Protein 5U0K (pdb70)

GO terms:
  GO:0005739 mitochondrion (C, IDA)
  GO:0042981 regulation of apoptotic process (P, IMP)
  GO:0072593 reactive oxygen species metabolic process (P, IMP)
  GO:0005739 mitochondrion (C, TAS)
  GO:0004359 glutaminase activity (F, TAS)
  GO:0006520 amino acid metabolic process (P, TAS)
  GO:0005739 mitochondrion (C, HTP)
  GO:0005759 mitochondrial matrix (C, TAS)
  GO:0005515 protein binding (F, IPI)

Solvent-accessible surface area: 42742 Å² total; per-residue (Å²): 115,28,151,42,4,2,67,0,0,64,11,0,87,80,26,57,30,56,15,0,39,147,46,8,15,75,101,38,79,15,82,60,128,12,8,1,28,0,10,0,4,0,0,0,0,3,55,20,50,41,96,1,0,75,3,0,6,99,16,28,92,6,50,1,90,29,143,9,42,46,36,45,27,0,24,58,1,0,86,100,57,121,42,73,47,1,13,87,39,0,88,83,20,33,129,83,64,148,114,65,8,6,86,0,0,34,3,0,21,0,23,17,34,10,8,0,69,51,40,41,29,43,97,33,84,15,76,50,117,10,5,0,29,0,5,0,1,0,0,0,0,3,54,21,29,64,103,2,0,65,28,0,10,100,61,31,138,3,42,0,61,28,129,9,43,56,35,45,24,0,28,50,2,0,79,107,54,132,45,146,126,2,18,123,41,0,47,65,37,26,44,102,130,103,19,14,56,0,0,48,8,0,88,71,26,58,22,62,8,0,136,151,37,35,163,78,95,32,80,17,80,57,69,0,2,0,24,0,10,0,5,0,0,0,0,3,53,14,58,62,105,0,0,70,28,0,14,106,68,33,149,6,46,0,88,28,135,9,42,57,37,48,23,0,29,51,1,0,33,102,54,33,41,32,83,0,3,80,50,0,59,69,35,33,116,103,137,89,12,18,80,0,0,22,3,0,36,1,23,14,22,15,8,0,62,70,38,36,19,68,82,50,92,16,84,54,123,6,4,1,26,0,5,0,1,0,0,0,0,5,55,16,31,57,108,1,0,74,25,0,11,124,71,25,144,3,49,0,98,34,139,8,41,55,31,48,22,0,20,52,1,0,80,108,56,133,46,137,104,1,35,114,45,0,79,74,34,19,106,98,120,55,136,50,11,9,70,0,0,64,10,0,89,79,27,58,26,54,12,0,106,150,49,32,147,69,103,38,85,14,79,58,90,5,10,1,31,0,10,0,3,0,0,0,0,4,53,18,55,50,107,1,0,61,22,0,7,106,65,31,144,6,48,0,92,32,129,11,45,54,38,36,25,1,26,56,0,0,80,115,60,104,50,131,119,2,18,117,38,0,81,56,34,33,128,92,134,106,67,10,79,0,0,78,8,0,82,69,26,56,22,58,7,0,136,145,37,35,153,77,92,38,86,16,80,40,102,11,4,1,32,0,7,0,3,0,0,0,0,3,49,16,59,46,110,0,0,77,25,0,7,100,64,36,137,6,50,0,94,22,124,9,39,43,36,43,21,0,24,55,1,0,85,106,66,132,43,132,116,1,30,140,41,0,76,82,38,26,112,89,84,174,94,57,16,6,81,0,0,96,8,0,84,69,26,58,23,60,8,0,131,146,39,36,159,88,93,35,78,16,61,46,99,10,4,0,43,0,9,0,3,0,0,0,0,3,55,17,57,51,97,0,0,77,27,0,6,118,75,32,131,5,42,1,83,12,119,10,46,44,44,45,26,2,24,50,0,0,78,94,57,119,45,125,118,0,19,126,40,1,82,73,25,40,127,89,51,157,84,22,18,78,0,0,29,4,0,31,0,16,17,25,17,9,0,72,55,38,34,23,56,97,41,86,16,72,54,108,9,4,0,24,0,7,0,4,0,0,0,0,4,59,20,34,45,110,0,0,78,19,1,5,101,69,27,128,4,49,0,96,28,109,14,34,41,47,41,24,0,20,52,0,0,79,105,59,102,50,126,118,0,28,130,37,0,71,74,22,20,116,88,65,160,134,107,49,11,3,53,1,0,44,12,0,84,81,21,64,9,58,32,0,54,165,44,34,146,68,99,54,83,15,81,89,114,18,10,1,31,0,10,0,2,0,0,0,0,3,52,16,54,60,65,1,0,64,25,0,7,106,68,31,114,4,58,0,97,31,124,9,40,43,37,36,33,0,24,50,0,0,82,96,54,110,43,112,104,0,15,89,35,0,39,42,12,39,56,90,53,161,80,14,127,35,1,5,84,0,0,61,8,0,84,80,26,57,26,72,7,0,127,138,38,36,153,75,96,43,83,16,81,40,94,0,5,0,24,0,13,0,3,0,0,0,0,2,57,9,48,77,102,1,0,95,20,0,7,108,61,32,143,6,55,0,90,30,145,10,40,42,43,43,28,0,27,56,0,0,89,100,67,103,53,117,125,1,17,125,47,0,87,71,36,30,129,94,63,162

Radius of gyration: 40.22 Å; Cα contacts (8 Å, |Δi|>4): 1527; chains: 10; bounding box: 104×81×112 Å

Sequence (958 aa):
SMKTVVNLLFAAYSGDVSALRRFALSAMDMEQKDYDSRTALHVAAAEGHIEVVKFLIEACKVNPFAKDRWGNIPLDDAVQFNHLEVVKLLQDYQDSYTKTVVNLLFAAYSGDVSALRRFALSAMDMEQKDYDSRTALHVAAAEGHIEVVKFLIEACKVNPFAKDRWGNIPLDDAVQFNHLEVVKLLQDYQDSYTVVNLLFAAYSGDVSALRRFALSAMDMEQKDYDSRTALHVAAAEGHIEVVKFLIEACKVNPFAKDRWGNIPLDDAVQFNHLEVVKLLQDYQDSYTVVNLLFAAYSGDVSALRRFALSAMDMEQKDYDSRTALHVAAAEGHIEVVKFLIEACKVNPFAKDRWGNIPLDDAVQFNHLEVVKLLQDYQDSYMKTVVNLLFAAYSGDVSALRRFALSAMDMEQKDYDSRTALHVAAAEGHIEVVKFLIEACKVNPFAKDRWGNIPLDDAVQFNHLEVVKLLQDYQDSYTVVNLLFAAYSGDVSALRRFALSAMDMEQKDYDSRTALHVAAAEGHIEVVKFLIEACKVNPFAKDRWGNIPLDDAVQFNHLEVVKLLQDYQDSYTKTVVNLLFAAYSGDVSALRRFALSAMDMEQKDYDSRTALHVAAAEGHIEVVKFLIEACKVNPFAKDRWGNIPLDDAVQFNHLEVVKLLQDYQDSYTTVVNLLFAAYSGDVSALRRFALSAMDMEQKDYDSRTALHVAAAEGHIEVVKFLIEACKVNPFAKDRWGNIPLDDAVQFNHLEVVKLLQDYQDSYTMKTVVNLLFAAYSGDVSALRRFALSAMDMEQKDYDSRTALHVAAAEGHIEVVKFLIEACKVNPFAKDRWGNIPLDDAVQFNHLEVVKLLQDYQDSYTSMKTVVNLLFAAYSGDVSALRRFALSAMDMEQKDYDSRTALHVAAAEGHIEVVKFLIEACKVNPFAKDRWGNIPLDDAVQFNHLEVVKLLQDYQDSYT

CATH classification: 1.25.40.20

B-factor: mean 53.13, std 13.59, range [23.84, 106.97]

InterPro domains:
  IPR002110 Ankyrin repeat [PF12796] (490-575)
  IPR002110 Ankyrin repeat [PS50088] (518-540)
  IPR002110 Ankyrin repeat [SM00248] (518-548)
  IPR002110 Ankyrin repeat [SM00248] (552-581)
  IPR012338 Beta-lactamase/transpeptidase-like [G3DSA:3.40.710.10] (150-479)
  IPR012338 Beta-lactamase/transpeptidase-like [SSF56601] (157-464)
  IPR015868 Glutaminase [MF_00313] (160-463)
  IPR015868 Glutaminase [PF04960] (177-463)
  IPR015868 Glutaminase [PTHR12544] (46-582)
  IPR015868 Glutaminase [TIGR03814] (167-457)
  IPR036770 Ankyrin repeat-containing domain superfamily [G3DSA:1.25.40.20] (484-580)
  IPR036770 Ankyrin repeat-containing domain superfamily [SSF48403] (490-576)
  IPR041541 Glutaminase, EF-hand domain [PF17959] (73-155)

Nearest PDB structures (foldseek):
  5u0k-assembly2_C  TM=1.008E+00  e=1.725E-14  Homo sapiens
  5u0k-assembly3_E  TM=1.005E+00  e=1.934E-14  Homo sapiens
  5u0k-assembly5_H  TM=1.005E+00  e=3.057E-14  Homo sapiens
  5u0j-assembly2_D  TM=9.960E-01  e=4.690E-12  Homo sapiens
  8gwr-assembly1_B  TM=9.808E-01  e=2.326E-11  Homo sapiens

Structure (mmCIF, N/CA/C/O backbone):
data_5U0K
#
_entry.id   5U0K
#
_cell.length_a   85.260
_cell.length_b   85.260
_cell.length_c   336.780
_cell.angle_alpha   90.00
_cell.angle_beta   90.00
_cell.angle_gamma   120.00
#
_symmetry.space_group_name_H-M   'P 65'
#
loop_
_entity.id
_entity.type
_entity.pdbx_description
1 polymer 'Glutaminase liver isoform, mitochondrial'
2 water water
#
loop_
_atom_site.group_PDB
_atom_site.id
_atom_site.type_symbol
_atom_site.label_atom_id
_atom_site.label_alt_id
_atom_site.label_comp_id
_atom_site.label_asym_id
_atom_site.label_entity_id
_atom_site.label_seq_id
_atom_site.pdbx_PDB_ins_code
_atom_site.Cartn_x
_atom_site.Cartn_y
_atom_site.Cartn_z
_atom_site.occupancy
_atom_site.B_iso_or_equiv
_atom_site.auth_seq_id
_atom_site.auth_comp_id
_atom_site.auth_asym_id
_atom_site.auth_atom_id
_atom_site.pdbx_PDB_model_num
ATOM 1 N N . SER A 1 22 ? 26.410 -7.477 -26.560 1.00 63.64 483 SER A N 1
ATOM 2 C CA . SER A 1 22 ? 25.091 -7.221 -25.994 1.00 68.85 483 SER A CA 1
ATOM 3 C C . SER A 1 22 ? 24.049 -8.107 -26.666 1.00 65.24 483 SER A C 1
ATOM 4 O O . SER A 1 22 ? 23.569 -9.075 -26.077 1.00 65.92 483 SER A O 1
ATOM 7 N N . MET A 1 23 ? 23.699 -7.767 -27.908 1.00 64.70 484 MET A N 1
ATOM 8 C CA . MET A 1 23 ? 22.817 -8.626 -28.686 1.00 66.22 484 MET A CA 1
ATOM 9 C C . MET A 1 23 ? 23.480 -9.952 -29.038 1.00 61.86 484 MET A C 1
ATOM 10 O O . MET A 1 23 ? 22.778 -10.942 -29.275 1.00 56.12 484 MET A O 1
ATOM 15 N N . LYS A 1 24 ? 24.815 -9.993 -29.068 1.00 62.25 485 LYS A N 1
ATOM 16 C CA . LYS A 1 24 ? 25.516 -11.252 -29.293 1.00 60.70 485 LYS A CA 1
ATOM 17 C C . LYS A 1 24 ? 25.148 -12.280 -28.231 1.00 59.18 485 LYS A C 1
ATOM 18 O O . LYS A 1 24 ? 24.964 -13.464 -28.537 1.00 55.30 485 LYS A O 1
ATOM 24 N N . THR A 1 25 ? 25.010 -11.842 -26.979 1.00 56.10 486 THR A N 1
ATOM 25 C CA . THR A 1 25 ? 24.682 -12.771 -25.905 1.00 60.68 486 THR A CA 1
ATOM 26 C C . THR A 1 25 ? 23.209 -13.164 -25.931 1.00 51.66 486 THR A C 1
ATOM 27 O O . THR A 1 25 ? 22.873 -14.319 -25.646 1.00 46.23 486 THR A O 1
ATOM 31 N N . VAL A 1 26 ? 22.322 -12.223 -26.270 1.00 46.63 487 VAL A N 1
ATOM 32 C CA . VAL A 1 26 ? 20.900 -12.541 -26.381 1.00 48.28 487 VAL A CA 1
ATOM 33 C C . VAL A 1 26 ? 20.690 -13.704 -27.341 1.00 48.76 487 VAL A C 1
ATOM 34 O O . VAL A 1 26 ? 19.821 -14.560 -27.127 1.00 48.92 487 VAL A O 1
ATOM 38 N N . VAL A 1 27 ? 21.502 -13.773 -28.396 1.00 48.68 488 VAL A N 1
ATOM 39 C CA . VAL A 1 27 ? 21.347 -14.831 -29.388 1.00 42.68 488 VAL A CA 1
ATOM 40 C C . VAL A 1 27 ? 21.992 -16.124 -28.909 1.00 46.33 488 VAL A C 1
ATOM 41 O O . VAL A 1 27 ? 21.448 -17.217 -29.108 1.00 46.58 488 VAL A O 1
ATOM 45 N N . ASN A 1 28 ? 23.189 -16.026 -28.318 1.00 48.34 489 ASN A N 1
ATOM 46 C CA . ASN A 1 28 ? 23.760 -17.184 -27.639 1.00 47.82 489 ASN A CA 1
ATOM 47 C C . ASN A 1 28 ? 22.782 -17.722 -26.607 1.00 46.44 489 ASN A C 1
ATOM 48 O O . ASN A 1 28 ? 22.600 -18.939 -26.480 1.00 48.32 489 ASN A O 1
ATOM 53 N N . LEU A 1 29 ? 22.125 -16.819 -25.876 1.00 39.96 490 LEU A N 1
ATOM 54 C CA . LEU A 1 29 ? 21.094 -17.219 -24.926 1.00 47.05 490 LEU A CA 1
ATOM 55 C C . LEU A 1 29 ? 19.950 -17.939 -25.630 1.00 42.58 490 LEU A C 1
ATOM 56 O O . LEU A 1 29 ? 19.538 -19.029 -25.217 1.00 41.91 490 LEU A O 1
ATOM 61 N N . LEU A 1 30 ? 19.438 -17.355 -26.715 1.00 41.07 491 LEU A N 1
ATOM 62 C CA . LEU A 1 30 ? 18.291 -17.951 -27.391 1.00 41.71 491 LEU A CA 1
ATOM 63 C C . LEU A 1 30 ? 18.680 -19.192 -28.187 1.00 41.68 491 LEU A C 1
ATOM 64 O O . LEU A 1 30 ? 17.870 -20.117 -28.319 1.00 44.71 491 LEU A O 1
ATOM 69 N N . PHE A 1 31 ? 19.903 -19.242 -28.719 1.00 46.34 492 PHE A N 1
ATOM 70 C CA . PHE A 1 31 ? 20.348 -20.464 -29.380 1.00 43.70 492 PHE A CA 1
ATOM 71 C C . PHE A 1 31 ? 20.590 -21.583 -28.375 1.00 41.76 492 PHE A C 1
ATOM 72 O O . PHE A 1 31 ? 20.407 -22.759 -28.705 1.00 42.81 492 PHE A O 1
ATOM 80 N N . ALA A 1 32 ? 20.996 -21.241 -27.149 1.00 42.64 493 ALA A N 1
ATOM 81 C CA . ALA A 1 32 ? 21.121 -22.260 -26.112 1.00 47.54 493 ALA A CA 1
ATOM 82 C C . ALA A 1 32 ? 19.759 -22.837 -25.750 1.00 46.67 493 ALA A C 1
ATOM 83 O O . ALA A 1 32 ? 19.626 -24.049 -25.546 1.00 50.63 493 ALA A O 1
ATOM 85 N N . ALA A 1 33 ? 18.735 -21.982 -25.670 1.00 46.50 494 ALA A N 1
ATOM 86 C CA . ALA A 1 33 ? 17.380 -22.470 -25.445 1.00 41.51 494 ALA A CA 1
ATOM 87 C C . ALA A 1 33 ? 16.883 -23.303 -26.616 1.00 40.74 494 ALA A C 1
ATOM 88 O O . ALA A 1 33 ? 16.111 -24.248 -26.418 1.00 39.75 494 ALA A O 1
ATOM 90 N N . TYR A 1 34 ? 17.312 -22.974 -27.837 1.00 42.38 495 TYR A N 1
ATOM 91 C CA . TYR A 1 34 ? 16.869 -23.723 -29.009 1.00 46.52 495 TYR A CA 1
ATOM 92 C C . TYR A 1 34 ? 17.385 -25.157 -28.983 1.00 46.99 495 TYR A C 1
ATOM 93 O O . TYR A 1 34 ? 16.677 -26.085 -29.393 1.00 44.54 495 TYR A O 1
ATOM 102 N N . SER A 1 35 ? 18.609 -25.359 -28.504 1.00 47.77 496 SER A N 1
ATOM 103 C CA . SER A 1 35 ? 19.245 -26.668 -28.514 1.00 50.67 496 SER A CA 1
ATOM 104 C C . SER A 1 35 ? 18.913 -27.508 -27.289 1.00 49.97 496 SER A C 1
ATOM 105 O O . SER A 1 35 ? 19.314 -28.675 -27.230 1.00 54.01 496 SER A O 1
ATOM 108 N N . GLY A 1 36 ? 18.194 -26.954 -26.317 1.00 49.49 497 GLY A N 1
ATOM 109 C CA . GLY A 1 36 ? 17.923 -27.681 -25.096 1.00 45.73 497 GLY A CA 1
ATOM 110 C C . GLY A 1 36 ? 19.083 -27.742 -24.133 1.00 48.69 497 GLY A C 1
ATOM 111 O O . GLY A 1 36 ? 19.104 -28.615 -23.260 1.00 46.18 497 GLY A O 1
ATOM 112 N N . ASP A 1 37 ? 20.053 -26.837 -24.261 1.00 48.18 498 ASP A N 1
ATOM 113 C CA . ASP A 1 37 ? 21.246 -26.830 -23.416 1.00 53.45 498 ASP A CA 1
ATOM 114 C C . ASP A 1 37 ? 20.925 -26.082 -22.128 1.00 48.96 498 ASP A C 1
ATOM 115 O O . ASP A 1 37 ? 21.112 -24.868 -22.024 1.00 47.93 498 ASP A O 1
ATOM 120 N N . VAL A 1 38 ? 20.446 -26.823 -21.125 1.00 45.10 499 VAL A N 1
ATOM 121 C CA . VAL A 1 38 ? 20.123 -26.209 -19.840 1.00 42.51 499 VAL A CA 1
ATOM 122 C C . VAL A 1 38 ? 21.384 -25.712 -19.142 1.00 44.10 499 VAL A C 1
ATOM 123 O O . VAL A 1 38 ? 21.362 -24.672 -18.473 1.00 45.97 499 VAL A O 1
ATOM 127 N N . SER A 1 39 ? 22.497 -26.435 -19.286 1.00 45.89 500 SER A N 1
ATOM 128 C CA . SER A 1 39 ? 23.736 -26.030 -18.629 1.00 46.43 500 SER A CA 1
ATOM 129 C C . SER A 1 39 ? 24.237 -24.695 -19.165 1.00 45.56 500 SER A C 1
ATOM 130 O O . SER A 1 39 ? 24.681 -23.838 -18.391 1.00 42.25 500 SER A O 1
ATOM 133 N N . ALA A 1 40 ? 24.178 -24.501 -20.485 1.00 43.09 501 ALA A N 1
ATOM 134 C CA . ALA A 1 40 ? 24.606 -23.231 -21.062 1.00 40.86 501 ALA A CA 1
ATOM 135 C C . ALA A 1 40 ? 23.719 -22.089 -20.587 1.00 38.83 501 ALA A C 1
ATOM 136 O O . ALA A 1 40 ? 24.210 -20.996 -20.280 1.00 43.96 501 ALA A O 1
ATOM 138 N N . LEU A 1 41 ? 22.407 -22.325 -20.521 1.00 40.78 502 LEU A N 1
ATOM 139 C CA . LEU A 1 41 ? 21.504 -21.322 -19.969 1.00 45.49 502 LEU A CA 1
ATOM 140 C C . LEU A 1 41 ? 21.870 -20.988 -18.532 1.00 40.86 502 LEU A C 1
ATOM 141 O O . LEU A 1 41 ? 21.845 -19.819 -18.131 1.00 39.77 502 LEU A O 1
ATOM 146 N N . ARG A 1 42 ? 22.213 -22.008 -17.741 1.00 38.76 503 ARG A N 1
ATOM 147 C CA . ARG A 1 42 ? 22.588 -21.774 -16.351 1.00 40.43 503 ARG A CA 1
ATOM 148 C C . ARG A 1 42 ? 23.820 -20.885 -16.257 1.00 36.55 503 ARG A C 1
ATOM 149 O O . ARG A 1 42 ? 23.871 -19.971 -15.426 1.00 37.64 503 ARG A O 1
ATOM 157 N N . ARG A 1 43 ? 24.816 -21.123 -17.115 1.00 40.44 504 ARG A N 1
ATOM 158 C CA . ARG A 1 43 ? 26.019 -20.296 -17.095 1.00 42.95 504 ARG A CA 1
ATOM 159 C C . ARG A 1 43 ? 25.700 -18.849 -17.451 1.00 39.17 504 ARG A C 1
ATOM 160 O O . ARG A 1 43 ? 26.292 -17.918 -16.892 1.00 42.60 504 ARG A O 1
ATOM 168 N N . PHE A 1 44 ? 24.764 -18.640 -18.379 1.00 40.19 505 PHE A N 1
ATOM 169 C CA . PHE A 1 44 ? 24.313 -17.286 -18.680 1.00 42.16 505 PHE A CA 1
ATOM 170 C C . PHE A 1 44 ? 23.614 -16.665 -17.477 1.00 39.11 505 PHE A C 1
ATOM 171 O O . PHE A 1 44 ? 23.884 -15.514 -17.111 1.00 39.16 505 PHE A O 1
ATOM 179 N N . ALA A 1 45 ? 22.708 -17.418 -16.847 1.00 39.20 506 ALA A N 1
ATOM 180 C CA . ALA A 1 45 ? 21.966 -16.893 -15.707 1.00 42.83 506 ALA A CA 1
ATOM 181 C C . ALA A 1 45 ? 22.865 -16.673 -14.499 1.00 42.41 506 ALA A C 1
ATOM 182 O O . ALA A 1 45 ? 22.656 -15.719 -13.741 1.00 38.90 506 ALA A O 1
ATOM 184 N N . LEU A 1 46 ? 23.868 -17.534 -14.306 1.00 37.81 507 LEU A N 1
ATOM 185 C CA . LEU A 1 46 ? 24.763 -17.412 -13.161 1.00 39.65 507 LEU A CA 1
ATOM 186 C C . LEU A 1 46 ? 25.683 -16.204 -13.254 1.00 44.99 507 LEU A C 1
ATOM 187 O O . LEU A 1 46 ? 26.353 -15.883 -12.266 1.00 55.41 507 LEU A O 1
ATOM 192 N N . SER A 1 47 ? 25.734 -15.533 -14.404 1.00 45.34 508 SER A N 1
ATOM 193 C CA . SER A 1 47 ? 26.519 -14.319 -14.579 1.00 46.07 508 SER A CA 1
ATOM 194 C C . SER A 1 47 ? 25.661 -13.060 -14.522 1.00 52.33 508 SER A C 1
ATOM 195 O O . SER A 1 47 ? 26.060 -12.022 -15.062 1.00 52.49 508 SER A O 1
ATOM 198 N N . ALA A 1 48 ? 24.486 -13.140 -13.891 1.00 50.01 509 ALA A N 1
ATOM 199 C CA . ALA A 1 48 ? 23.599 -11.991 -13.685 1.00 50.28 509 ALA A CA 1
ATOM 200 C C . ALA A 1 48 ? 23.112 -11.393 -15.003 1.00 51.36 509 ALA A C 1
ATOM 201 O O . ALA A 1 48 ? 22.783 -10.206 -15.075 1.00 54.66 509 ALA A O 1
ATOM 203 N N . MET A 1 49 ? 23.053 -12.203 -16.055 1.00 51.37 510 MET A N 1
ATOM 204 C CA . MET A 1 49 ? 22.531 -11.738 -17.331 1.00 43.61 510 MET A CA 1
ATOM 205 C C . MET A 1 49 ? 21.008 -11.698 -17.291 1.00 47.48 510 MET A C 1
ATOM 206 O O . MET A 1 49 ? 20.363 -12.597 -16.742 1.00 45.13 510 MET A O 1
ATOM 211 N N . ASP A 1 50 ? 20.435 -10.636 -17.862 1.00 49.43 511 ASP A N 1
ATOM 212 C CA . ASP A 1 50 ? 18.986 -10.516 -17.979 1.00 50.39 511 ASP A CA 1
ATOM 213 C C . ASP A 1 50 ? 18.438 -11.627 -18.865 1.00 51.92 511 ASP A C 1
ATOM 214 O O . ASP A 1 50 ? 18.586 -11.583 -20.091 1.00 48.82 511 ASP A O 1
ATOM 219 N N . MET A 1 51 ? 17.806 -12.628 -18.256 1.00 45.53 512 MET A N 1
ATOM 220 C CA . MET A 1 51 ? 17.291 -13.772 -18.996 1.00 45.96 512 MET A CA 1
ATOM 221 C C . MET A 1 51 ? 15.977 -13.481 -19.709 1.00 47.19 512 MET A C 1
ATOM 222 O O . MET A 1 51 ? 15.472 -14.356 -20.421 1.00 43.77 512 MET A O 1
ATOM 227 N N . GLU A 1 52 ? 15.415 -12.284 -19.543 1.00 45.31 513 GLU A N 1
ATOM 228 C CA . GLU A 1 52 ? 14.159 -11.914 -20.180 1.00 46.99 513 GLU A CA 1
ATOM 229 C C . GLU A 1 52 ? 14.359 -11.038 -21.412 1.00 45.89 513 GLU A C 1
ATOM 230 O O . GLU A 1 52 ? 13.389 -10.465 -21.915 1.00 48.51 513 GLU A O 1
ATOM 236 N N . GLN A 1 53 ? 15.588 -10.927 -21.910 1.00 44.85 514 GLN A N 1
ATOM 237 C CA . GLN A 1 53 ? 15.851 -10.076 -23.061 1.00 41.90 514 GLN A CA 1
ATOM 238 C C . GLN A 1 53 ? 15.278 -10.685 -24.334 1.00 44.20 514 GLN A C 1
ATOM 239 O O . GLN A 1 53 ? 15.171 -11.907 -24.477 1.00 41.40 514 GLN A O 1
ATOM 245 N N . LYS A 1 54 ? 14.922 -9.812 -25.272 1.00 41.29 515 LYS A N 1
ATOM 246 C CA . LYS A 1 54 ? 14.271 -10.197 -26.512 1.00 43.31 515 LYS A CA 1
ATOM 247 C C . LYS A 1 54 ? 15.181 -9.905 -27.699 1.00 41.95 515 LYS A C 1
ATOM 248 O O . LYS A 1 54 ? 16.105 -9.092 -27.617 1.00 42.34 515 LYS A O 1
ATOM 254 N N . ASP A 1 55 ? 14.902 -10.574 -28.813 1.00 42.54 516 ASP A N 1
ATOM 255 C CA . ASP A 1 55 ? 15.699 -10.432 -30.019 1.00 41.88 516 ASP A CA 1
ATOM 256 C C . ASP A 1 55 ? 15.008 -9.474 -30.997 1.00 39.56 516 ASP A C 1
ATOM 257 O O . ASP A 1 55 ? 14.150 -8.675 -30.606 1.00 45.98 516 ASP A O 1
ATOM 262 N N . TYR A 1 56 ? 15.379 -9.555 -32.277 1.00 41.91 517 TYR A N 1
ATOM 263 C CA . TYR A 1 56 ? 14.820 -8.684 -33.307 1.00 39.65 517 TYR A CA 1
ATOM 264 C C . TYR A 1 56 ? 13.342 -8.951 -33.561 1.00 37.35 517 TYR A C 1
ATOM 265 O O . TYR A 1 56 ? 12.658 -8.086 -34.117 1.00 38.37 517 TYR A O 1
ATOM 274 N N . ASP A 1 57 ? 12.843 -10.131 -33.192 1.00 33.57 518 ASP A N 1
ATOM 275 C CA . ASP A 1 57 ? 11.429 -10.463 -33.302 1.00 34.21 518 ASP A CA 1
ATOM 276 C C . ASP A 1 57 ? 10.716 -10.399 -31.954 1.00 38.58 518 ASP A C 1
ATOM 277 O O . ASP A 1 57 ? 9.641 -10.989 -31.799 1.00 33.96 518 ASP A O 1
ATOM 282 N N . SER A 1 58 ? 11.300 -9.697 -30.979 1.00 38.47 519 SER A N 1
ATOM 283 C CA . SER A 1 58 ? 10.768 -9.599 -29.619 1.00 37.59 519 SER A CA 1
ATOM 284 C C . SER A 1 58 ? 10.585 -10.974 -28.977 1.00 41.65 519 SER A C 1
ATOM 285 O O . SER A 1 58 ? 9.698 -11.169 -28.142 1.00 40.40 519 SER A O 1
ATOM 288 N N . ARG A 1 59 ? 11.432 -11.933 -29.349 1.00 37.80 520 ARG A N 1
ATOM 289 C CA . ARG A 1 59 ? 11.363 -13.294 -28.833 1.00 35.09 520 ARG A CA 1
ATOM 290 C C . ARG A 1 59 ? 12.341 -13.460 -27.678 1.00 37.90 520 ARG A C 1
ATOM 291 O O . ARG A 1 59 ? 13.494 -13.025 -27.768 1.00 40.46 520 ARG A O 1
ATOM 299 N N . THR A 1 60 ? 11.881 -14.088 -26.601 1.00 35.32 521 THR A N 1
ATOM 300 C CA . THR A 1 60 ? 12.712 -14.379 -25.443 1.00 33.78 521 THR A CA 1
ATOM 301 C C . THR A 1 60 ? 13.167 -15.834 -25.469 1.00 34.92 521 THR A C 1
ATOM 302 O O . THR A 1 60 ? 12.759 -16.627 -26.320 1.00 29.97 521 THR A O 1
ATOM 306 N N . ALA A 1 61 ? 14.025 -16.179 -24.505 1.00 36.52 522 ALA A N 1
ATOM 307 C CA . ALA A 1 61 ? 14.487 -17.558 -24.386 1.00 30.41 522 ALA A CA 1
ATOM 308 C C . ALA A 1 61 ? 13.330 -18.503 -24.094 1.00 31.04 522 ALA A C 1
ATOM 309 O O . ALA A 1 61 ? 13.297 -19.633 -24.596 1.00 34.82 522 ALA A O 1
ATOM 311 N N . LEU A 1 62 ? 12.368 -18.054 -23.283 1.00 31.45 523 LEU A N 1
ATOM 312 C CA . LEU A 1 62 ? 11.192 -18.869 -23.003 1.00 32.77 523 LEU A CA 1
ATOM 313 C C . LEU A 1 62 ? 10.336 -19.064 -24.248 1.00 32.89 523 LEU A C 1
ATOM 314 O O . LEU A 1 62 ? 9.714 -20.121 -24.410 1.00 34.23 523 LEU A O 1
ATOM 319 N N . HIS A 1 63 ? 10.295 -18.068 -25.137 1.00 32.34 524 HIS A N 1
ATOM 320 C CA . HIS A 1 63 ? 9.577 -18.230 -26.399 1.00 33.20 524 HIS A CA 1
ATOM 321 C C . HIS A 1 63 ? 10.144 -19.392 -27.204 1.00 31.58 524 HIS A C 1
ATOM 322 O O . HIS A 1 63 ? 9.405 -20.291 -27.622 1.00 33.24 524 HIS A O 1
ATOM 329 N N . VAL A 1 64 ? 11.461 -19.392 -27.424 1.00 34.64 525 VAL A N 1
ATOM 330 C CA . VAL A 1 64 ? 12.080 -20.400 -28.280 1.00 38.14 525 VAL A CA 1
ATOM 331 C C . VAL A 1 64 ? 12.014 -21.774 -27.627 1.00 36.53 525 VAL A C 1
ATOM 332 O O . VAL A 1 64 ? 11.805 -22.788 -28.303 1.00 36.12 525 VAL A O 1
ATOM 336 N N . ALA A 1 65 ? 12.194 -21.831 -26.306 1.00 35.59 526 ALA A N 1
ATOM 337 C CA . ALA A 1 65 ? 12.093 -23.102 -25.597 1.00 34.65 526 ALA A CA 1
ATOM 338 C C . ALA A 1 65 ? 10.698 -23.695 -25.732 1.00 40.07 526 ALA A C 1
ATOM 339 O O . ALA A 1 65 ? 10.541 -24.872 -26.076 1.00 39.56 526 ALA A O 1
ATOM 341 N N . ALA A 1 66 ? 9.667 -22.889 -25.461 1.00 35.59 527 ALA A N 1
ATOM 342 C CA . ALA A 1 66 ? 8.297 -23.386 -25.545 1.00 35.58 527 ALA A CA 1
ATOM 343 C C . ALA A 1 66 ? 7.944 -23.797 -26.969 1.00 44.98 527 ALA A C 1
ATOM 344 O O . ALA A 1 66 ? 7.227 -24.783 -27.179 1.00 48.17 527 ALA A O 1
ATOM 346 N N . ALA A 1 67 ? 8.445 -23.056 -27.961 1.00 38.46 528 ALA A N 1
ATOM 347 C CA . ALA A 1 67 ? 8.160 -23.396 -29.352 1.00 39.82 528 ALA A CA 1
ATOM 348 C C . ALA A 1 67 ? 8.823 -24.709 -29.750 1.00 40.96 528 ALA A C 1
ATOM 349 O O . ALA A 1 67 ? 8.256 -25.486 -30.528 1.00 46.08 528 ALA A O 1
ATOM 351 N N . GLU A 1 68 ? 10.021 -24.976 -29.226 1.00 42.30 529 GLU A N 1
ATOM 352 C CA . GLU A 1 68 ? 10.714 -26.225 -29.515 1.00 42.52 529 GLU A CA 1
ATOM 353 C C . GLU A 1 68 ? 10.269 -27.368 -28.613 1.00 42.63 529 GLU A C 1
ATOM 354 O O . GLU A 1 68 ? 10.549 -28.531 -28.925 1.00 44.56 529 GLU A O 1
ATOM 360 N N . GLY A 1 69 ? 9.593 -27.066 -27.507 1.00 43.12 530 GLY A N 1
ATOM 361 C CA . GLY A 1 69 ? 9.117 -28.103 -26.614 1.00 45.93 530 GLY A CA 1
ATOM 362 C C . GLY A 1 69 ? 10.152 -28.643 -25.656 1.00 49.30 530 GLY A C 1
ATOM 363 O O . GLY A 1 69 ? 10.029 -29.786 -25.204 1.00 51.75 530 GLY A O 1
ATOM 364 N N . HIS A 1 70 ? 11.172 -27.854 -25.327 1.00 40.84 531 HIS A N 1
ATOM 365 C CA . HIS A 1 70 ? 12.235 -28.302 -24.430 1.00 42.78 531 HIS A CA 1
ATOM 366 C C . HIS A 1 70 ? 11.734 -28.188 -22.997 1.00 40.34 531 HIS A C 1
ATOM 367 O O . HIS A 1 70 ? 11.816 -27.126 -22.377 1.00 40.13 531 HIS A O 1
ATOM 374 N N . ILE A 1 71 ? 11.218 -29.299 -22.466 1.00 40.01 532 ILE A N 1
ATOM 375 C CA . ILE A 1 71 ? 10.554 -29.272 -21.165 1.00 42.42 532 ILE A CA 1
ATOM 376 C C . ILE A 1 71 ? 11.532 -28.880 -20.063 1.00 41.66 532 ILE A C 1
ATOM 377 O O . ILE A 1 71 ? 11.205 -28.077 -19.182 1.00 42.79 532 ILE A O 1
ATOM 382 N N . GLU A 1 72 ? 12.753 -29.423 -20.102 1.00 45.79 533 GLU A N 1
ATOM 383 C CA . GLU A 1 72 ? 13.729 -29.109 -19.061 1.00 42.65 533 GLU A CA 1
ATOM 384 C C . GLU A 1 72 ? 14.211 -27.667 -19.152 1.00 39.94 533 GLU A C 1
ATOM 385 O O . GLU A 1 72 ? 14.568 -27.068 -18.131 1.00 41.79 533 GLU A O 1
ATOM 391 N N . VAL A 1 73 ? 14.227 -27.094 -20.357 1.00 40.10 534 VAL A N 1
ATOM 392 C CA . VAL A 1 73 ? 14.629 -25.701 -20.508 1.00 33.16 534 VAL A CA 1
ATOM 393 C C . VAL A 1 73 ? 13.542 -24.773 -19.982 1.00 33.51 534 VAL A C 1
ATOM 394 O O . VAL A 1 73 ? 13.830 -23.771 -19.314 1.00 33.49 534 VAL A O 1
ATOM 398 N N . VAL A 1 74 ? 12.278 -25.091 -20.267 1.00 34.20 535 VAL A N 1
ATOM 399 C CA . VAL A 1 74 ? 11.174 -24.291 -19.743 1.00 36.09 535 VAL A CA 1
ATOM 400 C C . VAL A 1 74 ? 11.146 -24.361 -18.221 1.00 36.37 535 VAL A C 1
ATOM 401 O O . VAL A 1 74 ? 10.888 -23.358 -17.543 1.00 34.26 535 VAL A O 1
ATOM 405 N N . LYS A 1 75 ? 11.424 -25.542 -17.662 1.00 34.43 536 LYS A N 1
ATOM 406 C CA . LYS A 1 75 ? 11.507 -25.686 -16.211 1.00 34.73 536 LYS A CA 1
ATOM 407 C C . LYS A 1 75 ? 12.542 -24.736 -15.621 1.00 35.77 536 LYS A C 1
ATOM 408 O O . LYS A 1 75 ? 12.269 -24.031 -14.643 1.00 39.81 536 LYS A O 1
ATOM 414 N N . PHE A 1 76 ? 13.744 -24.707 -16.204 1.00 33.26 537 PHE A N 1
ATOM 415 C CA . PHE A 1 76 ? 14.813 -23.878 -15.655 1.00 38.34 537 PHE A CA 1
ATOM 416 C C . PHE A 1 76 ? 14.454 -22.398 -15.710 1.00 36.34 537 PHE A C 1
ATOM 417 O O . PHE A 1 76 ? 14.706 -21.654 -14.755 1.00 38.63 537 PHE A O 1
ATOM 425 N N . LEU A 1 77 ? 13.866 -21.951 -16.821 1.00 35.30 538 LEU A N 1
ATOM 426 C CA . LEU A 1 77 ? 13.515 -20.540 -16.942 1.00 34.00 538 LEU A CA 1
ATOM 427 C C . LEU A 1 77 ? 12.362 -20.168 -16.020 1.00 37.20 538 LEU A C 1
ATOM 428 O O . LEU A 1 77 ? 12.241 -19.006 -15.618 1.00 40.42 538 LEU A O 1
ATOM 433 N N . ILE A 1 78 ? 11.517 -21.136 -15.665 1.00 41.29 539 ILE A N 1
ATOM 434 C CA . ILE A 1 78 ? 10.396 -20.866 -14.772 1.00 40.75 539 ILE A CA 1
ATOM 435 C C . ILE A 1 78 ? 10.840 -20.920 -13.314 1.00 41.19 539 ILE A C 1
ATOM 436 O O . ILE A 1 78 ? 10.587 -19.991 -12.538 1.00 40.07 539 ILE A O 1
ATOM 441 N N . GLU A 1 79 ? 11.508 -22.005 -12.918 1.00 41.81 540 GLU A N 1
ATOM 442 C CA . GLU A 1 79 ? 11.808 -22.223 -11.506 1.00 41.07 540 GLU A CA 1
ATOM 443 C C . GLU A 1 79 ? 13.041 -21.443 -11.059 1.00 38.15 540 GLU A C 1
ATOM 444 O O . GLU A 1 79 ? 13.024 -20.793 -10.008 1.00 36.00 540 GLU A O 1
ATOM 450 N N . ALA A 1 80 ? 14.119 -21.496 -11.842 1.00 41.66 541 ALA A N 1
ATOM 451 C CA . ALA A 1 80 ? 15.384 -20.897 -11.430 1.00 36.19 541 ALA A CA 1
ATOM 452 C C . ALA A 1 80 ? 15.467 -19.412 -11.761 1.00 40.07 541 ALA A C 1
ATOM 453 O O . ALA A 1 80 ? 15.922 -18.619 -10.930 1.00 39.90 541 ALA A O 1
ATOM 455 N N . CYS A 1 81 ? 15.038 -19.016 -12.959 1.00 40.63 542 CYS A N 1
ATOM 456 C CA . CYS A 1 81 ? 15.153 -17.626 -13.377 1.00 39.50 542 CYS A CA 1
ATOM 457 C C . CYS A 1 81 ? 13.894 -16.811 -13.117 1.00 38.13 542 CYS A C 1
ATOM 458 O O . CYS A 1 81 ? 13.989 -15.586 -12.980 1.00 39.32 542 CYS A O 1
ATOM 461 N N . LYS A 1 82 ? 12.730 -17.457 -13.046 1.00 42.58 543 LYS A N 1
ATOM 462 C CA . LYS A 1 82 ? 11.454 -16.799 -12.763 1.00 49.99 543 LYS A CA 1
ATOM 463 C C . LYS A 1 82 ? 11.210 -15.645 -13.741 1.00 47.40 543 LYS A C 1
ATOM 464 O O . LYS A 1 82 ? 11.162 -14.470 -13.376 1.00 48.18 543 LYS A O 1
ATOM 470 N N . VAL A 1 83 ? 11.063 -16.024 -15.007 1.00 37.59 544 VAL A N 1
ATOM 471 C CA . VAL A 1 83 ? 10.886 -15.063 -16.090 1.00 45.24 544 VAL A CA 1
ATOM 472 C C . VAL A 1 83 ? 9.402 -14.778 -16.271 1.00 47.97 544 VAL A C 1
ATOM 473 O O . VAL A 1 83 ? 8.540 -15.612 -15.973 1.00 49.02 544 VAL A O 1
ATOM 477 N N . ASN A 1 84 ? 9.102 -13.585 -16.765 1.00 44.05 545 ASN A N 1
ATOM 478 C CA . ASN A 1 84 ? 7.719 -13.194 -17.011 1.00 47.38 545 ASN A CA 1
ATOM 479 C C . ASN A 1 84 ? 7.157 -14.000 -18.175 1.00 45.88 545 ASN A C 1
ATOM 480 O O . ASN A 1 84 ? 7.653 -13.871 -19.302 1.00 46.75 545 ASN A O 1
ATOM 485 N N . PRO A 1 85 ? 6.137 -14.834 -17.961 1.00 42.43 546 PRO A N 1
ATOM 486 C CA . PRO A 1 85 ? 5.598 -15.652 -19.052 1.00 40.90 546 PRO A CA 1
ATOM 487 C C . PRO A 1 85 ? 4.604 -14.924 -19.942 1.00 42.87 546 PRO A C 1
ATOM 488 O O . PRO A 1 85 ? 4.109 -15.521 -20.905 1.00 37.84 546 PRO A O 1
ATOM 492 N N . PHE A 1 86 ? 4.301 -13.661 -19.649 1.00 38.62 547 PHE A N 1
ATOM 493 C CA . PHE A 1 86 ? 3.347 -12.880 -20.422 1.00 45.52 547 PHE A CA 1
ATOM 494 C C . PHE A 1 86 ? 4.021 -11.964 -21.435 1.00 44.54 547 PHE A C 1
ATOM 495 O O . PHE A 1 86 ? 3.354 -11.098 -22.010 1.00 42.43 547 PHE A O 1
ATOM 503 N N . ALA A 1 87 ? 5.322 -12.131 -21.664 1.00 42.41 548 ALA A N 1
ATOM 504 C CA . ALA A 1 87 ? 6.017 -11.319 -22.653 1.00 37.93 548 ALA A CA 1
ATOM 505 C C . ALA A 1 87 ? 5.498 -11.641 -24.049 1.00 40.21 548 ALA A C 1
ATOM 506 O O . ALA A 1 87 ? 5.370 -12.811 -24.422 1.00 37.44 548 ALA A O 1
ATOM 508 N N . LYS A 1 88 ? 5.192 -10.599 -24.816 1.00 44.47 549 LYS A N 1
ATOM 509 C CA . LYS A 1 88 ? 4.640 -10.747 -26.155 1.00 41.36 549 LYS A CA 1
ATOM 510 C C . LYS A 1 88 ? 5.721 -10.502 -27.199 1.00 38.35 549 LYS A C 1
ATOM 511 O O . LYS A 1 88 ? 6.533 -9.581 -27.063 1.00 34.57 549 LYS A O 1
ATOM 517 N N . ASP A 1 89 ? 5.724 -11.330 -28.242 1.00 34.11 550 ASP A N 1
ATOM 518 C CA . ASP A 1 89 ? 6.693 -11.203 -29.323 1.00 39.54 550 ASP A CA 1
ATOM 519 C C . ASP A 1 89 ? 6.148 -10.240 -30.381 1.00 39.98 550 ASP A C 1
ATOM 520 O O . ASP A 1 89 ? 5.208 -9.483 -30.122 1.00 43.35 550 ASP A O 1
ATOM 525 N N . ARG A 1 90 ? 6.729 -10.265 -31.585 1.00 38.92 551 ARG A N 1
ATOM 526 C CA . ARG A 1 90 ? 6.305 -9.349 -32.640 1.00 39.72 551 ARG A CA 1
ATOM 527 C C . ARG A 1 90 ? 4.836 -9.547 -32.988 1.00 36.42 551 ARG A C 1
ATOM 528 O O . ARG A 1 90 ? 4.113 -8.577 -33.243 1.00 37.58 551 ARG A O 1
ATOM 536 N N . TRP A 1 91 ? 4.376 -10.794 -32.994 1.00 37.69 552 TRP A N 1
ATOM 537 C CA . TRP A 1 91 ? 3.001 -11.128 -33.329 1.00 35.53 552 TRP A CA 1
ATOM 538 C C . TRP A 1 91 ? 2.076 -11.117 -32.114 1.00 40.36 552 TRP A C 1
ATOM 539 O O . TRP A 1 91 ? 0.941 -11.594 -32.210 1.00 38.58 552 TRP A O 1
ATOM 550 N N . GLY A 1 92 ? 2.535 -10.589 -30.980 1.00 38.47 553 GLY A N 1
ATOM 551 C CA . GLY A 1 92 ? 1.712 -10.477 -29.792 1.00 40.61 553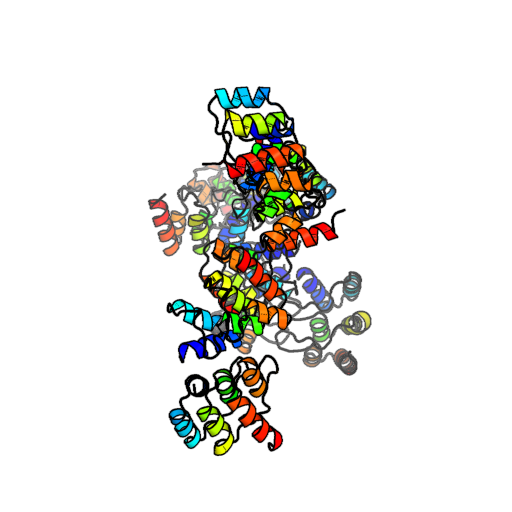 GLY A CA 1
ATOM 552 C C . GLY A 1 92 ? 1.472 -11.761 -29.030 1.00 43.64 553 GLY A C 1
ATOM 553 O O . GLY A 1 92 ? 0.563 -11.802 -28.194 1.00 46.26 553 GLY A O 1
ATOM 554 N N . ASN A 1 93 ? 2.254 -12.806 -29.280 1.00 37.34 554 ASN A N 1
ATOM 555 C CA . ASN A 1 93 ? 2.063 -14.094 -28.632 1.00 40.81 554 ASN A CA 1
ATOM 556 C C . ASN A 1 93 ? 2.991 -14.246 -27.432 1.00 41.97 554 ASN A C 1
ATOM 557 O O . ASN A 1 93 ? 4.114 -13.737 -27.420 1.00 43.34 554 ASN A O 1
ATOM 562 N N . ILE A 1 94 ? 2.502 -14.952 -26.416 1.00 36.96 555 ILE A N 1
ATOM 563 C CA . ILE A 1 94 ? 3.309 -15.310 -25.252 1.00 41.81 555 ILE A CA 1
ATOM 564 C C . ILE A 1 94 ? 3.887 -16.699 -25.506 1.00 37.56 555 ILE A C 1
ATOM 565 O O . ILE A 1 94 ? 3.393 -17.411 -26.392 1.00 36.61 555 ILE A O 1
ATOM 570 N N . PRO A 1 95 ? 4.932 -17.119 -24.784 1.00 38.03 556 PRO A N 1
ATOM 571 C CA . PRO A 1 95 ? 5.518 -18.447 -25.044 1.00 34.56 556 PRO A CA 1
ATOM 572 C C . PRO A 1 95 ? 4.515 -19.587 -25.043 1.00 36.84 556 PRO A C 1
ATOM 573 O O . PRO A 1 95 ? 4.698 -20.560 -25.786 1.00 41.50 556 PRO A O 1
ATOM 577 N N . LEU A 1 96 ? 3.450 -19.491 -24.241 1.00 42.59 557 LEU A N 1
ATOM 578 C CA . LEU A 1 96 ? 2.444 -20.549 -24.205 1.00 40.58 557 LEU A CA 1
ATOM 579 C C . LEU A 1 96 ? 1.773 -20.740 -25.560 1.00 39.52 557 LEU A C 1
ATOM 580 O O . LEU A 1 96 ? 1.417 -21.867 -25.921 1.00 42.42 557 LEU A O 1
ATOM 585 N N . ASP A 1 97 ? 1.605 -19.658 -26.325 1.00 40.19 558 ASP A N 1
ATOM 586 C CA . ASP A 1 97 ? 0.928 -19.755 -27.616 1.00 40.17 558 ASP A CA 1
ATOM 587 C C . ASP A 1 97 ? 1.690 -20.655 -28.579 1.00 38.53 558 ASP A C 1
ATOM 588 O O . ASP A 1 97 ? 1.081 -21.398 -29.358 1.00 39.92 558 ASP A O 1
ATOM 593 N N . ASP A 1 98 ? 3.023 -20.603 -28.544 1.00 38.65 559 ASP A N 1
ATOM 594 C CA . ASP A 1 98 ? 3.808 -21.464 -29.422 1.00 41.59 559 ASP A CA 1
ATOM 595 C C . ASP A 1 98 ? 3.720 -22.921 -28.987 1.00 46.60 559 ASP A C 1
ATOM 596 O O . ASP A 1 98 ? 3.599 -23.818 -29.830 1.00 45.03 559 ASP A O 1
ATOM 601 N N . ALA A 1 99 ? 3.776 -23.177 -27.677 1.00 44.10 560 ALA A N 1
ATOM 602 C CA . ALA A 1 99 ? 3.643 -24.546 -27.190 1.00 45.21 560 ALA A CA 1
ATOM 603 C C . ALA A 1 99 ? 2.287 -25.133 -27.564 1.00 45.27 560 ALA A C 1
ATOM 604 O O . ALA A 1 99 ? 2.178 -26.327 -27.867 1.00 45.26 560 ALA A O 1
ATOM 606 N N . VAL A 1 100 ? 1.242 -24.303 -27.555 1.00 42.10 561 VAL A N 1
ATOM 607 C CA . VAL A 1 100 ? -0.082 -24.773 -27.950 1.00 45.04 561 VAL A CA 1
ATOM 608 C C . VAL A 1 100 ? -0.117 -25.081 -29.442 1.00 48.08 561 VAL A C 1
ATOM 609 O O . VAL A 1 100 ? -0.661 -26.108 -29.866 1.00 52.44 561 VAL A O 1
ATOM 613 N N . GLN A 1 101 ? 0.476 -24.208 -30.259 1.00 42.18 562 GLN A N 1
ATOM 614 C CA . GLN A 1 101 ? 0.413 -24.383 -31.706 1.00 46.70 562 GLN A CA 1
ATOM 615 C C . GLN A 1 101 ? 1.201 -25.601 -32.173 1.00 50.43 562 GLN A C 1
ATOM 616 O O . GLN A 1 101 ? 0.835 -26.224 -33.177 1.00 53.63 562 GLN A O 1
ATOM 622 N N . PHE A 1 102 ? 2.273 -25.962 -31.468 1.00 45.90 563 PHE A N 1
ATOM 623 C CA . PHE A 1 102 ? 3.129 -27.067 -31.879 1.00 48.32 563 PHE A CA 1
ATOM 624 C C . PHE A 1 102 ? 2.961 -28.303 -31.004 1.00 51.09 563 PHE A C 1
ATOM 625 O O . PHE A 1 102 ? 3.790 -29.217 -31.074 1.00 52.83 563 PHE A O 1
ATOM 633 N N . ASN A 1 103 ? 1.909 -28.348 -30.185 1.00 55.04 564 ASN A N 1
ATOM 634 C CA . ASN A 1 103 ? 1.506 -29.553 -29.457 1.00 55.22 564 ASN A CA 1
ATOM 635 C C . ASN A 1 103 ? 2.609 -30.050 -28.517 1.00 53.72 564 ASN A C 1
ATOM 636 O O . ASN A 1 103 ? 2.998 -31.221 -28.540 1.00 57.12 564 ASN A O 1
ATOM 641 N N . HIS A 1 104 ? 3.110 -29.143 -27.677 1.00 50.70 565 HIS A N 1
ATOM 642 C CA . HIS A 1 104 ? 4.040 -29.466 -26.593 1.00 56.29 565 HIS A CA 1
ATOM 643 C C . HIS A 1 104 ? 3.261 -29.303 -25.286 1.00 59.18 565 HIS A C 1
ATOM 644 O O . HIS A 1 104 ? 3.318 -28.258 -24.635 1.00 61.50 565 HIS A O 1
ATOM 651 N N . LEU A 1 105 ? 2.543 -30.358 -24.896 1.00 65.94 566 LEU A N 1
ATOM 652 C CA . LEU A 1 105 ? 1.540 -30.211 -23.845 1.00 68.73 566 LEU A CA 1
ATOM 653 C C . LEU A 1 105 ? 2.167 -30.236 -22.452 1.00 66.70 566 LEU A C 1
ATOM 654 O O . LEU A 1 105 ? 1.658 -29.598 -21.527 1.00 65.81 566 LEU A O 1
ATOM 659 N N . GLU A 1 106 ? 3.268 -30.970 -22.269 1.00 66.67 567 GLU A N 1
ATOM 660 C CA . GLU A 1 106 ? 3.998 -30.888 -21.003 1.00 65.54 567 GLU A CA 1
ATOM 661 C C . GLU A 1 106 ? 4.471 -29.470 -20.729 1.00 63.54 567 GLU A C 1
ATOM 662 O O . GLU A 1 106 ? 4.476 -29.036 -19.575 1.00 61.91 567 GLU A O 1
ATOM 668 N N . VAL A 1 107 ? 4.861 -28.733 -21.771 1.00 59.70 568 VAL A N 1
ATOM 669 C CA . VAL A 1 107 ? 5.206 -27.324 -21.602 1.00 57.69 568 VAL A CA 1
ATOM 670 C C . VAL A 1 107 ? 3.949 -26.490 -21.382 1.00 57.44 568 VAL A C 1
ATOM 671 O O . VAL A 1 107 ? 3.953 -25.523 -20.607 1.00 49.44 568 VAL A O 1
ATOM 675 N N . VAL A 1 108 ? 2.852 -26.854 -22.053 1.00 55.01 569 VAL A N 1
ATOM 676 C CA . VAL A 1 108 ? 1.597 -26.120 -21.897 1.00 52.69 569 VAL A CA 1
ATOM 677 C C . VAL A 1 108 ? 1.117 -26.191 -20.453 1.00 53.31 569 VAL A C 1
ATOM 678 O O . VAL A 1 108 ? 0.790 -25.170 -19.837 1.00 49.69 569 VAL A O 1
ATOM 682 N N . LYS A 1 109 ? 1.076 -27.402 -19.891 1.00 55.72 570 LYS A N 1
ATOM 683 C CA . LYS A 1 109 ? 0.612 -27.569 -18.517 1.00 57.61 570 LYS A CA 1
ATOM 684 C C . LYS A 1 109 ? 1.484 -26.790 -17.540 1.00 56.81 570 LYS A C 1
ATOM 685 O O . LYS A 1 109 ? 0.975 -26.177 -16.594 1.00 61.25 570 LYS A O 1
ATOM 691 N N . LEU A 1 110 ? 2.800 -26.791 -17.761 1.00 52.20 571 LEU A N 1
ATOM 692 C CA . LEU A 1 110 ? 3.701 -26.058 -16.877 1.00 52.12 571 LEU A CA 1
ATOM 693 C C . LEU A 1 110 ? 3.464 -24.557 -16.970 1.00 51.65 571 LEU A C 1
ATOM 694 O O . LEU A 1 110 ? 3.397 -23.865 -15.947 1.00 55.72 571 LEU A O 1
ATOM 699 N N . LEU A 1 111 ? 3.346 -24.032 -18.192 1.00 50.53 572 LEU A N 1
ATOM 700 C CA . LEU A 1 111 ? 3.084 -22.608 -18.356 1.00 50.53 572 LEU A CA 1
ATOM 701 C C . LEU A 1 111 ? 1.684 -22.241 -17.886 1.00 49.09 572 LEU A C 1
ATOM 702 O O . LEU A 1 111 ? 1.473 -21.132 -17.382 1.00 44.92 572 LEU A O 1
ATOM 707 N N . GLN A 1 112 ? 0.720 -23.152 -18.037 1.00 50.06 573 GLN A N 1
ATOM 708 C CA . GLN A 1 112 ? -0.606 -22.925 -17.473 1.00 56.76 573 GLN A CA 1
ATOM 709 C C . GLN A 1 112 ? -0.528 -22.720 -15.964 1.00 58.42 573 GLN A C 1
ATOM 710 O O . GLN A 1 112 ? -1.007 -21.709 -15.438 1.00 59.14 573 GLN A O 1
ATOM 716 N N . ASP A 1 113 ? 0.091 -23.669 -15.253 1.00 58.22 574 ASP A N 1
ATOM 717 C CA . ASP A 1 113 ? 0.167 -23.583 -13.797 1.00 53.89 574 ASP A CA 1
ATOM 718 C C . ASP A 1 113 ? 1.020 -22.407 -13.340 1.00 51.01 574 ASP A C 1
ATOM 719 O O . ASP A 1 113 ? 0.716 -21.783 -12.316 1.00 60.57 574 ASP A O 1
ATOM 724 N N . TYR A 1 114 ? 2.081 -22.088 -14.085 1.00 51.37 575 TYR A N 1
ATOM 725 C CA . TYR A 1 114 ? 2.962 -20.995 -13.690 1.00 50.11 575 TYR A CA 1
ATOM 726 C C . TYR A 1 114 ? 2.325 -19.635 -13.948 1.00 49.54 575 TYR A C 1
ATOM 727 O O . TYR A 1 114 ? 2.618 -18.668 -13.235 1.00 52.53 575 TYR A O 1
ATOM 736 N N . GLN A 1 115 ? 1.467 -19.533 -14.967 1.00 54.97 576 GLN A N 1
ATOM 737 C CA . GLN A 1 115 ? 0.831 -18.254 -15.268 1.00 58.26 576 GLN A CA 1
ATOM 738 C C . GLN A 1 115 ? -0.230 -17.894 -14.239 1.00 55.90 576 GLN A C 1
ATOM 739 O O . GLN A 1 115 ? -0.434 -16.709 -13.959 1.00 57.42 576 GLN A O 1
ATOM 745 N N . ASP A 1 116 ? -0.914 -18.891 -13.671 1.00 56.35 577 ASP A N 1
ATOM 746 C CA . ASP A 1 116 ? -1.937 -18.608 -12.670 1.00 64.81 577 ASP A CA 1
ATOM 747 C C . ASP A 1 116 ? -1.348 -18.208 -11.325 1.00 65.89 577 ASP A C 1
ATOM 748 O O . ASP A 1 116 ? -2.050 -17.593 -10.514 1.00 67.81 577 ASP A O 1
ATOM 753 N N . SER A 1 117 ? -0.084 -18.537 -11.070 1.00 64.35 578 SER A N 1
ATOM 754 C CA . SER A 1 117 ? 0.569 -18.202 -9.816 1.00 65.30 578 SER A CA 1
ATOM 755 C C . SER A 1 117 ? 1.593 -17.090 -9.961 1.00 63.85 578 SER A C 1
ATOM 756 O O . SER A 1 117 ? 2.186 -16.686 -8.958 1.00 68.40 578 SER A O 1
ATOM 759 N N . TYR A 1 118 ? 1.806 -16.578 -11.173 1.00 63.05 579 TYR A N 1
ATOM 760 C CA . TYR A 1 118 ? 2.882 -15.626 -11.423 1.00 65.20 579 TYR A CA 1
ATOM 761 C C . TYR A 1 118 ? 2.694 -14.326 -10.650 1.00 63.43 579 TYR A C 1
ATOM 762 O O . TYR A 1 118 ? 1.909 -13.464 -11.057 1.00 67.21 579 TYR A O 1
ATOM 771 N N . THR A 1 119 ? 3.418 -14.190 -9.538 1.00 71.58 580 THR A N 1
ATOM 772 C CA . THR A 1 119 ? 3.441 -12.980 -8.711 1.00 88.21 580 THR A CA 1
ATOM 773 C C . THR A 1 119 ? 2.058 -12.371 -8.482 1.00 86.82 580 THR A C 1
ATOM 774 O O . THR A 1 119 ? 1.661 -12.118 -7.346 1.00 83.42 580 THR A O 1
ATOM 778 N N . LYS B 1 24 ? 14.607 -36.726 15.057 1.00 77.07 485 LYS B N 1
ATOM 779 C CA . LYS B 1 24 ? 15.365 -37.238 16.193 1.00 72.26 485 LYS B CA 1
ATOM 780 C C . LYS B 1 24 ? 15.153 -38.741 16.319 1.00 73.55 485 LYS B C 1
ATOM 781 O O . LYS B 1 24 ? 16.104 -39.522 16.264 1.00 71.79 485 LYS B O 1
ATOM 787 N N . THR B 1 25 ? 13.892 -39.137 16.486 1.00 73.75 486 THR B N 1
ATOM 788 C CA . THR B 1 25 ? 13.530 -40.547 16.514 1.00 64.34 486 THR B CA 1
ATOM 789 C C . THR B 1 25 ? 13.442 -41.158 15.121 1.00 62.21 486 THR B C 1
ATOM 790 O O . THR B 1 25 ? 13.421 -42.388 15.000 1.00 59.91 486 THR B O 1
ATOM 794 N N . VAL B 1 26 ? 13.398 -40.336 14.071 1.00 63.45 487 VAL B N 1
ATOM 795 C CA . VAL B 1 26 ? 13.328 -40.869 12.716 1.00 54.98 487 VAL B CA 1
ATOM 796 C C . VAL B 1 26 ? 14.716 -41.250 12.213 1.00 56.13 487 VAL B C 1
ATOM 797 O O . VAL B 1 26 ? 14.866 -42.233 11.477 1.00 50.61 487 VAL B O 1
ATOM 801 N N . VAL B 1 27 ? 15.748 -40.506 12.612 1.00 51.77 488 VAL B N 1
ATOM 802 C CA . VAL B 1 27 ? 17.099 -40.810 12.157 1.00 50.08 488 VAL B CA 1
ATOM 803 C C . VAL B 1 27 ? 17.669 -42.020 12.896 1.00 53.17 488 VAL B C 1
ATOM 804 O O . VAL B 1 27 ? 18.444 -42.792 12.319 1.00 56.22 488 VAL B O 1
ATOM 808 N N . ASN B 1 28 ? 17.289 -42.220 14.161 1.00 52.08 489 ASN B N 1
ATOM 809 C CA . ASN B 1 28 ? 17.573 -43.492 14.818 1.00 50.38 489 ASN B CA 1
ATOM 810 C C . ASN B 1 28 ? 16.984 -44.651 14.027 1.00 49.47 489 ASN B C 1
ATOM 811 O O . ASN B 1 28 ? 17.635 -45.688 13.847 1.00 48.26 489 ASN B O 1
ATOM 816 N N . LEU B 1 29 ? 15.751 -44.489 13.542 1.00 42.96 490 LEU B N 1
ATOM 817 C CA . LEU B 1 29 ? 15.103 -45.535 12.760 1.00 39.00 490 LEU B CA 1
ATOM 818 C C . LEU B 1 29 ? 15.815 -45.750 11.430 1.00 44.41 490 LEU B C 1
ATOM 819 O O . LEU B 1 29 ? 16.050 -46.891 11.016 1.00 39.80 490 LEU B O 1
ATOM 824 N N . LEU B 1 30 ? 16.170 -44.663 10.745 1.00 41.92 491 LEU B N 1
ATOM 825 C CA . LEU B 1 30 ? 16.777 -44.797 9.428 1.00 40.60 491 LEU B CA 1
ATOM 826 C C . LEU B 1 30 ? 18.238 -45.223 9.515 1.00 44.48 491 LEU B C 1
ATOM 827 O O . LEU B 1 30 ? 18.757 -45.835 8.574 1.00 40.21 491 LEU B O 1
ATOM 832 N N . PHE B 1 31 ? 18.914 -44.923 10.628 1.00 40.57 492 PHE B N 1
ATOM 833 C CA . PHE B 1 31 ? 20.267 -45.440 10.814 1.00 37.48 492 PHE B CA 1
ATOM 834 C C . PHE B 1 31 ? 20.244 -46.938 11.090 1.00 37.92 492 PHE B C 1
ATOM 835 O O . PHE B 1 31 ? 21.136 -47.669 10.648 1.00 36.96 492 PHE B O 1
ATOM 843 N N . ALA B 1 32 ? 19.228 -47.413 11.812 1.00 35.47 493 ALA B N 1
ATOM 844 C CA . ALA B 1 32 ? 19.092 -48.849 12.026 1.00 35.19 493 ALA B CA 1
ATOM 845 C C . ALA B 1 32 ? 18.818 -49.573 10.714 1.00 40.22 493 ALA B C 1
ATOM 846 O O . ALA B 1 32 ? 19.317 -50.683 10.495 1.00 40.11 493 ALA B O 1
ATOM 848 N N . ALA B 1 33 ? 18.029 -48.958 9.827 1.00 36.75 494 ALA B N 1
ATOM 849 C CA . ALA B 1 33 ? 17.793 -49.553 8.516 1.00 41.41 494 ALA B CA 1
ATOM 850 C C . ALA B 1 33 ? 19.067 -49.563 7.681 1.00 37.91 494 ALA B C 1
ATOM 851 O O . ALA B 1 33 ? 19.339 -50.535 6.965 1.00 38.50 494 ALA B O 1
ATOM 853 N N . TYR B 1 34 ? 19.861 -48.493 7.762 1.00 37.51 495 TYR B N 1
ATOM 854 C CA . TYR B 1 34 ? 21.127 -48.456 7.038 1.00 39.82 495 TYR B CA 1
ATOM 855 C C . TYR B 1 34 ? 22.060 -49.569 7.500 1.00 37.48 495 TYR B C 1
ATOM 856 O O . TYR B 1 34 ? 22.778 -50.163 6.688 1.00 40.09 495 TYR B O 1
ATOM 865 N N . SER B 1 35 ? 22.059 -49.866 8.798 1.00 36.33 496 SER B N 1
ATOM 866 C CA . SER B 1 35 ? 22.994 -50.808 9.398 1.00 35.08 496 SER B CA 1
ATOM 867 C C . SER B 1 35 ? 22.510 -52.250 9.362 1.00 37.21 496 SER B C 1
ATOM 868 O O . SER B 1 35 ? 23.240 -53.139 9.813 1.00 39.90 496 SER B O 1
ATOM 871 N N . GLY B 1 36 ? 21.311 -52.508 8.851 1.00 38.06 497 GLY B N 1
ATOM 872 C CA . GLY B 1 36 ? 20.753 -53.842 8.947 1.00 39.46 497 GLY B CA 1
ATOM 873 C C . GLY B 1 36 ? 20.456 -54.260 10.368 1.00 41.17 497 GLY B C 1
ATOM 874 O O . GLY B 1 36 ? 20.489 -55.454 10.680 1.00 38.07 497 GLY B O 1
ATOM 875 N N . ASP B 1 37 ? 20.167 -53.297 11.244 1.00 41.92 498 ASP B N 1
ATOM 876 C CA . ASP B 1 37 ? 19.953 -53.555 12.666 1.00 32.76 498 ASP B CA 1
ATOM 877 C C . ASP B 1 37 ? 18.490 -53.935 12.880 1.00 40.40 498 ASP B C 1
ATOM 878 O O . ASP B 1 37 ? 17.657 -53.136 13.312 1.00 38.50 498 ASP B O 1
ATOM 883 N N . VAL B 1 38 ? 18.180 -55.197 12.573 1.00 40.38 499 VAL B N 1
ATOM 884 C CA . VAL B 1 38 ? 16.816 -55.679 12.745 1.00 35.70 499 VAL B CA 1
ATOM 885 C C . VAL B 1 38 ? 16.414 -55.712 14.214 1.00 41.45 499 VAL B C 1
ATOM 886 O O . VAL B 1 38 ? 15.218 -55.659 14.524 1.00 41.78 499 VAL B O 1
ATOM 890 N N . SER B 1 39 ? 17.379 -55.786 15.135 1.00 37.54 500 SER B N 1
ATOM 891 C CA . SER B 1 39 ? 17.038 -55.741 16.553 1.00 37.51 500 SER B CA 1
ATOM 892 C C . SER B 1 39 ? 16.509 -54.368 16.946 1.00 39.02 500 SER B C 1
ATOM 893 O O . SER B 1 39 ? 15.499 -54.266 17.652 1.00 38.36 500 SER B O 1
ATOM 896 N N . ALA B 1 40 ? 17.170 -53.301 16.490 1.00 34.66 501 ALA B N 1
ATOM 897 C CA . ALA B 1 40 ? 16.698 -51.955 16.792 1.00 36.62 501 ALA B CA 1
ATOM 898 C C . ALA B 1 40 ? 15.323 -51.693 16.191 1.00 37.63 501 ALA B C 1
ATOM 899 O O . ALA B 1 40 ? 14.509 -50.985 16.793 1.00 42.65 501 ALA B O 1
ATOM 901 N N . LEU B 1 41 ? 15.040 -52.260 15.016 1.00 33.56 502 LEU B N 1
ATOM 902 C CA . LEU B 1 41 ? 13.733 -52.053 14.400 1.00 36.24 502 LEU B CA 1
ATOM 903 C C . LEU B 1 41 ? 12.637 -52.776 15.172 1.00 40.26 502 LEU B C 1
ATOM 904 O O . LEU B 1 41 ? 11.548 -52.226 15.372 1.00 41.25 502 LEU B O 1
ATOM 909 N N . ARG B 1 42 ? 12.900 -54.012 15.605 1.00 35.08 503 ARG B N 1
ATOM 910 C CA . ARG B 1 42 ? 11.927 -54.717 16.430 1.00 36.95 503 ARG B CA 1
ATOM 911 C C . ARG B 1 42 ? 11.670 -53.970 17.729 1.00 40.37 503 ARG B C 1
ATOM 912 O O . ARG B 1 42 ? 10.581 -54.070 18.303 1.00 39.68 503 ARG B O 1
ATOM 920 N N . ARG B 1 43 ? 12.660 -53.210 18.199 1.00 44.02 504 ARG B N 1
ATOM 921 C CA . ARG B 1 43 ? 12.462 -52.371 19.373 1.00 41.29 504 ARG B CA 1
ATOM 922 C C . ARG B 1 43 ? 11.621 -51.147 19.035 1.00 44.68 504 ARG B C 1
ATOM 923 O O . ARG B 1 43 ? 10.726 -50.771 19.801 1.00 42.24 504 ARG B O 1
ATOM 931 N N . PHE B 1 44 ? 11.895 -50.513 17.891 1.00 41.77 505 PHE B N 1
ATOM 932 C CA . PHE B 1 44 ? 11.089 -49.374 17.465 1.00 41.59 505 PHE B CA 1
ATOM 933 C C . PHE B 1 44 ? 9.665 -49.800 17.128 1.00 39.95 505 PHE B C 1
ATOM 934 O O . PHE B 1 44 ? 8.707 -49.084 17.441 1.00 44.97 505 PHE B O 1
ATOM 942 N N . ALA B 1 45 ? 9.504 -50.962 16.490 1.00 41.02 506 ALA B N 1
ATOM 943 C CA . ALA B 1 45 ? 8.171 -51.437 16.131 1.00 42.96 506 ALA B CA 1
ATOM 944 C C . ALA B 1 45 ? 7.309 -51.726 17.351 1.00 43.44 506 ALA B C 1
ATOM 945 O O . ALA B 1 45 ? 6.079 -51.687 17.251 1.00 51.48 506 ALA B O 1
ATOM 947 N N . LEU B 1 46 ? 7.921 -52.019 18.498 1.00 47.65 507 LEU B N 1
ATOM 948 C CA . LEU B 1 46 ? 7.143 -52.274 19.704 1.00 52.20 507 LEU B CA 1
ATOM 949 C C . LEU B 1 46 ? 6.723 -50.982 20.393 1.00 54.37 507 LEU B C 1
ATOM 950 O O . LEU B 1 46 ? 5.646 -50.931 20.998 1.00 59.96 507 LEU B O 1
ATOM 955 N N . SER B 1 47 ? 7.545 -49.935 20.303 1.00 52.41 508 SER B N 1
ATOM 956 C CA . SER B 1 47 ? 7.283 -48.662 20.962 1.00 50.66 508 SER B CA 1
ATOM 957 C C . SER B 1 47 ? 6.288 -47.786 20.204 1.00 55.43 508 SER B C 1
ATOM 958 O O . SER B 1 47 ? 6.222 -46.579 20.472 1.00 57.58 508 SER B O 1
ATOM 961 N N . ALA B 1 48 ? 5.528 -48.364 19.271 1.00 52.66 509 ALA B N 1
ATOM 962 C CA . ALA B 1 48 ? 4.487 -47.651 18.529 1.00 61.13 509 ALA B CA 1
ATOM 963 C C . ALA B 1 48 ? 5.044 -46.454 17.763 1.00 64.66 509 ALA B C 1
ATOM 964 O O . ALA B 1 48 ? 4.345 -45.460 17.549 1.00 64.24 509 ALA B O 1
ATOM 966 N N . MET B 1 49 ? 6.303 -46.534 17.346 1.00 63.56 510 MET B N 1
ATOM 967 C CA . MET B 1 49 ? 6.867 -45.496 16.498 1.00 63.39 510 MET B CA 1
ATOM 968 C C . MET B 1 49 ? 6.314 -45.627 15.085 1.00 57.71 510 MET B C 1
ATOM 969 O O . MET B 1 49 ? 6.061 -46.733 14.600 1.00 61.40 510 MET B O 1
ATOM 974 N N . ASP B 1 50 ? 6.108 -44.488 14.430 1.00 59.17 511 ASP B N 1
ATOM 975 C CA . ASP B 1 50 ? 5.645 -44.479 13.046 1.00 55.47 511 ASP B CA 1
ATOM 976 C C . ASP B 1 50 ? 6.788 -44.939 12.153 1.00 48.58 511 ASP B C 1
ATOM 977 O O . ASP B 1 50 ? 7.708 -44.175 11.857 1.00 49.44 511 ASP B O 1
ATOM 982 N N . MET B 1 51 ? 6.739 -46.201 11.724 1.00 44.20 512 MET B N 1
ATOM 983 C CA . MET B 1 51 ? 7.803 -46.747 10.890 1.00 48.82 512 MET B CA 1
ATOM 984 C C . MET B 1 51 ? 7.821 -46.152 9.488 1.00 45.64 512 MET B C 1
ATOM 985 O O . MET B 1 51 ? 8.768 -46.411 8.739 1.00 45.73 512 MET B O 1
ATOM 990 N N . GLU B 1 52 ? 6.813 -45.362 9.121 1.00 50.16 513 GLU B N 1
ATOM 991 C CA . GLU B 1 52 ? 6.730 -44.762 7.799 1.00 43.59 513 GLU B CA 1
ATOM 992 C C . GLU B 1 52 ? 7.055 -43.275 7.792 1.00 43.89 513 GLU B C 1
ATOM 993 O O . GLU B 1 52 ? 6.918 -42.632 6.745 1.00 52.24 513 GLU B O 1
ATOM 999 N N . GLN B 1 53 ? 7.479 -42.708 8.918 1.00 41.46 514 GLN B N 1
ATOM 1000 C CA . GLN B 1 53 ? 7.851 -41.302 8.938 1.00 49.74 514 GLN B CA 1
ATOM 1001 C C . GLN B 1 53 ? 9.143 -41.087 8.158 1.00 43.62 514 GLN B C 1
ATOM 1002 O O . GLN B 1 53 ? 9.975 -41.987 8.032 1.00 42.89 514 GLN B O 1
ATOM 1008 N N . LYS B 1 54 ? 9.303 -39.881 7.624 1.00 41.89 515 LYS B N 1
ATOM 1009 C CA . LYS B 1 54 ? 10.412 -39.568 6.736 1.00 43.51 515 LYS B CA 1
ATOM 1010 C C . LYS B 1 54 ? 11.289 -38.478 7.339 1.00 39.46 515 LYS B C 1
ATOM 1011 O O . LYS B 1 54 ? 10.969 -37.882 8.369 1.00 43.58 515 LYS B O 1
ATOM 1017 N N . ASP B 1 55 ? 12.416 -38.225 6.674 1.00 39.23 516 ASP B N 1
ATOM 1018 C CA . ASP B 1 55 ? 13.424 -37.287 7.135 1.00 36.92 516 ASP B CA 1
ATOM 1019 C C . ASP B 1 55 ? 13.417 -36.027 6.263 1.00 34.12 516 ASP B C 1
ATOM 1020 O O . ASP B 1 55 ? 12.467 -35.784 5.506 1.00 36.55 516 ASP B O 1
ATOM 1025 N N . TYR B 1 56 ? 14.483 -35.231 6.369 1.00 31.22 517 TYR B N 1
ATOM 1026 C CA . TYR B 1 56 ? 14.590 -33.969 5.647 1.00 36.48 517 TYR B CA 1
ATOM 1027 C C . TYR B 1 56 ? 14.604 -34.153 4.135 1.00 36.66 517 TYR B C 1
ATOM 1028 O O . TYR B 1 56 ? 14.266 -33.214 3.407 1.00 38.01 517 TYR B O 1
ATOM 1037 N N . ASP B 1 57 ? 15.006 -35.324 3.644 1.00 39.44 518 ASP B N 1
ATOM 1038 C CA . ASP B 1 57 ? 14.971 -35.629 2.222 1.00 34.39 518 ASP B CA 1
ATOM 1039 C C . ASP B 1 57 ? 13.743 -36.445 1.840 1.00 38.69 518 ASP B C 1
ATOM 1040 O O . ASP B 1 57 ? 13.707 -37.026 0.749 1.00 36.20 518 ASP B O 1
ATOM 1045 N N . SER B 1 58 ? 12.742 -36.502 2.723 1.00 41.21 519 SER B N 1
ATOM 1046 C CA . SER B 1 58 ? 11.518 -37.280 2.518 1.00 37.76 519 SER B CA 1
ATOM 1047 C C . SER B 1 58 ? 11.809 -38.765 2.317 1.00 34.77 519 SER B C 1
ATOM 1048 O O . SER B 1 58 ? 11.029 -39.479 1.682 1.00 39.01 519 SER B O 1
ATOM 1051 N N . ARG B 1 59 ? 12.921 -39.248 2.867 1.00 34.39 520 ARG B N 1
ATOM 1052 C CA . ARG B 1 59 ? 13.271 -40.660 2.793 1.00 37.84 520 ARG B CA 1
ATOM 1053 C C . ARG B 1 59 ? 12.726 -41.397 4.007 1.00 38.22 520 ARG B C 1
ATOM 1054 O O . ARG B 1 59 ? 12.789 -40.894 5.132 1.00 41.01 520 ARG B O 1
ATOM 1062 N N . THR B 1 60 ? 12.195 -42.593 3.776 1.00 34.89 521 THR B N 1
ATOM 1063 C CA . THR B 1 60 ? 11.704 -43.441 4.848 1.00 39.48 521 THR B CA 1
ATOM 1064 C C . THR B 1 60 ? 12.740 -44.514 5.175 1.00 41.65 521 THR B C 1
ATOM 1065 O O . THR B 1 60 ? 13.805 -44.596 4.557 1.00 40.10 521 THR B O 1
ATOM 1069 N N . ALA B 1 61 ? 12.420 -45.347 6.169 1.00 39.84 522 ALA B N 1
ATOM 1070 C CA . ALA B 1 61 ? 13.319 -46.436 6.539 1.00 35.33 522 ALA B CA 1
ATOM 1071 C C . ALA B 1 61 ? 13.427 -47.465 5.422 1.00 39.63 522 ALA B C 1
ATOM 1072 O O . ALA B 1 61 ? 14.498 -48.045 5.204 1.00 34.60 522 ALA B O 1
ATOM 1074 N N . LEU B 1 62 ? 12.327 -47.710 4.706 1.00 34.43 523 LEU B N 1
ATOM 1075 C CA . LEU B 1 62 ? 12.379 -48.618 3.567 1.00 37.14 523 LEU B CA 1
ATOM 1076 C C . LEU B 1 62 ? 13.265 -48.070 2.455 1.00 39.39 523 LEU B C 1
ATOM 1077 O O . LEU B 1 62 ? 13.912 -48.846 1.743 1.00 43.77 523 LEU B O 1
ATOM 1082 N N . HIS B 1 63 ? 13.318 -46.744 2.298 1.00 36.30 524 HIS B N 1
ATOM 1083 C CA . HIS B 1 63 ? 14.199 -46.145 1.300 1.00 36.54 524 HIS B CA 1
ATOM 1084 C C . HIS B 1 63 ? 15.657 -46.480 1.586 1.00 38.07 524 HIS B C 1
ATOM 1085 O O . HIS B 1 63 ? 16.379 -46.964 0.707 1.00 38.39 524 HIS B O 1
ATOM 1092 N N . VAL B 1 64 ? 16.108 -46.222 2.816 1.00 36.05 525 VAL B N 1
ATOM 1093 C CA . VAL B 1 64 ? 17.506 -46.454 3.159 1.00 34.72 525 VAL B CA 1
ATOM 1094 C C . VAL B 1 64 ? 17.831 -47.941 3.108 1.00 32.03 525 VAL B C 1
ATOM 1095 O O . VAL B 1 64 ? 18.889 -48.341 2.611 1.00 34.99 525 VAL B O 1
ATOM 1099 N N . ALA B 1 65 ? 16.925 -48.781 3.613 1.00 32.48 526 ALA B N 1
ATOM 1100 C CA . ALA B 1 65 ? 17.165 -50.219 3.625 1.00 35.25 526 ALA B CA 1
ATOM 1101 C C . ALA B 1 65 ? 17.251 -50.791 2.217 1.00 37.52 526 ALA B C 1
ATOM 1102 O O . ALA B 1 65 ? 18.004 -51.742 1.981 1.00 36.61 526 ALA B O 1
ATOM 1104 N N . ALA B 1 66 ? 16.489 -50.234 1.275 1.00 38.64 527 ALA B N 1
ATOM 1105 C CA . ALA B 1 66 ? 16.536 -50.716 -0.098 1.00 36.78 527 ALA B CA 1
ATOM 1106 C C . ALA B 1 66 ? 17.794 -50.254 -0.820 1.00 34.61 527 ALA B C 1
ATOM 1107 O O . ALA B 1 66 ? 18.317 -50.982 -1.669 1.00 41.03 527 ALA B O 1
ATOM 1109 N N . ALA B 1 67 ? 18.293 -49.059 -0.496 1.00 34.50 528 ALA B N 1
ATOM 1110 C CA . ALA B 1 67 ? 19.490 -48.557 -1.161 1.00 39.43 528 ALA B CA 1
ATOM 1111 C C . ALA B 1 67 ? 20.741 -49.301 -0.712 1.00 38.50 528 ALA B C 1
ATOM 1112 O O . ALA B 1 67 ? 21.727 -49.354 -1.455 1.00 41.47 528 ALA B O 1
ATOM 1114 N N . GLU B 1 68 ? 20.726 -49.873 0.493 1.00 39.38 529 GLU B N 1
ATOM 1115 C CA . GLU B 1 68 ? 21.860 -50.640 0.989 1.00 41.99 529 GLU B CA 1
ATOM 1116 C C . GLU B 1 68 ? 21.759 -52.122 0.665 1.00 40.81 529 GLU B C 1
ATOM 1117 O O . GLU B 1 68 ? 22.789 -52.805 0.628 1.00 42.72 529 GLU B O 1
ATOM 1123 N N . GLY B 1 69 ? 20.552 -52.630 0.435 1.00 36.71 530 GLY B N 1
ATOM 1124 C CA . GLY B 1 69 ? 20.368 -54.025 0.096 1.00 40.23 530 GLY B CA 1
ATOM 1125 C C . GLY B 1 69 ? 20.159 -54.958 1.265 1.00 43.25 530 GLY B C 1
ATOM 1126 O O . GLY B 1 69 ? 20.351 -56.169 1.110 1.00 46.87 530 GLY B O 1
ATOM 1127 N N . HIS B 1 70 ? 19.764 -54.443 2.428 1.00 36.39 531 HIS B N 1
ATOM 1128 C CA . HIS B 1 70 ? 19.578 -55.271 3.617 1.00 37.86 531 HIS B CA 1
ATOM 1129 C C . HIS B 1 70 ? 18.230 -55.971 3.517 1.00 41.17 531 HIS B C 1
ATOM 1130 O O . HIS B 1 70 ? 17.183 -55.376 3.784 1.00 47.04 531 HIS B O 1
ATOM 1137 N N . ILE B 1 71 ? 18.261 -57.253 3.149 1.00 42.95 532 ILE B N 1
ATOM 1138 C CA . ILE B 1 71 ? 17.038 -57.968 2.799 1.00 45.21 532 ILE B CA 1
ATOM 1139 C C . ILE B 1 71 ? 16.159 -58.187 4.026 1.00 45.44 532 ILE B C 1
ATOM 1140 O O . ILE B 1 71 ? 14.936 -58.015 3.964 1.00 46.87 532 ILE B O 1
ATOM 1145 N N . GLU B 1 72 ? 16.757 -58.572 5.156 1.00 44.63 533 GLU B N 1
ATOM 1146 C CA . GLU B 1 72 ? 15.947 -58.886 6.329 1.00 47.59 533 GLU B CA 1
ATOM 1147 C C . GLU B 1 72 ? 15.269 -57.645 6.896 1.00 41.40 533 GLU B C 1
ATOM 1148 O O . GLU B 1 72 ? 14.163 -57.739 7.440 1.00 44.42 533 GLU B O 1
ATOM 1154 N N . VAL B 1 73 ? 15.905 -56.480 6.778 1.00 34.79 534 VAL B N 1
ATOM 1155 C CA . VAL B 1 73 ? 15.252 -55.243 7.191 1.00 38.91 534 VAL B CA 1
ATOM 1156 C C . VAL B 1 73 ? 14.076 -54.934 6.272 1.00 42.92 534 VAL B C 1
ATOM 1157 O O . VAL B 1 73 ? 13.000 -54.531 6.732 1.00 44.60 534 VAL B O 1
ATOM 1161 N N . VAL B 1 74 ? 14.259 -55.123 4.962 1.00 39.38 535 VAL B N 1
ATOM 1162 C CA . VAL B 1 74 ? 13.174 -54.894 4.013 1.00 38.56 535 VAL B CA 1
ATOM 1163 C C . VAL B 1 74 ? 12.016 -55.848 4.284 1.00 40.63 535 VAL B C 1
ATOM 1164 O O . VAL B 1 74 ? 10.846 -55.448 4.264 1.00 44.54 535 VAL B O 1
ATOM 1168 N N . LYS B 1 75 ? 12.322 -57.120 4.552 1.00 39.50 536 LYS B N 1
ATOM 1169 C CA . LYS B 1 75 ? 11.270 -58.075 4.888 1.00 42.79 536 LYS B CA 1
ATOM 1170 C C . LYS B 1 75 ? 10.582 -57.721 6.200 1.00 45.64 536 LYS B C 1
ATOM 1171 O O . LYS B 1 75 ? 9.379 -57.962 6.349 1.00 49.11 536 LYS B O 1
ATOM 1177 N N . PHE B 1 76 ? 11.318 -57.154 7.160 1.00 39.16 537 PHE B N 1
ATOM 1178 C CA . PHE B 1 76 ? 10.692 -56.774 8.422 1.00 36.87 537 PHE B CA 1
ATOM 1179 C C . PHE B 1 76 ? 9.765 -55.579 8.241 1.00 42.62 537 PHE B C 1
ATOM 1180 O O . PHE B 1 76 ? 8.690 -55.524 8.849 1.00 43.83 537 PHE B O 1
ATOM 1188 N N . LEU B 1 77 ? 10.166 -54.609 7.417 1.00 42.13 538 LEU B N 1
ATOM 1189 C CA . LEU B 1 77 ? 9.302 -53.469 7.143 1.00 42.10 538 LEU B CA 1
ATOM 1190 C C . LEU B 1 77 ? 8.112 -53.845 6.269 1.00 45.40 538 LEU B C 1
ATOM 1191 O O . LEU B 1 77 ? 7.094 -53.147 6.296 1.00 50.70 538 LEU B O 1
ATOM 1196 N N . ILE B 1 78 ? 8.209 -54.936 5.513 1.00 45.74 539 ILE B N 1
ATOM 1197 C CA . ILE B 1 78 ? 7.131 -55.356 4.621 1.00 48.56 539 ILE B CA 1
ATOM 1198 C C . ILE B 1 78 ? 6.160 -56.299 5.320 1.00 50.06 539 ILE B C 1
ATOM 1199 O O . ILE B 1 78 ? 4.946 -56.075 5.313 1.00 57.51 539 ILE B O 1
ATOM 1204 N N . GLU B 1 79 ? 6.673 -57.368 5.931 1.00 54.66 540 GLU B N 1
ATOM 1205 C CA . GLU B 1 79 ? 5.801 -58.409 6.467 1.00 54.15 540 GLU B CA 1
ATOM 1206 C C . GLU B 1 79 ? 5.285 -58.067 7.860 1.00 50.53 540 GLU B C 1
ATOM 1207 O O . GLU B 1 79 ? 4.131 -58.367 8.185 1.00 58.61 540 GLU B O 1
ATOM 1213 N N . ALA B 1 80 ? 6.115 -57.448 8.697 1.00 47.34 541 ALA B N 1
ATOM 1214 C CA . ALA B 1 80 ? 5.713 -57.173 10.071 1.00 45.65 541 ALA B CA 1
ATOM 1215 C C . ALA B 1 80 ? 5.069 -55.801 10.232 1.00 51.31 541 ALA B C 1
ATOM 1216 O O . ALA B 1 80 ? 4.047 -55.676 10.915 1.00 57.17 541 ALA B O 1
ATOM 1218 N N . CYS B 1 81 ? 5.638 -54.769 9.612 1.00 51.09 542 CYS B N 1
ATOM 1219 C CA . CYS B 1 81 ? 5.163 -53.406 9.802 1.00 45.51 542 CYS B CA 1
ATOM 1220 C C . CYS B 1 81 ? 4.171 -52.951 8.737 1.00 48.95 542 CYS B C 1
ATOM 1221 O O . CYS B 1 81 ? 3.512 -51.925 8.935 1.00 52.12 542 CYS B O 1
ATOM 1224 N N . LYS B 1 82 ? 4.049 -53.682 7.626 1.00 53.37 543 LYS B N 1
ATOM 1225 C CA . LYS B 1 82 ? 3.106 -53.351 6.553 1.00 53.33 543 LYS B CA 1
ATOM 1226 C C . LYS B 1 82 ? 3.337 -51.934 6.026 1.00 52.17 543 LYS B C 1
ATOM 1227 O O . LYS B 1 82 ? 2.400 -51.163 5.812 1.00 52.49 543 LYS B O 1
ATOM 1233 N N . VAL B 1 83 ? 4.610 -51.596 5.813 1.00 50.10 544 VAL B N 1
ATOM 1234 C CA . VAL B 1 83 ? 4.983 -50.252 5.385 1.00 50.40 544 VAL B CA 1
ATOM 1235 C C . VAL B 1 83 ? 4.517 -50.007 3.955 1.00 54.00 544 VAL B C 1
ATOM 1236 O O . VAL B 1 83 ? 4.575 -50.901 3.099 1.00 58.86 544 VAL B O 1
ATOM 1240 N N . ASN B 1 84 ? 4.039 -48.794 3.692 1.00 54.28 545 ASN B N 1
ATOM 1241 C CA . ASN B 1 84 ? 3.612 -48.413 2.347 1.00 53.70 545 ASN B CA 1
ATOM 1242 C C . ASN B 1 84 ? 4.820 -48.298 1.425 1.00 53.15 545 ASN B C 1
ATOM 1243 O O . ASN B 1 84 ? 5.716 -47.484 1.690 1.00 51.64 545 ASN B O 1
ATOM 1248 N N . PRO B 1 85 ? 4.890 -49.073 0.344 1.00 47.79 546 PRO B N 1
ATOM 1249 C CA . PRO B 1 85 ? 6.071 -49.055 -0.527 1.00 46.83 546 PRO B CA 1
ATOM 1250 C C . PRO B 1 85 ? 6.058 -47.984 -1.606 1.00 48.02 546 PRO B C 1
ATOM 1251 O O . PRO B 1 85 ? 7.019 -47.907 -2.379 1.00 50.43 546 PRO B O 1
ATOM 1255 N N . PHE B 1 86 ? 5.013 -47.164 -1.686 1.00 47.49 547 PHE B N 1
ATOM 1256 C CA . PHE B 1 86 ? 4.887 -46.170 -2.742 1.00 44.46 547 PHE B CA 1
ATOM 1257 C C . PHE B 1 86 ? 5.265 -44.768 -2.286 1.00 43.25 547 PHE B C 1
ATOM 1258 O O . PHE B 1 86 ? 5.072 -43.810 -3.042 1.00 47.15 547 PHE B O 1
ATOM 1266 N N . ALA B 1 87 ? 5.799 -44.622 -1.075 1.00 43.45 548 ALA B N 1
ATOM 1267 C CA . ALA B 1 87 ? 6.245 -43.314 -0.615 1.00 39.29 548 ALA B CA 1
ATOM 1268 C C . ALA B 1 87 ? 7.406 -42.825 -1.471 1.00 38.40 548 ALA B C 1
ATOM 1269 O O . ALA B 1 87 ? 8.308 -43.590 -1.820 1.00 38.89 548 ALA B O 1
ATOM 1271 N N . LYS B 1 88 ? 7.377 -41.541 -1.814 1.00 35.95 549 LYS B N 1
ATOM 1272 C CA . LYS B 1 88 ? 8.362 -40.946 -2.703 1.00 35.10 549 LYS B CA 1
ATOM 1273 C C . LYS B 1 88 ? 9.197 -39.915 -1.958 1.00 38.24 549 LYS B C 1
ATOM 1274 O O . LYS B 1 88 ? 8.662 -39.081 -1.220 1.00 38.79 549 LYS B O 1
ATOM 1280 N N . ASP B 1 89 ? 10.512 -39.969 -2.166 1.00 39.31 550 ASP B N 1
ATOM 1281 C CA . ASP B 1 89 ? 11.422 -39.059 -1.484 1.00 36.27 550 ASP B CA 1
ATOM 1282 C C . ASP B 1 89 ? 11.501 -37.719 -2.203 1.00 35.29 550 ASP B C 1
ATOM 1283 O O . ASP B 1 89 ? 10.642 -37.395 -3.029 1.00 32.44 550 ASP B O 1
ATOM 1288 N N . ARG B 1 90 ? 12.540 -36.941 -1.897 1.00 32.93 551 ARG B N 1
ATOM 1289 C CA . ARG B 1 90 ? 12.668 -35.604 -2.465 1.00 31.17 551 ARG B CA 1
ATOM 1290 C C . ARG B 1 90 ? 12.840 -35.648 -3.977 1.00 41.45 551 ARG B C 1
ATOM 1291 O O . ARG B 1 90 ? 12.369 -34.747 -4.680 1.00 41.94 551 ARG B O 1
ATOM 1299 N N . TRP B 1 91 ? 13.497 -36.682 -4.495 1.00 42.37 552 TRP B N 1
ATOM 1300 C CA . TRP B 1 91 ? 13.743 -36.820 -5.923 1.00 35.84 552 TRP B CA 1
ATOM 1301 C C . TRP B 1 91 ? 12.666 -37.628 -6.632 1.00 39.53 552 TRP B C 1
ATOM 1302 O O . TRP B 1 91 ? 12.868 -38.033 -7.781 1.00 43.01 552 TRP B O 1
ATOM 1313 N N . GLY B 1 92 ? 11.533 -37.872 -5.978 1.00 37.11 553 GLY B N 1
ATOM 1314 C CA . GLY B 1 92 ? 10.443 -38.594 -6.603 1.00 37.18 553 GLY B CA 1
ATOM 1315 C C . GLY B 1 92 ? 10.640 -40.085 -6.728 1.00 38.13 553 GLY B C 1
ATOM 1316 O O . GLY B 1 92 ? 9.977 -40.717 -7.556 1.00 39.92 553 GLY B O 1
ATOM 1317 N N . ASN B 1 93 ? 11.519 -40.676 -5.927 1.00 35.31 554 ASN B N 1
ATOM 1318 C CA . ASN B 1 93 ? 11.823 -42.096 -6.018 1.00 39.63 554 ASN B CA 1
ATOM 1319 C C . ASN B 1 93 ? 11.140 -42.864 -4.894 1.00 42.56 554 ASN B C 1
ATOM 1320 O O . ASN B 1 93 ? 11.051 -42.383 -3.761 1.00 44.76 554 ASN B O 1
ATOM 1325 N N . ILE B 1 94 ? 10.654 -44.057 -5.219 1.00 37.59 555 ILE B N 1
ATOM 1326 C CA . ILE B 1 94 ? 10.117 -44.980 -4.223 1.00 40.42 555 ILE B CA 1
ATOM 1327 C C . ILE B 1 94 ? 11.255 -45.913 -3.816 1.00 41.16 555 ILE B C 1
ATOM 1328 O O . ILE B 1 94 ? 12.294 -45.930 -4.492 1.00 41.48 555 ILE B O 1
ATOM 1333 N N . PRO B 1 95 ? 11.129 -46.679 -2.727 1.00 42.93 556 PRO B N 1
ATOM 1334 C CA . PRO B 1 95 ? 12.245 -47.556 -2.330 1.00 46.62 556 PRO B CA 1
ATOM 1335 C C . PRO B 1 95 ? 12.703 -48.513 -3.419 1.00 43.15 556 PRO B C 1
ATOM 1336 O O . PRO B 1 95 ? 13.897 -48.834 -3.478 1.00 46.02 556 PRO B O 1
ATOM 1340 N N . LEU B 1 96 ? 11.800 -48.971 -4.292 1.00 41.13 557 LEU B N 1
ATOM 1341 C CA . LEU B 1 96 ? 12.208 -49.871 -5.366 1.00 36.85 557 LEU B CA 1
ATOM 1342 C C . LEU B 1 96 ? 13.210 -49.210 -6.305 1.00 36.94 557 LEU B C 1
ATOM 1343 O O . LEU B 1 96 ? 14.112 -49.881 -6.820 1.00 39.34 557 LEU B O 1
ATOM 1348 N N . ASP B 1 97 ? 13.079 -47.900 -6.530 1.00 34.11 558 ASP B N 1
ATOM 1349 C CA . ASP B 1 97 ? 14.013 -47.202 -7.409 1.00 34.95 558 ASP B CA 1
ATOM 1350 C C . ASP B 1 97 ? 15.431 -47.222 -6.848 1.00 41.10 558 ASP B C 1
ATOM 1351 O O . ASP B 1 97 ? 16.397 -47.415 -7.597 1.00 42.55 558 ASP B O 1
ATOM 1356 N N . ASP B 1 98 ? 15.580 -47.020 -5.535 1.00 38.26 559 ASP B N 1
ATOM 1357 C CA . ASP B 1 98 ? 16.910 -47.064 -4.929 1.00 40.06 559 ASP B CA 1
ATOM 1358 C C . ASP B 1 98 ? 17.506 -48.465 -5.005 1.00 38.29 559 ASP B C 1
ATOM 1359 O O . ASP B 1 98 ? 18.696 -48.624 -5.298 1.00 38.29 559 ASP B O 1
ATOM 1364 N N . ALA B 1 99 ? 16.695 -49.491 -4.734 1.00 38.45 560 ALA B N 1
ATOM 1365 C CA . ALA B 1 99 ? 17.162 -50.863 -4.890 1.00 37.75 560 ALA B CA 1
ATOM 1366 C C . ALA B 1 99 ? 17.535 -51.166 -6.336 1.00 44.29 560 ALA B C 1
ATOM 1367 O O . ALA B 1 99 ? 18.479 -51.923 -6.588 1.00 46.62 560 ALA B O 1
ATOM 1369 N N . VAL B 1 100 ? 16.808 -50.586 -7.294 1.00 42.45 561 VAL B N 1
ATOM 1370 C CA . VAL B 1 100 ? 17.167 -50.734 -8.700 1.00 40.85 561 VAL B CA 1
ATOM 1371 C C . VAL B 1 100 ? 18.450 -49.971 -9.006 1.00 42.40 561 VAL B C 1
ATOM 1372 O O . VAL B 1 100 ? 19.354 -50.488 -9.675 1.00 39.62 561 VAL B O 1
ATOM 1376 N N . GLN B 1 101 ? 18.554 -48.735 -8.509 1.00 41.12 562 GLN B N 1
ATOM 1377 C CA . GLN B 1 101 ? 19.701 -47.885 -8.815 1.00 36.63 562 GLN B CA 1
ATOM 1378 C C . GLN B 1 101 ? 21.015 -48.513 -8.364 1.00 43.47 562 GLN B C 1
ATOM 1379 O O . GLN B 1 101 ? 22.052 -48.310 -9.008 1.00 41.60 562 GLN B O 1
ATOM 1385 N N . PHE B 1 102 ? 20.995 -49.291 -7.280 1.00 44.00 563 PHE B N 1
ATOM 1386 C CA . PHE B 1 102 ? 22.211 -49.857 -6.710 1.00 42.50 563 PHE B CA 1
ATOM 1387 C C . PHE B 1 102 ? 22.250 -51.380 -6.795 1.00 41.02 563 PHE B C 1
ATOM 1388 O O . PHE B 1 102 ? 22.962 -52.023 -6.018 1.00 43.31 563 PHE B O 1
ATOM 1396 N N . ASN B 1 103 ? 21.484 -51.964 -7.719 1.00 42.18 564 ASN B N 1
ATOM 1397 C CA . ASN B 1 103 ? 21.671 -53.348 -8.156 1.00 41.60 564 ASN B CA 1
ATOM 1398 C C . ASN B 1 103 ? 21.456 -54.350 -7.021 1.00 46.64 564 ASN B C 1
ATOM 1399 O O . ASN B 1 103 ? 22.232 -55.290 -6.837 1.00 48.70 564 ASN B O 1
ATOM 1404 N N . HIS B 1 104 ? 20.382 -54.152 -6.262 1.00 41.31 565 HIS B N 1
ATOM 1405 C CA . HIS B 1 104 ? 19.972 -55.098 -5.223 1.00 41.65 565 HIS B CA 1
ATOM 1406 C C . HIS B 1 104 ? 18.779 -55.874 -5.774 1.00 45.56 565 HIS B C 1
ATOM 1407 O O . HIS B 1 104 ? 17.624 -55.502 -5.569 1.00 51.11 565 HIS B O 1
ATOM 1414 N N . LEU B 1 105 ? 19.071 -56.975 -6.475 1.00 46.72 566 LEU B N 1
ATOM 1415 C CA . LEU B 1 105 ? 18.032 -57.681 -7.222 1.00 45.13 566 LEU B CA 1
ATOM 1416 C C . LEU B 1 105 ? 17.025 -58.361 -6.302 1.00 44.78 566 LEU B C 1
ATOM 1417 O O . LEU B 1 105 ? 15.818 -58.333 -6.571 1.00 47.45 566 LEU B O 1
ATOM 1422 N N . GLU B 1 106 ? 17.495 -58.993 -5.224 1.00 46.42 567 GLU B N 1
ATOM 1423 C CA . GLU B 1 106 ? 16.572 -59.658 -4.309 1.00 54.20 567 GLU B CA 1
ATOM 1424 C C . GLU B 1 106 ? 15.645 -58.660 -3.625 1.00 51.10 567 GLU B C 1
ATOM 1425 O O . GLU B 1 106 ? 14.496 -58.994 -3.309 1.00 50.52 567 GLU B O 1
ATOM 1431 N N . VAL B 1 107 ? 16.117 -57.432 -3.397 1.00 48.68 568 VAL B N 1
ATOM 1432 C CA . VAL B 1 107 ? 15.268 -56.406 -2.801 1.00 44.84 568 VAL B CA 1
ATOM 1433 C C . VAL B 1 107 ? 14.254 -55.896 -3.817 1.00 46.35 568 VAL B C 1
ATOM 1434 O O . VAL B 1 107 ? 13.091 -55.644 -3.481 1.00 46.07 568 VAL B O 1
ATOM 1438 N N . VAL B 1 108 ? 14.677 -55.733 -5.074 1.00 48.11 569 VAL B N 1
ATOM 1439 C CA . VAL B 1 108 ? 13.750 -55.315 -6.123 1.00 42.94 569 VAL B CA 1
ATOM 1440 C C . VAL B 1 108 ? 12.645 -56.346 -6.299 1.00 44.92 569 VAL B C 1
ATOM 1441 O O . VAL B 1 108 ? 11.463 -55.998 -6.400 1.00 47.84 569 VAL B O 1
ATOM 1445 N N . LYS B 1 109 ? 13.011 -57.630 -6.333 1.00 45.22 570 LYS B N 1
ATOM 1446 C CA . LYS B 1 109 ? 12.012 -58.686 -6.461 1.00 47.97 570 LYS B CA 1
ATOM 1447 C C . LYS B 1 109 ? 11.044 -58.673 -5.285 1.00 48.53 570 LYS B C 1
ATOM 1448 O O . LYS B 1 109 ? 9.834 -58.855 -5.464 1.00 52.96 570 LYS B O 1
ATOM 1454 N N . LEU B 1 110 ? 11.560 -58.447 -4.075 1.00 52.87 571 LEU B N 1
ATOM 1455 C CA . LEU B 1 110 ? 10.712 -58.412 -2.887 1.00 44.68 571 LEU B CA 1
ATOM 1456 C C . LEU B 1 110 ? 9.721 -57.257 -2.949 1.00 49.48 571 LEU B C 1
ATOM 1457 O O . LEU B 1 110 ? 8.521 -57.442 -2.717 1.00 51.53 571 LEU B O 1
ATOM 1462 N N . LEU B 1 111 ? 10.209 -56.053 -3.257 1.00 47.80 572 LEU B N 1
ATOM 1463 C CA . LEU B 1 111 ? 9.333 -54.889 -3.310 1.00 45.04 572 LEU B CA 1
ATOM 1464 C C . LEU B 1 111 ? 8.368 -54.975 -4.486 1.00 47.66 572 LEU B C 1
ATOM 1465 O O . LEU B 1 111 ? 7.215 -54.540 -4.382 1.00 49.37 572 LEU B O 1
ATOM 1470 N N . GLN B 1 112 ? 8.822 -55.532 -5.612 1.00 48.59 573 GLN B N 1
ATOM 1471 C CA . GLN B 1 112 ? 7.960 -55.652 -6.784 1.00 46.41 573 GLN B CA 1
ATOM 1472 C C . GLN B 1 112 ? 6.761 -56.546 -6.493 1.00 50.32 573 GLN B C 1
ATOM 1473 O O . GLN B 1 112 ? 5.617 -56.189 -6.796 1.00 53.33 573 GLN B O 1
ATOM 1479 N N . ASP B 1 113 ? 7.005 -57.716 -5.899 1.00 49.51 574 ASP B N 1
ATOM 1480 C CA . ASP B 1 113 ? 5.901 -58.590 -5.515 1.00 50.65 574 ASP B CA 1
ATOM 1481 C C . ASP B 1 113 ? 5.013 -57.926 -4.471 1.00 51.35 574 ASP B C 1
ATOM 1482 O O . ASP B 1 113 ? 3.790 -58.107 -4.476 1.00 58.35 574 ASP B O 1
ATOM 1487 N N . TYR B 1 114 ? 5.613 -57.150 -3.567 1.00 50.27 575 TYR B N 1
ATOM 1488 C CA . TYR B 1 114 ? 4.836 -56.467 -2.539 1.00 53.64 575 TYR B CA 1
ATOM 1489 C C . TYR B 1 114 ? 4.008 -55.333 -3.134 1.00 52.94 575 TYR B C 1
ATOM 1490 O O . TYR B 1 114 ? 2.839 -55.155 -2.773 1.00 51.75 575 TYR B O 1
ATOM 1499 N N . GLN B 1 115 ? 4.594 -54.560 -4.054 1.00 51.19 576 GLN B N 1
ATOM 1500 C CA . GLN B 1 115 ? 3.860 -53.460 -4.672 1.00 52.65 576 GLN B CA 1
ATOM 1501 C C . GLN B 1 115 ? 2.704 -53.957 -5.529 1.00 58.81 576 GLN B C 1
ATOM 1502 O O . GLN B 1 115 ? 1.704 -53.248 -5.687 1.00 57.48 576 GLN B O 1
ATOM 1508 N N . ASP B 1 116 ? 2.818 -55.166 -6.086 1.00 59.67 577 ASP B N 1
ATOM 1509 C CA . ASP B 1 116 ? 1.790 -55.664 -6.995 1.00 60.40 577 ASP B CA 1
ATOM 1510 C C . ASP B 1 116 ? 0.491 -55.971 -6.261 1.00 59.74 577 ASP B C 1
ATOM 1511 O O . ASP B 1 116 ? -0.597 -55.652 -6.755 1.00 66.20 577 ASP B O 1
ATOM 1516 N N . SER B 1 117 ? 0.577 -56.591 -5.084 1.00 57.83 578 SER B N 1
ATOM 1517 C CA . SER B 1 117 ? -0.604 -56.993 -4.331 1.00 57.45 578 SER B CA 1
ATOM 1518 C C . SER B 1 117 ? -0.846 -56.111 -3.111 1.00 57.91 578 SER B C 1
ATOM 1519 O O . SER B 1 117 ? -1.598 -56.498 -2.211 1.00 70.82 578 SER B O 1
ATOM 1522 N N . TYR B 1 118 ? -0.233 -54.932 -3.066 1.00 57.91 579 TYR B N 1
ATOM 1523 C CA . TYR B 1 118 ? -0.379 -54.033 -1.926 1.00 59.54 579 TYR B CA 1
ATOM 1524 C C . TYR B 1 118 ? -1.808 -53.511 -1.806 1.00 61.98 579 TYR B C 1
ATOM 1525 O O . TYR B 1 118 ? -2.240 -52.669 -2.593 1.00 64.29 579 TYR B O 1
ATOM 1534 N N . THR C 1 25 ? 23.466 -36.397 17.168 1.00 62.61 486 THR C N 1
ATOM 1535 C CA . THR C 1 25 ? 23.573 -34.975 16.863 1.00 63.50 486 THR C CA 1
ATOM 1536 C C . THR C 1 25 ? 23.421 -34.709 15.369 1.00 64.36 486 THR C C 1
ATOM 1537 O O . THR C 1 25 ? 23.059 -33.606 14.960 1.00 64.13 486 THR C O 1
ATOM 1541 N N . VAL C 1 26 ? 23.702 -35.729 14.553 1.00 66.46 487 VAL C N 1
ATOM 1542 C CA . VAL C 1 26 ? 23.625 -35.561 13.107 1.00 65.78 487 VAL C CA 1
ATOM 1543 C C . VAL C 1 26 ? 22.190 -35.349 12.635 1.00 63.92 487 VAL C C 1
ATOM 1544 O O . VAL C 1 26 ? 21.976 -34.834 11.530 1.00 58.53 487 VAL C O 1
ATOM 1548 N N . VAL C 1 27 ? 21.196 -35.723 13.443 1.00 67.07 488 VAL C N 1
ATOM 1549 C CA . VAL C 1 27 ? 19.809 -35.466 13.068 1.00 60.45 488 VAL C CA 1
ATOM 1550 C C . VAL C 1 27 ? 19.460 -33.999 13.288 1.00 58.86 488 VAL C C 1
ATOM 1551 O O . VAL C 1 27 ? 18.763 -33.383 12.472 1.00 59.32 488 VAL C O 1
ATOM 1555 N N . ASN C 1 28 ? 19.944 -33.412 14.387 1.00 52.94 489 ASN C N 1
ATOM 1556 C CA . ASN C 1 28 ? 19.691 -32.000 14.648 1.00 53.80 489 ASN C CA 1
ATOM 1557 C C . ASN C 1 28 ? 20.410 -31.116 13.639 1.00 44.91 489 ASN C C 1
ATOM 1558 O O . ASN C 1 28 ? 19.870 -30.092 13.207 1.00 47.71 489 ASN C O 1
ATOM 1563 N N . LEU C 1 29 ? 21.629 -31.497 13.253 1.00 38.37 490 LEU C N 1
ATOM 1564 C CA . LEU C 1 29 ? 22.399 -30.686 12.317 1.00 40.87 490 LEU C CA 1
ATOM 1565 C C . LEU C 1 29 ? 21.708 -30.607 10.960 1.00 40.34 490 LEU C C 1
ATOM 1566 O O . LEU C 1 29 ? 21.573 -29.522 10.382 1.00 37.68 490 LEU C O 1
ATOM 1571 N N . LEU C 1 30 ? 21.244 -31.745 10.444 1.00 40.24 491 LEU C N 1
ATOM 1572 C CA . LEU C 1 30 ? 20.672 -31.758 9.103 1.00 43.78 491 LEU C CA 1
ATOM 1573 C C . LEU C 1 30 ? 19.207 -31.336 9.096 1.00 42.66 491 LEU C C 1
ATOM 1574 O O . LEU C 1 30 ? 18.731 -30.797 8.090 1.00 42.64 491 LEU C O 1
ATOM 1579 N N . PHE C 1 31 ? 18.477 -31.562 10.193 1.00 39.12 492 PHE C N 1
ATOM 1580 C CA . PHE C 1 31 ? 17.118 -31.033 10.275 1.00 34.26 492 PHE C CA 1
ATOM 1581 C C . PHE C 1 31 ? 17.123 -29.521 10.456 1.00 37.12 492 PHE C C 1
ATOM 1582 O O . PHE C 1 31 ? 16.206 -28.841 9.984 1.00 39.87 492 PHE C O 1
ATOM 1590 N N . ALA C 1 32 ? 18.139 -28.978 11.132 1.00 34.97 493 ALA C N 1
ATOM 1591 C CA . ALA C 1 32 ? 18.262 -27.528 11.222 1.00 36.31 493 ALA C CA 1
ATOM 1592 C C . ALA C 1 32 ? 18.600 -26.926 9.865 1.00 36.92 493 ALA C C 1
ATOM 1593 O O . ALA C 1 32 ? 18.119 -25.841 9.523 1.00 39.26 493 ALA C O 1
ATOM 1595 N N . ALA C 1 33 ? 19.429 -27.617 9.080 1.00 39.64 494 ALA C N 1
ATOM 1596 C CA . ALA C 1 33 ? 19.726 -27.151 7.730 1.00 37.82 494 ALA C CA 1
ATOM 1597 C C . ALA C 1 33 ? 18.487 -27.213 6.847 1.00 33.21 494 ALA C C 1
ATOM 1598 O O . ALA C 1 33 ? 18.263 -26.325 6.018 1.00 32.57 494 ALA C O 1
ATOM 1600 N N . TYR C 1 34 ? 17.665 -28.250 7.023 1.00 32.68 495 TYR C N 1
ATOM 1601 C CA . TYR C 1 34 ? 16.446 -28.374 6.231 1.00 37.75 495 TYR C CA 1
ATOM 1602 C C . TYR C 1 34 ? 15.503 -27.202 6.471 1.00 38.81 495 TYR C C 1
ATOM 1603 O O . TYR C 1 34 ? 14.882 -26.690 5.532 1.00 38.10 495 TYR C O 1
ATOM 1612 N N . SER C 1 35 ? 15.373 -26.772 7.722 1.00 39.12 496 SER C N 1
ATOM 1613 C CA . SER C 1 35 ? 14.401 -25.759 8.102 1.00 39.64 496 SER C CA 1
ATOM 1614 C C . SER C 1 35 ? 14.969 -24.349 8.059 1.00 38.78 496 SER C C 1
ATOM 1615 O O . SER C 1 35 ? 14.288 -23.407 8.478 1.00 42.33 496 SER C O 1
ATOM 1618 N N . GLY C 1 36 ? 16.193 -24.182 7.567 1.00 34.05 497 GLY C N 1
ATOM 1619 C CA . GLY C 1 36 ? 16.800 -22.868 7.524 1.00 31.20 497 GLY C CA 1
ATOM 1620 C C . GLY C 1 36 ? 17.120 -22.295 8.884 1.00 36.05 497 GLY C C 1
ATOM 1621 O O . GLY C 1 36 ? 17.180 -21.072 9.034 1.00 41.65 497 GLY C O 1
ATOM 1622 N N . ASP C 1 37 ? 17.338 -23.152 9.883 1.00 40.42 498 ASP C N 1
ATOM 1623 C CA . ASP C 1 37 ? 17.541 -22.719 11.265 1.00 33.69 498 ASP C CA 1
ATOM 1624 C C . ASP C 1 37 ? 19.004 -22.330 11.461 1.00 36.93 498 ASP C C 1
ATOM 1625 O O . ASP C 1 37 ? 19.828 -23.093 11.973 1.00 39.08 498 ASP C O 1
ATOM 1630 N N . VAL C 1 38 ? 19.325 -21.099 11.056 1.00 33.63 499 VAL C N 1
ATOM 1631 C CA . VAL C 1 38 ? 20.687 -20.598 11.214 1.00 33.56 499 VAL C CA 1
ATOM 1632 C C . VAL C 1 38 ? 21.058 -20.485 12.687 1.00 34.52 499 VAL C C 1
ATOM 1633 O O . VAL C 1 38 ? 22.220 -20.693 13.057 1.00 38.49 499 VAL C O 1
ATOM 1637 N N . SER C 1 39 ? 20.091 -20.162 13.550 1.00 34.59 500 SER C N 1
ATOM 1638 C CA . SER C 1 39 ? 20.392 -20.018 14.972 1.00 38.19 500 SER C CA 1
ATOM 1639 C C . SER C 1 39 ? 20.845 -21.339 15.581 1.00 32.33 500 SER C C 1
ATOM 1640 O O . SER C 1 39 ? 21.795 -21.372 16.370 1.00 31.74 500 SER C O 1
ATOM 1643 N N . ALA C 1 40 ? 20.179 -22.439 15.225 1.00 33.03 501 ALA C N 1
ATOM 1644 C CA . ALA C 1 40 ? 20.582 -23.741 15.746 1.00 34.03 501 ALA C CA 1
ATOM 1645 C C . ALA C 1 40 ? 21.970 -24.127 15.253 1.00 36.22 501 ALA C C 1
ATOM 1646 O O . ALA C 1 40 ? 22.747 -24.749 15.987 1.00 36.27 501 ALA C O 1
ATOM 1648 N N . LEU C 1 41 ? 22.304 -23.761 14.012 1.00 37.29 502 LEU C N 1
ATOM 1649 C CA . LEU C 1 41 ? 23.618 -24.101 13.474 1.00 38.05 502 LEU C CA 1
ATOM 1650 C C . LEU C 1 41 ? 24.722 -23.324 14.177 1.00 36.96 502 LEU C C 1
ATOM 1651 O O . LEU C 1 41 ? 25.803 -23.867 14.433 1.00 43.02 502 LEU C O 1
ATOM 1656 N N . ARG C 1 42 ? 24.473 -22.048 14.487 1.00 32.09 503 ARG C N 1
ATOM 1657 C CA . ARG C 1 42 ? 25.459 -21.268 15.227 1.00 32.81 503 ARG C CA 1
ATOM 1658 C C . ARG C 1 42 ? 25.729 -21.873 16.595 1.00 37.53 503 ARG C C 1
ATOM 1659 O O . ARG C 1 42 ? 26.852 -21.785 17.102 1.00 39.27 503 ARG C O 1
ATOM 1667 N N . ARG C 1 43 ? 24.716 -22.492 17.203 1.00 37.82 504 ARG C N 1
ATOM 1668 C CA . ARG C 1 43 ? 24.917 -23.163 18.482 1.00 39.74 504 ARG C CA 1
ATOM 1669 C C . ARG C 1 43 ? 25.708 -24.455 18.309 1.00 42.66 504 ARG C C 1
ATOM 1670 O O . ARG C 1 43 ? 26.568 -24.777 19.137 1.00 47.21 504 ARG C O 1
ATOM 1678 N N . PHE C 1 44 ? 25.439 -25.205 17.235 1.00 40.72 505 PHE C N 1
ATOM 1679 C CA . PHE C 1 44 ? 26.207 -26.419 16.973 1.00 38.89 505 PHE C CA 1
ATOM 1680 C C . PHE C 1 44 ? 27.654 -26.092 16.622 1.00 44.41 505 PHE C C 1
ATOM 1681 O O . PHE C 1 44 ? 28.575 -26.805 17.036 1.00 46.98 505 PHE C O 1
ATOM 1689 N N . ALA C 1 45 ? 27.872 -25.018 15.858 1.00 40.31 506 ALA C N 1
ATOM 1690 C CA . ALA C 1 45 ? 29.225 -24.666 15.439 1.00 38.91 506 ALA C CA 1
ATOM 1691 C C . ALA C 1 45 ? 30.091 -24.269 16.627 1.00 47.62 506 ALA C C 1
ATOM 1692 O O . ALA C 1 45 ? 31.260 -24.664 16.710 1.00 50.51 506 ALA C O 1
ATOM 1694 N N . LEU C 1 46 ? 29.538 -23.484 17.554 1.00 50.14 507 LEU C N 1
ATOM 1695 C CA . LEU C 1 46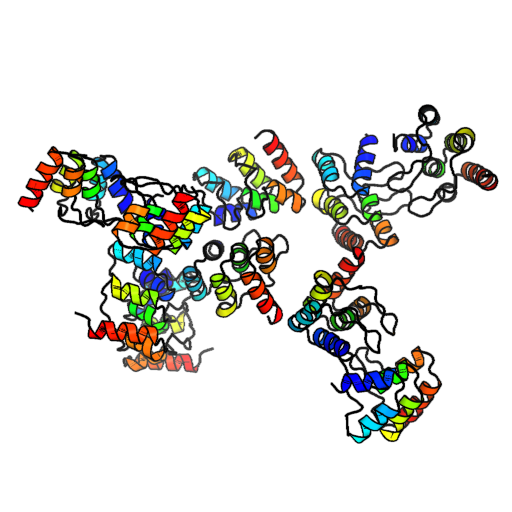 ? 30.301 -23.092 18.735 1.00 56.96 507 LEU C CA 1
ATOM 1696 C C . LEU C 1 46 ? 30.578 -24.283 19.641 1.00 54.02 507 LEU C C 1
ATOM 1697 O O . LEU C 1 46 ? 31.628 -24.334 20.293 1.00 51.92 507 LEU C O 1
ATOM 1702 N N . SER C 1 47 ? 29.662 -25.248 19.687 1.00 48.49 508 SER C N 1
ATOM 1703 C CA . SER C 1 47 ? 29.808 -26.470 20.472 1.00 50.74 508 SER C CA 1
ATOM 1704 C C . SER C 1 47 ? 30.829 -27.442 19.886 1.00 57.47 508 SER C C 1
ATOM 1705 O O . SER C 1 47 ? 30.889 -28.582 20.371 1.00 59.89 508 SER C O 1
ATOM 1708 N N . ALA C 1 48 ? 31.594 -27.017 18.878 1.00 56.69 509 ALA C N 1
ATOM 1709 C CA . ALA C 1 48 ? 32.648 -27.829 18.268 1.00 62.17 509 ALA C CA 1
ATOM 1710 C C . ALA C 1 48 ? 32.100 -29.114 17.652 1.00 63.00 509 ALA C C 1
ATOM 1711 O O . ALA C 1 48 ? 32.781 -30.142 17.623 1.00 62.42 509 ALA C O 1
ATOM 1713 N N . MET C 1 49 ? 30.869 -29.069 17.149 1.00 58.19 510 MET C N 1
ATOM 1714 C CA . MET C 1 49 ? 30.291 -30.212 16.458 1.00 58.57 510 MET C CA 1
ATOM 1715 C C . MET C 1 49 ? 30.882 -30.333 15.059 1.00 51.33 510 MET C C 1
ATOM 1716 O O . MET C 1 49 ? 31.147 -29.328 14.394 1.00 50.67 510 MET C O 1
ATOM 1721 N N . ASP C 1 50 ? 31.101 -31.571 14.621 1.00 52.14 511 ASP C N 1
ATOM 1722 C CA . ASP C 1 50 ? 31.579 -31.837 13.265 1.00 54.96 511 ASP C CA 1
ATOM 1723 C C . ASP C 1 50 ? 30.487 -31.446 12.280 1.00 46.74 511 ASP C C 1
ATOM 1724 O O . ASP C 1 50 ? 29.547 -32.206 12.040 1.00 49.23 511 ASP C O 1
ATOM 1729 N N . MET C 1 51 ? 30.607 -30.250 11.703 1.00 41.19 512 MET C N 1
ATOM 1730 C CA . MET C 1 51 ? 29.591 -29.763 10.779 1.00 47.84 512 MET C CA 1
ATOM 1731 C C . MET C 1 51 ? 29.592 -30.507 9.450 1.00 46.24 512 MET C C 1
ATOM 1732 O O . MET C 1 51 ? 28.632 -30.370 8.684 1.00 45.54 512 MET C O 1
ATOM 1737 N N . GLU C 1 52 ? 30.631 -31.289 9.162 1.00 41.02 513 GLU C N 1
ATOM 1738 C CA . GLU C 1 52 ? 30.731 -32.042 7.920 1.00 44.66 513 GLU C CA 1
ATOM 1739 C C . GLU C 1 52 ? 30.251 -33.480 8.063 1.00 46.38 513 GLU C C 1
ATOM 1740 O O . GLU C 1 52 ? 30.491 -34.293 7.165 1.00 44.62 513 GLU C O 1
ATOM 1746 N N . GLN C 1 53 ? 29.590 -33.813 9.170 1.00 40.23 514 GLN C N 1
ATOM 1747 C CA . GLN C 1 53 ? 29.072 -35.160 9.355 1.00 40.42 514 GLN C CA 1
ATOM 1748 C C . GLN C 1 53 ? 28.097 -35.513 8.238 1.00 39.36 514 GLN C C 1
ATOM 1749 O O . GLN C 1 53 ? 27.434 -34.647 7.663 1.00 42.28 514 GLN C O 1
ATOM 1755 N N . LYS C 1 54 ? 28.021 -36.803 7.928 1.00 35.13 515 LYS C N 1
ATOM 1756 C CA . LYS C 1 54 ? 27.112 -37.308 6.913 1.00 37.09 515 LYS C CA 1
ATOM 1757 C C . LYS C 1 54 ? 26.172 -38.332 7.534 1.00 37.04 515 LYS C C 1
ATOM 1758 O O . LYS C 1 54 ? 26.487 -38.951 8.553 1.00 33.43 515 LYS C O 1
ATOM 1764 N N . ASP C 1 55 ? 25.011 -38.495 6.918 1.00 35.77 516 ASP C N 1
ATOM 1765 C CA . ASP C 1 55 ? 23.986 -39.381 7.437 1.00 34.65 516 ASP C CA 1
ATOM 1766 C C . ASP C 1 55 ? 24.001 -40.708 6.672 1.00 37.42 516 ASP C C 1
ATOM 1767 O O . ASP C 1 55 ? 24.970 -41.033 5.976 1.00 37.41 516 ASP C O 1
ATOM 1772 N N . TYR C 1 56 ? 22.913 -41.473 6.784 1.00 33.16 517 TYR C N 1
ATOM 1773 C CA . TYR C 1 56 ? 22.815 -42.782 6.151 1.00 36.05 517 TYR C CA 1
ATOM 1774 C C . TYR C 1 56 ? 22.854 -42.710 4.626 1.00 40.33 517 TYR C C 1
ATOM 1775 O O . TYR C 1 56 ? 23.157 -43.719 3.980 1.00 40.38 517 TYR C O 1
ATOM 1784 N N . ASP C 1 57 ? 22.536 -41.558 4.034 1.00 41.47 518 ASP C N 1
ATOM 1785 C CA . ASP C 1 57 ? 22.672 -41.356 2.597 1.00 36.40 518 ASP C CA 1
ATOM 1786 C C . ASP C 1 57 ? 23.952 -40.612 2.243 1.00 36.04 518 ASP C C 1
ATOM 1787 O O . ASP C 1 57 ? 24.060 -40.064 1.141 1.00 32.98 518 ASP C O 1
ATOM 1792 N N . SER C 1 58 ? 24.917 -40.573 3.164 1.00 37.35 519 SER C N 1
ATOM 1793 C CA . SER C 1 58 ? 26.172 -39.845 2.981 1.00 32.90 519 SER C CA 1
ATOM 1794 C C . SER C 1 58 ? 25.933 -38.381 2.624 1.00 34.15 519 SER C C 1
ATOM 1795 O O . SER C 1 58 ? 26.741 -37.759 1.929 1.00 35.83 519 SER C O 1
ATOM 1798 N N . ARG C 1 59 ? 24.828 -37.818 3.108 1.00 36.72 520 ARG C N 1
ATOM 1799 C CA . ARG C 1 59 ? 24.482 -36.423 2.879 1.00 38.22 520 ARG C CA 1
ATOM 1800 C C . ARG C 1 59 ? 24.820 -35.592 4.110 1.00 40.22 520 ARG C C 1
ATOM 1801 O O . ARG C 1 59 ? 24.615 -36.031 5.246 1.00 33.39 520 ARG C O 1
ATOM 1809 N N . THR C 1 60 ? 25.342 -34.393 3.876 1.00 40.75 521 THR C N 1
ATOM 1810 C CA . THR C 1 60 ? 25.764 -33.494 4.938 1.00 43.55 521 THR C CA 1
ATOM 1811 C C . THR C 1 60 ? 24.733 -32.382 5.129 1.00 42.60 521 THR C C 1
ATOM 1812 O O . THR C 1 60 ? 23.669 -32.365 4.506 1.00 42.89 521 THR C O 1
ATOM 1816 N N . ALA C 1 61 ? 25.059 -31.434 6.012 1.00 40.96 522 ALA C N 1
ATOM 1817 C CA . ALA C 1 61 ? 24.182 -30.285 6.210 1.00 37.51 522 ALA C CA 1
ATOM 1818 C C . ALA C 1 61 ? 24.160 -29.382 4.983 1.00 37.41 522 ALA C C 1
ATOM 1819 O O . ALA C 1 61 ? 23.117 -28.803 4.660 1.00 38.85 522 ALA C O 1
ATOM 1821 N N . LEU C 1 62 ? 25.291 -29.254 4.288 1.00 36.70 523 LEU C N 1
ATOM 1822 C CA . LEU C 1 62 ? 25.318 -28.456 3.067 1.00 35.43 523 LEU C CA 1
ATOM 1823 C C . LEU C 1 62 ? 24.484 -29.091 1.960 1.00 32.01 523 LEU C C 1
ATOM 1824 O O . LEU C 1 62 ? 23.901 -28.372 1.143 1.00 37.37 523 LEU C O 1
ATOM 1829 N N . HIS C 1 63 ? 24.412 -30.424 1.917 1.00 38.03 524 HIS C N 1
ATOM 1830 C CA . HIS C 1 63 ? 23.588 -31.096 0.915 1.00 36.02 524 HIS C CA 1
ATOM 1831 C C . HIS C 1 63 ? 22.116 -30.746 1.093 1.00 40.75 524 HIS C C 1
ATOM 1832 O O . HIS C 1 63 ? 21.422 -30.410 0.126 1.00 39.84 524 HIS C O 1
ATOM 1839 N N . VAL C 1 64 ? 21.622 -30.833 2.329 1.00 39.27 525 VAL C N 1
ATOM 1840 C CA . VAL C 1 64 ? 20.205 -30.605 2.590 1.00 33.49 525 VAL C CA 1
ATOM 1841 C C . VAL C 1 64 ? 19.858 -29.133 2.411 1.00 32.66 525 VAL C C 1
ATOM 1842 O O . VAL C 1 64 ? 18.804 -28.793 1.860 1.00 33.57 525 VAL C O 1
ATOM 1846 N N . ALA C 1 65 ? 20.738 -28.239 2.866 1.00 32.22 526 ALA C N 1
ATOM 1847 C CA . ALA C 1 65 ? 20.490 -26.808 2.724 1.00 34.15 526 ALA C CA 1
ATOM 1848 C C . ALA C 1 65 ? 20.467 -26.388 1.259 1.00 38.39 526 ALA C C 1
ATOM 1849 O O . ALA C 1 65 ? 19.630 -25.571 0.856 1.00 41.78 526 ALA C O 1
ATOM 1851 N N . ALA C 1 66 ? 21.383 -26.925 0.451 1.00 29.03 527 ALA C N 1
ATOM 1852 C CA . ALA C 1 66 ? 21.407 -26.582 -0.966 1.00 34.62 527 ALA C CA 1
ATOM 1853 C C . ALA C 1 66 ? 20.170 -27.108 -1.679 1.00 35.43 527 ALA C C 1
ATOM 1854 O O . ALA C 1 66 ? 19.600 -26.419 -2.533 1.00 34.36 527 ALA C O 1
ATOM 1856 N N . ALA C 1 67 ? 19.735 -28.323 -1.337 1.00 33.48 528 ALA C N 1
ATOM 1857 C CA . ALA C 1 67 ? 18.547 -28.888 -1.967 1.00 32.76 528 ALA C CA 1
ATOM 1858 C C . ALA C 1 67 ? 17.289 -28.111 -1.600 1.00 36.64 528 ALA C C 1
ATOM 1859 O O . ALA C 1 67 ? 16.307 -28.137 -2.349 1.00 37.51 528 ALA C O 1
ATOM 1861 N N . GLU C 1 68 ? 17.296 -27.418 -0.462 1.00 37.46 529 GLU C N 1
ATOM 1862 C CA . GLU C 1 68 ? 16.152 -26.617 -0.049 1.00 38.98 529 GLU C CA 1
ATOM 1863 C C . GLU C 1 68 ? 16.249 -25.166 -0.499 1.00 37.66 529 GLU C C 1
ATOM 1864 O O . GLU C 1 68 ? 15.219 -24.488 -0.581 1.00 37.11 529 GLU C O 1
ATOM 1870 N N . GLY C 1 69 ? 17.450 -24.678 -0.788 1.00 40.16 530 GLY C N 1
ATOM 1871 C CA . GLY C 1 69 ? 17.622 -23.311 -1.233 1.00 38.12 530 GLY C CA 1
ATOM 1872 C C . GLY C 1 69 ? 17.763 -22.284 -0.136 1.00 36.87 530 GLY C C 1
ATOM 1873 O O . GLY C 1 69 ? 17.566 -21.093 -0.398 1.00 43.09 530 GLY C O 1
ATOM 1874 N N . HIS C 1 70 ? 18.103 -22.697 1.082 1.00 38.95 531 HIS C N 1
ATOM 1875 C CA . HIS C 1 70 ? 18.234 -21.764 2.200 1.00 39.25 531 HIS C CA 1
ATOM 1876 C C . HIS C 1 70 ? 19.588 -21.071 2.104 1.00 36.05 531 HIS C C 1
ATOM 1877 O O . HIS C 1 70 ? 20.622 -21.646 2.453 1.00 42.45 531 HIS C O 1
ATOM 1884 N N . ILE C 1 71 ? 19.573 -19.817 1.644 1.00 40.65 532 ILE C N 1
ATOM 1885 C CA . ILE C 1 71 ? 20.806 -19.085 1.363 1.00 34.90 532 ILE C CA 1
ATOM 1886 C C . ILE C 1 71 ? 21.595 -18.836 2.642 1.00 37.69 532 ILE C C 1
ATOM 1887 O O . ILE C 1 71 ? 22.811 -19.055 2.692 1.00 43.38 532 ILE C O 1
ATOM 1892 N N . GLU C 1 72 ? 20.920 -18.344 3.683 1.00 37.00 533 GLU C N 1
ATOM 1893 C CA . GLU C 1 72 ? 21.624 -17.953 4.901 1.00 46.01 533 GLU C CA 1
ATOM 1894 C C . GLU C 1 72 ? 22.297 -19.145 5.569 1.00 39.20 533 GLU C C 1
ATOM 1895 O O . GLU C 1 72 ? 23.371 -18.997 6.163 1.00 36.60 533 GLU C O 1
ATOM 1901 N N . VAL C 1 73 ? 21.692 -20.329 5.475 1.00 35.42 534 VAL C N 1
ATOM 1902 C CA . VAL C 1 73 ? 22.334 -21.528 6.000 1.00 36.97 534 VAL C CA 1
ATOM 1903 C C . VAL C 1 73 ? 23.561 -21.882 5.168 1.00 42.03 534 VAL C C 1
ATOM 1904 O O . VAL C 1 73 ? 24.616 -22.230 5.712 1.00 40.04 534 VAL C O 1
ATOM 1908 N N . VAL C 1 74 ? 23.447 -21.795 3.838 1.00 38.48 535 VAL C N 1
ATOM 1909 C CA . VAL C 1 74 ? 24.592 -22.067 2.970 1.00 40.06 535 VAL C CA 1
ATOM 1910 C C . VAL C 1 74 ? 25.708 -21.063 3.237 1.00 39.42 535 VAL C C 1
ATOM 1911 O O . VAL C 1 74 ? 26.883 -21.432 3.356 1.00 36.23 535 VAL C O 1
ATOM 1915 N N . LYS C 1 75 ? 25.356 -19.778 3.342 1.00 34.96 536 LYS C N 1
ATOM 1916 C CA . LYS C 1 75 ? 26.342 -18.754 3.675 1.00 37.07 536 LYS C CA 1
ATOM 1917 C C . LYS C 1 75 ? 27.077 -19.092 4.966 1.00 37.82 536 LYS C C 1
ATOM 1918 O O . LYS C 1 75 ? 28.307 -18.996 5.040 1.00 44.00 536 LYS C O 1
ATOM 1924 N N . PHE C 1 76 ? 26.332 -19.491 5.999 1.00 33.20 537 PHE C N 1
ATOM 1925 C CA . PHE C 1 76 ? 26.946 -19.792 7.288 1.00 34.41 537 PHE C CA 1
ATOM 1926 C C . PHE C 1 76 ? 27.876 -20.995 7.188 1.00 38.16 537 PHE C C 1
ATOM 1927 O O . PHE C 1 76 ? 29.020 -20.948 7.655 1.00 42.20 537 PHE C O 1
ATOM 1935 N N . LEU C 1 77 ? 27.402 -22.085 6.576 1.00 38.41 538 LEU C N 1
ATOM 1936 C CA . LEU C 1 77 ? 28.236 -23.274 6.426 1.00 42.47 538 LEU C CA 1
ATOM 1937 C C . LEU C 1 77 ? 29.458 -23.002 5.556 1.00 47.87 538 LEU C C 1
ATOM 1938 O O . LEU C 1 77 ? 30.500 -23.644 5.734 1.00 49.51 538 LEU C O 1
ATOM 1943 N N . ILE C 1 78 ? 29.353 -22.059 4.618 1.00 45.69 539 ILE C N 1
ATOM 1944 C CA . ILE C 1 7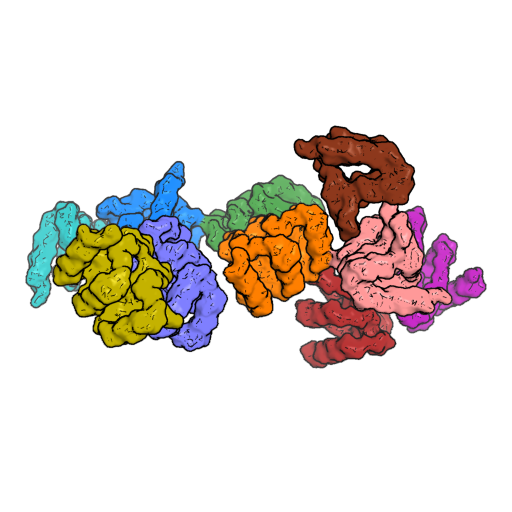8 ? 30.464 -21.760 3.720 1.00 39.67 539 ILE C CA 1
ATOM 1945 C C . ILE C 1 78 ? 31.444 -20.796 4.376 1.00 42.84 539 ILE C C 1
ATOM 1946 O O . ILE C 1 78 ? 32.650 -21.060 4.439 1.00 48.00 539 ILE C O 1
ATOM 1951 N N . GLU C 1 79 ? 30.944 -19.662 4.868 1.00 43.90 540 GLU C N 1
ATOM 1952 C CA . GLU C 1 79 ? 31.822 -18.598 5.343 1.00 42.96 540 GLU C CA 1
ATOM 1953 C C . GLU C 1 79 ? 32.307 -18.856 6.764 1.00 46.86 540 GLU C C 1
ATOM 1954 O O . GLU C 1 79 ? 33.504 -18.737 7.050 1.00 55.89 540 GLU C O 1
ATOM 1960 N N . ALA C 1 80 ? 31.394 -19.205 7.669 1.00 43.51 541 ALA C N 1
ATOM 1961 C CA . ALA C 1 80 ? 31.777 -19.370 9.065 1.00 42.79 541 ALA C CA 1
ATOM 1962 C C . ALA C 1 80 ? 32.414 -20.731 9.322 1.00 46.87 541 ALA C C 1
ATOM 1963 O O . ALA C 1 80 ? 33.437 -20.819 10.011 1.00 51.71 541 ALA C O 1
ATOM 1965 N N . CYS C 1 81 ? 31.832 -21.798 8.775 1.00 40.72 542 CYS C N 1
ATOM 1966 C CA . CYS C 1 81 ? 32.273 -23.149 9.097 1.00 44.24 542 CYS C CA 1
ATOM 1967 C C . CYS C 1 81 ? 33.305 -23.704 8.124 1.00 47.70 542 CYS C C 1
ATOM 1968 O O . CYS C 1 81 ? 34.016 -24.650 8.481 1.00 39.74 542 CYS C O 1
ATOM 1971 N N . LYS C 1 82 ? 33.397 -23.148 6.914 1.00 45.43 543 LYS C N 1
ATOM 1972 C CA . LYS C 1 82 ? 34.404 -23.545 5.927 1.00 44.45 543 LYS C CA 1
ATOM 1973 C C . LYS C 1 82 ? 34.337 -25.043 5.625 1.00 42.60 543 LYS C C 1
ATOM 1974 O O . LYS C 1 82 ? 35.355 -25.736 5.575 1.00 48.10 543 LYS C O 1
ATOM 1980 N N . VAL C 1 83 ? 33.116 -25.545 5.417 1.00 39.52 544 VAL C N 1
ATOM 1981 C CA . VAL C 1 83 ? 32.947 -26.961 5.102 1.00 43.42 544 VAL C CA 1
ATOM 1982 C C . VAL C 1 83 ? 33.497 -27.259 3.710 1.00 50.46 544 VAL C C 1
ATOM 1983 O O . VAL C 1 83 ? 33.728 -26.364 2.887 1.00 48.94 544 VAL C O 1
ATOM 1987 N N . ASN C 1 84 ? 33.706 -28.544 3.445 1.00 47.62 545 ASN C N 1
ATOM 1988 C CA . ASN C 1 84 ? 34.199 -28.976 2.143 1.00 50.20 545 ASN C CA 1
ATOM 1989 C C . ASN C 1 84 ? 33.040 -29.077 1.161 1.00 46.34 545 ASN C C 1
ATOM 1990 O O . ASN C 1 84 ? 32.094 -29.833 1.410 1.00 48.96 545 ASN C O 1
ATOM 1995 N N . PRO C 1 85 ? 33.067 -28.346 0.043 1.00 46.22 546 PRO C N 1
ATOM 1996 C CA . PRO C 1 85 ? 31.933 -28.379 -0.890 1.00 41.22 546 PRO C CA 1
ATOM 1997 C C . PRO C 1 85 ? 31.943 -29.558 -1.847 1.00 41.15 546 PRO C C 1
ATOM 1998 O O . PRO C 1 85 ? 30.951 -29.755 -2.562 1.00 47.21 546 PRO C O 1
ATOM 2002 N N . PHE C 1 86 ? 33.016 -30.346 -1.886 1.00 42.44 547 PHE C N 1
ATOM 2003 C CA . PHE C 1 86 ? 33.136 -31.446 -2.833 1.00 46.10 547 PHE C CA 1
ATOM 2004 C C . PHE C 1 86 ? 32.759 -32.789 -2.221 1.00 41.62 547 PHE C C 1
ATOM 2005 O O . PHE C 1 86 ? 33.075 -33.836 -2.795 1.00 49.80 547 PHE C O 1
ATOM 2013 N N . ALA C 1 87 ? 32.084 -32.781 -1.076 1.00 45.77 548 ALA C N 1
ATOM 2014 C CA . ALA C 1 87 ? 31.642 -34.025 -0.463 1.00 43.83 548 ALA C CA 1
ATOM 2015 C C . ALA C 1 87 ? 30.577 -34.686 -1.331 1.00 38.26 548 ALA C C 1
ATOM 2016 O O . ALA C 1 87 ? 29.582 -34.055 -1.700 1.00 37.03 548 ALA C O 1
ATOM 2018 N N . LYS C 1 88 ? 30.793 -35.955 -1.665 1.00 41.50 549 LYS C N 1
ATOM 2019 C CA . LYS C 1 88 ? 29.858 -36.710 -2.485 1.00 33.08 549 LYS C CA 1
ATOM 2020 C C . LYS C 1 88 ? 28.909 -37.502 -1.600 1.00 35.23 549 LYS C C 1
ATOM 2021 O O . LYS C 1 88 ? 29.314 -38.054 -0.574 1.00 37.26 549 LYS C O 1
ATOM 2027 N N . ASP C 1 89 ? 27.644 -37.558 -2.004 1.00 35.92 550 ASP C N 1
ATOM 2028 C CA . ASP C 1 89 ? 26.644 -38.313 -1.266 1.00 31.16 550 ASP C CA 1
ATOM 2029 C C . ASP C 1 89 ? 26.529 -39.716 -1.862 1.00 36.65 550 ASP C C 1
ATOM 2030 O O . ASP C 1 89 ? 27.356 -40.137 -2.675 1.00 43.38 550 ASP C O 1
ATOM 2035 N N . ARG C 1 90 ? 25.493 -40.454 -1.458 1.00 34.91 551 ARG C N 1
ATOM 2036 C CA . ARG C 1 90 ? 25.331 -41.830 -1.918 1.00 30.15 551 ARG C CA 1
ATOM 2037 C C . ARG C 1 90 ? 25.205 -41.902 -3.434 1.00 38.24 551 ARG C C 1
ATOM 2038 O O . ARG C 1 90 ? 25.722 -42.833 -4.064 1.00 47.18 551 ARG C O 1
ATOM 2046 N N . TRP C 1 91 ? 24.525 -40.931 -4.039 1.00 40.25 552 TRP C N 1
ATOM 2047 C CA . TRP C 1 91 ? 24.333 -40.894 -5.482 1.00 33.06 552 TRP C CA 1
ATOM 2048 C C . TRP C 1 91 ? 25.468 -40.185 -6.209 1.00 35.95 552 TRP C C 1
ATOM 2049 O O . TRP C 1 91 ? 25.325 -39.865 -7.393 1.00 39.61 552 TRP C O 1
ATOM 2060 N N . GLY C 1 92 ? 26.587 -39.936 -5.532 1.00 35.66 553 GLY C N 1
ATOM 2061 C CA . GLY C 1 92 ? 27.706 -39.268 -6.164 1.00 35.82 553 GLY C CA 1
ATOM 2062 C C . GLY C 1 92 ? 27.525 -37.784 -6.375 1.00 40.59 553 GLY C C 1
ATOM 2063 O O . GLY C 1 92 ? 28.249 -37.188 -7.178 1.00 46.36 553 GLY C O 1
ATOM 2064 N N . ASN C 1 93 ? 26.584 -37.162 -5.672 1.00 39.65 554 ASN C N 1
ATOM 2065 C CA . ASN C 1 93 ? 26.274 -35.754 -5.865 1.00 41.00 554 ASN C CA 1
ATOM 2066 C C . ASN C 1 93 ? 26.905 -34.906 -4.770 1.00 37.57 554 ASN C C 1
ATOM 2067 O O . ASN C 1 93 ? 26.925 -35.295 -3.598 1.00 37.16 554 ASN C O 1
ATOM 2072 N N . ILE C 1 94 ? 27.425 -33.750 -5.166 1.00 33.07 555 ILE C N 1
ATOM 2073 C CA . ILE C 1 94 ? 27.934 -32.754 -4.230 1.00 36.22 555 ILE C CA 1
ATOM 2074 C C . ILE C 1 94 ? 26.792 -31.782 -3.944 1.00 42.21 555 ILE C C 1
ATOM 2075 O O . ILE C 1 94 ? 25.775 -31.816 -4.653 1.00 37.65 555 ILE C O 1
ATOM 2080 N N . PRO C 1 95 ? 26.890 -30.931 -2.913 1.00 41.97 556 PRO C N 1
ATOM 2081 C CA . PRO C 1 95 ? 25.790 -29.987 -2.640 1.00 38.41 556 PRO C CA 1
ATOM 2082 C C . PRO C 1 95 ? 25.378 -29.143 -3.837 1.00 40.05 556 PRO C C 1
ATOM 2083 O O . PRO C 1 95 ? 24.183 -28.875 -4.010 1.00 41.51 556 PRO C O 1
ATOM 2087 N N . LEU C 1 96 ? 26.330 -28.721 -4.673 1.00 38.27 557 LEU C N 1
ATOM 2088 C CA . LEU C 1 96 ? 25.977 -27.928 -5.846 1.00 37.44 557 LEU C CA 1
ATOM 2089 C C . LEU C 1 96 ? 25.048 -28.693 -6.782 1.00 37.29 557 LEU C C 1
ATOM 2090 O O . LEU C 1 96 ? 24.169 -28.091 -7.410 1.00 41.41 557 LEU C O 1
ATOM 2095 N N . ASP C 1 97 ? 25.223 -30.014 -6.889 1.00 31.15 558 ASP C N 1
ATOM 2096 C CA . ASP C 1 97 ? 24.359 -30.803 -7.760 1.00 34.87 558 ASP C CA 1
ATOM 2097 C C . ASP C 1 97 ? 22.911 -30.781 -7.289 1.00 41.97 558 ASP C C 1
ATOM 2098 O O . ASP C 1 97 ? 21.992 -30.811 -8.115 1.00 44.83 558 ASP C O 1
ATOM 2103 N N . ASP C 1 98 ? 22.687 -30.733 -5.972 1.00 43.93 559 ASP C N 1
ATOM 2104 C CA . ASP C 1 98 ? 21.323 -30.679 -5.456 1.00 35.34 559 ASP C CA 1
ATOM 2105 C C . ASP C 1 98 ? 20.705 -29.306 -5.682 1.00 36.06 559 ASP C C 1
ATOM 2106 O O . ASP C 1 98 ? 19.528 -29.201 -6.046 1.00 34.38 559 ASP C O 1
ATOM 2111 N N . ALA C 1 99 ? 21.483 -28.241 -5.467 1.00 37.37 560 ALA C N 1
ATOM 2112 C CA . ALA C 1 99 ? 20.987 -26.897 -5.740 1.00 33.10 560 ALA C CA 1
ATOM 2113 C C . ALA C 1 99 ? 20.685 -26.706 -7.220 1.00 38.86 560 ALA C C 1
ATOM 2114 O O . ALA C 1 99 ? 19.739 -25.994 -7.575 1.00 40.38 560 ALA C O 1
ATOM 2116 N N . VAL C 1 100 ? 21.472 -27.336 -8.095 1.00 36.87 561 VAL C N 1
ATOM 2117 C CA . VAL C 1 100 ? 21.201 -27.264 -9.527 1.00 36.23 561 VAL C CA 1
ATOM 2118 C C . VAL C 1 100 ? 19.936 -28.039 -9.868 1.00 32.92 561 VAL C C 1
ATOM 2119 O O . VAL C 1 100 ? 19.088 -27.566 -10.634 1.00 34.61 561 VAL C O 1
ATOM 2123 N N . GLN C 1 101 ? 19.785 -29.237 -9.299 1.00 34.36 562 GLN C N 1
ATOM 2124 C CA . GLN C 1 101 ? 18.644 -30.083 -9.628 1.00 36.35 562 GLN C CA 1
ATOM 2125 C C . GLN C 1 101 ? 17.320 -29.419 -9.267 1.00 40.15 562 GLN C C 1
ATOM 2126 O O . GLN C 1 101 ? 16.316 -29.620 -9.960 1.00 46.25 562 GLN C O 1
ATOM 2132 N N . PHE C 1 102 ? 17.297 -28.609 -8.209 1.00 37.62 563 PHE C N 1
ATOM 2133 C CA . PHE C 1 102 ? 16.064 -27.991 -7.740 1.00 37.00 563 PHE C CA 1
ATOM 2134 C C . PHE C 1 102 ? 16.040 -26.484 -7.974 1.00 38.38 563 PHE C C 1
ATOM 2135 O O . PHE C 1 102 ? 15.265 -25.770 -7.328 1.00 38.09 563 PHE C O 1
ATOM 2143 N N . ASN C 1 103 ? 16.882 -25.994 -8.885 1.00 36.20 564 ASN C N 1
ATOM 2144 C CA . ASN C 1 103 ? 16.744 -24.660 -9.471 1.00 38.94 564 ASN C CA 1
ATOM 2145 C C . ASN C 1 103 ? 16.866 -23.554 -8.425 1.00 40.16 564 ASN C C 1
ATOM 2146 O O . ASN C 1 103 ? 16.141 -22.558 -8.460 1.00 37.78 564 ASN C O 1
ATOM 2151 N N . HIS C 1 104 ? 17.803 -23.723 -7.493 1.00 35.05 565 HIS C N 1
ATOM 2152 C CA . HIS C 1 104 ? 18.133 -22.683 -6.522 1.00 32.78 565 HIS C CA 1
ATOM 2153 C C . HIS C 1 104 ? 19.364 -21.947 -7.044 1.00 35.72 565 HIS C C 1
ATOM 2154 O O . HIS C 1 104 ? 20.494 -22.163 -6.605 1.00 39.19 565 HIS C O 1
ATOM 2161 N N . LEU C 1 105 ? 19.117 -21.051 -8.002 1.00 33.53 566 LEU C N 1
ATOM 2162 C CA . LEU C 1 105 ? 20.199 -20.452 -8.781 1.00 39.82 566 LEU C CA 1
ATOM 2163 C C . LEU C 1 105 ? 21.172 -19.680 -7.896 1.00 37.45 566 LEU C C 1
ATOM 2164 O O . LEU C 1 105 ? 22.393 -19.800 -8.044 1.00 43.02 566 LEU C O 1
ATOM 2169 N N . GLU C 1 106 ? 20.645 -18.877 -6.971 1.00 37.37 567 GLU C N 1
ATOM 2170 C CA . GLU C 1 106 ? 21.501 -18.060 -6.117 1.00 38.04 567 GLU C CA 1
ATOM 2171 C C . GLU C 1 106 ? 22.354 -18.912 -5.186 1.00 41.99 567 GLU C C 1
ATOM 2172 O O . GLU C 1 106 ? 23.449 -18.494 -4.793 1.00 43.63 567 GLU C O 1
ATOM 2178 N N . VAL C 1 107 ? 21.878 -20.106 -4.824 1.00 42.26 568 VAL C N 1
ATOM 2179 C CA . VAL C 1 107 ? 22.705 -21.018 -4.042 1.00 41.98 568 VAL C CA 1
ATOM 2180 C C . VAL C 1 107 ? 23.767 -21.655 -4.930 1.00 40.32 568 VAL C C 1
ATOM 2181 O O . VAL C 1 107 ? 24.914 -21.850 -4.509 1.00 43.66 568 VAL C O 1
ATOM 2185 N N . VAL C 1 108 ? 23.408 -21.978 -6.175 1.00 43.90 569 VAL C N 1
ATOM 2186 C CA . VAL C 1 108 ? 24.400 -22.463 -7.130 1.00 41.01 569 VAL C CA 1
ATOM 2187 C C . VAL C 1 108 ? 25.508 -21.433 -7.310 1.00 41.15 569 VAL C C 1
ATOM 2188 O O . VAL C 1 108 ? 26.688 -21.782 -7.429 1.00 43.36 569 VAL C O 1
ATOM 2192 N N . LYS C 1 109 ? 25.147 -20.147 -7.311 1.00 37.38 570 LYS C N 1
ATOM 2193 C CA . LYS C 1 109 ? 26.147 -19.096 -7.468 1.00 40.41 570 LYS C CA 1
ATOM 2194 C C . LYS C 1 109 ? 27.100 -19.055 -6.281 1.00 44.12 570 LYS C C 1
ATOM 2195 O O . LYS C 1 109 ? 28.317 -18.933 -6.461 1.00 51.91 570 LYS C O 1
ATOM 2201 N N . LEU C 1 110 ? 26.566 -19.156 -5.061 1.00 47.37 571 LEU C N 1
ATOM 2202 C CA . LEU C 1 110 ? 27.416 -19.130 -3.874 1.00 38.55 571 LEU C CA 1
ATOM 2203 C C . LEU C 1 110 ? 28.345 -20.337 -3.832 1.00 42.07 571 LEU C C 1
ATOM 2204 O O . LEU C 1 110 ? 29.535 -20.204 -3.522 1.00 42.48 571 LEU C O 1
ATOM 2209 N N . LEU C 1 111 ? 27.817 -21.525 -4.132 1.00 44.04 572 LEU C N 1
ATOM 2210 C CA . LEU C 1 111 ? 28.642 -22.728 -4.104 1.00 43.79 572 LEU C CA 1
ATOM 2211 C C . LEU C 1 111 ? 29.669 -22.732 -5.228 1.00 47.10 572 LEU C C 1
ATOM 2212 O O . LEU C 1 111 ? 30.756 -23.297 -5.068 1.00 51.27 572 LEU C O 1
ATOM 2217 N N . GLN C 1 112 ? 29.350 -22.109 -6.364 1.00 49.15 573 GLN C N 1
ATOM 2218 C CA . GLN C 1 112 ? 30.292 -22.067 -7.477 1.00 46.33 573 GLN C CA 1
ATOM 2219 C C . GLN C 1 112 ? 31.497 -21.194 -7.147 1.00 44.25 573 GLN C C 1
ATOM 2220 O O . GLN C 1 112 ? 32.646 -21.598 -7.361 1.00 45.74 573 GLN C O 1
ATOM 2226 N N . ASP C 1 113 ? 31.255 -19.989 -6.624 1.00 46.18 574 ASP C N 1
ATOM 2227 C CA . ASP C 1 113 ? 32.359 -19.113 -6.243 1.00 47.59 574 ASP C CA 1
ATOM 2228 C C . ASP C 1 113 ? 33.179 -19.710 -5.109 1.00 47.67 574 ASP C C 1
ATOM 2229 O O . ASP C 1 113 ? 34.398 -19.509 -5.049 1.00 50.01 574 ASP C O 1
ATOM 2234 N N . TYR C 1 114 ? 32.531 -20.444 -4.203 1.00 42.77 575 TYR C N 1
ATOM 2235 C CA . TYR C 1 114 ? 33.250 -21.049 -3.088 1.00 50.33 575 TYR C CA 1
ATOM 2236 C C . TYR C 1 114 ? 34.144 -22.188 -3.560 1.00 51.08 575 TYR C C 1
ATOM 2237 O O . TYR C 1 114 ? 35.268 -22.348 -3.068 1.00 51.78 575 TYR C O 1
ATOM 2246 N N . GLN C 1 115 ? 33.665 -22.990 -4.514 1.00 48.50 576 GLN C N 1
ATOM 2247 C CA . GLN C 1 115 ? 34.468 -24.093 -5.030 1.00 44.45 576 GLN C CA 1
ATOM 2248 C C . GLN C 1 115 ? 35.640 -23.595 -5.866 1.00 53.26 576 GLN C C 1
ATOM 2249 O O . GLN C 1 115 ? 36.701 -24.231 -5.880 1.00 53.23 576 GLN C O 1
ATOM 2255 N N . ASP C 1 116 ? 35.472 -22.465 -6.558 1.00 55.96 577 ASP C N 1
ATOM 2256 C CA . ASP C 1 116 ? 36.518 -21.975 -7.451 1.00 57.24 577 ASP C CA 1
ATOM 2257 C C . ASP C 1 116 ? 37.778 -21.598 -6.681 1.00 61.44 577 ASP C C 1
ATOM 2258 O O . ASP C 1 116 ? 38.896 -21.781 -7.178 1.00 73.00 577 ASP C O 1
ATOM 2263 N N . SER C 1 117 ? 37.621 -21.071 -5.468 1.00 55.32 578 SER C N 1
ATOM 2264 C CA . SER C 1 117 ? 38.747 -20.604 -4.670 1.00 57.81 578 SER C CA 1
ATOM 2265 C C . SER C 1 117 ? 39.040 -21.502 -3.474 1.00 58.13 578 SER C C 1
ATOM 2266 O O . SER C 1 117 ? 39.872 -21.144 -2.633 1.00 61.65 578 SER C O 1
ATOM 2269 N N . TYR C 1 118 ? 38.387 -22.656 -3.378 1.00 57.42 579 TYR C N 1
ATOM 2270 C CA . TYR C 1 118 ? 38.590 -23.564 -2.253 1.00 57.03 579 TYR C CA 1
ATOM 2271 C C . TYR C 1 118 ? 40.010 -24.123 -2.237 1.00 56.49 579 TYR C C 1
ATOM 2272 O O . TYR C 1 118 ? 40.360 -24.980 -3.048 1.00 59.28 579 TYR C O 1
ATOM 2281 N N . THR D 1 25 ? 37.042 -43.750 21.046 1.00 79.47 486 THR D N 1
ATOM 2282 C CA . THR D 1 25 ? 36.725 -44.185 19.690 1.00 73.68 486 THR D CA 1
ATOM 2283 C C . THR D 1 25 ? 37.218 -45.610 19.445 1.00 74.13 486 THR D C 1
ATOM 2284 O O . THR D 1 25 ? 36.600 -46.370 18.697 1.00 68.70 486 THR D O 1
ATOM 2288 N N . VAL D 1 26 ? 38.339 -45.967 20.076 1.00 79.20 487 VAL D N 1
ATOM 2289 C CA . VAL D 1 26 ? 38.783 -47.356 20.043 1.00 71.52 487 VAL D CA 1
ATOM 2290 C C . VAL D 1 26 ? 37.821 -48.234 20.830 1.00 68.79 487 VAL D C 1
ATOM 2291 O O . VAL D 1 26 ? 37.710 -49.437 20.566 1.00 68.22 487 VAL D O 1
ATOM 2295 N N . VAL D 1 27 ? 37.106 -47.653 21.797 1.00 77.87 488 VAL D N 1
ATOM 2296 C CA . VAL D 1 27 ? 36.203 -48.436 22.635 1.00 67.43 488 VAL D CA 1
ATOM 2297 C C . VAL D 1 27 ? 35.047 -48.982 21.809 1.00 59.76 488 VAL D C 1
ATOM 2298 O O . VAL D 1 27 ? 34.751 -50.181 21.847 1.00 63.95 488 VAL D O 1
ATOM 2302 N N . ASN D 1 28 ? 34.388 -48.119 21.033 1.00 62.31 489 ASN D N 1
ATOM 2303 C CA . ASN D 1 28 ? 33.198 -48.548 20.308 1.00 65.40 489 ASN D CA 1
ATOM 2304 C C . ASN D 1 28 ? 33.545 -49.531 19.198 1.00 55.86 489 ASN D C 1
ATOM 2305 O O . ASN D 1 28 ? 32.792 -50.480 18.943 1.00 56.14 489 ASN D O 1
ATOM 2310 N N . LEU D 1 29 ? 34.692 -49.338 18.548 1.00 48.07 490 LEU D N 1
ATOM 2311 C CA . LEU D 1 29 ? 35.030 -50.148 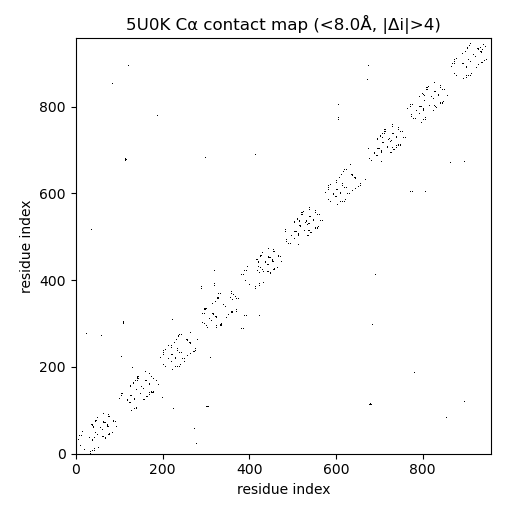17.389 1.00 46.88 490 LEU D CA 1
ATOM 2312 C C . LEU D 1 29 ? 35.364 -51.575 17.809 1.00 45.38 490 LEU D C 1
ATOM 2313 O O . LEU D 1 29 ? 34.804 -52.541 17.284 1.00 42.81 490 LEU D O 1
ATOM 2318 N N . LEU D 1 30 ? 36.291 -51.727 18.757 1.00 45.97 491 LEU D N 1
ATOM 2319 C CA . LEU D 1 30 ? 36.734 -53.059 19.162 1.00 42.47 491 LEU D CA 1
ATOM 2320 C C . LEU D 1 30 ? 35.687 -53.782 20.000 1.00 38.16 491 LEU D C 1
ATOM 2321 O O . LEU D 1 30 ? 35.585 -55.010 19.923 1.00 37.33 491 LEU D O 1
ATOM 2326 N N . PHE D 1 31 ? 34.901 -53.046 20.789 1.00 39.65 492 PHE D N 1
ATOM 2327 C CA . PHE D 1 31 ? 33.792 -53.666 21.507 1.00 39.03 492 PHE D CA 1
ATOM 2328 C C . PHE D 1 31 ? 32.717 -54.157 20.545 1.00 33.81 492 PHE D C 1
ATOM 2329 O O . PHE D 1 31 ? 32.088 -55.190 20.797 1.00 37.08 492 PHE D O 1
ATOM 2337 N N . ALA D 1 32 ? 32.492 -53.438 19.443 1.00 32.98 493 ALA D N 1
ATOM 2338 C CA . ALA D 1 32 ? 31.534 -53.912 18.449 1.00 37.00 493 ALA D CA 1
ATOM 2339 C C . ALA D 1 32 ? 32.060 -55.148 17.735 1.00 34.93 493 ALA D C 1
ATOM 2340 O O . ALA D 1 32 ? 31.295 -56.076 17.444 1.00 40.23 493 ALA D O 1
ATOM 2342 N N . ALA D 1 33 ? 33.361 -55.177 17.442 1.00 28.88 494 ALA D N 1
ATOM 2343 C CA . ALA D 1 33 ? 33.961 -56.370 16.859 1.00 30.42 494 ALA D CA 1
ATOM 2344 C C . ALA D 1 33 ? 33.903 -57.541 17.831 1.00 39.23 494 ALA D C 1
ATOM 2345 O O . ALA D 1 33 ? 33.647 -58.680 17.423 1.00 36.58 494 ALA D O 1
ATOM 2347 N N . TYR D 1 34 ? 34.130 -57.278 19.122 1.00 31.90 495 TYR D N 1
ATOM 2348 C CA . TYR D 1 34 ? 34.070 -58.345 20.113 1.00 32.28 495 TYR D CA 1
ATOM 2349 C C . TYR D 1 34 ? 32.682 -58.965 20.173 1.00 33.02 495 TYR D C 1
ATOM 2350 O O . TYR D 1 34 ? 32.546 -60.191 20.254 1.00 32.22 495 TYR D O 1
ATOM 2359 N N . SER D 1 35 ? 31.641 -58.133 20.148 1.00 31.41 496 SER D N 1
ATOM 2360 C CA . SER D 1 35 ? 30.268 -58.594 20.297 1.00 29.95 496 SER D CA 1
ATOM 2361 C C . SER D 1 35 ? 29.633 -59.010 18.978 1.00 30.41 496 SER D C 1
ATOM 2362 O O . SER D 1 35 ? 28.440 -59.331 18.959 1.00 33.30 496 SER D O 1
ATOM 2365 N N . GLY D 1 36 ? 30.389 -59.016 17.884 1.00 31.62 497 GLY D N 1
ATOM 2366 C CA . GLY D 1 36 ? 29.830 -59.397 16.602 1.00 31.98 497 GLY D CA 1
ATOM 2367 C C . GLY D 1 36 ? 28.822 -58.417 16.046 1.00 35.44 497 GLY D C 1
ATOM 2368 O O . GLY D 1 36 ? 27.926 -58.817 15.296 1.00 38.91 497 GLY D O 1
ATOM 2369 N N . ASP D 1 37 ? 28.948 -57.136 16.388 1.00 34.90 498 ASP D N 1
ATOM 2370 C CA . ASP D 1 37 ? 27.971 -56.115 16.007 1.00 36.44 498 ASP D CA 1
ATOM 2371 C C . ASP D 1 37 ? 28.380 -55.513 14.668 1.00 36.25 498 ASP D C 1
ATOM 2372 O O . ASP D 1 37 ? 29.050 -54.481 14.605 1.00 36.35 498 ASP D O 1
ATOM 2377 N N . VAL D 1 38 ? 27.965 -56.164 13.578 1.00 35.76 499 VAL D N 1
ATOM 2378 C CA . VAL D 1 38 ? 28.235 -55.621 12.250 1.00 34.23 499 VAL D CA 1
ATOM 2379 C C . VAL D 1 38 ? 27.493 -54.305 12.053 1.00 32.86 499 VAL D C 1
ATOM 2380 O O . VAL D 1 38 ? 28.024 -53.362 11.455 1.00 37.83 499 VAL D O 1
ATOM 2384 N N . SER D 1 39 ? 26.258 -54.219 12.556 1.00 36.78 500 SER D N 1
ATOM 2385 C CA . SER D 1 39 ? 25.469 -53.002 12.392 1.00 40.90 500 SER D CA 1
ATOM 2386 C C . SER D 1 39 ? 26.184 -51.792 12.980 1.00 40.73 500 SER D C 1
ATOM 2387 O O . SER D 1 39 ? 26.168 -50.705 12.391 1.00 42.30 500 SER D O 1
ATOM 2390 N N . ALA D 1 40 ? 26.824 -51.962 14.139 1.00 34.47 501 ALA D N 1
ATOM 2391 C CA . ALA D 1 40 ? 27.559 -50.855 14.738 1.00 36.32 501 ALA D CA 1
ATOM 2392 C C . ALA D 1 40 ? 28.787 -50.499 13.910 1.00 38.89 501 ALA D C 1
ATOM 2393 O O . ALA D 1 40 ? 29.137 -49.320 13.785 1.00 44.04 501 ALA D O 1
ATOM 2395 N N . LEU D 1 41 ? 29.450 -51.502 13.331 1.00 35.78 502 LEU D N 1
ATOM 2396 C CA . LEU D 1 41 ? 30.613 -51.220 12.497 1.00 39.02 502 LEU D CA 1
ATOM 2397 C C . LEU D 1 41 ? 30.222 -50.487 11.223 1.00 39.04 502 LEU D C 1
ATOM 2398 O O . LEU D 1 41 ? 30.989 -49.651 10.732 1.00 42.16 502 LEU D O 1
ATOM 2403 N N . ARG D 1 42 ? 29.044 -50.790 10.670 1.00 32.37 503 ARG D N 1
ATOM 2404 C CA . ARG D 1 42 ? 28.577 -50.064 9.495 1.00 37.55 503 ARG D CA 1
ATOM 2405 C C . ARG D 1 42 ? 28.368 -48.590 9.811 1.00 37.86 503 ARG D C 1
ATOM 2406 O O . ARG D 1 42 ? 28.674 -47.721 8.986 1.00 45.11 503 ARG D O 1
ATOM 2414 N N . ARG D 1 43 ? 27.857 -48.286 11.006 1.00 37.67 504 ARG D N 1
ATOM 2415 C CA . ARG D 1 43 ? 27.692 -46.891 11.401 1.00 36.96 504 ARG D CA 1
ATOM 2416 C C . ARG D 1 43 ? 29.041 -46.215 11.606 1.00 42.43 504 ARG D C 1
ATOM 2417 O O . ARG D 1 43 ? 29.218 -45.046 11.243 1.00 45.02 504 ARG D O 1
ATOM 2425 N N . PHE D 1 44 ? 30.009 -46.939 12.173 1.00 41.41 505 PHE D N 1
ATOM 2426 C CA . PHE D 1 44 ? 31.321 -46.347 12.417 1.00 41.20 505 PHE D CA 1
ATOM 2427 C C . PHE D 1 44 ? 32.071 -46.112 11.113 1.00 43.92 505 PHE D C 1
ATOM 2428 O O . PHE D 1 44 ? 32.775 -45.106 10.968 1.00 50.43 505 PHE D O 1
ATOM 2436 N N . ALA D 1 45 ? 31.937 -47.029 10.152 1.00 40.04 506 ALA D N 1
ATOM 2437 C CA . ALA D 1 45 ? 32.578 -46.828 8.858 1.00 44.89 506 ALA D CA 1
ATOM 2438 C C . ALA D 1 45 ? 31.942 -45.675 8.094 1.00 47.66 506 ALA D C 1
ATOM 2439 O O . ALA D 1 45 ? 32.623 -44.992 7.321 1.00 49.27 506 ALA D O 1
ATOM 2441 N N . LEU D 1 46 ? 30.644 -45.440 8.299 1.00 49.29 507 LEU D N 1
ATOM 2442 C CA . LEU D 1 46 ? 29.974 -44.314 7.663 1.00 48.58 507 LEU D CA 1
ATOM 2443 C C . LEU D 1 46 ? 30.405 -42.980 8.258 1.00 51.22 507 LEU D C 1
ATOM 2444 O O . LEU D 1 46 ? 30.318 -41.953 7.576 1.00 58.93 507 LEU D O 1
ATOM 2449 N N . SER D 1 47 ? 30.869 -42.972 9.506 1.00 47.54 508 SER D N 1
ATOM 2450 C CA . SER D 1 47 ? 31.328 -41.759 10.166 1.00 47.58 508 SER D CA 1
ATOM 2451 C C . SER D 1 47 ? 32.793 -41.451 9.883 1.00 52.96 508 SER D C 1
ATOM 2452 O O . SER D 1 47 ? 33.381 -40.616 10.578 1.00 61.05 508 SER D O 1
ATOM 2455 N N . ALA D 1 48 ? 33.391 -42.111 8.890 1.00 53.32 509 ALA D N 1
ATOM 2456 C CA . ALA D 1 48 ? 34.777 -41.873 8.488 1.00 59.94 509 ALA D CA 1
ATOM 2457 C C . ALA D 1 48 ? 35.758 -42.122 9.630 1.00 64.74 509 ALA D C 1
ATOM 2458 O O . ALA D 1 48 ? 36.789 -41.453 9.733 1.00 67.23 509 ALA D O 1
ATOM 2460 N N . MET D 1 49 ? 35.446 -43.078 10.500 1.00 65.47 510 MET D N 1
ATOM 2461 C CA . MET D 1 49 ? 36.388 -43.495 11.526 1.00 57.57 510 MET D CA 1
ATOM 2462 C C . MET D 1 49 ? 37.427 -44.433 10.927 1.00 58.46 510 MET D C 1
ATOM 2463 O O . MET D 1 49 ? 37.142 -45.203 10.006 1.00 66.72 510 MET D O 1
ATOM 2468 N N . ASP D 1 50 ? 38.647 -44.357 11.453 1.00 60.51 511 ASP D N 1
ATOM 2469 C CA . ASP D 1 50 ? 39.713 -45.245 11.003 1.00 58.56 511 ASP D CA 1
ATOM 2470 C C . ASP D 1 50 ? 39.441 -46.650 11.525 1.00 56.87 511 ASP D C 1
ATOM 2471 O O . ASP D 1 50 ? 39.528 -46.900 12.731 1.00 57.55 511 ASP D O 1
ATOM 2476 N N . MET D 1 51 ? 39.099 -47.568 10.621 1.00 56.46 512 MET D N 1
ATOM 2477 C CA . MET D 1 51 ? 38.816 -48.940 11.019 1.00 54.43 512 MET D CA 1
ATOM 2478 C C . MET D 1 51 ? 40.080 -49.737 11.313 1.00 54.88 512 MET D C 1
ATOM 2479 O O . MET D 1 51 ? 40.000 -50.779 11.971 1.00 55.89 512 MET D O 1
ATOM 2484 N N . GLU D 1 52 ? 41.238 -49.275 10.846 1.00 56.43 513 GLU D N 1
ATOM 2485 C CA . GLU D 1 52 ? 42.514 -49.899 11.161 1.00 50.16 513 GLU D CA 1
ATOM 2486 C C . GLU D 1 52 ? 43.103 -49.387 12.468 1.00 54.38 513 GLU D C 1
ATOM 2487 O O . GLU D 1 52 ? 44.271 -49.664 12.762 1.00 54.47 513 GLU D O 1
ATOM 2493 N N . GLN D 1 53 ? 42.319 -48.655 13.254 1.00 51.13 514 GLN D N 1
ATOM 2494 C CA . GLN D 1 53 ? 42.815 -48.058 14.485 1.00 56.61 514 GLN D CA 1
ATOM 2495 C C . GLN D 1 53 ? 43.110 -49.128 15.530 1.00 54.63 514 GLN D C 1
ATOM 2496 O O . GLN D 1 53 ? 42.357 -50.093 15.687 1.00 56.49 514 GLN D O 1
ATOM 2502 N N . LYS D 1 54 ? 44.214 -48.951 16.249 1.00 50.55 515 LYS D N 1
ATOM 2503 C CA . LYS D 1 54 ? 44.669 -49.911 17.242 1.00 50.75 515 LYS D CA 1
ATOM 2504 C C . LYS D 1 54 ? 44.513 -49.345 18.648 1.00 45.80 515 LYS D C 1
ATOM 2505 O O . LYS D 1 54 ? 44.373 -48.136 18.847 1.00 48.38 515 LYS D O 1
ATOM 2511 N N . ASP D 1 55 ? 44.541 -50.244 19.632 1.00 46.92 516 ASP D N 1
ATOM 2512 C CA . ASP D 1 55 ? 44.365 -49.877 21.025 1.00 41.60 516 ASP D CA 1
ATOM 2513 C C . ASP D 1 55 ? 45.705 -49.961 21.762 1.00 44.07 516 ASP D C 1
ATOM 2514 O O . ASP D 1 55 ? 46.771 -50.040 21.134 1.00 42.64 516 ASP D O 1
ATOM 2519 N N . TYR D 1 56 ? 45.643 -49.961 23.096 1.00 46.34 517 TYR D N 1
ATOM 2520 C CA . TYR D 1 56 ? 46.853 -49.956 23.913 1.00 45.23 517 TYR D CA 1
ATOM 2521 C C . TYR D 1 56 ? 47.698 -51.203 23.691 1.00 46.39 517 TYR D C 1
ATOM 2522 O O . TYR D 1 56 ? 48.923 -51.157 23.853 1.00 54.07 517 TYR D O 1
ATOM 2531 N N . ASP D 1 57 ? 47.072 -52.323 23.332 1.00 45.51 518 ASP D N 1
ATOM 2532 C CA . ASP D 1 57 ? 47.792 -53.546 23.005 1.00 43.48 518 ASP D CA 1
ATOM 2533 C C . ASP D 1 57 ? 48.111 -53.651 21.517 1.00 43.39 518 ASP D C 1
ATOM 2534 O O . ASP D 1 57 ? 48.470 -54.737 21.045 1.00 47.17 518 ASP D O 1
ATOM 2539 N N . SER D 1 58 ? 47.991 -52.546 20.776 1.00 40.95 519 SER D N 1
ATOM 2540 C CA . SER D 1 58 ? 48.175 -52.521 19.322 1.00 48.07 519 SER D CA 1
ATOM 2541 C C . SER D 1 58 ? 47.223 -53.479 18.611 1.00 42.65 519 SER D C 1
ATOM 2542 O O . SER D 1 58 ? 47.545 -54.015 17.549 1.00 44.36 519 SER D O 1
ATOM 2545 N N . ARG D 1 59 ? 46.043 -53.693 19.183 1.00 40.96 520 ARG D N 1
ATOM 2546 C CA . ARG D 1 59 ? 45.042 -54.587 18.617 1.00 44.41 520 ARG D CA 1
ATOM 2547 C C . ARG D 1 59 ? 44.019 -53.794 17.813 1.00 43.65 520 ARG D C 1
ATOM 2548 O O . ARG D 1 59 ? 43.553 -52.738 18.251 1.00 46.47 520 ARG D O 1
ATOM 2556 N N . THR D 1 60 ? 43.672 -54.313 16.640 1.00 41.06 521 THR D N 1
ATOM 2557 C CA . THR D 1 60 ? 42.632 -53.743 15.797 1.00 40.14 521 THR D CA 1
ATOM 2558 C C . THR D 1 60 ? 41.310 -54.477 16.014 1.00 41.39 521 THR D C 1
ATOM 2559 O O . THR D 1 60 ? 41.221 -55.457 16.757 1.00 44.80 521 THR D O 1
ATOM 2563 N N . ALA D 1 61 ? 40.266 -53.975 15.355 1.00 41.96 522 ALA D N 1
ATOM 2564 C CA . ALA D 1 61 ? 38.975 -54.655 15.392 1.00 42.77 522 ALA D CA 1
ATOM 2565 C C . ALA D 1 61 ? 39.038 -56.007 14.690 1.00 39.75 522 ALA D C 1
ATOM 2566 O O . ALA D 1 61 ? 38.367 -56.958 15.110 1.00 37.52 522 ALA D O 1
ATOM 2568 N N . LEU D 1 62 ? 39.835 -56.113 13.625 1.00 36.88 523 LEU D N 1
ATOM 2569 C CA . LEU D 1 62 ? 40.025 -57.400 12.968 1.00 37.35 523 LEU D CA 1
ATOM 2570 C C . LEU D 1 62 ? 40.715 -58.406 13.885 1.00 37.82 523 LEU D C 1
ATOM 2571 O O . LEU D 1 62 ? 40.425 -59.605 13.813 1.00 37.58 523 LEU D O 1
ATOM 2576 N N . HIS D 1 63 ? 41.628 -57.939 14.744 1.00 38.93 524 HIS D N 1
ATOM 2577 C CA . HIS D 1 63 ? 42.262 -58.814 15.729 1.00 35.97 524 HIS D CA 1
ATOM 2578 C C . HIS D 1 63 ? 41.227 -59.430 16.664 1.00 36.39 524 HIS D C 1
ATOM 2579 O O . HIS D 1 63 ? 41.193 -60.651 16.857 1.00 41.08 524 HIS D O 1
ATOM 2586 N N . VAL D 1 64 ? 40.377 -58.592 17.261 1.00 38.42 525 VAL D N 1
ATOM 2587 C CA . VAL D 1 64 ? 39.400 -59.076 18.230 1.00 37.89 525 VAL D CA 1
ATOM 2588 C C . VAL D 1 64 ? 38.370 -59.970 17.555 1.00 37.17 525 VAL D C 1
ATOM 2589 O O . VAL D 1 64 ? 37.991 -61.019 18.091 1.00 43.01 525 VAL D O 1
ATOM 2593 N N . ALA D 1 65 ? 37.900 -59.572 16.370 1.00 37.47 526 ALA D N 1
ATOM 2594 C CA . ALA D 1 65 ? 36.879 -60.351 15.679 1.00 38.68 526 ALA D CA 1
ATOM 2595 C C . ALA D 1 65 ? 37.417 -61.707 15.245 1.00 37.45 526 ALA D C 1
ATOM 2596 O O . ALA D 1 65 ? 36.710 -62.718 15.330 1.00 36.13 526 ALA D O 1
ATOM 2598 N N . ALA D 1 66 ? 38.665 -61.748 14.773 1.00 37.38 527 ALA D N 1
ATOM 2599 C CA . ALA D 1 66 ? 39.269 -63.020 14.395 1.00 36.26 527 ALA D CA 1
ATOM 2600 C C . ALA D 1 66 ? 39.463 -63.919 15.609 1.00 34.65 527 ALA D C 1
ATOM 2601 O O . ALA D 1 66 ? 39.305 -65.141 15.513 1.00 39.27 527 ALA D O 1
ATOM 2603 N N . ALA D 1 67 ? 39.800 -63.331 16.761 1.00 30.99 528 ALA D N 1
ATOM 2604 C CA . ALA D 1 67 ? 39.969 -64.123 17.976 1.00 40.30 528 ALA D CA 1
ATOM 2605 C C . ALA D 1 67 ? 38.637 -64.676 18.469 1.00 38.95 528 ALA D C 1
ATOM 2606 O O . ALA D 1 67 ? 38.575 -65.801 18.979 1.00 40.95 528 ALA D O 1
ATOM 2608 N N . GLU D 1 68 ? 37.560 -63.901 18.329 1.00 34.94 529 GLU D N 1
ATOM 2609 C CA . GLU D 1 68 ? 36.238 -64.379 18.710 1.00 35.09 529 GLU D CA 1
ATOM 2610 C C . GLU D 1 68 ? 35.614 -65.276 17.650 1.00 34.10 529 GLU D C 1
ATOM 2611 O O . GLU D 1 68 ? 34.668 -66.008 17.957 1.00 40.19 529 GLU D O 1
ATOM 2617 N N . GLY D 1 69 ? 36.115 -65.234 16.417 1.00 36.47 530 GLY D N 1
ATOM 2618 C CA . GLY D 1 69 ? 35.563 -66.051 15.357 1.00 37.06 530 GLY D CA 1
ATOM 2619 C C . GLY D 1 69 ? 34.293 -65.523 14.735 1.00 38.83 530 GLY D C 1
ATOM 2620 O O . GLY D 1 69 ? 33.526 -66.304 14.162 1.00 42.46 530 GLY D O 1
ATOM 2621 N N . HIS D 1 70 ? 34.044 -64.218 14.825 1.00 38.30 531 HIS D N 1
ATOM 2622 C CA . HIS D 1 70 ? 32.834 -63.610 14.274 1.00 40.31 531 HIS D CA 1
ATOM 2623 C C . HIS D 1 70 ? 33.023 -63.419 12.774 1.00 36.76 531 HIS D C 1
ATOM 2624 O O . HIS D 1 70 ? 33.644 -62.450 12.330 1.00 40.00 531 HIS D O 1
ATOM 2631 N N . ILE D 1 71 ? 32.469 -64.342 11.985 1.00 38.03 532 ILE D N 1
ATOM 2632 C CA . ILE D 1 71 ? 32.767 -64.379 10.555 1.00 38.06 532 ILE D CA 1
ATOM 2633 C C . ILE D 1 71 ? 32.190 -63.156 9.848 1.00 39.73 532 ILE D C 1
ATOM 2634 O O . ILE D 1 71 ? 32.869 -62.510 9.041 1.00 35.30 532 ILE D O 1
ATOM 2639 N N . GLU D 1 72 ? 30.933 -62.814 10.146 1.00 37.22 533 GLU D N 1
ATOM 2640 C CA . GLU D 1 72 ? 30.299 -61.680 9.476 1.00 44.19 533 GLU D CA 1
ATOM 2641 C C . GLU D 1 72 ? 31.016 -60.369 9.777 1.00 39.54 533 GLU D C 1
ATOM 2642 O O . GLU D 1 72 ? 31.003 -59.451 8.949 1.00 38.96 533 GLU D O 1
ATOM 2648 N N . VAL D 1 73 ? 31.649 -60.261 10.946 1.00 40.20 534 VAL D N 1
ATOM 2649 C CA . VAL D 1 73 ? 32.423 -59.064 11.261 1.00 36.46 534 VAL D CA 1
ATOM 2650 C C . VAL D 1 73 ? 33.735 -59.059 10.488 1.00 35.11 534 VAL D C 1
ATOM 2651 O O . VAL D 1 73 ? 34.179 -58.013 9.997 1.00 37.81 534 VAL D O 1
ATOM 2655 N N . VAL D 1 74 ? 34.376 -60.224 10.367 1.00 35.94 535 VAL D N 1
ATOM 2656 C CA . VAL D 1 74 ? 35.598 -60.321 9.574 1.00 35.02 535 VAL D CA 1
ATOM 2657 C C . VAL D 1 74 ? 35.311 -59.995 8.113 1.00 40.34 535 VAL D C 1
ATOM 2658 O O . VAL D 1 74 ? 36.062 -59.252 7.471 1.00 34.98 535 VAL D O 1
ATOM 2662 N N . LYS D 1 75 ? 34.215 -60.534 7.569 1.00 38.34 536 LYS D N 1
ATOM 2663 C CA . LYS D 1 75 ? 33.857 -60.252 6.182 1.00 40.47 536 LYS D CA 1
ATOM 2664 C C . LYS D 1 75 ? 33.674 -58.758 5.950 1.00 46.55 536 LYS D C 1
ATOM 2665 O O . LYS D 1 75 ? 34.129 -58.219 4.934 1.00 45.27 536 LYS D O 1
ATOM 2671 N N . PHE D 1 76 ? 33.015 -58.070 6.884 1.00 41.91 537 PHE D N 1
ATOM 2672 C CA . PHE D 1 76 ? 32.765 -56.644 6.709 1.00 40.74 537 PHE D CA 1
ATOM 2673 C C . PHE D 1 76 ? 34.066 -55.852 6.698 1.00 45.24 537 PHE D C 1
ATOM 2674 O O . PHE D 1 76 ? 34.278 -55.001 5.826 1.00 48.54 537 PHE D O 1
ATOM 2682 N N . LEU D 1 77 ? 34.952 -56.113 7.664 1.00 42.10 538 LEU D N 1
ATOM 2683 C CA . LEU D 1 77 ? 36.228 -55.405 7.702 1.00 40.49 538 LEU D CA 1
ATOM 2684 C C . LEU D 1 77 ? 37.109 -55.770 6.516 1.00 41.05 538 LEU D C 1
ATOM 2685 O O . LEU D 1 77 ? 37.869 -54.928 6.026 1.00 46.20 538 LEU D O 1
ATOM 2690 N N . ILE D 1 78 ? 37.017 -57.011 6.040 1.00 45.17 539 ILE D N 1
ATOM 2691 C CA . ILE D 1 78 ? 37.850 -57.452 4.926 1.00 51.93 539 ILE D CA 1
ATOM 2692 C C . ILE D 1 78 ? 37.340 -56.880 3.610 1.00 50.11 539 ILE D C 1
ATOM 2693 O O . ILE D 1 78 ? 38.108 -56.313 2.824 1.00 55.58 539 ILE D O 1
ATOM 2698 N N . GLU D 1 79 ? 36.039 -57.007 3.352 1.00 48.95 540 GLU D N 1
ATOM 2699 C CA . GLU D 1 79 ? 35.476 -56.643 2.057 1.00 48.96 540 GLU D CA 1
ATOM 2700 C C . GLU D 1 79 ? 35.102 -55.166 1.970 1.00 43.54 540 GLU D C 1
ATOM 2701 O O . GLU D 1 79 ? 35.542 -54.467 1.053 1.00 49.35 540 GLU D O 1
ATOM 2707 N N . ALA D 1 80 ? 34.293 -54.677 2.909 1.00 48.80 541 ALA D N 1
ATOM 2708 C CA . ALA D 1 80 ? 33.795 -53.309 2.806 1.00 39.55 541 ALA D CA 1
ATOM 2709 C C . ALA D 1 80 ? 34.867 -52.288 3.170 1.00 49.54 541 ALA D C 1
ATOM 2710 O O . ALA D 1 80 ? 34.990 -51.249 2.512 1.00 58.25 541 ALA D O 1
ATOM 2712 N N . CYS D 1 81 ? 35.657 -52.565 4.208 1.00 50.63 542 CYS D N 1
ATOM 2713 C CA . CYS D 1 81 ? 36.608 -51.596 4.736 1.00 45.11 542 CYS D CA 1
ATOM 2714 C C . CYS D 1 81 ? 38.023 -51.769 4.198 1.00 50.05 542 CYS D C 1
ATOM 2715 O O . CYS D 1 81 ? 38.869 -50.908 4.467 1.00 53.41 542 CYS D O 1
ATOM 2718 N N . LYS D 1 82 ? 38.285 -52.834 3.434 1.00 52.32 543 LYS D N 1
ATOM 2719 C CA . LYS D 1 82 ? 39.622 -53.199 2.937 1.00 57.36 543 LYS D CA 1
ATOM 2720 C C . LYS D 1 82 ? 40.708 -52.902 3.971 1.00 58.29 543 LYS D C 1
ATOM 2721 O O . LYS D 1 82 ? 41.706 -52.229 3.701 1.00 60.49 543 LYS D O 1
ATOM 2727 N N . VAL D 1 83 ? 40.492 -53.427 5.179 1.00 49.51 544 VAL D N 1
ATOM 2728 C CA . VAL D 1 83 ? 41.430 -53.253 6.281 1.00 51.15 544 VAL D CA 1
ATOM 2729 C C . VAL D 1 83 ? 42.724 -54.007 5.989 1.00 57.04 544 VAL D C 1
ATOM 2730 O O . VAL D 1 83 ? 42.713 -55.089 5.385 1.00 54.45 544 VAL D O 1
ATOM 2734 N N . ASN D 1 84 ? 43.849 -53.425 6.398 1.00 54.77 545 ASN D N 1
ATOM 2735 C CA . ASN D 1 84 ? 45.146 -54.091 6.282 1.00 57.91 545 ASN D CA 1
ATOM 2736 C C . ASN D 1 84 ? 45.192 -55.304 7.203 1.00 56.12 545 ASN D C 1
ATOM 2737 O O . ASN D 1 84 ? 45.053 -55.149 8.423 1.00 53.33 545 ASN D O 1
ATOM 2742 N N . PRO D 1 85 ? 45.396 -56.513 6.680 1.00 53.83 546 PRO D N 1
ATOM 2743 C CA . PRO D 1 85 ? 45.393 -57.715 7.523 1.00 50.53 546 PRO D CA 1
ATOM 2744 C C . PRO D 1 85 ? 46.746 -58.104 8.099 1.00 54.10 546 PRO D C 1
ATOM 2745 O O . PRO D 1 85 ? 46.827 -59.130 8.785 1.00 54.10 546 PRO D O 1
ATOM 2749 N N . PHE D 1 86 ? 47.802 -57.335 7.841 1.00 54.29 547 PHE D N 1
ATOM 2750 C CA . PHE D 1 86 ? 49.138 -57.661 8.320 1.00 50.65 547 PHE D CA 1
ATOM 2751 C C . PHE D 1 86 ? 49.534 -56.853 9.547 1.00 52.78 547 PHE D C 1
ATOM 2752 O O . PHE D 1 86 ? 50.702 -56.891 9.950 1.00 53.20 547 PHE D O 1
ATOM 2760 N N . ALA D 1 87 ? 48.593 -56.129 10.149 1.00 48.89 548 ALA D N 1
ATOM 2761 C CA . ALA D 1 87 ? 48.899 -55.342 11.335 1.00 44.35 548 ALA D CA 1
ATOM 2762 C C . ALA D 1 87 ? 49.317 -56.251 12.481 1.00 51.57 548 ALA D C 1
ATOM 2763 O O . ALA D 1 87 ? 48.625 -57.219 12.808 1.00 54.82 548 ALA D O 1
ATOM 2765 N N . LYS D 1 88 ? 50.461 -55.942 13.084 1.00 49.55 549 LYS D N 1
ATOM 2766 C CA . LYS D 1 88 ? 50.968 -56.701 14.217 1.00 48.57 549 LYS D CA 1
ATOM 2767 C C . LYS D 1 88 ? 50.508 -56.068 15.522 1.00 48.99 549 LYS D C 1
ATOM 2768 O O . LYS D 1 88 ? 50.547 -54.845 15.682 1.00 51.59 549 LYS D O 1
ATOM 2774 N N . ASP D 1 89 ? 50.072 -56.908 16.459 1.00 52.72 550 ASP D N 1
ATOM 2775 C CA . ASP D 1 89 ? 49.746 -56.414 17.790 1.00 51.55 550 ASP D CA 1
ATOM 2776 C C . ASP D 1 89 ? 51.013 -56.337 18.631 1.00 53.55 550 ASP D C 1
ATOM 2777 O O . ASP D 1 89 ? 52.125 -56.392 18.094 1.00 57.90 550 ASP D O 1
ATOM 2782 N N . ARG D 1 90 ? 50.861 -56.207 19.948 1.00 51.87 551 ARG D N 1
ATOM 2783 C CA . ARG D 1 90 ? 52.035 -56.069 20.800 1.00 55.61 551 ARG D CA 1
ATOM 2784 C C . ARG D 1 90 ? 52.888 -57.336 20.792 1.00 60.69 551 ARG D C 1
ATOM 2785 O O . ARG D 1 90 ? 54.120 -57.254 20.870 1.00 57.89 551 ARG D O 1
ATOM 2793 N N . TRP D 1 91 ? 52.263 -58.505 20.665 1.00 57.06 552 TRP D N 1
ATOM 2794 C CA . TRP D 1 91 ? 52.975 -59.774 20.606 1.00 50.09 552 TRP D CA 1
ATOM 2795 C C . TRP D 1 91 ? 53.441 -60.127 19.199 1.00 49.08 552 TRP D C 1
ATOM 2796 O O . TRP D 1 91 ? 53.964 -61.226 18.992 1.00 50.04 552 TRP D O 1
ATOM 2807 N N . GLY D 1 92 ? 53.262 -59.228 18.234 1.00 51.26 553 GLY D N 1
ATOM 2808 C CA . GLY D 1 92 ? 53.685 -59.492 16.873 1.00 50.98 553 GLY D CA 1
ATOM 2809 C C . GLY D 1 92 ? 52.778 -60.403 16.081 1.00 53.20 553 GLY D C 1
ATOM 2810 O O . GLY D 1 92 ? 53.221 -60.986 15.087 1.00 58.55 553 GLY D O 1
ATOM 2811 N N . ASN D 1 93 ? 51.518 -60.541 16.482 1.00 52.81 554 ASN D N 1
ATOM 2812 C CA . ASN D 1 93 ? 50.574 -61.425 15.816 1.00 52.69 554 ASN D CA 1
ATOM 2813 C C . ASN D 1 93 ? 49.628 -60.627 14.928 1.00 51.87 554 ASN D C 1
ATOM 2814 O O . ASN D 1 93 ? 49.227 -59.510 15.270 1.00 50.95 554 ASN D O 1
ATOM 2819 N N . ILE D 1 94 ? 49.277 -61.209 13.786 1.00 46.87 555 ILE D N 1
ATOM 2820 C CA . ILE D 1 94 ? 48.278 -60.636 12.888 1.00 49.11 555 ILE D CA 1
ATOM 2821 C C . ILE D 1 94 ? 46.936 -61.272 13.238 1.00 47.82 555 ILE D C 1
ATOM 2822 O O . ILE D 1 94 ? 46.905 -62.237 14.016 1.00 47.72 555 ILE D O 1
ATOM 2827 N N . PRO D 1 95 ? 45.810 -60.759 12.731 1.00 47.18 556 PRO D N 1
ATOM 2828 C CA . PRO D 1 95 ? 44.517 -61.385 13.059 1.00 45.72 556 PRO D CA 1
ATOM 2829 C C . PRO D 1 95 ? 44.440 -62.869 12.732 1.00 44.52 556 PRO D C 1
ATOM 2830 O O . PRO D 1 95 ? 43.756 -63.613 13.446 1.00 43.64 556 PRO D O 1
ATOM 2834 N N . LEU D 1 96 ? 45.126 -63.329 11.682 1.00 45.09 557 LEU D N 1
ATOM 2835 C CA . LEU D 1 96 ? 45.073 -64.746 11.338 1.00 44.83 557 LEU D CA 1
ATOM 2836 C C . LEU D 1 96 ? 45.708 -65.604 12.426 1.00 46.02 557 LEU D C 1
ATOM 2837 O O . LEU D 1 96 ? 45.250 -66.721 12.694 1.00 42.33 557 LEU D O 1
ATOM 2842 N N . ASP D 1 97 ? 46.765 -65.095 13.067 1.00 44.82 558 ASP D N 1
ATOM 2843 C CA . ASP D 1 97 ? 47.413 -65.841 14.143 1.00 47.87 558 ASP D CA 1
ATOM 2844 C C . ASP D 1 97 ? 46.447 -66.104 15.292 1.00 47.42 558 ASP D C 1
ATOM 2845 O O . ASP D 1 97 ? 46.457 -67.190 15.884 1.00 42.59 558 ASP D O 1
ATOM 2850 N N . ASP D 1 98 ? 45.600 -65.124 15.618 1.00 46.62 559 ASP D N 1
ATOM 2851 C CA . ASP D 1 98 ? 44.580 -65.341 16.639 1.00 41.38 559 ASP D CA 1
ATOM 2852 C C . ASP D 1 98 ? 43.523 -66.329 16.161 1.00 47.84 559 ASP D C 1
ATOM 2853 O O . ASP D 1 98 ? 43.115 -67.222 16.914 1.00 50.57 559 ASP D O 1
ATOM 2858 N N . ALA D 1 99 ? 43.069 -66.190 14.912 1.00 41.89 560 ALA D N 1
ATOM 2859 C CA . ALA D 1 99 ? 42.092 -67.134 14.377 1.00 46.05 560 ALA D CA 1
ATOM 2860 C C . ALA D 1 99 ? 42.658 -68.547 14.343 1.00 45.58 560 ALA D C 1
ATOM 2861 O O . ALA D 1 99 ? 41.934 -69.521 14.584 1.00 45.31 560 ALA D O 1
ATOM 2863 N N . VAL D 1 100 ? 43.954 -68.680 14.051 1.00 43.65 561 VAL D N 1
ATOM 2864 C CA . VAL D 1 100 ? 44.600 -69.987 14.111 1.00 44.16 561 VAL D CA 1
ATOM 2865 C C . VAL D 1 100 ? 44.670 -70.481 15.550 1.00 48.22 561 VAL D C 1
ATOM 2866 O O . VAL D 1 100 ? 44.425 -71.661 15.831 1.00 50.20 561 VAL D O 1
ATOM 2870 N N . GLN D 1 101 ? 44.985 -69.580 16.486 1.00 46.80 562 GLN D N 1
ATOM 2871 C CA . GLN D 1 101 ? 45.170 -69.974 17.879 1.00 43.34 562 GLN D CA 1
ATOM 2872 C C . GLN D 1 101 ? 43.893 -70.555 18.476 1.00 48.00 562 GLN D C 1
ATOM 2873 O O . GLN D 1 101 ? 43.944 -71.521 19.246 1.00 54.73 562 GLN D O 1
ATOM 2879 N N . PHE D 1 102 ? 42.738 -69.984 18.133 1.00 50.27 563 PHE D N 1
ATOM 2880 C CA . PHE D 1 102 ? 41.469 -70.393 18.722 1.00 43.64 563 PHE D CA 1
ATOM 2881 C C . PHE D 1 102 ? 40.613 -71.204 17.755 1.00 43.84 563 PHE D C 1
ATOM 2882 O O . PHE D 1 102 ? 39.401 -71.329 17.959 1.00 43.54 563 PHE D O 1
ATOM 2890 N N . ASN D 1 103 ? 41.226 -71.746 16.702 1.00 47.12 564 ASN D N 1
ATOM 2891 C CA . ASN D 1 103 ? 40.635 -72.788 15.862 1.00 44.72 564 ASN D CA 1
ATOM 2892 C C . ASN D 1 103 ? 39.333 -72.326 15.201 1.00 44.98 564 ASN D C 1
ATOM 2893 O O . ASN D 1 103 ? 38.274 -72.942 15.341 1.00 49.81 564 ASN D O 1
ATOM 2898 N N . HIS D 1 104 ? 39.438 -71.231 14.454 1.00 41.74 565 HIS D N 1
ATOM 2899 C CA . HIS D 1 104 ? 38.325 -70.672 13.689 1.00 43.55 565 HIS D CA 1
ATOM 2900 C C . HIS D 1 104 ? 38.654 -70.868 12.211 1.00 44.04 565 HIS D C 1
ATOM 2901 O O . HIS D 1 104 ? 39.203 -69.977 11.559 1.00 41.54 565 HIS D O 1
ATOM 2908 N N . LEU D 1 105 ? 38.296 -72.044 11.686 1.00 42.39 566 LEU D N 1
ATOM 2909 C CA . LEU D 1 105 ? 38.743 -72.447 10.354 1.00 41.74 566 LEU D CA 1
ATOM 2910 C C . LEU D 1 105 ? 38.206 -71.513 9.276 1.00 44.93 566 LEU D C 1
ATOM 2911 O O . LEU D 1 105 ? 38.943 -71.099 8.373 1.00 43.71 566 LEU D O 1
ATOM 2916 N N . GLU D 1 106 ? 36.916 -71.179 9.346 1.00 44.66 567 GLU D N 1
ATOM 2917 C CA . GLU D 1 106 ? 36.335 -70.301 8.335 1.00 43.22 567 GLU D CA 1
ATOM 2918 C C . GLU D 1 106 ? 36.979 -68.919 8.367 1.00 48.62 567 GLU D C 1
ATOM 2919 O O . GLU D 1 106 ? 37.194 -68.301 7.316 1.00 50.56 567 GLU D O 1
ATOM 2925 N N . VAL D 1 107 ? 37.307 -68.423 9.562 1.00 49.76 568 VAL D N 1
ATOM 2926 C CA . VAL D 1 107 ? 37.965 -67.125 9.673 1.00 44.87 568 VAL D CA 1
ATOM 2927 C C . VAL D 1 107 ? 39.386 -67.198 9.127 1.00 49.27 568 VAL D C 1
ATOM 2928 O O . VAL D 1 107 ? 39.860 -66.266 8.466 1.00 49.93 568 VAL D O 1
ATOM 2932 N N . VAL D 1 108 ? 40.088 -68.303 9.392 1.00 51.89 569 VAL D N 1
ATOM 2933 C CA . VAL D 1 108 ? 41.442 -68.472 8.868 1.00 51.05 569 VAL D CA 1
ATOM 2934 C C . VAL D 1 108 ? 41.425 -68.457 7.344 1.00 48.26 569 VAL D C 1
ATOM 2935 O O . VAL D 1 108 ? 42.238 -67.783 6.701 1.00 50.22 569 VAL D O 1
ATOM 2939 N N . LYS D 1 109 ? 40.485 -69.193 6.745 1.00 48.50 570 LYS D N 1
ATOM 2940 C CA . LYS D 1 109 ? 40.389 -69.236 5.288 1.00 50.20 570 LYS D CA 1
ATOM 2941 C C . LYS D 1 109 ? 40.068 -67.860 4.718 1.00 55.91 570 LYS D C 1
ATOM 2942 O O . LYS D 1 109 ? 40.688 -67.420 3.741 1.00 55.73 570 LYS D O 1
ATOM 2948 N N . LEU D 1 110 ? 39.099 -67.164 5.318 1.00 53.21 571 LEU D N 1
ATOM 2949 C CA . LEU D 1 110 ? 38.740 -65.831 4.847 1.00 53.36 571 LEU D CA 1
ATOM 2950 C C . LEU D 1 110 ? 39.911 -64.866 4.969 1.00 51.83 571 LEU D C 1
ATOM 2951 O O . LEU D 1 110 ? 40.067 -63.959 4.143 1.00 56.05 571 LEU D O 1
ATOM 2956 N N . LEU D 1 111 ? 40.745 -65.043 5.995 1.00 53.89 572 LEU D N 1
ATOM 2957 C CA . LEU D 1 111 ? 41.905 -64.178 6.161 1.00 51.17 572 LEU D CA 1
ATOM 2958 C C . LEU D 1 111 ? 43.074 -64.620 5.291 1.00 53.54 572 LEU D C 1
ATOM 2959 O O . LEU D 1 111 ? 43.819 -63.771 4.792 1.00 56.47 572 LEU D O 1
ATOM 2964 N N . GLN D 1 112 ? 43.246 -65.929 5.089 1.00 53.06 573 GLN D N 1
ATOM 2965 C CA . GLN D 1 112 ? 44.340 -66.399 4.246 1.00 55.25 573 GLN D CA 1
ATOM 2966 C C . GLN D 1 112 ? 44.129 -65.996 2.791 1.00 55.90 573 GLN D C 1
ATOM 2967 O O . GLN D 1 112 ? 45.060 -65.515 2.135 1.00 53.11 573 GLN D O 1
ATOM 2973 N N . ASP D 1 113 ? 42.911 -66.180 2.274 1.00 57.62 574 ASP D N 1
ATOM 2974 C CA . ASP D 1 113 ? 42.617 -65.773 0.903 1.00 57.53 574 ASP D CA 1
ATOM 2975 C C . ASP D 1 113 ? 42.794 -64.271 0.725 1.00 60.45 574 ASP D C 1
ATOM 2976 O O . ASP D 1 113 ? 43.274 -63.813 -0.319 1.00 66.50 574 ASP D O 1
ATOM 2981 N N . TYR D 1 114 ? 42.412 -63.490 1.737 1.00 54.87 575 TYR D N 1
ATOM 2982 C CA . TYR D 1 114 ? 42.513 -62.038 1.634 1.00 58.31 575 TYR D CA 1
ATOM 2983 C C . TYR D 1 114 ? 43.966 -61.579 1.676 1.00 57.38 575 TYR D C 1
ATOM 2984 O O . TYR D 1 114 ? 44.343 -60.631 0.975 1.00 60.16 575 TYR D O 1
ATOM 2993 N N . GLN D 1 115 ? 44.797 -62.238 2.486 1.00 55.42 576 GLN D N 1
ATOM 2994 C CA . GLN D 1 115 ? 46.202 -61.852 2.570 1.00 64.73 576 GLN D CA 1
ATOM 2995 C C . GLN D 1 115 ? 46.952 -62.148 1.277 1.00 64.69 576 GLN D C 1
ATOM 2996 O O . GLN D 1 115 ? 47.921 -61.454 0.951 1.00 67.73 576 GLN D O 1
ATOM 3002 N N . ASP D 1 116 ? 46.522 -63.167 0.530 1.00 61.62 577 ASP D N 1
ATOM 3003 C CA . ASP D 1 116 ? 47.204 -63.509 -0.714 1.00 65.17 577 ASP D CA 1
ATOM 3004 C C . ASP D 1 116 ? 46.983 -62.442 -1.780 1.00 67.44 577 ASP D C 1
ATOM 3005 O O . ASP D 1 116 ? 47.917 -62.073 -2.501 1.00 63.68 577 ASP D O 1
ATOM 3010 N N . SER D 1 117 ? 45.758 -61.934 -1.892 1.00 67.50 578 SER D N 1
ATOM 3011 C CA . SER D 1 117 ? 45.406 -60.950 -2.906 1.00 69.14 578 SER D CA 1
ATOM 3012 C C . SER D 1 117 ? 45.632 -59.514 -2.447 1.00 70.70 578 SER D C 1
ATOM 3013 O O . SER D 1 117 ? 45.199 -58.582 -3.133 1.00 76.03 578 SER D O 1
ATOM 3016 N N . TYR D 1 118 ? 46.294 -59.312 -1.314 1.00 69.07 579 TYR D N 1
ATOM 3017 C CA . TYR D 1 118 ? 46.534 -57.966 -0.808 1.00 70.62 579 TYR D CA 1
ATOM 3018 C C . TYR D 1 118 ? 47.845 -57.404 -1.346 1.00 65.37 579 TYR D C 1
ATOM 3019 O O . TYR D 1 118 ? 48.842 -58.118 -1.445 1.00 70.12 579 TYR D O 1
ATOM 3028 N N . MET E 1 23 ? 32.476 -49.753 30.159 1.00 63.79 484 MET E N 1
ATOM 3029 C CA . MET E 1 23 ? 32.992 -50.019 28.821 1.00 63.14 484 MET E CA 1
ATOM 3030 C C . MET E 1 23 ? 33.904 -48.887 28.356 1.00 66.11 484 MET E C 1
ATOM 3031 O O . MET E 1 23 ? 35.077 -49.108 28.045 1.00 63.48 484 MET E O 1
ATOM 3033 N N . LYS E 1 24 ? 33.354 -47.671 28.311 1.00 68.06 485 LYS E N 1
ATOM 3034 C CA . LYS E 1 24 ? 34.158 -46.507 27.954 1.00 72.17 485 LYS E CA 1
ATOM 3035 C C . LYS E 1 24 ? 35.230 -46.236 29.004 1.00 61.32 485 LYS E C 1
ATOM 3036 O O . LYS E 1 24 ? 36.353 -45.842 28.668 1.00 60.71 485 LYS E O 1
ATOM 3042 N N . THR E 1 25 ? 34.906 -46.455 30.280 1.00 60.25 486 THR E N 1
ATOM 3043 C CA . THR E 1 25 ? 35.884 -46.234 31.339 1.00 65.53 486 THR E CA 1
ATOM 3044 C C . THR E 1 25 ? 36.967 -47.306 31.339 1.00 57.83 486 THR E C 1
ATOM 3045 O O . THR E 1 25 ? 38.096 -47.040 31.766 1.00 52.57 486 THR E O 1
ATOM 3049 N N . VAL E 1 26 ? 36.646 -48.515 30.871 1.00 60.05 487 VAL E N 1
ATOM 3050 C CA . VAL E 1 26 ? 37.643 -49.583 30.816 1.00 55.03 487 VAL E CA 1
ATOM 3051 C C . VAL E 1 26 ? 38.800 -49.183 29.911 1.00 50.18 487 VAL E C 1
ATOM 3052 O O . VAL E 1 26 ? 39.974 -49.313 30.276 1.00 51.11 487 VAL E O 1
ATOM 3056 N N . VAL E 1 27 ? 38.487 -48.688 28.714 1.00 49.63 488 VAL E N 1
ATOM 3057 C CA . VAL E 1 27 ? 39.541 -48.319 27.777 1.00 52.38 488 VAL E CA 1
ATOM 3058 C C . VAL E 1 27 ? 40.270 -47.070 28.253 1.00 47.17 488 VAL E C 1
ATOM 3059 O O . VAL E 1 27 ? 41.483 -46.931 28.055 1.00 47.90 488 VAL E O 1
ATOM 3063 N N . ASN E 1 28 ? 39.546 -46.138 28.876 1.00 50.68 489 ASN E N 1
ATOM 3064 C CA . ASN E 1 28 ? 40.203 -44.981 29.475 1.00 47.88 489 ASN E CA 1
ATOM 3065 C C . ASN E 1 28 ? 41.159 -45.413 30.579 1.00 44.72 489 ASN E C 1
ATOM 3066 O O . ASN E 1 28 ? 42.267 -44.879 30.696 1.00 49.36 489 ASN E O 1
ATOM 3071 N N . LEU E 1 29 ? 40.749 -46.394 31.386 1.00 45.62 490 LEU E N 1
ATOM 3072 C CA . LEU E 1 29 ? 41.606 -46.896 32.456 1.00 42.78 490 LEU E CA 1
ATOM 3073 C C . LEU E 1 29 ? 42.861 -47.554 31.895 1.00 47.49 490 LEU E C 1
ATOM 3074 O O . LEU E 1 29 ? 43.974 -47.306 32.373 1.00 46.26 490 LEU E O 1
ATOM 3079 N N . LEU E 1 30 ? 42.702 -48.395 30.873 1.00 47.25 491 LEU E N 1
ATOM 3080 C CA . LEU E 1 30 ? 43.846 -49.132 30.352 1.00 45.49 491 LEU E CA 1
ATOM 3081 C C . LEU E 1 30 ? 44.743 -48.258 29.483 1.00 48.13 491 LEU E C 1
ATOM 3082 O O . LEU E 1 30 ? 45.945 -48.529 29.375 1.00 50.33 491 LEU E O 1
ATOM 3087 N N . PHE E 1 31 ? 44.192 -47.210 28.865 1.00 42.75 492 PHE E N 1
ATOM 3088 C CA . PHE E 1 31 ? 45.036 -46.278 28.127 1.00 42.10 492 PHE E CA 1
ATOM 3089 C C . PHE E 1 31 ? 45.883 -45.431 29.066 1.00 47.93 492 PHE E C 1
ATOM 3090 O O . PHE E 1 31 ? 47.013 -45.068 28.722 1.00 44.86 492 PHE E O 1
ATOM 3098 N N . ALA E 1 32 ? 45.355 -45.102 30.248 1.00 44.31 493 ALA E N 1
ATOM 3099 C CA . ALA E 1 32 ? 46.166 -44.423 31.251 1.00 47.21 493 ALA E CA 1
ATOM 3100 C C . ALA E 1 32 ? 47.314 -45.312 31.710 1.00 54.58 493 ALA E C 1
ATOM 3101 O O . ALA E 1 32 ? 48.448 -44.844 31.871 1.00 57.78 493 ALA E O 1
ATOM 3103 N N . ALA E 1 33 ? 47.038 -46.602 31.920 1.00 49.20 494 ALA E N 1
ATOM 3104 C CA . ALA E 1 33 ? 48.102 -47.539 32.263 1.00 48.42 494 ALA E CA 1
ATOM 3105 C C . ALA E 1 33 ? 49.111 -47.669 31.132 1.00 49.60 494 ALA E C 1
ATOM 3106 O O . ALA E 1 33 ? 50.311 -47.829 31.384 1.00 51.17 494 ALA E O 1
ATOM 3108 N N . TYR E 1 34 ? 48.648 -47.596 29.882 1.00 47.98 495 TYR E N 1
ATOM 3109 C CA . TYR E 1 34 ? 49.561 -47.673 28.748 1.00 48.68 495 TYR E CA 1
ATOM 3110 C C . TYR E 1 34 ? 50.435 -46.427 28.657 1.00 51.24 495 TYR E C 1
ATOM 3111 O O . TYR E 1 34 ? 51.610 -46.511 28.280 1.00 51.33 495 TYR E O 1
ATOM 3120 N N . SER E 1 35 ? 49.881 -45.264 29.001 1.00 54.53 496 SER E N 1
ATOM 3121 C CA . SER E 1 35 ? 50.623 -44.011 28.945 1.00 56.92 496 SER E CA 1
ATOM 3122 C C . SER E 1 35 ? 51.571 -43.826 30.121 1.00 56.54 496 SER E C 1
ATOM 3123 O O . SER E 1 35 ? 52.417 -42.927 30.073 1.00 55.14 496 SER E O 1
ATOM 3126 N N . GLY E 1 36 ? 51.460 -44.649 31.161 1.00 53.91 497 GLY E N 1
ATOM 3127 C CA . GLY E 1 36 ? 52.227 -44.423 32.367 1.00 55.67 497 GLY E CA 1
ATOM 3128 C C . GLY E 1 36 ? 51.697 -43.308 33.234 1.00 55.56 497 GLY E C 1
ATOM 3129 O O . GLY E 1 36 ? 52.424 -42.807 34.097 1.00 56.88 497 GLY E O 1
ATOM 3130 N N . ASP E 1 37 ? 50.444 -42.904 33.031 1.00 58.38 498 ASP E N 1
ATOM 3131 C CA . ASP E 1 37 ? 49.835 -41.795 33.763 1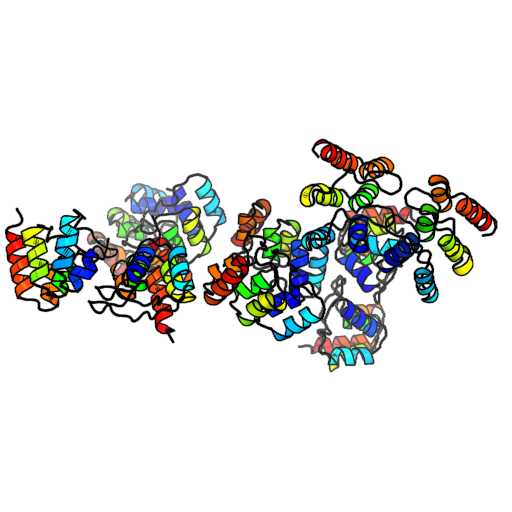.00 57.60 498 ASP E CA 1
ATOM 3132 C C . ASP E 1 37 ? 49.301 -42.318 35.091 1.00 53.15 498 ASP E C 1
ATOM 3133 O O . ASP E 1 37 ? 48.133 -42.692 35.217 1.00 47.58 498 ASP E O 1
ATOM 3138 N N . VAL E 1 38 ? 50.173 -42.340 36.101 1.00 51.58 499 VAL E N 1
ATOM 3139 C CA . VAL E 1 38 ? 49.758 -42.786 37.427 1.00 50.34 499 VAL E CA 1
ATOM 3140 C C . VAL E 1 38 ? 48.729 -41.833 38.019 1.00 53.18 499 VAL E C 1
ATOM 3141 O O . VAL E 1 38 ? 47.855 -42.250 38.790 1.00 50.78 499 VAL E O 1
ATOM 3145 N N . SER E 1 39 ? 48.803 -40.548 37.663 1.00 52.11 500 SER E N 1
ATOM 3146 C CA . SER E 1 39 ? 47.842 -39.580 38.180 1.00 55.10 500 SER E CA 1
ATOM 3147 C C . SER E 1 39 ? 46.430 -39.894 37.703 1.00 53.73 500 SER E C 1
ATOM 3148 O O . SER E 1 39 ? 45.470 -39.801 38.478 1.00 51.58 500 SER E O 1
ATOM 3151 N N . ALA E 1 40 ? 46.285 -40.276 36.430 1.00 57.42 501 ALA E N 1
ATOM 3152 C CA . ALA E 1 40 ? 44.962 -40.581 35.894 1.00 49.49 501 ALA E CA 1
ATOM 3153 C C . ALA E 1 40 ? 44.371 -41.825 36.547 1.00 47.12 501 ALA E C 1
ATOM 3154 O O . ALA E 1 40 ? 43.170 -41.868 36.837 1.00 49.61 501 ALA E O 1
ATOM 3156 N N . LEU E 1 41 ? 45.198 -42.847 36.784 1.00 46.14 502 LEU E N 1
ATOM 3157 C CA . LEU E 1 41 ? 44.716 -44.031 37.486 1.00 47.76 502 LEU E CA 1
ATOM 3158 C C . LEU E 1 41 ? 44.288 -43.689 38.905 1.00 50.90 502 LEU E C 1
ATOM 3159 O O . LEU E 1 41 ? 43.294 -44.225 39.409 1.00 49.76 502 LEU E O 1
ATOM 3164 N N . ARG E 1 42 ? 45.033 -42.799 39.565 1.00 49.26 503 ARG E N 1
ATOM 3165 C CA . ARG E 1 42 ? 44.694 -42.415 40.930 1.00 54.32 503 ARG E CA 1
ATOM 3166 C C . ARG E 1 42 ? 43.313 -41.775 40.992 1.00 50.31 503 ARG E C 1
ATOM 3167 O O . ARG E 1 42 ? 42.516 -42.088 41.883 1.00 50.20 503 ARG E O 1
ATOM 3175 N N . ARG E 1 43 ? 43.007 -40.888 40.041 1.00 51.42 504 ARG E N 1
ATOM 3176 C CA . ARG E 1 43 ? 41.677 -40.286 39.994 1.00 51.43 504 ARG E CA 1
ATOM 3177 C C . ARG E 1 43 ? 40.600 -41.330 39.726 1.00 52.96 504 ARG E C 1
ATOM 3178 O O . ARG E 1 43 ? 39.486 -41.223 40.252 1.00 46.62 504 ARG E O 1
ATOM 3186 N N . PHE E 1 44 ? 40.911 -42.347 38.917 1.00 52.08 505 PHE E N 1
ATOM 3187 C CA . PHE E 1 44 ? 39.952 -43.424 38.694 1.00 52.99 505 PHE E CA 1
ATOM 3188 C C . PHE E 1 44 ? 39.751 -44.252 39.956 1.00 53.62 505 PHE E C 1
ATOM 3189 O O . PHE E 1 44 ? 38.621 -44.635 40.280 1.00 56.66 505 PHE E O 1
ATOM 3197 N N . ALA E 1 45 ? 40.836 -44.537 40.682 1.00 53.08 506 ALA E N 1
ATOM 3198 C CA . ALA E 1 45 ? 40.716 -45.322 41.906 1.00 51.83 506 ALA E CA 1
ATOM 3199 C C . ALA E 1 45 ? 39.949 -44.561 42.979 1.00 53.04 506 ALA E C 1
ATOM 3200 O O . ALA E 1 45 ? 39.100 -45.138 43.668 1.00 54.83 506 ALA E O 1
ATOM 3202 N N . LEU E 1 46 ? 40.226 -43.262 43.129 1.00 49.39 507 LEU E N 1
ATOM 3203 C CA . LEU E 1 46 ? 39.525 -42.452 44.120 1.00 51.72 507 LEU E CA 1
ATOM 3204 C C . LEU E 1 46 ? 38.042 -42.303 43.807 1.00 56.12 507 LEU E C 1
ATOM 3205 O O . LEU E 1 46 ? 37.269 -41.923 44.693 1.00 58.58 507 LEU E O 1
ATOM 3210 N N . SER E 1 47 ? 37.630 -42.588 42.574 1.00 58.26 508 SER E N 1
ATOM 3211 C CA . SER E 1 47 ? 36.234 -42.500 42.172 1.00 56.79 508 SER E CA 1
ATOM 3212 C C . SER E 1 47 ? 35.448 -43.766 42.486 1.00 59.38 508 SER E C 1
ATOM 3213 O O . SER E 1 47 ? 34.320 -43.913 42.005 1.00 58.55 508 SER E O 1
ATOM 3216 N N . ALA E 1 48 ? 36.018 -44.676 43.281 1.00 59.32 509 ALA E N 1
ATOM 3217 C CA . ALA E 1 48 ? 35.385 -45.951 43.624 1.00 63.46 509 ALA E CA 1
ATOM 3218 C C . ALA E 1 48 ? 35.060 -46.757 42.367 1.00 70.77 509 ALA E C 1
ATOM 3219 O O . ALA E 1 48 ? 33.932 -47.211 42.162 1.00 78.55 509 ALA E O 1
ATOM 3221 N N . MET E 1 49 ? 36.068 -46.931 41.518 1.00 64.04 510 MET E N 1
ATOM 3222 C CA . MET E 1 49 ? 35.936 -47.661 40.266 1.00 63.98 510 MET E CA 1
ATOM 3223 C C . MET E 1 49 ? 36.648 -49.002 40.373 1.00 66.06 510 MET E C 1
ATOM 3224 O O . MET E 1 49 ? 37.763 -49.083 40.900 1.00 58.43 510 MET E O 1
ATOM 3229 N N . ASP E 1 50 ? 35.995 -50.053 39.875 1.00 65.18 511 ASP E N 1
ATOM 3230 C CA . ASP E 1 50 ? 36.594 -51.381 39.844 1.00 59.23 511 ASP E CA 1
ATOM 3231 C C . ASP E 1 50 ? 37.853 -51.363 38.989 1.00 57.20 511 ASP E C 1
ATOM 3232 O O . ASP E 1 50 ? 37.779 -51.445 37.760 1.00 61.85 511 ASP E O 1
ATOM 3237 N N . MET E 1 51 ? 39.016 -51.254 39.633 1.00 60.34 512 MET E N 1
ATOM 3238 C CA . MET E 1 51 ? 40.285 -51.236 38.917 1.00 55.65 512 MET E CA 1
ATOM 3239 C C . MET E 1 51 ? 40.643 -52.587 38.315 1.00 54.80 512 MET E C 1
ATOM 3240 O O . MET E 1 51 ? 41.690 -52.697 37.665 1.00 46.43 512 MET E O 1
ATOM 3245 N N . GLU E 1 52 ? 39.809 -53.606 38.508 1.00 55.04 513 GLU E N 1
ATOM 3246 C CA . GLU E 1 52 ? 40.044 -54.933 37.964 1.00 60.22 513 GLU E CA 1
ATOM 3247 C C . GLU E 1 52 ? 39.165 -55.237 36.757 1.00 61.47 513 GLU E C 1
ATOM 3248 O O . GLU E 1 52 ? 39.082 -56.398 36.342 1.00 62.63 513 GLU E O 1
ATOM 3254 N N . GLN E 1 53 ? 38.507 -54.229 36.189 1.00 57.41 514 GLN E N 1
ATOM 3255 C CA . GLN E 1 53 ? 37.677 -54.452 35.013 1.00 56.37 514 GLN E CA 1
ATOM 3256 C C . GLN E 1 53 ? 38.537 -54.889 33.834 1.00 54.25 514 GLN E C 1
ATOM 3257 O O . GLN E 1 53 ? 39.639 -54.375 33.623 1.00 48.19 514 GLN E O 1
ATOM 3263 N N . LYS E 1 54 ? 38.029 -55.850 33.068 1.00 52.63 515 LYS E N 1
ATOM 3264 C CA . LYS E 1 54 ? 38.721 -56.362 31.896 1.00 46.97 515 LYS E CA 1
ATOM 3265 C C . LYS E 1 54 ? 38.041 -55.871 30.625 1.00 43.62 515 LYS E C 1
ATOM 3266 O O . LYS E 1 54 ? 36.858 -55.521 30.620 1.00 47.46 515 LYS E O 1
ATOM 3272 N N . ASP E 1 55 ? 38.808 -55.852 29.541 1.00 40.94 516 ASP E N 1
ATOM 3273 C CA . ASP E 1 55 ? 38.340 -55.344 28.265 1.00 41.82 516 ASP E CA 1
ATOM 3274 C C . ASP E 1 55 ? 37.871 -56.501 27.376 1.00 42.46 516 ASP E C 1
ATOM 3275 O O . ASP E 1 55 ? 37.602 -57.608 27.858 1.00 43.99 516 ASP E O 1
ATOM 3280 N N . TYR E 1 56 ? 37.777 -56.247 26.069 1.00 42.69 517 TYR E N 1
ATOM 3281 C CA . TYR E 1 56 ? 37.323 -57.257 25.117 1.00 40.59 517 TYR E CA 1
ATOM 3282 C C . TYR E 1 56 ? 38.296 -58.425 25.020 1.00 38.86 517 TYR E C 1
ATOM 3283 O O . TYR E 1 56 ? 37.884 -59.546 24.704 1.00 44.01 517 TYR E O 1
ATOM 3292 N N . ASP E 1 57 ? 39.583 -58.184 25.267 1.00 42.19 518 ASP E N 1
ATOM 3293 C CA . ASP E 1 57 ? 40.589 -59.234 25.292 1.00 35.85 518 ASP E CA 1
ATOM 3294 C C . ASP E 1 57 ? 40.815 -59.789 26.692 1.00 40.94 518 ASP E C 1
ATOM 3295 O O . ASP E 1 57 ? 41.833 -60.451 26.929 1.00 42.98 518 ASP E O 1
ATOM 3300 N N . SER E 1 58 ? 39.891 -59.525 27.621 1.00 41.81 519 SER E N 1
ATOM 3301 C CA . SER E 1 58 ? 39.993 -59.961 29.015 1.00 40.28 519 SER E CA 1
ATOM 3302 C C . SER E 1 58 ? 41.265 -59.447 29.685 1.00 43.63 519 SER E C 1
ATOM 3303 O O . SER E 1 58 ? 41.798 -60.083 30.598 1.00 43.27 519 SER E O 1
ATOM 3306 N N . ARG E 1 59 ? 41.755 -58.292 29.247 1.00 40.10 520 ARG E N 1
ATOM 3307 C CA . ARG E 1 59 ? 42.954 -57.688 29.808 1.00 38.60 520 ARG E CA 1
ATOM 3308 C C . ARG E 1 59 ? 42.571 -56.596 30.798 1.00 41.78 520 ARG E C 1
ATOM 3309 O O . ARG E 1 59 ? 41.642 -55.821 30.555 1.00 38.47 520 ARG E O 1
ATOM 3317 N N . THR E 1 60 ? 43.292 -56.542 31.915 1.00 37.91 521 THR E N 1
ATOM 3318 C CA . THR E 1 60 ? 43.078 -55.535 32.940 1.00 35.93 521 THR E CA 1
ATOM 3319 C C . THR E 1 60 ? 44.147 -54.451 32.836 1.00 38.15 521 THR E C 1
ATOM 3320 O O . THR E 1 60 ? 45.053 -54.510 32.002 1.00 38.80 521 THR E O 1
ATOM 3324 N N . ALA E 1 61 ? 44.040 -53.446 33.709 1.00 42.02 522 ALA E N 1
ATOM 3325 C CA . ALA E 1 61 ? 45.037 -52.380 33.729 1.00 35.46 522 ALA E CA 1
ATOM 3326 C C . ALA E 1 61 ? 46.410 -52.917 34.110 1.00 41.04 522 ALA E C 1
ATOM 3327 O O . ALA E 1 61 ? 47.434 -52.462 33.583 1.00 36.21 522 ALA E O 1
ATOM 3329 N N . LEU E 1 62 ? 46.451 -53.892 35.022 1.00 42.05 523 LEU E N 1
ATOM 3330 C CA . LEU E 1 62 ? 47.725 -54.482 35.420 1.00 44.76 523 LEU E CA 1
ATOM 3331 C C . LEU E 1 62 ? 48.382 -55.235 34.269 1.00 47.49 523 LEU E C 1
ATOM 3332 O O . LEU E 1 62 ? 49.616 -55.273 34.182 1.00 48.91 523 LEU E O 1
ATOM 3337 N N . HIS E 1 63 ? 47.584 -55.834 33.380 1.00 42.86 524 HIS E N 1
ATOM 3338 C CA . HIS E 1 63 ? 48.143 -56.495 32.204 1.00 41.76 524 HIS E CA 1
ATOM 3339 C C . HIS E 1 63 ? 48.904 -55.505 31.333 1.00 45.11 524 HIS E C 1
ATOM 3340 O O . HIS E 1 63 ? 50.076 -55.721 31.002 1.00 47.33 524 HIS E O 1
ATOM 3347 N N . VAL E 1 64 ? 48.244 -54.408 30.950 1.00 40.00 525 VAL E N 1
ATOM 3348 C CA . VAL E 1 64 ? 48.868 -53.416 30.077 1.00 45.09 525 VAL E CA 1
ATOM 3349 C C . VAL E 1 64 ? 50.079 -52.791 30.758 1.00 48.30 525 VAL E C 1
ATOM 3350 O O . VAL E 1 64 ? 51.108 -52.538 30.119 1.00 47.73 525 VAL E O 1
ATOM 3354 N N . ALA E 1 65 ? 49.979 -52.543 32.066 1.00 46.32 526 ALA E N 1
ATOM 3355 C CA . ALA E 1 65 ? 51.095 -51.957 32.802 1.00 46.13 526 ALA E CA 1
ATOM 3356 C C . ALA E 1 65 ? 52.309 -52.877 32.788 1.00 51.88 526 ALA E C 1
ATOM 3357 O O . ALA E 1 65 ? 53.427 -52.446 32.481 1.00 55.57 526 ALA E O 1
ATOM 3359 N N . ALA E 1 66 ? 52.107 -54.155 33.121 1.00 50.10 527 ALA E N 1
ATOM 3360 C CA . ALA E 1 66 ? 53.221 -55.097 33.153 1.00 49.43 527 ALA E CA 1
ATOM 3361 C C . ALA E 1 66 ? 53.795 -55.328 31.761 1.00 49.86 527 ALA E C 1
ATOM 3362 O O . ALA E 1 66 ? 55.013 -55.464 31.603 1.00 55.56 527 ALA E O 1
ATOM 3364 N N . ALA E 1 67 ? 52.936 -55.374 30.740 1.00 48.32 528 ALA E N 1
ATOM 3365 C CA . ALA E 1 67 ? 53.427 -55.574 29.381 1.00 48.83 528 ALA E CA 1
ATOM 3366 C C . ALA E 1 67 ? 54.221 -54.368 28.897 1.00 50.67 528 ALA E C 1
ATOM 3367 O O . ALA E 1 67 ? 55.206 -54.518 28.165 1.00 47.20 528 ALA E O 1
ATOM 3369 N N . GLU E 1 68 ? 53.810 -53.163 29.297 1.00 54.88 529 GLU E N 1
ATOM 3370 C CA . GLU E 1 68 ? 54.525 -51.960 28.887 1.00 56.72 529 GLU E CA 1
ATOM 3371 C C . GLU E 1 68 ? 55.838 -51.789 29.636 1.00 54.30 529 GLU E C 1
ATOM 3372 O O . GLU E 1 68 ? 56.776 -51.188 29.102 1.00 55.70 529 GLU E O 1
ATOM 3378 N N . GLY E 1 69 ? 55.926 -52.306 30.857 1.00 56.19 530 GLY E N 1
ATOM 3379 C CA . GLY E 1 69 ? 57.083 -52.087 31.694 1.00 58.54 530 GLY E CA 1
ATOM 3380 C C . GLY E 1 69 ? 56.996 -50.870 32.585 1.00 64.15 530 GLY E C 1
ATOM 3381 O O . GLY E 1 69 ? 57.959 -50.587 33.312 1.00 67.11 530 GLY E O 1
ATOM 3382 N N . HIS E 1 70 ? 55.883 -50.137 32.547 1.00 62.45 531 HIS E N 1
ATOM 3383 C CA . HIS E 1 70 ? 55.681 -48.991 33.425 1.00 50.89 531 HIS E CA 1
ATOM 3384 C C . HIS E 1 70 ? 55.717 -49.449 34.875 1.00 46.59 531 HIS E C 1
ATOM 3385 O O . HIS E 1 70 ? 54.695 -49.862 35.432 1.00 52.84 531 HIS E O 1
ATOM 3392 N N . ILE E 1 71 ? 56.899 -49.377 35.486 1.00 54.16 532 ILE E N 1
ATOM 3393 C CA . ILE E 1 71 ? 57.098 -49.960 36.808 1.00 58.06 532 ILE E CA 1
ATOM 3394 C C . ILE E 1 71 ? 56.288 -49.209 37.860 1.00 56.35 532 ILE E C 1
ATOM 3395 O O . ILE E 1 71 ? 55.717 -49.818 38.772 1.00 53.42 532 ILE E O 1
ATOM 3400 N N . GLU E 1 72 ? 56.205 -47.882 37.743 1.00 62.51 533 GLU E N 1
ATOM 3401 C CA . GLU E 1 72 ? 55.455 -47.099 38.721 1.00 65.00 533 GLU E CA 1
ATOM 3402 C C . GLU E 1 72 ? 53.964 -47.408 38.671 1.00 59.74 533 GLU E C 1
ATOM 3403 O O . GLU E 1 72 ? 53.291 -47.382 39.709 1.00 56.14 533 GLU E O 1
ATOM 3409 N N . VAL E 1 73 ? 53.433 -47.698 37.482 1.00 54.68 534 VAL E N 1
ATOM 3410 C CA . VAL E 1 73 ? 52.020 -48.039 37.361 1.00 51.06 534 VAL E CA 1
ATOM 3411 C C . VAL E 1 73 ? 51.733 -49.379 38.028 1.00 50.59 534 VAL E C 1
ATOM 3412 O O . VAL E 1 73 ? 50.707 -49.548 38.700 1.00 45.47 534 VAL E O 1
ATOM 3416 N N . VAL E 1 74 ? 52.632 -50.352 37.858 1.00 47.41 535 VAL E N 1
ATOM 3417 C CA . VAL E 1 74 ? 52.452 -51.651 38.500 1.00 51.35 535 VAL E CA 1
ATOM 3418 C C . VAL E 1 74 ? 52.467 -51.502 40.015 1.00 50.18 535 VAL E C 1
ATOM 3419 O O . VAL E 1 74 ? 51.686 -52.150 40.724 1.00 53.32 535 VAL E O 1
ATOM 3423 N N . LYS E 1 75 ? 53.346 -50.641 40.536 1.00 48.16 536 LYS E N 1
ATOM 3424 C CA . LYS E 1 75 ? 53.410 -50.434 41.981 1.00 56.95 536 LYS E CA 1
ATOM 3425 C C . LYS E 1 75 ? 52.116 -49.831 42.511 1.00 54.50 536 LYS E C 1
ATOM 3426 O O . LYS E 1 75 ? 51.631 -50.225 43.579 1.00 53.74 536 LYS E O 1
ATOM 3432 N N . PHE E 1 76 ? 51.543 -48.872 41.781 1.00 50.49 537 PHE E N 1
ATOM 3433 C CA . PHE E 1 76 ? 50.310 -48.240 42.236 1.00 44.65 537 PHE E CA 1
ATOM 3434 C C . PHE E 1 76 ? 49.149 -49.227 42.242 1.00 48.59 537 PHE E C 1
ATOM 3435 O O . PHE E 1 76 ? 48.308 -49.200 43.148 1.00 48.55 537 PHE E O 1
ATOM 3443 N N . LEU E 1 77 ? 49.086 -50.107 41.240 1.00 48.02 538 LEU E N 1
ATOM 3444 C CA . LEU E 1 77 ? 47.957 -51.024 41.139 1.00 47.93 538 LEU E CA 1
ATOM 3445 C C . LEU E 1 77 ? 48.027 -52.131 42.185 1.00 52.56 538 LEU E C 1
ATOM 3446 O O . LEU E 1 77 ? 46.983 -52.633 42.621 1.00 53.56 538 LEU E O 1
ATOM 3451 N N . ILE E 1 78 ? 49.228 -52.520 42.607 1.00 43.45 539 ILE E N 1
ATOM 3452 C CA . ILE E 1 78 ? 49.349 -53.592 43.589 1.00 54.85 539 ILE E CA 1
ATOM 3453 C C . ILE E 1 78 ? 49.339 -53.068 45.025 1.00 56.01 539 ILE E C 1
ATOM 3454 O O . ILE E 1 78 ? 48.857 -53.760 45.928 1.00 54.47 539 ILE E O 1
ATOM 3459 N N . GLU E 1 79 ? 49.846 -51.857 45.260 1.00 57.21 540 GLU E N 1
ATOM 3460 C CA . GLU E 1 79 ? 49.965 -51.310 46.608 1.00 59.33 540 GLU E CA 1
ATOM 3461 C C . GLU E 1 79 ? 48.785 -50.439 47.010 1.00 53.67 540 GLU E C 1
ATOM 3462 O O . GLU E 1 79 ? 48.302 -50.543 48.142 1.00 53.83 540 GLU E O 1
ATOM 3468 N N . ALA E 1 80 ? 48.313 -49.573 46.114 1.00 56.85 541 ALA E N 1
ATOM 3469 C CA . ALA E 1 80 ? 47.184 -48.705 46.419 1.00 49.22 541 ALA E CA 1
ATOM 3470 C C . ALA E 1 80 ? 45.843 -49.371 46.138 1.00 53.20 541 ALA E C 1
ATOM 3471 O O . ALA E 1 80 ? 44.910 -49.242 46.939 1.00 57.84 541 ALA E O 1
ATOM 3473 N N . CYS E 1 81 ? 45.726 -50.085 45.020 1.00 52.40 542 CYS E N 1
ATOM 3474 C CA . CYS E 1 81 ? 44.447 -50.659 44.621 1.00 56.04 542 CYS E CA 1
ATOM 3475 C C . CYS E 1 81 ? 44.272 -52.104 45.066 1.00 53.54 542 CYS E C 1
ATOM 3476 O O . CYS E 1 81 ? 43.133 -52.549 45.250 1.00 49.95 542 CYS E O 1
ATOM 3479 N N . LYS E 1 82 ? 45.370 -52.841 45.238 1.00 55.35 543 LYS E N 1
ATOM 3480 C CA . LYS E 1 82 ? 45.332 -54.237 45.679 1.00 58.65 543 LYS E CA 1
ATOM 3481 C C . LYS E 1 82 ? 44.557 -55.107 44.689 1.00 64.20 543 LYS E C 1
ATOM 3482 O O . LYS E 1 82 ? 43.678 -55.887 45.063 1.00 63.39 543 LYS E O 1
ATOM 3488 N N . VAL E 1 83 ? 44.895 -54.970 43.408 1.00 59.01 544 VAL E N 1
ATOM 3489 C CA . VAL E 1 83 ? 44.241 -55.747 42.361 1.00 60.85 544 VAL E CA 1
ATOM 3490 C C . VAL E 1 83 ? 44.757 -57.179 42.397 1.00 64.40 544 VAL E C 1
ATOM 3491 O O . VAL E 1 83 ? 45.891 -57.447 42.810 1.00 59.80 544 VAL E O 1
ATOM 3495 N N . ASN E 1 84 ? 43.917 -58.106 41.962 1.00 67.05 545 ASN E N 1
ATOM 3496 C CA . ASN E 1 84 ? 44.300 -59.513 41.915 1.00 63.49 545 ASN E CA 1
ATOM 3497 C C . ASN E 1 84 ? 45.304 -59.737 40.791 1.00 61.47 545 ASN E C 1
ATOM 3498 O O . ASN E 1 84 ? 44.989 -59.456 39.627 1.00 60.16 545 ASN E O 1
ATOM 3503 N N . PRO E 1 85 ? 46.508 -60.230 41.081 1.00 61.15 546 PRO E N 1
ATOM 3504 C CA . PRO E 1 85 ? 47.508 -60.445 40.030 1.00 54.80 546 PRO E CA 1
ATOM 3505 C C . PRO E 1 85 ? 47.362 -61.757 39.278 1.00 53.97 546 PRO E C 1
ATOM 3506 O O . PRO E 1 85 ? 48.223 -62.074 38.453 1.00 49.32 546 PRO E O 1
ATOM 3510 N N . PHE E 1 86 ? 46.304 -62.525 39.544 1.00 54.83 547 PHE E N 1
ATOM 3511 C CA . PHE E 1 86 ? 46.103 -63.832 38.932 1.00 61.22 547 PHE E CA 1
ATOM 3512 C C . PHE E 1 86 ? 44.977 -63.827 37.903 1.00 59.25 547 PHE E C 1
ATOM 3513 O O . PHE E 1 86 ? 44.489 -64.894 37.517 1.00 61.05 547 PHE E O 1
ATOM 3521 N N . ALA E 1 87 ? 44.550 -62.650 37.456 1.00 59.04 548 ALA E N 1
ATOM 3522 C CA . ALA E 1 87 ? 43.555 -62.572 36.396 1.00 55.52 548 ALA E CA 1
ATOM 3523 C C . ALA E 1 87 ? 44.189 -62.966 35.068 1.00 46.78 548 ALA E C 1
ATOM 3524 O O . ALA E 1 87 ? 45.231 -62.429 34.683 1.00 50.83 548 ALA E O 1
ATOM 3526 N N . LYS E 1 88 ? 43.570 -63.914 34.375 1.00 53.19 549 LYS E N 1
ATOM 3527 C CA . LYS E 1 88 ? 44.083 -64.403 33.105 1.00 55.08 549 LYS E CA 1
ATOM 3528 C C . LYS E 1 88 ? 43.308 -63.774 31.957 1.00 46.33 549 LYS E C 1
ATOM 3529 O O . LYS E 1 88 ? 42.096 -63.563 32.053 1.00 44.57 549 LYS E O 1
ATOM 3535 N N . ASP E 1 89 ? 44.015 -63.472 30.874 1.00 44.94 550 ASP E N 1
ATOM 3536 C CA . ASP E 1 89 ? 43.415 -62.802 29.730 1.00 46.53 550 ASP E CA 1
ATOM 3537 C C . ASP E 1 89 ? 42.913 -63.849 28.732 1.00 48.60 550 ASP E C 1
ATOM 3538 O O . ASP E 1 89 ? 42.698 -65.011 29.086 1.00 55.09 550 ASP E O 1
ATOM 3543 N N . ARG E 1 90 ? 42.729 -63.443 27.473 1.00 48.82 551 ARG E N 1
ATOM 3544 C CA . ARG E 1 90 ? 42.213 -64.354 26.457 1.00 49.22 551 ARG E CA 1
ATOM 3545 C C . ARG E 1 90 ? 43.158 -65.529 26.229 1.00 47.39 551 ARG E C 1
ATOM 3546 O O . ARG E 1 90 ? 42.712 -66.660 26.005 1.00 43.14 551 ARG E O 1
ATOM 3554 N N . TRP E 1 91 ? 44.465 -65.282 26.292 1.00 43.61 552 TRP E N 1
ATOM 3555 C CA . TRP E 1 91 ? 45.469 -66.309 26.053 1.00 44.71 552 TRP E CA 1
ATOM 3556 C C . TRP E 1 91 ? 45.913 -67.010 27.333 1.00 45.13 552 TRP E C 1
ATOM 3557 O O . TRP E 1 91 ? 46.961 -67.666 27.337 1.00 44.35 552 TRP E O 1
ATOM 3568 N N . GLY E 1 92 ? 45.144 -66.888 28.412 1.00 47.05 553 GLY E N 1
ATOM 3569 C CA . GLY E 1 92 ? 45.500 -67.534 29.662 1.00 53.92 553 GLY E CA 1
ATOM 3570 C C . GLY E 1 92 ? 46.740 -66.983 30.329 1.00 54.42 553 GLY E C 1
ATOM 3571 O O . GLY E 1 92 ? 47.449 -67.728 31.014 1.00 58.86 553 GLY E O 1
ATOM 3572 N N . ASN E 1 93 ? 47.019 -65.693 30.157 1.00 50.99 554 ASN E N 1
ATOM 3573 C CA . ASN E 1 93 ? 48.215 -65.060 30.697 1.00 49.33 554 ASN E CA 1
ATOM 3574 C C . ASN E 1 93 ? 47.843 -64.127 31.840 1.00 52.73 554 ASN E C 1
ATOM 3575 O O . ASN E 1 93 ? 46.895 -63.342 31.724 1.00 48.82 554 ASN E O 1
ATOM 3580 N N . ILE E 1 94 ? 48.587 -64.219 32.938 1.00 48.27 555 ILE E N 1
ATOM 3581 C CA . ILE E 1 94 ? 48.487 -63.259 34.034 1.00 49.52 555 ILE E CA 1
ATOM 3582 C C . ILE E 1 94 ? 49.424 -62.103 33.703 1.00 52.83 555 ILE E C 1
ATOM 3583 O O . ILE E 1 94 ? 50.259 -62.237 32.796 1.00 48.81 555 ILE E O 1
ATOM 3588 N N . PRO E 1 95 ? 49.316 -60.952 34.378 1.00 52.64 556 PRO E N 1
ATOM 3589 C CA . PRO E 1 95 ? 50.229 -59.839 34.062 1.00 50.82 556 PRO E CA 1
ATOM 3590 C C . PRO E 1 95 ? 51.700 -60.206 34.164 1.00 51.92 556 PRO E C 1
ATOM 3591 O O . PRO E 1 95 ? 52.517 -59.664 33.409 1.00 47.19 556 PRO E O 1
ATOM 3595 N N . LEU E 1 96 ? 52.060 -61.121 35.068 1.00 54.66 557 LEU E N 1
ATOM 3596 C CA . LEU E 1 96 ? 53.452 -61.543 35.183 1.00 52.42 557 LEU E CA 1
ATOM 3597 C C . LEU E 1 96 ? 53.951 -62.170 33.888 1.00 52.43 557 LEU E C 1
ATOM 3598 O O . LEU E 1 96 ? 55.115 -61.989 33.510 1.00 53.16 557 LEU E O 1
ATOM 3603 N N . ASP E 1 97 ? 53.081 -62.908 33.190 1.00 50.08 558 ASP E N 1
ATOM 3604 C CA . ASP E 1 97 ? 53.485 -63.553 31.943 1.00 53.61 558 ASP E CA 1
ATOM 3605 C C . ASP E 1 97 ? 53.896 -62.536 30.886 1.00 52.38 558 ASP E C 1
ATOM 3606 O O . ASP E 1 97 ? 54.805 -62.802 30.091 1.00 57.20 558 ASP E O 1
ATOM 3611 N N . ASP E 1 98 ? 53.245 -61.371 30.860 1.00 56.28 559 ASP E N 1
ATOM 3612 C CA . ASP E 1 98 ? 53.610 -60.348 29.885 1.00 59.63 559 ASP E CA 1
ATOM 3613 C C . ASP E 1 98 ? 54.935 -59.686 30.244 1.00 56.91 559 ASP E C 1
ATOM 3614 O O . ASP E 1 98 ? 55.763 -59.430 29.363 1.00 57.96 559 ASP E O 1
ATOM 3619 N N . ALA E 1 99 ? 55.153 -59.399 31.530 1.00 51.52 560 ALA E N 1
ATOM 3620 C CA . ALA E 1 99 ? 56.423 -58.812 31.944 1.00 57.10 560 ALA E CA 1
ATOM 3621 C C . ALA E 1 99 ? 57.585 -59.742 31.622 1.00 59.20 560 ALA E C 1
ATOM 3622 O O . ALA E 1 99 ? 58.649 -59.292 31.179 1.00 60.33 560 ALA E O 1
ATOM 3624 N N . VAL E 1 100 ? 57.397 -61.047 31.831 1.00 57.16 561 VAL E N 1
ATOM 3625 C CA . VAL E 1 100 ? 58.423 -62.014 31.459 1.00 56.16 561 VAL E CA 1
ATOM 3626 C C . VAL E 1 100 ? 58.630 -62.015 29.950 1.00 58.67 561 VAL E C 1
ATOM 3627 O O . VAL E 1 100 ? 59.766 -62.071 29.464 1.00 60.93 561 VAL E O 1
ATOM 3631 N N . GLN E 1 101 ? 57.536 -61.937 29.187 1.00 59.30 562 GLN E N 1
ATOM 3632 C CA . GLN E 1 101 ? 57.632 -62.000 27.733 1.00 62.11 562 GLN E CA 1
ATOM 3633 C C . GLN E 1 101 ? 58.450 -60.841 27.176 1.00 65.12 562 GLN E C 1
ATOM 3634 O O . GLN E 1 101 ? 59.263 -61.026 26.262 1.00 65.55 562 GLN E O 1
ATOM 3640 N N . PHE E 1 102 ? 58.256 -59.641 27.715 1.00 64.04 563 PHE E N 1
ATOM 3641 C CA . PHE E 1 102 ? 58.923 -58.450 27.213 1.00 68.86 563 PHE E CA 1
ATOM 3642 C C . PHE E 1 102 ? 60.102 -58.029 28.078 1.00 66.27 563 PHE E C 1
ATOM 3643 O O . PHE E 1 102 ? 60.637 -56.931 27.890 1.00 65.33 563 PHE E O 1
ATOM 3651 N N . ASN E 1 103 ? 60.514 -58.883 29.016 1.00 65.61 564 ASN E N 1
ATOM 3652 C CA . ASN E 1 103 ? 61.777 -58.751 29.741 1.00 68.80 564 ASN E CA 1
ATOM 3653 C C . ASN E 1 103 ? 61.873 -57.409 30.472 1.00 67.07 564 ASN E C 1
ATOM 3654 O O . ASN E 1 103 ? 62.815 -56.633 30.299 1.00 65.88 564 ASN E O 1
ATOM 3659 N N . HIS E 1 104 ? 60.864 -57.150 31.299 1.00 62.84 565 HIS E N 1
ATOM 3660 C CA . HIS E 1 104 ? 60.883 -56.040 32.250 1.00 62.02 565 HIS E CA 1
ATOM 3661 C C . HIS E 1 104 ? 61.222 -56.659 33.602 1.00 64.53 565 HIS E C 1
ATOM 3662 O O . HIS E 1 104 ? 60.341 -57.035 34.377 1.00 59.42 565 HIS E O 1
ATOM 3669 N N . LEU E 1 105 ? 62.526 -56.764 33.874 1.00 65.99 566 LEU E N 1
ATOM 3670 C CA . LEU E 1 105 ? 63.004 -57.607 34.967 1.00 61.60 566 LEU E CA 1
ATOM 3671 C C . LEU E 1 105 ? 62.514 -57.114 36.322 1.00 67.97 566 LEU E C 1
ATOM 3672 O O . LEU E 1 105 ? 62.173 -57.920 37.196 1.00 66.58 566 LEU E O 1
ATOM 3677 N N . GLU E 1 106 ? 62.475 -55.794 36.521 1.00 69.83 567 GLU E N 1
ATOM 3678 C CA . GLU E 1 106 ? 62.038 -55.267 37.809 1.00 64.82 567 GLU E CA 1
ATOM 3679 C C . GLU E 1 106 ? 60.545 -55.480 38.029 1.00 62.87 567 GLU E C 1
ATOM 3680 O O . GLU E 1 106 ? 60.110 -55.669 39.171 1.00 65.86 567 GLU E O 1
ATOM 3686 N N . VAL E 1 107 ? 59.748 -55.460 36.957 1.00 66.86 568 VAL E N 1
ATOM 3687 C CA . VAL E 1 107 ? 58.315 -55.704 37.095 1.00 67.16 568 VAL E CA 1
ATOM 3688 C C . VAL E 1 107 ? 58.054 -57.167 37.439 1.00 63.09 568 VAL E C 1
ATOM 3689 O O . VAL E 1 107 ? 57.136 -57.484 38.206 1.00 61.72 568 VAL E O 1
ATOM 3693 N N . VAL E 1 108 ? 58.857 -58.078 36.883 1.00 63.82 569 VAL E N 1
ATOM 3694 C CA . VAL E 1 108 ? 58.715 -59.497 37.204 1.00 62.38 569 VAL E CA 1
ATOM 3695 C C . VAL E 1 108 ? 58.946 -59.728 38.692 1.00 63.66 569 VAL E C 1
ATOM 3696 O O . VAL E 1 108 ? 58.162 -60.410 39.362 1.00 62.02 569 VAL E O 1
ATOM 3700 N N . LYS E 1 109 ? 60.026 -59.155 39.229 1.00 64.90 570 LYS E N 1
ATOM 3701 C CA . LYS E 1 109 ? 60.345 -59.338 40.642 1.00 68.20 570 LYS E CA 1
ATOM 3702 C C . LYS E 1 109 ? 59.239 -58.792 41.538 1.00 67.77 570 LYS E C 1
ATOM 3703 O O . LYS E 1 109 ? 58.900 -59.401 42.560 1.00 69.72 570 LYS E O 1
ATOM 3709 N N . LEU E 1 110 ? 58.655 -57.650 41.166 1.00 66.37 571 LEU E N 1
ATOM 3710 C CA . LEU E 1 110 ? 57.604 -57.060 41.989 1.00 66.12 571 LEU E CA 1
ATOM 3711 C C . LEU E 1 110 ? 56.334 -57.900 41.958 1.00 68.55 571 LEU E C 1
ATOM 3712 O O . LEU E 1 110 ? 55.705 -58.120 42.999 1.00 67.42 571 LEU E O 1
ATOM 3717 N N . LEU E 1 111 ? 55.938 -58.373 40.774 1.00 68.50 572 LEU E N 1
ATOM 3718 C CA . LEU E 1 111 ? 54.765 -59.234 40.686 1.00 69.96 572 LEU E CA 1
ATOM 3719 C C . LEU E 1 111 ? 55.010 -60.583 41.352 1.00 70.42 572 LEU E C 1
ATOM 3720 O O . LEU E 1 111 ? 54.073 -61.186 41.887 1.00 64.54 572 LEU E O 1
ATOM 3725 N N . GLN E 1 112 ? 56.256 -61.067 41.334 1.00 68.72 573 GLN E N 1
ATOM 3726 C CA . GLN E 1 112 ? 56.588 -62.295 42.051 1.00 68.39 573 GLN E CA 1
ATOM 3727 C C . GLN E 1 112 ? 56.291 -62.156 43.539 1.00 66.98 573 GLN E C 1
ATOM 3728 O O . GLN E 1 112 ? 55.646 -63.024 44.139 1.00 67.68 573 GLN E O 1
ATOM 3734 N N . ASP E 1 113 ? 56.756 -61.064 44.151 1.00 66.30 574 ASP E N 1
ATOM 3735 C CA . ASP E 1 113 ? 56.543 -60.868 45.582 1.00 72.96 574 ASP E CA 1
ATOM 3736 C C . ASP E 1 113 ? 55.067 -60.675 45.902 1.00 72.12 574 ASP E C 1
ATOM 3737 O O . ASP E 1 113 ? 54.568 -61.206 46.902 1.00 72.44 574 ASP E O 1
ATOM 3742 N N . TYR E 1 114 ? 54.352 -59.917 45.067 1.00 71.12 575 TYR E N 1
ATOM 3743 C CA . TYR E 1 114 ? 52.936 -59.677 45.324 1.00 73.26 575 TYR E CA 1
ATOM 3744 C C . TYR E 1 114 ? 52.113 -60.951 45.173 1.00 71.91 575 TYR E C 1
ATOM 3745 O O . TYR E 1 114 ? 51.129 -61.141 45.897 1.00 66.67 575 TYR E O 1
ATOM 3754 N N . GLN E 1 115 ? 52.496 -61.831 44.244 1.00 68.78 576 GLN E N 1
ATOM 3755 C CA . GLN E 1 115 ? 51.801 -63.107 44.113 1.00 70.58 576 GLN E CA 1
ATOM 3756 C C . GLN E 1 115 ? 52.045 -63.991 45.330 1.00 73.47 576 GLN E C 1
ATOM 3757 O O . GLN E 1 115 ? 51.122 -64.658 45.814 1.00 65.82 576 GLN E O 1
ATOM 3763 N N . ASP E 1 116 ? 53.279 -64.005 45.841 1.00 75.95 577 ASP E N 1
ATOM 3764 C CA . ASP E 1 116 ? 53.568 -64.759 47.057 1.00 71.69 577 ASP E CA 1
ATOM 3765 C C . ASP E 1 116 ? 52.839 -64.180 48.262 1.00 68.74 577 ASP E C 1
ATOM 3766 O O . ASP E 1 116 ? 52.441 -64.928 49.162 1.00 70.65 577 ASP E O 1
ATOM 3771 N N . SER E 1 117 ? 52.647 -62.862 48.293 1.00 75.89 578 SER E N 1
ATOM 3772 C CA . SER E 1 117 ? 52.062 -62.193 49.448 1.00 77.79 578 SER E CA 1
ATOM 3773 C C . SER E 1 117 ? 50.546 -62.081 49.379 1.00 79.42 578 SER E C 1
ATOM 3774 O O . SER E 1 117 ? 49.917 -61.793 50.404 1.00 79.31 578 SER E O 1
ATOM 3777 N N . TYR E 1 118 ? 49.950 -62.296 48.209 1.00 80.26 579 TYR E N 1
ATOM 3778 C CA . TYR E 1 118 ? 48.512 -62.105 48.021 1.00 79.66 579 TYR E CA 1
ATOM 3779 C C . TYR E 1 118 ? 47.688 -62.991 48.952 1.00 69.97 579 TYR E C 1
ATOM 3780 O O . TYR E 1 118 ? 47.403 -64.145 48.639 1.00 75.25 579 TYR E O 1
ATOM 3789 N N . THR F 1 25 ? 27.827 -13.897 -36.078 1.00 85.97 486 THR F N 1
ATOM 3790 C CA . THR F 1 25 ? 27.560 -13.651 -37.490 1.00 87.08 486 THR F CA 1
ATOM 3791 C C . THR F 1 25 ? 26.255 -14.309 -37.923 1.00 85.62 486 THR F C 1
ATOM 3792 O O . THR F 1 25 ? 25.666 -13.936 -38.940 1.00 79.22 486 THR F O 1
ATOM 3796 N N . VAL F 1 26 ? 25.810 -15.296 -37.141 1.00 87.14 487 VAL F N 1
ATOM 3797 C CA . VAL F 1 26 ? 24.576 -16.008 -37.450 1.00 95.65 487 VAL F CA 1
ATOM 3798 C C . VAL F 1 26 ? 23.368 -15.084 -37.399 1.00 84.12 487 VAL F C 1
ATOM 3799 O O . VAL F 1 26 ? 22.335 -15.377 -38.011 1.00 80.35 487 VAL F O 1
ATOM 3803 N N . VAL F 1 27 ? 23.478 -13.964 -36.687 1.00 77.79 488 VAL F N 1
ATOM 3804 C CA . VAL F 1 27 ? 22.346 -13.095 -36.388 1.00 68.65 488 VAL F CA 1
ATOM 3805 C C . VAL F 1 27 ? 22.779 -11.641 -36.466 1.00 69.37 488 VAL F C 1
ATOM 3806 O O . VAL F 1 27 ? 21.940 -10.737 -36.555 1.00 73.14 488 VAL F O 1
ATOM 3810 N N . ASN F 1 28 ? 24.091 -11.403 -36.381 1.00 65.76 489 ASN F N 1
ATOM 3811 C CA . ASN F 1 28 ? 24.622 -10.115 -36.802 1.00 60.11 489 ASN F CA 1
ATOM 3812 C C . ASN F 1 28 ? 24.093 -9.761 -38.183 1.00 57.71 489 ASN F C 1
ATOM 3813 O O . ASN F 1 28 ? 23.878 -8.584 -38.491 1.00 59.82 489 ASN F O 1
ATOM 3818 N N . LEU F 1 29 ? 23.878 -10.778 -39.020 1.00 55.48 490 LEU F N 1
ATOM 3819 C CA . LEU F 1 29 ? 23.091 -10.634 -40.239 1.00 49.80 490 LEU F CA 1
ATOM 3820 C C . LEU F 1 29 ? 21.689 -10.116 -39.931 1.00 49.68 490 LEU F C 1
ATOM 3821 O O . LEU F 1 29 ? 21.249 -9.101 -40.484 1.00 39.81 490 LEU F O 1
ATOM 3826 N N . LEU F 1 30 ? 20.970 -10.806 -39.042 1.00 44.55 491 LEU F N 1
ATOM 3827 C CA . LEU F 1 30 ? 19.572 -10.472 -38.787 1.00 45.04 491 LEU F CA 1
ATOM 3828 C C . LEU F 1 30 ? 19.415 -9.220 -37.931 1.00 41.61 491 LEU F C 1
ATOM 3829 O O . LEU F 1 30 ? 18.388 -8.539 -38.020 1.00 34.94 491 LEU F O 1
ATOM 3834 N N . PHE F 1 31 ? 20.405 -8.902 -37.096 1.00 43.52 492 PHE F N 1
ATOM 3835 C CA . PHE F 1 31 ? 20.357 -7.642 -36.363 1.00 38.81 492 PHE F CA 1
ATOM 3836 C C . PHE F 1 31 ? 20.585 -6.455 -37.289 1.00 39.64 492 PHE F C 1
ATOM 3837 O O . PHE F 1 31 ? 20.050 -5.367 -37.047 1.00 36.94 492 PHE F O 1
ATOM 3845 N N . ALA F 1 32 ? 21.375 -6.641 -38.348 1.00 41.77 493 ALA F N 1
ATOM 3846 C CA . ALA F 1 32 ? 21.552 -5.580 -39.333 1.00 41.73 493 ALA F CA 1
ATOM 3847 C C . ALA F 1 32 ? 20.300 -5.411 -40.183 1.00 37.56 493 ALA F C 1
ATOM 3848 O O . ALA F 1 32 ? 19.924 -4.283 -40.526 1.00 37.45 493 ALA F O 1
ATOM 3850 N N . ALA F 1 33 ? 19.643 -6.521 -40.531 1.00 31.93 494 ALA F N 1
ATOM 3851 C CA . ALA F 1 33 ? 18.386 -6.441 -41.268 1.00 32.60 494 ALA F CA 1
ATOM 3852 C C . ALA F 1 33 ? 17.314 -5.729 -40.454 1.00 39.35 494 ALA F C 1
ATOM 3853 O O . ALA F 1 33 ? 16.549 -4.921 -40.995 1.00 33.68 494 ALA F O 1
ATOM 3855 N N . TYR F 1 34 ? 17.245 -6.014 -39.149 1.00 35.42 495 TYR F N 1
ATOM 3856 C CA . TYR F 1 34 ? 16.249 -5.369 -38.299 1.00 33.93 495 TYR F CA 1
ATOM 3857 C C . TYR F 1 34 ? 16.470 -3.865 -38.232 1.00 33.85 495 TYR F C 1
ATOM 3858 O O . TYR F 1 34 ? 15.507 -3.089 -38.212 1.00 31.24 495 TYR F O 1
ATOM 3867 N N . SER F 1 35 ? 17.727 -3.434 -38.173 1.00 34.61 496 SER F N 1
ATOM 3868 C CA . SER F 1 35 ? 18.055 -2.023 -38.030 1.00 34.91 496 SER F CA 1
ATOM 3869 C C . SER F 1 35 ? 18.199 -1.306 -39.365 1.00 32.53 496 SER F C 1
ATOM 3870 O O . SER F 1 35 ? 18.553 -0.124 -39.379 1.00 36.56 496 SER F O 1
ATOM 3873 N N . GLY F 1 36 ? 17.925 -1.979 -40.479 1.00 32.97 497 GLY F N 1
ATOM 3874 C CA . GLY F 1 36 ? 18.061 -1.344 -41.776 1.00 34.62 497 GLY F CA 1
ATOM 3875 C C . GLY F 1 36 ? 19.484 -1.007 -42.158 1.00 37.25 497 GLY F C 1
ATOM 3876 O O . GLY F 1 36 ? 19.706 -0.073 -42.934 1.00 34.59 497 GLY F O 1
ATOM 3877 N N . ASP F 1 37 ? 20.461 -1.747 -41.631 1.00 37.40 498 ASP F N 1
ATOM 3878 C CA . ASP F 1 37 ? 21.877 -1.466 -41.876 1.00 40.01 498 ASP F CA 1
ATOM 3879 C C . ASP F 1 37 ? 22.298 -2.141 -43.178 1.00 37.91 498 ASP F C 1
ATOM 3880 O O . ASP F 1 37 ? 22.858 -3.240 -43.199 1.00 36.20 498 ASP F O 1
ATOM 3885 N N . VAL F 1 38 ? 22.017 -1.453 -44.288 1.00 34.73 499 VAL F N 1
ATOM 3886 C CA . VAL F 1 38 ? 22.426 -1.947 -45.601 1.00 35.36 499 VAL F CA 1
ATOM 3887 C C . VAL F 1 38 ? 23.945 -2.026 -45.690 1.00 36.45 499 VAL F C 1
ATOM 3888 O O . VAL F 1 38 ? 24.499 -2.942 -46.309 1.00 41.29 499 VAL F O 1
ATOM 3892 N N . SER F 1 39 ? 24.641 -1.069 -45.071 1.00 35.98 500 SER F N 1
ATOM 3893 C CA . SER F 1 39 ? 26.099 -1.071 -45.109 1.00 39.39 500 SER F CA 1
ATOM 3894 C C . SER F 1 39 ? 26.669 -2.323 -44.455 1.00 40.90 500 SER F C 1
ATOM 3895 O O . SER F 1 39 ? 27.604 -2.936 -44.982 1.00 39.40 500 SER F O 1
ATOM 3898 N N . ALA F 1 40 ? 26.116 -2.722 -43.307 1.00 39.71 501 ALA F N 1
ATOM 3899 C CA . ALA F 1 40 ? 26.591 -3.934 -42.647 1.00 39.44 501 ALA F CA 1
ATOM 3900 C C . ALA F 1 40 ? 26.313 -5.169 -43.494 1.00 40.62 501 ALA F C 1
ATOM 3901 O O . ALA F 1 40 ? 27.143 -6.083 -43.559 1.00 45.50 501 ALA F O 1
ATOM 3903 N N . LEU F 1 41 ? 25.152 -5.215 -44.153 1.00 40.67 502 LEU F N 1
ATOM 3904 C CA . LEU F 1 41 ? 24.824 -6.365 -44.988 1.00 36.93 502 LEU F CA 1
ATOM 3905 C C . LEU F 1 41 ? 25.769 -6.473 -46.175 1.00 39.66 502 LEU F C 1
ATOM 3906 O O . LEU F 1 41 ? 26.131 -7.580 -46.590 1.00 43.07 502 LEU F O 1
ATOM 3911 N N . ARG F 1 42 ? 26.169 -5.334 -46.742 1.00 38.36 503 ARG F N 1
ATOM 3912 C CA . ARG F 1 42 ? 27.113 -5.361 -47.853 1.00 40.37 503 ARG F CA 1
ATOM 3913 C C . ARG F 1 42 ? 28.475 -5.864 -47.396 1.00 35.56 503 ARG F C 1
ATOM 3914 O O . ARG F 1 42 ? 29.158 -6.579 -48.137 1.00 36.77 503 ARG F O 1
ATOM 3922 N N . ARG F 1 43 ? 28.879 -5.508 -46.176 1.00 34.98 504 ARG F N 1
ATOM 3923 C CA . ARG F 1 43 ? 30.127 -6.028 -45.628 1.00 35.35 504 ARG F CA 1
ATOM 3924 C C . ARG F 1 43 ? 30.039 -7.531 -45.391 1.00 39.17 504 ARG F C 1
ATOM 3925 O O . ARG F 1 43 ? 31.018 -8.256 -45.598 1.00 44.28 504 ARG F O 1
ATOM 3933 N N . PHE F 1 44 ? 28.872 -8.019 -44.963 1.00 45.90 505 PHE F N 1
ATOM 3934 C CA . PHE F 1 44 ? 28.728 -9.446 -44.690 1.00 45.81 505 PHE F CA 1
ATOM 3935 C C . PHE F 1 44 ? 28.644 -10.248 -45.982 1.00 46.30 505 PHE F C 1
ATOM 3936 O O . PHE F 1 44 ? 29.172 -11.364 -46.063 1.00 48.38 505 PHE F O 1
ATOM 3944 N N . ALA F 1 45 ? 27.977 -9.703 -47.001 1.00 39.14 506 ALA F N 1
ATOM 3945 C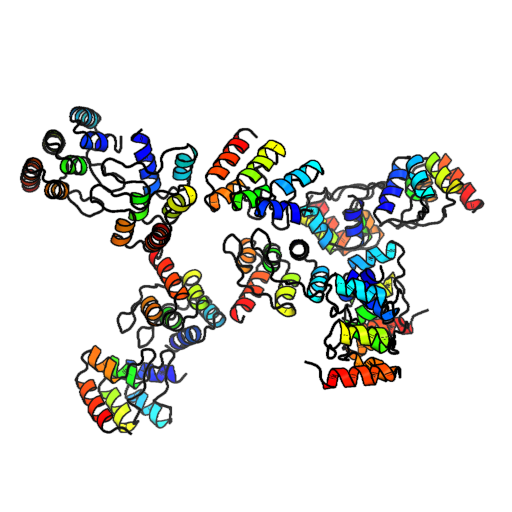 CA . ALA F 1 45 ? 27.914 -10.392 -48.285 1.00 45.55 506 ALA F CA 1
ATOM 3946 C C . ALA F 1 45 ? 29.283 -10.467 -48.946 1.00 48.73 506 ALA F C 1
ATOM 3947 O O . ALA F 1 45 ? 29.590 -11.456 -49.622 1.00 48.03 506 ALA F O 1
ATOM 3949 N N . LEU F 1 46 ? 30.118 -9.442 -48.758 1.00 47.18 507 LEU F N 1
ATOM 3950 C CA . LEU F 1 46 ? 31.462 -9.466 -49.326 1.00 47.39 507 LEU F CA 1
ATOM 3951 C C . LEU F 1 46 ? 32.303 -10.576 -48.709 1.00 51.75 507 LEU F C 1
ATOM 3952 O O . LEU F 1 46 ? 33.106 -11.213 -49.402 1.00 54.25 507 LEU F O 1
ATOM 3957 N N . SER F 1 47 ? 32.133 -10.828 -47.409 1.00 47.00 508 SER F N 1
ATOM 3958 C CA . SER F 1 47 ? 32.839 -11.919 -46.749 1.00 46.60 508 SER F CA 1
ATOM 3959 C C . SER F 1 47 ? 32.269 -13.288 -47.100 1.00 50.78 508 SER F C 1
ATOM 3960 O O . SER F 1 47 ? 32.727 -14.288 -46.534 1.00 56.51 508 SER F O 1
ATOM 3963 N N . ALA F 1 48 ? 31.286 -13.347 -48.001 1.00 56.23 509 ALA F N 1
ATOM 3964 C CA . ALA F 1 48 ? 30.732 -14.598 -48.522 1.00 61.95 509 ALA F CA 1
ATOM 3965 C C . ALA F 1 48 ? 30.061 -15.437 -47.437 1.00 67.27 509 ALA F C 1
ATOM 3966 O O . ALA F 1 48 ? 30.069 -16.669 -47.498 1.00 72.95 509 ALA F O 1
ATOM 3968 N N . MET F 1 49 ? 29.471 -14.790 -46.437 1.00 64.76 510 MET F N 1
ATOM 3969 C CA . MET F 1 49 ? 28.666 -15.517 -45.468 1.00 66.53 510 MET F CA 1
ATOM 3970 C C . MET F 1 49 ? 27.271 -15.753 -46.035 1.00 71.09 510 MET F C 1
ATOM 3971 O O . MET F 1 49 ? 26.764 -14.970 -46.843 1.00 65.73 510 MET F O 1
ATOM 3976 N N . ASP F 1 50 ? 26.660 -16.861 -45.621 1.00 75.34 511 ASP F N 1
ATOM 3977 C CA . ASP F 1 50 ? 25.359 -17.263 -46.149 1.00 60.72 511 ASP F CA 1
ATOM 3978 C C . ASP F 1 50 ? 24.302 -16.245 -45.738 1.00 64.41 511 ASP F C 1
ATOM 3979 O O . ASP F 1 50 ? 23.961 -16.135 -44.556 1.00 62.82 511 ASP F O 1
ATOM 3984 N N . MET F 1 51 ? 23.783 -15.493 -46.712 1.00 63.19 512 MET F N 1
ATOM 3985 C CA . MET F 1 51 ? 22.775 -14.479 -46.422 1.00 62.87 512 MET F CA 1
ATOM 3986 C C . MET F 1 51 ? 21.391 -15.069 -46.185 1.00 59.22 512 MET F C 1
ATOM 3987 O O . MET F 1 51 ? 20.502 -14.348 -45.720 1.00 61.33 512 MET F O 1
ATOM 3992 N N . GLU F 1 52 ? 21.192 -16.351 -46.483 1.00 57.09 513 GLU F N 1
ATOM 3993 C CA . GLU F 1 52 ? 19.918 -17.025 -46.279 1.00 58.97 513 GLU F CA 1
ATOM 3994 C C . GLU F 1 52 ? 19.908 -17.927 -45.052 1.00 56.58 513 GLU F C 1
ATOM 3995 O O . GLU F 1 52 ? 18.948 -18.680 -44.868 1.00 57.11 513 GLU F O 1
ATOM 4001 N N . GLN F 1 53 ? 20.952 -17.892 -44.226 1.00 49.62 514 GLN F N 1
ATOM 4002 C CA . GLN F 1 53 ? 20.972 -18.724 -43.032 1.00 58.85 514 GLN F CA 1
ATOM 4003 C C . GLN F 1 53 ? 19.880 -18.285 -42.064 1.00 59.96 514 GLN F C 1
ATOM 4004 O O . GLN F 1 53 ? 19.600 -17.092 -41.911 1.00 58.13 514 GLN F O 1
ATOM 4010 N N . LYS F 1 54 ? 19.254 -19.261 -41.417 1.00 56.24 515 LYS F N 1
ATOM 4011 C CA . LYS F 1 54 ? 18.132 -19.011 -40.527 1.00 49.44 515 LYS F CA 1
ATOM 4012 C C . LYS F 1 54 ? 18.572 -19.075 -39.069 1.00 47.56 515 LYS F C 1
ATOM 4013 O O . LYS F 1 54 ? 19.648 -19.579 -38.739 1.00 44.52 515 LYS F O 1
ATOM 4019 N N . ASP F 1 55 ? 17.719 -18.551 -38.196 1.00 48.05 516 ASP F N 1
ATOM 4020 C CA . ASP F 1 55 ? 17.983 -18.538 -36.769 1.00 42.06 516 ASP F CA 1
ATOM 4021 C C . ASP F 1 55 ? 17.172 -19.642 -36.084 1.00 46.05 516 ASP F C 1
ATOM 4022 O O . ASP F 1 55 ? 16.670 -20.563 -36.739 1.00 41.67 516 ASP F O 1
ATOM 4027 N N . TYR F 1 56 ? 17.029 -19.541 -34.760 1.00 43.74 517 TYR F N 1
ATOM 4028 C CA . TYR F 1 56 ? 16.331 -20.564 -33.989 1.00 41.24 517 TYR F CA 1
ATOM 4029 C C . TYR F 1 56 ? 14.860 -20.664 -34.372 1.00 43.29 517 TYR F C 1
ATOM 4030 O O . TYR F 1 56 ? 14.241 -21.715 -34.173 1.00 46.70 517 TYR F O 1
ATOM 4039 N N . ASP F 1 57 ? 14.281 -19.587 -34.907 1.00 42.12 518 ASP F N 1
ATOM 4040 C CA . ASP F 1 57 ? 12.898 -19.581 -35.364 1.00 39.12 518 ASP F CA 1
ATOM 4041 C C . ASP F 1 57 ? 12.786 -19.742 -36.876 1.00 45.06 518 ASP F C 1
ATOM 4042 O O . ASP F 1 57 ? 11.734 -19.436 -37.449 1.00 40.92 518 ASP F O 1
ATOM 4047 N N . SER F 1 58 ? 13.852 -20.213 -37.530 1.00 48.77 519 SER F N 1
ATOM 4048 C CA . SER F 1 58 ? 13.899 -20.367 -38.985 1.00 45.99 519 SER F CA 1
ATOM 4049 C C . SER F 1 58 ? 13.642 -19.046 -39.706 1.00 40.74 519 SER F C 1
ATOM 4050 O O . SER F 1 58 ? 13.122 -19.027 -40.823 1.00 51.50 519 SER F O 1
ATOM 4053 N N . ARG F 1 59 ? 14.008 -17.934 -39.078 1.00 42.29 520 ARG F N 1
ATOM 4054 C CA . ARG F 1 59 ? 13.835 -16.619 -39.676 1.00 44.58 520 ARG F CA 1
ATOM 4055 C C . ARG F 1 59 ? 15.102 -16.215 -40.421 1.00 48.15 520 ARG F C 1
ATOM 4056 O O . ARG F 1 59 ? 16.218 -16.455 -39.951 1.00 42.01 520 ARG F O 1
ATOM 4064 N N . THR F 1 60 ? 14.921 -15.607 -41.588 1.00 44.56 521 THR F N 1
ATOM 4065 C CA . THR F 1 60 ? 16.023 -15.121 -42.404 1.00 39.95 521 THR F CA 1
ATOM 4066 C C . THR F 1 60 ? 16.142 -13.607 -42.284 1.00 46.37 521 THR F C 1
ATOM 4067 O O . THR F 1 60 ? 15.295 -12.933 -41.691 1.00 41.60 521 THR F O 1
ATOM 4071 N N . ALA F 1 61 ? 17.218 -13.071 -42.868 1.00 43.51 522 ALA F N 1
ATOM 4072 C CA . ALA F 1 61 ? 17.380 -11.622 -42.914 1.00 39.03 522 ALA F CA 1
ATOM 4073 C C . ALA F 1 61 ? 16.267 -10.965 -43.719 1.00 37.97 522 ALA F C 1
ATOM 4074 O O . ALA F 1 61 ? 15.855 -9.842 -43.408 1.00 39.55 522 ALA F O 1
ATOM 4076 N N . LEU F 1 62 ? 15.762 -11.652 -44.746 1.00 43.25 523 LEU F N 1
ATOM 4077 C CA . LEU F 1 62 ? 14.652 -11.111 -45.524 1.00 39.98 523 LEU F CA 1
ATOM 4078 C C . LEU F 1 62 ? 13.371 -11.065 -44.698 1.00 40.90 523 LEU F C 1
ATOM 4079 O O . LEU F 1 62 ? 12.581 -10.122 -44.822 1.00 39.85 523 LEU F O 1
ATOM 4084 N N . HIS F 1 63 ? 13.151 -12.075 -43.849 1.00 40.40 524 HIS F N 1
ATOM 4085 C CA . HIS F 1 63 ? 11.994 -12.066 -42.956 1.00 37.57 524 HIS F CA 1
ATOM 4086 C C . HIS F 1 63 ? 11.991 -10.822 -42.076 1.00 35.66 524 HIS F C 1
ATOM 4087 O O . HIS F 1 63 ? 11.012 -10.067 -42.048 1.00 36.51 524 HIS F O 1
ATOM 4094 N N . VAL F 1 64 ? 13.088 -10.595 -41.352 1.00 33.46 525 VAL F N 1
ATOM 4095 C CA . VAL F 1 64 ? 13.138 -9.509 -40.380 1.00 36.65 525 VAL F CA 1
ATOM 4096 C C . VAL F 1 64 ? 13.067 -8.159 -41.077 1.00 31.98 525 VAL F C 1
ATOM 4097 O O . VAL F 1 64 ? 12.413 -7.228 -40.593 1.00 34.64 525 VAL F O 1
ATOM 4101 N N . ALA F 1 65 ? 13.734 -8.029 -42.224 1.00 36.37 526 ALA F N 1
ATOM 4102 C CA . ALA F 1 65 ? 13.703 -6.765 -42.949 1.00 33.34 526 ALA F CA 1
ATOM 4103 C C . ALA F 1 65 ? 12.313 -6.477 -43.500 1.00 34.73 526 ALA F C 1
ATOM 4104 O O . ALA F 1 65 ? 11.846 -5.332 -43.453 1.00 36.17 526 ALA F O 1
ATOM 4106 N N . ALA F 1 66 ? 11.640 -7.499 -44.032 1.00 30.65 527 ALA F N 1
ATOM 4107 C CA . ALA F 1 66 ? 10.287 -7.299 -44.539 1.00 34.97 527 ALA F CA 1
ATOM 4108 C C . ALA F 1 66 ? 9.315 -6.993 -43.407 1.00 35.88 527 ALA F C 1
ATOM 4109 O O . ALA F 1 66 ? 8.405 -6.172 -43.570 1.00 37.48 527 ALA F O 1
ATOM 4111 N N . ALA F 1 67 ? 9.491 -7.642 -42.253 1.00 35.61 528 ALA F N 1
ATOM 4112 C CA . ALA F 1 67 ? 8.623 -7.371 -41.113 1.00 36.26 528 ALA F CA 1
ATOM 4113 C C . ALA F 1 67 ? 8.795 -5.946 -40.603 1.00 35.22 528 ALA F C 1
ATOM 4114 O O . ALA F 1 67 ? 7.822 -5.327 -40.160 1.00 37.17 528 ALA F O 1
ATOM 4116 N N . GLU F 1 68 ? 10.012 -5.409 -40.664 1.00 34.83 529 GLU F N 1
ATOM 4117 C CA . GLU F 1 68 ? 10.275 -4.044 -40.230 1.00 33.81 529 GLU F CA 1
ATOM 4118 C C . GLU F 1 68 ? 10.004 -3.009 -41.313 1.00 36.14 529 GLU F C 1
ATOM 4119 O O . GLU F 1 68 ? 9.960 -1.813 -41.006 1.00 35.60 529 GLU F O 1
ATOM 4125 N N . GLY F 1 69 ? 9.826 -3.434 -42.562 1.00 37.55 530 GLY F N 1
ATOM 4126 C CA . GLY F 1 69 ? 9.544 -2.504 -43.637 1.00 43.34 530 GLY F CA 1
ATOM 4127 C C . GLY F 1 69 ? 10.733 -1.726 -44.147 1.00 44.72 530 GLY F C 1
ATOM 4128 O O . GLY F 1 69 ? 10.548 -0.688 -44.791 1.00 42.44 530 GLY F O 1
ATOM 4129 N N . HIS F 1 70 ? 11.951 -2.190 -43.881 1.00 40.51 531 HIS F N 1
ATOM 4130 C CA . HIS F 1 70 ? 13.155 -1.499 -44.335 1.00 43.91 531 HIS F CA 1
ATOM 4131 C C . HIS F 1 70 ? 13.356 -1.815 -45.813 1.00 42.07 531 HIS F C 1
ATOM 4132 O O . HIS F 1 70 ? 13.778 -2.915 -46.180 1.00 36.41 531 HIS F O 1
ATOM 4139 N N . ILE F 1 71 ? 13.055 -0.834 -46.666 1.00 41.96 532 ILE F N 1
ATOM 4140 C CA . ILE F 1 71 ? 12.943 -1.098 -48.097 1.00 48.73 532 ILE F CA 1
ATOM 4141 C C . ILE F 1 71 ? 14.316 -1.295 -48.728 1.00 44.32 532 ILE F C 1
ATOM 4142 O O . ILE F 1 71 ? 14.497 -2.169 -49.585 1.00 40.51 532 ILE F O 1
ATOM 4147 N N . GLU F 1 72 ? 15.304 -0.493 -48.322 1.00 33.34 533 GLU F N 1
ATOM 4148 C CA . GLU F 1 72 ? 16.632 -0.612 -48.917 1.00 39.07 533 GLU F CA 1
ATOM 4149 C C . GLU F 1 72 ? 17.278 -1.956 -48.601 1.00 43.20 533 GLU F C 1
ATOM 4150 O O . GLU F 1 72 ? 18.114 -2.436 -49.376 1.00 46.46 533 GLU F O 1
ATOM 4156 N N . VAL F 1 73 ? 16.904 -2.582 -47.484 1.00 43.83 534 VAL F N 1
ATOM 4157 C CA . VAL F 1 73 ? 17.501 -3.863 -47.123 1.00 39.11 534 VAL F CA 1
ATOM 4158 C C . VAL F 1 73 ? 16.913 -4.994 -47.958 1.00 41.12 534 VAL F C 1
ATOM 4159 O O . VAL F 1 73 ? 17.646 -5.865 -48.441 1.00 42.70 534 VAL F O 1
ATOM 4163 N N . VAL F 1 74 ? 15.589 -5.009 -48.143 1.00 41.66 535 VAL F N 1
ATOM 4164 C CA . VAL F 1 74 ? 14.996 -6.059 -48.966 1.00 46.13 535 VAL F CA 1
ATOM 4165 C C . VAL F 1 74 ? 15.377 -5.869 -50.429 1.00 47.31 535 VAL F C 1
ATOM 4166 O O . VAL F 1 74 ? 15.469 -6.844 -51.184 1.00 46.85 535 VAL F O 1
ATOM 4170 N N . LYS F 1 75 ? 15.622 -4.625 -50.851 1.00 46.05 536 LYS F N 1
ATOM 4171 C CA . LYS F 1 75 ? 16.133 -4.383 -52.195 1.00 44.68 536 LYS F CA 1
ATOM 4172 C C . LYS F 1 75 ? 17.495 -5.038 -52.377 1.00 50.33 536 LYS F C 1
ATOM 4173 O O . LYS F 1 75 ? 17.735 -5.741 -53.366 1.00 44.44 536 LYS F O 1
ATOM 4179 N N . PHE F 1 76 ? 18.397 -4.827 -51.417 1.00 38.71 537 PHE F N 1
ATOM 4180 C CA . PHE F 1 76 ? 19.735 -5.394 -51.514 1.00 34.56 537 PHE F CA 1
ATOM 4181 C C . PHE F 1 76 ? 19.712 -6.913 -51.420 1.00 43.50 537 PHE F C 1
ATOM 4182 O O . PHE F 1 76 ? 20.551 -7.583 -52.033 1.00 48.96 537 PHE F O 1
ATOM 4190 N N . LEU F 1 77 ? 18.764 -7.476 -50.670 1.00 45.25 538 LEU F N 1
ATOM 4191 C CA . LEU F 1 77 ? 18.736 -8.920 -50.478 1.00 40.55 538 LEU F CA 1
ATOM 4192 C C . LEU F 1 77 ? 18.156 -9.658 -51.678 1.00 46.75 538 LEU F C 1
ATOM 4193 O O . LEU F 1 77 ? 18.501 -10.823 -51.901 1.00 49.82 538 LEU F O 1
ATOM 4198 N N . ILE F 1 78 ? 17.284 -9.017 -52.457 1.00 45.10 539 ILE F N 1
ATOM 4199 C CA . ILE F 1 78 ? 16.648 -9.702 -53.579 1.00 57.26 539 ILE F CA 1
ATOM 4200 C C . ILE F 1 78 ? 17.367 -9.380 -54.885 1.00 52.84 539 ILE F C 1
ATOM 4201 O O . ILE F 1 78 ? 17.404 -10.210 -55.800 1.00 63.21 539 ILE F O 1
ATOM 4206 N N . GLU F 1 79 ? 17.955 -8.187 -54.982 1.00 49.43 540 GLU F N 1
ATOM 4207 C CA . GLU F 1 79 ? 18.581 -7.764 -56.229 1.00 52.84 540 GLU F CA 1
ATOM 4208 C C . GLU F 1 79 ? 20.074 -8.069 -56.270 1.00 50.80 540 GLU F C 1
ATOM 4209 O O . GLU F 1 79 ? 20.600 -8.435 -57.327 1.00 53.32 540 GLU F O 1
ATOM 4215 N N . ALA F 1 80 ? 20.772 -7.930 -55.144 1.00 51.09 541 ALA F N 1
ATOM 4216 C CA . ALA F 1 80 ? 22.202 -8.214 -55.109 1.00 44.03 541 ALA F CA 1
ATOM 4217 C C . ALA F 1 80 ? 22.492 -9.638 -54.645 1.00 47.31 541 ALA F C 1
ATOM 4218 O O . ALA F 1 80 ? 23.269 -10.354 -55.283 1.00 52.49 541 ALA F O 1
ATOM 4220 N N . CYS F 1 81 ? 21.876 -10.066 -53.543 1.00 49.58 542 CYS F N 1
ATOM 4221 C CA . CYS F 1 81 ? 22.117 -11.402 -53.012 1.00 50.14 542 CYS F CA 1
ATOM 4222 C C . CYS F 1 81 ? 21.201 -12.454 -53.618 1.00 52.52 542 CYS F C 1
ATOM 4223 O O . CYS F 1 81 ? 21.554 -13.640 -53.622 1.00 50.68 542 CYS F O 1
ATOM 4226 N N . LYS F 1 82 ? 20.032 -12.046 -54.117 1.00 56.32 543 LYS F N 1
ATOM 4227 C CA . LYS F 1 82 ? 19.077 -12.952 -54.756 1.00 56.70 543 LYS F CA 1
ATOM 4228 C C . LYS F 1 82 ? 18.700 -14.107 -53.828 1.00 53.96 543 LYS F C 1
ATOM 4229 O O . LYS F 1 82 ? 18.782 -15.282 -54.193 1.00 55.52 543 LYS F O 1
ATOM 4235 N N . VAL F 1 83 ? 18.282 -13.760 -52.608 1.00 56.14 544 VAL F N 1
ATOM 4236 C CA . VAL F 1 83 ? 17.855 -14.784 -51.660 1.00 55.33 544 VAL F CA 1
ATOM 4237 C C . VAL F 1 83 ? 16.514 -15.368 -52.094 1.00 54.24 544 VAL F C 1
ATOM 4238 O O . VAL F 1 83 ? 15.768 -14.785 -52.891 1.00 55.70 544 VAL F O 1
ATOM 4242 N N . ASN F 1 84 ? 16.211 -16.549 -51.561 1.00 55.10 545 ASN F N 1
ATOM 4243 C CA . ASN F 1 84 ? 14.963 -17.246 -51.845 1.00 52.58 545 ASN F CA 1
ATOM 4244 C C . ASN F 1 84 ? 13.818 -16.601 -51.073 1.00 50.57 545 ASN F C 1
ATOM 4245 O O . ASN F 1 84 ? 13.792 -16.656 -49.837 1.00 48.12 545 ASN F O 1
ATOM 4250 N N . PRO F 1 85 ? 12.852 -15.988 -51.761 1.00 55.15 546 PRO F N 1
ATOM 4251 C CA . PRO F 1 85 ? 11.741 -15.324 -51.067 1.00 50.27 546 PRO F CA 1
ATOM 4252 C C . PRO F 1 85 ? 10.645 -16.266 -50.599 1.00 51.26 546 PRO F C 1
ATOM 4253 O O . PRO F 1 85 ? 9.639 -15.793 -50.057 1.00 46.95 546 PRO F O 1
ATOM 4257 N N . PHE F 1 86 ? 10.801 -17.573 -50.801 1.00 48.78 547 PHE F N 1
ATOM 4258 C CA . PHE F 1 86 ? 9.822 -18.559 -50.369 1.00 49.94 547 PHE F CA 1
ATOM 4259 C C . PHE F 1 86 ? 10.269 -19.323 -49.128 1.00 48.50 547 PHE F C 1
ATOM 4260 O O . PHE F 1 86 ? 9.659 -20.341 -48.786 1.00 48.28 547 PHE F O 1
ATOM 4268 N N . ALA F 1 87 ? 11.320 -18.861 -48.453 1.00 44.71 548 ALA F N 1
ATOM 4269 C CA . ALA F 1 87 ? 11.751 -19.493 -47.214 1.00 48.95 548 ALA F CA 1
ATOM 4270 C C . ALA F 1 87 ? 10.698 -19.282 -46.135 1.00 48.64 548 ALA F C 1
ATOM 4271 O O . ALA F 1 87 ? 10.249 -18.156 -45.903 1.00 45.76 548 ALA F O 1
ATOM 4273 N N . LYS F 1 88 ? 10.296 -20.368 -45.482 1.00 49.45 549 LYS F N 1
ATOM 4274 C CA . LYS F 1 88 ? 9.275 -20.322 -44.447 1.00 49.18 549 LYS F CA 1
ATOM 4275 C C . LYS F 1 88 ? 9.929 -20.332 -43.073 1.00 43.53 549 LYS F C 1
ATOM 4276 O O . LYS F 1 88 ? 10.901 -21.057 -42.843 1.00 42.38 549 LYS F O 1
ATOM 4282 N N . ASP F 1 89 ? 9.396 -19.523 -42.162 1.00 47.65 550 ASP F N 1
ATOM 4283 C CA . ASP F 1 89 ? 9.910 -19.493 -40.801 1.00 43.87 550 ASP F CA 1
ATOM 4284 C C . ASP F 1 89 ? 9.218 -20.588 -39.987 1.00 40.47 550 ASP F C 1
ATOM 4285 O O . ASP F 1 89 ? 8.602 -21.499 -40.545 1.00 41.90 550 ASP F O 1
ATOM 4290 N N . ARG F 1 90 ? 9.316 -20.510 -38.658 1.00 44.36 551 ARG F N 1
ATOM 4291 C CA . ARG F 1 90 ? 8.755 -21.550 -37.801 1.00 41.44 551 ARG F CA 1
ATOM 4292 C C . ARG F 1 90 ? 7.249 -21.683 -37.983 1.00 44.64 551 ARG F C 1
ATOM 4293 O O . ARG F 1 90 ? 6.706 -22.789 -37.885 1.00 47.46 551 ARG F O 1
ATOM 4301 N N . TRP F 1 91 ? 6.561 -20.576 -38.258 1.00 47.76 552 TRP F N 1
ATOM 4302 C CA . TRP F 1 91 ? 5.116 -20.567 -38.435 1.00 40.61 552 TRP F CA 1
ATOM 4303 C C . TRP F 1 91 ? 4.705 -20.722 -39.896 1.00 47.67 552 TRP F C 1
ATOM 4304 O O . TRP F 1 91 ? 3.569 -20.384 -40.253 1.00 41.85 552 TRP F O 1
ATOM 4315 N N . GLY F 1 92 ? 5.602 -21.227 -40.742 1.00 50.56 553 GLY F N 1
ATOM 4316 C CA . GLY F 1 92 ? 5.288 -21.435 -42.146 1.00 43.77 553 GLY F CA 1
ATOM 4317 C C . GLY F 1 92 ? 5.018 -20.162 -42.913 1.00 42.03 553 GLY F C 1
ATOM 4318 O O . GLY F 1 92 ? 4.321 -20.197 -43.933 1.00 44.28 553 GLY F O 1
ATOM 4319 N N . ASN F 1 93 ? 5.554 -19.037 -42.456 1.00 44.21 554 ASN F N 1
ATOM 4320 C CA . ASN F 1 93 ? 5.266 -17.741 -43.050 1.00 45.48 554 ASN F CA 1
ATOM 4321 C C . ASN F 1 93 ? 6.389 -17.315 -43.984 1.00 48.41 554 ASN F C 1
ATOM 4322 O O . ASN F 1 93 ? 7.570 -17.551 -43.708 1.00 44.06 554 ASN F O 1
ATOM 4327 N N . ILE F 1 94 ? 6.004 -16.686 -45.089 1.00 44.92 555 ILE F N 1
ATOM 4328 C CA . ILE F 1 94 ? 6.924 -16.180 -46.104 1.00 41.55 555 ILE F CA 1
ATOM 4329 C C . ILE F 1 94 ? 7.230 -14.729 -45.746 1.00 42.74 555 ILE F C 1
ATOM 4330 O O . ILE F 1 94 ? 6.384 -14.066 -45.128 1.00 46.13 555 ILE F O 1
ATOM 4335 N N . PRO F 1 95 ? 8.420 -14.206 -46.068 1.00 45.36 556 PRO F N 1
ATOM 4336 C CA . PRO F 1 95 ? 8.728 -12.805 -45.725 1.00 40.94 556 PRO F CA 1
ATOM 4337 C C . PRO F 1 95 ? 7.651 -11.808 -46.131 1.00 44.72 556 PRO F C 1
ATOM 4338 O O . PRO F 1 95 ? 7.496 -10.772 -45.471 1.00 48.37 556 PRO F O 1
ATOM 4342 N N . LEU F 1 96 ? 6.889 -12.094 -47.190 1.00 46.60 557 LEU F N 1
ATOM 4343 C CA . LEU F 1 96 ? 5.815 -11.195 -47.598 1.00 45.40 557 LEU F CA 1
ATOM 4344 C C . LEU F 1 96 ? 4.669 -11.184 -46.592 1.00 46.74 557 LEU F C 1
ATOM 4345 O O . LEU F 1 96 ? 3.978 -10.167 -46.456 1.00 47.82 557 LEU F O 1
ATOM 4350 N N . ASP F 1 97 ? 4.453 -12.294 -45.880 1.00 41.49 558 ASP F N 1
ATOM 4351 C CA . ASP F 1 97 ? 3.339 -12.367 -44.938 1.00 43.74 558 ASP F CA 1
ATOM 4352 C C . ASP F 1 97 ? 3.478 -11.331 -43.829 1.00 50.02 558 ASP F C 1
ATOM 4353 O O . ASP F 1 97 ? 2.495 -10.687 -43.443 1.00 51.66 558 ASP F O 1
ATOM 4358 N N . ASP F 1 98 ? 4.694 -11.153 -43.304 1.00 46.78 559 ASP F N 1
ATOM 4359 C CA . ASP F 1 98 ? 4.908 -10.154 -42.261 1.00 46.78 559 ASP F CA 1
ATOM 4360 C C . ASP F 1 98 ? 4.745 -8.740 -42.807 1.00 43.26 559 ASP F C 1
ATOM 4361 O O . ASP F 1 98 ? 4.191 -7.867 -42.128 1.00 43.81 559 ASP F O 1
ATOM 4366 N N . ALA F 1 99 ? 5.222 -8.496 -44.031 1.00 44.76 560 ALA F N 1
ATOM 4367 C CA . ALA F 1 99 ? 5.092 -7.169 -44.626 1.00 48.24 560 ALA F CA 1
ATOM 4368 C C . ALA F 1 99 ? 3.633 -6.791 -44.841 1.00 46.63 560 ALA F C 1
ATOM 4369 O O . ALA F 1 99 ? 3.272 -5.614 -44.717 1.00 45.34 560 ALA F O 1
ATOM 4371 N N . VAL F 1 100 ? 2.782 -7.768 -45.161 1.00 47.47 561 VAL F N 1
ATOM 4372 C CA . VAL F 1 100 ? 1.355 -7.494 -45.300 1.00 52.60 561 VAL F CA 1
ATOM 4373 C C . VAL F 1 100 ? 0.730 -7.218 -43.939 1.00 49.51 561 VAL F C 1
ATOM 4374 O O . VAL F 1 100 ? -0.070 -6.286 -43.785 1.00 48.48 561 VAL F O 1
ATOM 4378 N N . GLN F 1 101 ? 1.092 -8.014 -42.930 1.00 48.23 562 GLN F N 1
ATOM 4379 C CA . GLN F 1 101 ? 0.465 -7.888 -41.619 1.00 45.04 562 GLN F CA 1
ATOM 4380 C C . GLN F 1 101 ? 0.751 -6.530 -40.989 1.00 45.01 562 GLN F C 1
ATOM 4381 O O . GLN F 1 101 ? -0.122 -5.943 -40.339 1.00 48.24 562 GLN F O 1
ATOM 4387 N N . PHE F 1 102 ? 1.961 -6.005 -41.179 1.00 42.76 563 PHE F N 1
ATOM 4388 C CA . PHE F 1 102 ? 2.370 -4.772 -40.520 1.00 43.78 563 PHE F CA 1
ATOM 4389 C C . PHE F 1 102 ? 2.412 -3.580 -41.473 1.00 43.87 563 PHE F C 1
ATOM 4390 O O . PHE F 1 102 ? 3.075 -2.580 -41.180 1.00 43.03 563 PHE F O 1
ATOM 4398 N N . ASN F 1 103 ? 1.709 -3.669 -42.605 1.00 45.98 564 ASN F N 1
ATOM 4399 C CA . ASN F 1 103 ? 1.430 -2.524 -43.474 1.00 45.17 564 ASN F CA 1
ATOM 4400 C C . ASN F 1 103 ? 2.717 -1.879 -43.996 1.00 43.52 564 ASN F C 1
ATOM 4401 O O . ASN F 1 103 ? 2.968 -0.686 -43.816 1.00 46.92 564 ASN F O 1
ATOM 4406 N N . HIS F 1 104 ? 3.534 -2.695 -44.655 1.00 40.36 565 HIS F N 1
ATOM 4407 C CA . HIS F 1 104 ? 4.733 -2.224 -45.347 1.00 42.87 565 HIS F CA 1
ATOM 4408 C C . HIS F 1 104 ? 4.480 -2.410 -46.840 1.00 43.87 565 HIS F C 1
ATOM 4409 O O . HIS F 1 104 ? 4.944 -3.368 -47.460 1.00 46.38 565 HIS F O 1
ATOM 4416 N N . LEU F 1 105 ? 3.732 -1.466 -47.417 1.00 47.54 566 LEU F N 1
ATOM 4417 C CA . LEU F 1 105 ? 3.161 -1.658 -48.748 1.00 53.88 566 LEU F CA 1
ATOM 4418 C C . LEU F 1 105 ? 4.244 -1.764 -49.816 1.00 51.43 566 LEU F C 1
ATOM 4419 O O . LEU F 1 105 ? 4.215 -2.674 -50.653 1.00 43.06 566 LEU F O 1
ATOM 4424 N N . GLU F 1 106 ? 5.204 -0.835 -49.812 1.00 48.24 567 GLU F N 1
ATOM 4425 C CA . GLU F 1 106 ? 6.257 -0.871 -50.822 1.00 48.60 567 GLU F CA 1
ATOM 4426 C C . GLU F 1 106 ? 7.067 -2.159 -50.738 1.00 48.46 567 GLU F C 1
ATOM 4427 O O . GLU F 1 106 ? 7.503 -2.686 -51.767 1.00 50.81 567 GLU F O 1
ATOM 4433 N N . VAL F 1 107 ? 7.263 -2.688 -49.527 1.00 50.99 568 VAL F N 1
ATOM 4434 C CA . VAL F 1 107 ? 7.926 -3.979 -49.382 1.00 45.24 568 VAL F CA 1
ATOM 4435 C C . VAL F 1 107 ? 7.054 -5.096 -49.938 1.00 45.69 568 VAL F C 1
ATOM 4436 O O . VAL F 1 107 ? 7.565 -6.075 -50.496 1.00 45.28 568 VAL F O 1
ATOM 4440 N N . VAL F 1 108 ? 5.733 -4.973 -49.800 1.00 42.59 569 VAL F N 1
ATOM 4441 C CA . VAL F 1 108 ? 4.831 -5.979 -50.351 1.00 51.08 569 VAL F CA 1
ATOM 4442 C C . VAL F 1 108 ? 4.934 -6.008 -51.870 1.00 49.08 569 VAL F C 1
ATOM 4443 O O . VAL F 1 108 ? 4.958 -7.080 -52.486 1.00 47.11 569 VAL F O 1
ATOM 4447 N N . LYS F 1 109 ? 5.016 -4.833 -52.496 1.00 50.65 570 LYS F N 1
ATOM 4448 C CA . LYS F 1 109 ? 5.103 -4.781 -53.951 1.00 54.69 570 LYS F CA 1
ATOM 4449 C C . LYS F 1 109 ? 6.437 -5.329 -54.446 1.00 55.67 570 LYS F C 1
ATOM 4450 O O . LYS F 1 109 ? 6.487 -6.021 -55.469 1.00 58.48 570 LYS F O 1
ATOM 4456 N N . LEU F 1 110 ? 7.526 -5.041 -53.728 1.00 51.91 571 LEU F N 1
ATOM 4457 C CA . LEU F 1 110 ? 8.839 -5.529 -54.142 1.00 52.24 571 LEU F CA 1
ATOM 4458 C C . LEU F 1 110 ? 8.902 -7.051 -54.088 1.00 51.69 571 LEU F C 1
ATOM 4459 O O . LEU F 1 110 ? 9.342 -7.700 -55.043 1.00 58.86 571 LEU F O 1
ATOM 4464 N N . LEU F 1 111 ? 8.468 -7.637 -52.971 1.00 51.96 572 LEU F N 1
ATOM 4465 C CA . LEU F 1 111 ? 8.519 -9.088 -52.835 1.00 52.43 572 LEU F CA 1
ATOM 4466 C C . LEU F 1 111 ? 7.545 -9.768 -53.788 1.00 53.80 572 LEU F C 1
ATOM 4467 O O . LEU F 1 111 ? 7.850 -10.831 -54.340 1.00 47.48 572 LEU F O 1
ATOM 4472 N N . GLN F 1 112 ? 6.370 -9.168 -53.998 1.00 51.82 573 GLN F N 1
ATOM 4473 C CA . GLN F 1 112 ? 5.378 -9.766 -54.886 1.00 56.22 573 GLN F CA 1
ATOM 4474 C C . GLN F 1 112 ? 5.904 -9.855 -56.315 1.00 59.65 573 GLN F C 1
ATOM 4475 O O . GLN F 1 112 ? 5.778 -10.896 -56.972 1.00 62.66 573 GLN F O 1
ATOM 4481 N N . ASP F 1 113 ? 6.499 -8.768 -56.813 1.00 55.81 574 ASP F N 1
ATOM 4482 C CA . ASP F 1 113 ? 7.090 -8.794 -58.147 1.00 57.86 574 ASP F CA 1
ATOM 4483 C C . ASP F 1 113 ? 8.277 -9.747 -58.204 1.00 55.81 574 ASP F C 1
ATOM 4484 O O . ASP F 1 113 ? 8.466 -10.456 -59.199 1.00 62.68 574 ASP F O 1
ATOM 4489 N N . TYR F 1 114 ? 9.086 -9.779 -57.143 1.00 54.02 575 TYR F N 1
ATOM 4490 C CA . TYR F 1 114 ? 10.256 -10.649 -57.124 1.00 56.08 575 TYR F CA 1
ATOM 4491 C C . TYR F 1 114 ? 9.866 -12.120 -57.036 1.00 62.20 575 TYR F C 1
ATOM 4492 O O . TYR F 1 114 ? 10.535 -12.972 -57.633 1.00 66.07 575 TYR F O 1
ATOM 4501 N N . GLN F 1 115 ? 8.794 -12.437 -56.303 1.00 59.86 576 GLN F N 1
ATOM 4502 C CA . GLN F 1 115 ? 8.359 -13.826 -56.193 1.00 61.54 576 GLN F CA 1
ATOM 4503 C C . GLN F 1 115 ? 7.849 -14.366 -57.522 1.00 69.19 576 GLN F C 1
ATOM 4504 O O . GLN F 1 115 ? 8.031 -15.553 -57.816 1.00 67.36 576 GLN F O 1
ATOM 4510 N N . ASP F 1 116 ? 7.207 -13.518 -58.332 1.00 69.00 577 ASP F N 1
ATOM 4511 C CA . ASP F 1 116 ? 6.707 -13.966 -59.628 1.00 69.48 577 ASP F CA 1
ATOM 4512 C C . ASP F 1 116 ? 7.852 -14.315 -60.571 1.00 68.92 577 ASP F C 1
ATOM 4513 O O . ASP F 1 116 ? 7.767 -15.291 -61.325 1.00 65.46 577 ASP F O 1
ATOM 4518 N N . SER F 1 117 ? 8.929 -13.535 -60.537 1.00 71.31 578 SER F N 1
ATOM 4519 C CA . SER F 1 117 ? 10.043 -13.688 -61.463 1.00 67.86 578 SER F CA 1
ATOM 4520 C C . SER F 1 117 ? 11.089 -14.688 -60.986 1.00 75.56 578 SER F C 1
ATOM 4521 O O . SER F 1 117 ? 12.046 -14.953 -61.722 1.00 83.08 578 SER F O 1
ATOM 4524 N N . TYR F 1 118 ? 10.933 -15.247 -59.786 1.00 71.52 579 TYR F N 1
ATOM 4525 C CA . TYR F 1 118 ? 11.935 -16.146 -59.223 1.00 71.69 579 TYR F CA 1
ATOM 4526 C C . TYR F 1 118 ? 12.099 -17.399 -60.076 1.00 75.76 579 TYR F C 1
ATOM 4527 O O . TYR F 1 118 ? 11.498 -18.437 -59.783 1.00 75.14 579 TYR F O 1
ATOM 4536 N N . THR F 1 119 ? 12.926 -17.304 -61.119 1.00 84.84 580 THR F N 1
ATOM 4537 C CA . THR F 1 119 ? 13.179 -18.387 -62.078 1.00 85.27 580 THR F CA 1
ATOM 4538 C C . THR F 1 119 ? 11.908 -19.127 -62.495 1.00 85.02 580 THR F C 1
ATOM 4539 O O . THR F 1 119 ? 11.884 -19.811 -63.517 1.00 84.14 580 THR F O 1
ATOM 4543 N N . LYS G 1 24 ? -11.047 -69.377 -22.913 1.00 87.10 485 LYS G N 1
ATOM 4544 C CA . LYS G 1 24 ? -12.388 -69.628 -22.396 1.00 82.75 485 LYS G CA 1
ATOM 4545 C C . LYS G 1 24 ? -13.440 -69.440 -23.485 1.00 78.64 485 LYS G C 1
ATOM 4546 O O . LYS G 1 24 ? -13.109 -69.226 -24.651 1.00 78.19 485 LYS G O 1
ATOM 4552 N N . THR G 1 25 ? -14.714 -69.517 -23.095 1.00 78.69 486 THR G N 1
ATOM 4553 C CA . THR G 1 25 ? -15.796 -69.443 -24.070 1.00 76.40 486 THR G CA 1
ATOM 4554 C C . THR G 1 25 ? -16.065 -68.017 -24.537 1.00 71.35 486 THR G C 1
ATOM 4555 O O . THR G 1 25 ? -16.593 -67.824 -25.638 1.00 66.59 486 THR G O 1
ATOM 4559 N N . VAL G 1 26 ? -15.719 -67.015 -23.725 1.00 70.04 487 VAL G N 1
ATOM 4560 C CA . VAL G 1 26 ? -15.951 -65.628 -24.121 1.00 66.75 487 VAL G CA 1
ATOM 4561 C C . VAL G 1 26 ? -15.124 -65.280 -25.352 1.00 65.24 487 VAL G C 1
ATOM 4562 O O . VAL G 1 26 ? -15.565 -64.518 -26.222 1.00 56.54 487 VAL G O 1
ATOM 4566 N N . VAL G 1 27 ? -13.912 -65.833 -25.445 1.00 69.71 488 VAL G N 1
ATOM 4567 C CA . VAL G 1 27 ? -13.083 -65.630 -26.632 1.00 64.86 488 VAL G CA 1
ATOM 4568 C C . VAL G 1 27 ? -13.798 -66.160 -27.866 1.00 54.19 488 VAL G C 1
ATOM 4569 O O . VAL G 1 27 ? -14.083 -65.415 -28.809 1.00 45.99 488 VAL G O 1
ATOM 4573 N N . ASN G 1 28 ? -14.114 -67.458 -27.863 1.00 56.59 489 ASN G N 1
ATOM 4574 C CA . ASN G 1 28 ? -14.733 -68.087 -29.026 1.00 51.37 489 ASN G CA 1
ATOM 4575 C C . ASN G 1 28 ? -16.054 -67.428 -29.400 1.00 54.72 489 ASN G C 1
ATOM 4576 O O . ASN G 1 28 ? -16.393 -67.352 -30.588 1.00 55.22 489 ASN G O 1
ATOM 4581 N N . LEU G 1 29 ? -16.808 -66.942 -28.414 1.00 47.75 490 LEU G N 1
ATOM 4582 C CA . LEU G 1 29 ? -18.155 -66.461 -28.695 1.00 46.42 490 LEU G CA 1
ATOM 4583 C C . LEU G 1 29 ? -18.131 -65.087 -29.363 1.00 41.69 490 LEU G C 1
ATOM 4584 O O . LEU G 1 29 ? -18.790 -64.874 -30.387 1.00 43.02 490 LEU G O 1
ATOM 4589 N N . LEU G 1 30 ? -17.378 -64.139 -28.805 1.00 41.64 491 LEU G N 1
ATOM 4590 C CA . LEU G 1 30 ? -17.315 -62.811 -29.404 1.00 42.50 491 LEU G CA 1
ATOM 4591 C C . LEU G 1 30 ? -16.419 -62.773 -30.635 1.00 41.02 491 LEU G C 1
ATOM 4592 O O . LEU G 1 30 ? -16.606 -61.906 -31.495 1.00 38.88 491 LEU G O 1
ATOM 4597 N N . PHE G 1 31 ? -15.461 -63.695 -30.739 1.00 45.01 492 PHE G N 1
ATOM 4598 C CA . PHE G 1 31 ? -14.652 -63.797 -31.949 1.00 38.98 492 PHE G CA 1
ATOM 4599 C C . PHE G 1 31 ? -15.473 -64.343 -33.111 1.00 38.22 492 PHE G C 1
ATOM 4600 O O . PHE G 1 31 ? -15.313 -63.899 -34.253 1.00 35.83 492 PHE G O 1
ATOM 4608 N N . ALA G 1 32 ? -16.362 -65.302 -32.838 1.00 35.19 493 ALA G N 1
ATOM 4609 C CA . ALA G 1 32 ? -17.245 -65.807 -33.886 1.00 38.97 493 ALA G CA 1
ATOM 4610 C C . ALA G 1 32 ? -18.238 -64.740 -34.327 1.00 41.52 493 ALA G C 1
ATOM 4611 O O . ALA G 1 32 ? -18.583 -64.654 -35.512 1.00 41.03 493 ALA G O 1
ATOM 4613 N N . ALA G 1 33 ? -18.707 -63.917 -33.386 1.00 36.57 494 ALA G N 1
ATOM 4614 C CA . ALA G 1 33 ? -19.611 -62.830 -33.742 1.00 37.75 494 ALA G CA 1
ATOM 4615 C C . ALA G 1 33 ? -18.897 -61.770 -34.572 1.00 42.78 494 ALA G C 1
ATOM 4616 O O . ALA G 1 33 ? -19.488 -61.193 -35.494 1.00 45.03 494 ALA G O 1
ATOM 4618 N N . TYR G 1 34 ? -17.624 -61.504 -34.266 1.00 39.96 495 TYR G N 1
ATOM 4619 C CA . TYR G 1 34 ? -16.874 -60.517 -35.037 1.00 41.79 495 TYR G CA 1
ATOM 4620 C C . TYR G 1 34 ? -16.694 -60.964 -36.482 1.00 38.29 495 TYR G C 1
ATOM 4621 O O . TYR G 1 34 ? -16.725 -60.139 -37.401 1.00 38.70 495 TYR G O 1
ATOM 4630 N N . SER G 1 35 ? -16.505 -62.264 -36.700 1.00 40.15 496 SER G N 1
ATOM 4631 C CA . SER G 1 35 ? -16.194 -62.807 -38.015 1.00 43.66 496 SER G CA 1
ATOM 4632 C C . SER G 1 35 ? -17.420 -63.338 -38.749 1.00 42.70 496 SER G C 1
ATOM 4633 O O . SER G 1 35 ? -17.271 -63.967 -39.802 1.00 41.09 496 SER G O 1
ATOM 4636 N N . GLY G 1 36 ? -18.621 -63.104 -38.226 1.00 44.65 497 GLY G N 1
ATOM 4637 C CA . GLY G 1 36 ? -19.821 -63.572 -38.895 1.00 38.60 497 GLY G CA 1
ATOM 4638 C C . GLY G 1 36 ? -19.961 -65.076 -38.946 1.00 38.26 497 GLY G C 1
ATOM 4639 O O . GLY G 1 36 ? -20.556 -65.605 -39.890 1.00 33.33 497 GLY G O 1
ATOM 4640 N N . ASP G 1 37 ? -19.431 -65.782 -37.945 1.00 38.36 498 ASP G N 1
ATOM 4641 C CA . ASP G 1 37 ? -19.415 -67.245 -37.934 1.00 32.47 498 ASP G CA 1
ATOM 4642 C C . ASP G 1 37 ? -20.722 -67.754 -37.332 1.00 40.49 498 ASP G C 1
ATOM 4643 O O . ASP G 1 37 ? -20.816 -68.088 -36.148 1.00 38.07 498 ASP G O 1
ATOM 4648 N N . VAL G 1 38 ? -21.752 -67.817 -38.180 1.00 36.38 499 VAL G N 1
ATOM 4649 C CA . VAL G 1 38 ? -23.049 -68.322 -37.741 1.00 35.70 499 VAL G CA 1
ATOM 4650 C C . VAL G 1 38 ? -22.948 -69.792 -37.354 1.00 39.05 499 VAL G C 1
ATOM 4651 O O . VAL G 1 38 ? -23.558 -70.234 -36.372 1.00 36.23 499 VAL G O 1
ATOM 4655 N N . SER G 1 39 ? -22.173 -70.571 -38.113 1.00 33.84 500 SER G N 1
ATOM 4656 C CA . SER G 1 39 ? -22.065 -72.000 -37.839 1.00 37.58 500 SER G CA 1
ATOM 4657 C C . SER G 1 39 ? -21.479 -72.260 -36.458 1.00 39.49 500 SER G C 1
ATOM 4658 O O . SER G 1 39 ? -21.976 -73.116 -35.717 1.00 40.45 500 SER G O 1
ATOM 4661 N N . ALA G 1 40 ? -20.418 -71.535 -36.097 1.00 35.43 501 ALA G N 1
ATOM 4662 C CA . ALA G 1 40 ? -19.833 -71.702 -34.771 1.00 36.85 501 ALA G CA 1
ATOM 4663 C C . ALA G 1 40 ? -20.828 -71.321 -33.683 1.00 41.94 501 ALA G C 1
ATOM 4664 O O . ALA G 1 40 ? -20.900 -71.979 -32.639 1.00 39.58 501 ALA G O 1
ATOM 4666 N N . LEU G 1 41 ? -21.614 -70.266 -33.917 1.00 37.59 502 LEU G N 1
ATOM 4667 C CA . LEU G 1 41 ? -22.616 -69.857 -32.939 1.00 40.73 502 LEU G CA 1
ATOM 4668 C C . LEU G 1 41 ? -23.711 -70.908 -32.791 1.00 46.84 502 LEU G C 1
ATOM 4669 O O . LEU G 1 41 ? -24.223 -71.125 -31.687 1.00 48.34 502 LEU G O 1
ATOM 4674 N N . ARG G 1 42 ? -24.085 -71.568 -33.893 1.00 41.36 503 ARG G N 1
ATOM 4675 C CA . ARG G 1 42 ? -25.089 -72.626 -33.819 1.00 37.06 503 ARG G CA 1
ATOM 4676 C C . ARG G 1 42 ? -24.595 -73.794 -32.976 1.00 44.26 503 ARG G C 1
ATOM 4677 O O . ARG G 1 42 ? -25.380 -74.433 -32.265 1.00 46.85 503 ARG G O 1
ATOM 4685 N N . ARG G 1 43 ? -23.296 -74.093 -33.049 1.00 43.06 504 ARG G N 1
ATOM 4686 C CA . ARG G 1 43 ? -22.737 -75.163 -32.231 1.00 41.12 504 ARG G CA 1
ATOM 4687 C C . ARG G 1 43 ? -22.642 -74.746 -30.769 1.00 41.18 504 ARG G C 1
ATOM 4688 O O . ARG G 1 43 ? -22.885 -75.559 -29.871 1.00 50.25 504 ARG G O 1
ATOM 4696 N N . PHE G 1 44 ? -22.293 -73.483 -30.511 1.00 43.33 505 PHE G N 1
ATOM 4697 C CA . PHE G 1 44 ? -22.206 -73.010 -29.133 1.00 45.49 505 PHE G CA 1
ATOM 4698 C C . PHE G 1 44 ? -23.571 -72.996 -28.460 1.00 48.01 505 PHE G C 1
ATOM 4699 O O . PHE G 1 44 ? -23.663 -73.200 -27.244 1.00 56.62 505 PHE G O 1
ATOM 4707 N N . ALA G 1 45 ? -24.637 -72.763 -29.227 1.00 47.99 506 ALA G N 1
ATOM 4708 C CA . ALA G 1 45 ? -25.969 -72.697 -28.636 1.00 51.54 506 ALA G CA 1
ATOM 4709 C C . ALA G 1 45 ? -26.456 -74.076 -28.206 1.00 52.64 506 ALA G C 1
ATOM 4710 O O . ALA G 1 45 ? -27.090 -74.211 -27.153 1.00 61.01 506 ALA G O 1
ATOM 4712 N N . LEU G 1 46 ? -26.174 -75.110 -29.005 1.00 49.78 507 LEU G N 1
ATOM 4713 C CA . LEU G 1 46 ? -26.606 -76.459 -28.649 1.00 54.41 507 LEU G CA 1
ATOM 4714 C C . LEU G 1 46 ? -25.981 -76.906 -27.334 1.00 58.12 507 LEU G C 1
ATOM 4715 O O . LEU G 1 46 ? -26.615 -77.617 -26.545 1.00 67.03 507 LEU G O 1
ATOM 4720 N N . SER G 1 47 ? -24.743 -76.491 -27.074 1.00 58.89 508 SER G N 1
ATOM 4721 C CA . SER G 1 47 ? -24.055 -76.825 -25.835 1.00 63.40 508 SER G CA 1
ATOM 4722 C C . SER G 1 47 ? -24.475 -75.940 -24.665 1.00 63.14 508 SER G C 1
ATOM 4723 O O . SER G 1 47 ? -23.763 -75.899 -23.653 1.00 64.50 508 SER G O 1
ATOM 4726 N N . ALA G 1 48 ? -25.600 -75.231 -24.795 1.00 61.21 509 ALA G N 1
ATOM 4727 C CA . ALA G 1 48 ? -26.189 -74.443 -23.710 1.00 68.00 509 ALA G CA 1
ATOM 4728 C C . ALA G 1 48 ? -25.232 -73.376 -23.186 1.00 70.45 509 ALA G C 1
ATOM 4729 O O . ALA G 1 48 ? -25.342 -72.939 -22.037 1.00 72.86 509 ALA G O 1
ATOM 4731 N N . MET G 1 49 ? -24.288 -72.949 -24.018 1.00 68.64 510 MET G N 1
ATOM 4732 C CA . MET G 1 49 ? -23.386 -71.873 -23.634 1.00 70.38 510 MET G CA 1
ATOM 4733 C C . MET G 1 49 ? -24.157 -70.563 -23.522 1.00 61.29 510 MET G C 1
ATOM 4734 O O . MET G 1 49 ? -24.994 -70.243 -24.371 1.00 64.42 510 MET G O 1
ATOM 4739 N N . ASP G 1 50 ? -23.882 -69.810 -22.459 1.00 58.05 511 ASP G N 1
ATOM 4740 C CA . ASP G 1 50 ? -24.547 -68.528 -22.257 1.00 64.82 511 ASP G CA 1
ATOM 4741 C C . ASP G 1 50 ? -24.174 -67.558 -23.370 1.00 58.63 511 ASP G C 1
ATOM 4742 O O . ASP G 1 50 ? -23.067 -67.011 -23.381 1.00 56.11 511 ASP G O 1
ATOM 4747 N N . MET G 1 51 ? -25.096 -67.338 -24.309 1.00 56.58 512 MET G N 1
ATOM 4748 C CA . MET G 1 51 ? -24.850 -66.441 -25.432 1.00 57.18 512 MET G CA 1
ATOM 4749 C C . MET G 1 51 ? -24.887 -64.972 -25.039 1.00 56.82 512 MET G C 1
ATOM 4750 O O . MET G 1 51 ? -24.725 -64.115 -25.915 1.00 57.12 512 MET G O 1
ATOM 4755 N N . GLU G 1 52 ? -25.090 -64.656 -23.759 1.00 62.78 513 GLU G N 1
ATOM 4756 C CA . GLU G 1 52 ? -25.172 -63.277 -23.296 1.00 59.37 513 GLU G CA 1
ATOM 4757 C C . GLU G 1 52 ? -24.016 -62.904 -22.374 1.00 53.95 513 GLU G C 1
ATOM 4758 O O . GLU G 1 52 ? -24.111 -61.921 -21.633 1.00 58.20 513 GLU G O 1
ATOM 4764 N N . GLN G 1 53 ? -22.924 -63.664 -22.408 1.00 48.98 514 GLN G N 1
ATOM 4765 C CA . GLN G 1 53 ? -21.770 -63.351 -21.577 1.00 53.00 514 GLN G CA 1
ATOM 4766 C C . GLN G 1 53 ? -21.112 -62.055 -22.035 1.00 53.10 514 GLN G C 1
ATOM 4767 O O . GLN G 1 53 ? -21.062 -61.750 -23.230 1.00 54.23 514 GLN G O 1
ATOM 4773 N N . LYS G 1 54 ? -20.608 -61.290 -21.074 1.00 55.44 515 LYS G N 1
ATOM 4774 C CA . LYS G 1 54 ? -19.909 -60.044 -21.344 1.00 52.90 515 LYS G CA 1
ATOM 4775 C C . LYS G 1 54 ? -18.400 -60.259 -21.286 1.00 52.78 515 LYS G C 1
ATOM 4776 O O . LYS G 1 54 ? -17.906 -61.283 -20.810 1.00 49.77 515 LYS G O 1
ATOM 4782 N N . ASP G 1 55 ? -17.665 -59.270 -21.782 1.00 52.36 516 ASP G N 1
ATOM 4783 C CA . ASP G 1 55 ? -16.214 -59.278 -21.726 1.00 54.99 516 ASP G CA 1
ATOM 4784 C C . ASP G 1 55 ? -15.730 -58.143 -20.824 1.00 52.03 516 ASP G C 1
ATOM 4785 O O . ASP G 1 55 ? -16.512 -57.524 -20.092 1.00 54.05 516 ASP G O 1
ATOM 4790 N N . TYR G 1 56 ? -14.426 -57.866 -20.889 1.00 55.32 517 TYR G N 1
ATOM 4791 C CA . TYR G 1 56 ? -13.824 -56.847 -20.032 1.00 57.95 517 TYR G CA 1
ATOM 4792 C C . TYR G 1 56 ? -14.429 -55.470 -20.272 1.00 55.33 517 TYR G C 1
ATOM 4793 O O . TYR G 1 56 ? -14.389 -54.612 -19.382 1.00 58.30 517 TYR G O 1
ATOM 4802 N N . ASP G 1 57 ? -14.983 -55.234 -21.461 1.00 53.80 518 ASP G N 1
ATOM 4803 C CA . ASP G 1 57 ? -15.675 -53.994 -21.782 1.00 55.28 518 ASP G CA 1
ATOM 4804 C C . ASP G 1 57 ? -17.191 -54.149 -21.726 1.00 54.60 518 ASP G C 1
ATOM 4805 O O . ASP G 1 57 ? -17.914 -53.314 -22.282 1.00 51.97 518 ASP G O 1
ATOM 4810 N N . SER G 1 58 ? -17.682 -55.207 -21.074 1.00 53.35 519 SER G N 1
ATOM 4811 C CA . SER G 1 58 ? -19.114 -55.491 -20.956 1.00 55.99 519 SER G CA 1
ATOM 4812 C C . SER G 1 58 ? -19.786 -55.624 -22.322 1.00 60.13 519 SER G C 1
ATOM 4813 O O . SER G 1 58 ? -20.973 -55.326 -22.474 1.00 58.19 519 SER G O 1
ATOM 4816 N N . ARG G 1 59 ? -19.035 -56.074 -23.325 1.00 61.26 520 ARG G N 1
ATOM 4817 C CA . ARG G 1 59 ? -19.570 -56.272 -24.665 1.00 49.29 520 ARG G CA 1
ATOM 4818 C C . ARG G 1 59 ? -20.061 -57.704 -24.825 1.00 52.37 520 ARG G C 1
ATOM 4819 O O . ARG G 1 59 ? -19.458 -58.644 -24.299 1.00 50.92 520 ARG G O 1
ATOM 4827 N N . THR G 1 60 ? -21.160 -57.861 -25.554 1.00 53.37 521 THR G N 1
ATOM 4828 C CA . THR G 1 60 ? -21.773 -59.157 -25.807 1.00 51.04 521 THR G CA 1
ATOM 4829 C C . THR G 1 60 ? -21.551 -59.560 -27.261 1.00 47.52 521 THR G C 1
ATOM 4830 O O . THR G 1 60 ? -21.001 -58.803 -28.066 1.00 46.69 521 THR G O 1
ATOM 4834 N N . ALA G 1 61 ? -21.991 -60.775 -27.595 1.00 52.70 522 ALA G N 1
ATOM 4835 C CA . ALA G 1 61 ? -21.896 -61.238 -28.977 1.00 47.18 522 ALA G CA 1
ATOM 4836 C C . ALA G 1 61 ? -22.766 -60.394 -29.899 1.00 49.58 522 ALA G C 1
ATOM 4837 O O . ALA G 1 61 ? -22.379 -60.103 -31.037 1.00 52.00 522 ALA G O 1
ATOM 4839 N N . LEU G 1 62 ? -23.947 -59.991 -29.424 1.00 45.92 523 LEU G N 1
ATOM 4840 C CA . LEU G 1 62 ? -24.806 -59.127 -30.225 1.00 45.72 523 LEU G CA 1
ATOM 4841 C C . LEU G 1 62 ? -24.210 -57.733 -30.374 1.00 52.70 523 LEU G C 1
ATOM 4842 O O . LEU G 1 62 ? -24.451 -57.062 -31.384 1.00 54.07 523 LEU G O 1
ATOM 4847 N N . HIS G 1 63 ? -23.430 -57.288 -29.385 1.00 55.32 524 HIS G N 1
ATOM 4848 C CA . HIS G 1 63 ? -22.748 -56.000 -29.484 1.00 49.88 524 HIS G CA 1
ATOM 4849 C C . HIS G 1 63 ? -21.772 -55.984 -30.655 1.00 53.41 524 HIS G C 1
ATOM 4850 O O . HIS G 1 63 ? -21.831 -55.101 -31.519 1.00 54.37 524 HIS G O 1
ATOM 4857 N N . VAL G 1 64 ? -20.862 -56.959 -30.696 1.00 50.19 525 VAL G N 1
ATOM 4858 C CA . VAL G 1 64 ? -19.810 -56.962 -31.707 1.00 51.54 525 VAL G CA 1
ATOM 4859 C C . VAL G 1 64 ? -20.394 -57.213 -33.091 1.00 47.01 525 VAL G C 1
ATOM 4860 O O . VAL G 1 64 ? -19.930 -56.645 -34.088 1.00 44.35 525 VAL G O 1
ATOM 4864 N N . ALA G 1 65 ? -21.425 -58.056 -33.175 1.00 51.94 526 ALA G N 1
ATOM 4865 C CA . ALA G 1 65 ? -22.026 -58.374 -34.467 1.00 45.93 526 ALA G CA 1
ATOM 4866 C C . ALA G 1 65 ? -22.738 -57.167 -35.064 1.00 49.75 526 ALA G C 1
ATOM 4867 O O . ALA G 1 65 ? -22.596 -56.884 -36.259 1.00 50.08 526 ALA G O 1
ATOM 4869 N N . ALA G 1 66 ? -23.518 -56.452 -34.251 1.00 51.90 527 ALA G N 1
ATOM 4870 C CA . ALA G 1 66 ? -24.198 -55.261 -34.745 1.00 50.92 527 ALA G CA 1
ATOM 4871 C C . ALA G 1 66 ? -23.207 -54.174 -35.139 1.00 53.73 527 ALA G C 1
ATOM 4872 O O . ALA G 1 66 ? -23.485 -53.386 -36.050 1.00 57.15 527 ALA G O 1
ATOM 4874 N N . ALA G 1 67 ? -22.052 -54.117 -34.473 1.00 56.27 528 ALA G N 1
ATOM 4875 C CA . ALA G 1 67 ? -21.035 -53.138 -34.841 1.00 57.04 528 ALA G CA 1
ATOM 4876 C C . ALA G 1 67 ? -20.367 -53.504 -36.161 1.00 53.10 528 ALA G C 1
ATOM 4877 O O . ALA G 1 67 ? -20.073 -52.625 -36.978 1.00 58.67 528 ALA G O 1
ATOM 4879 N N . GLU G 1 68 ? -20.117 -54.795 -36.386 1.00 48.67 529 GLU G N 1
ATOM 4880 C CA . GLU G 1 68 ? -19.549 -55.239 -37.652 1.00 53.75 529 GLU G CA 1
ATOM 4881 C C . GLU G 1 68 ? -20.581 -55.289 -38.770 1.00 56.23 529 GLU G C 1
ATOM 4882 O O . GLU G 1 68 ? -20.200 -55.339 -39.945 1.00 55.03 529 GLU G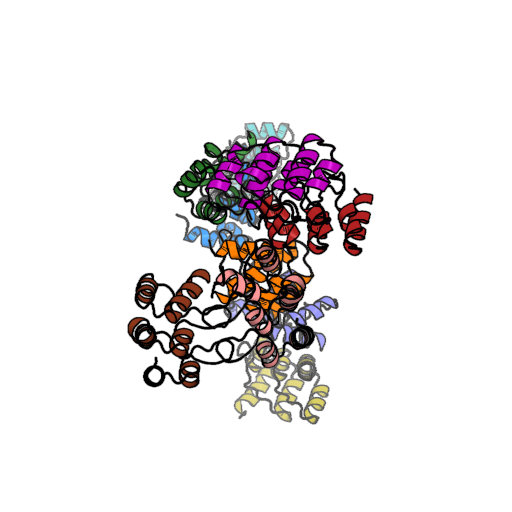 O 1
ATOM 4888 N N . GLY G 1 69 ? -21.869 -55.279 -38.436 1.00 57.88 530 GLY G N 1
ATOM 4889 C CA . GLY G 1 69 ? -22.907 -55.317 -39.444 1.00 52.54 530 GLY G CA 1
ATOM 4890 C C . GLY G 1 69 ? -23.226 -56.687 -39.991 1.00 53.38 530 GLY G C 1
ATOM 4891 O O . GLY G 1 69 ? -23.868 -56.785 -41.042 1.00 57.71 530 GLY G O 1
ATOM 4892 N N . HIS G 1 70 ? -22.801 -57.752 -39.317 1.00 46.72 531 HIS G N 1
ATOM 4893 C CA . HIS G 1 70 ? -23.084 -59.110 -39.776 1.00 51.41 531 HIS G CA 1
ATOM 4894 C C . HIS G 1 70 ? -24.556 -59.410 -39.526 1.00 50.60 531 HIS G C 1
ATOM 4895 O O . HIS G 1 70 ? -24.971 -59.663 -38.393 1.00 54.61 531 HIS G O 1
ATOM 4902 N N . ILE G 1 71 ? -25.350 -59.386 -40.599 1.00 54.14 532 ILE G N 1
ATOM 4903 C CA . ILE G 1 71 ? -26.801 -59.493 -40.472 1.00 47.94 532 ILE G CA 1
ATOM 4904 C C . ILE G 1 71 ? -27.201 -60.883 -39.992 1.00 48.07 532 ILE G C 1
ATOM 4905 O O . ILE G 1 71 ? -28.018 -61.028 -39.074 1.00 50.11 532 ILE G O 1
ATOM 4910 N N . GLU G 1 72 ? -26.639 -61.927 -40.606 1.00 49.32 533 GLU G N 1
ATOM 4911 C CA . GLU G 1 72 ? -27.063 -63.285 -40.284 1.00 53.45 533 GLU G CA 1
ATOM 4912 C C . GLU G 1 72 ? -26.721 -63.666 -38.849 1.00 51.81 533 GLU G C 1
ATOM 4913 O O . GLU G 1 72 ? -27.428 -64.479 -38.242 1.00 49.34 533 GLU G O 1
ATOM 4919 N N . VAL G 1 73 ? -25.651 -63.098 -38.290 1.00 47.52 534 VAL G N 1
ATOM 4920 C CA . VAL G 1 73 ? -25.320 -63.378 -36.896 1.00 49.17 534 VAL G CA 1
ATOM 4921 C C . VAL G 1 73 ? -26.307 -62.684 -35.968 1.00 47.57 534 VAL G C 1
ATOM 4922 O O . VAL G 1 73 ? -26.747 -63.259 -34.965 1.00 47.26 534 VAL G O 1
ATOM 4926 N N . VAL G 1 74 ? -26.671 -61.440 -36.285 1.00 48.08 535 VAL G N 1
ATOM 4927 C CA . VAL G 1 74 ? -27.686 -60.740 -35.503 1.00 52.13 535 VAL G CA 1
ATOM 4928 C C . VAL G 1 74 ? -28.980 -61.544 -35.484 1.00 53.20 535 VAL G C 1
ATOM 4929 O O . VAL G 1 74 ? -29.591 -61.744 -34.428 1.00 53.71 535 VAL G O 1
ATOM 4933 N N . LYS G 1 75 ? -29.401 -62.041 -36.651 1.00 53.44 536 LYS G N 1
ATOM 4934 C CA . LYS G 1 75 ? -30.632 -62.824 -36.733 1.00 52.79 536 LYS G CA 1
ATOM 4935 C C . LYS G 1 75 ? -30.594 -64.017 -35.787 1.00 51.14 536 LYS G C 1
ATOM 4936 O O . LYS G 1 75 ? -31.513 -64.215 -34.985 1.00 57.02 536 LYS G O 1
ATOM 4942 N N . PHE G 1 76 ? -29.529 -64.820 -35.858 1.00 51.87 537 PHE G N 1
ATOM 4943 C CA . PHE G 1 76 ? -29.466 -66.034 -35.048 1.00 46.33 537 PHE G CA 1
ATOM 4944 C C . PHE G 1 76 ? -29.500 -65.716 -33.558 1.00 48.75 537 PHE G C 1
ATOM 4945 O O . PHE G 1 76 ? -30.170 -66.409 -32.784 1.00 48.99 537 PHE G O 1
ATOM 4953 N N . LEU G 1 77 ? -28.781 -64.674 -33.133 1.00 50.83 538 LEU G N 1
ATOM 4954 C CA . LEU G 1 77 ? -28.798 -64.292 -31.726 1.00 52.53 538 LEU G CA 1
ATOM 4955 C C . LEU G 1 77 ? -30.136 -63.698 -31.307 1.00 56.10 538 LEU G C 1
ATOM 4956 O O . LEU G 1 77 ? -30.464 -63.721 -30.116 1.00 58.98 538 LEU G O 1
ATOM 4961 N N . ILE G 1 78 ? -30.913 -63.178 -32.252 1.00 57.90 539 ILE G N 1
ATOM 4962 C CA . ILE G 1 78 ? -32.190 -62.545 -31.937 1.00 61.90 539 ILE G CA 1
ATOM 4963 C C . ILE G 1 78 ? -33.328 -63.559 -31.921 1.00 61.59 539 ILE G C 1
ATOM 4964 O O . ILE G 1 78 ? -34.122 -63.598 -30.978 1.00 69.28 539 ILE G O 1
ATOM 4969 N N . GLU G 1 79 ? -33.427 -64.397 -32.956 1.00 60.65 540 GLU G N 1
ATOM 4970 C CA . GLU G 1 79 ? -34.553 -65.321 -33.059 1.00 60.76 540 GLU G CA 1
ATOM 4971 C C . GLU G 1 79 ? -34.322 -66.588 -32.240 1.00 60.27 540 GLU G C 1
ATOM 4972 O O . GLU G 1 79 ? -35.105 -66.910 -31.340 1.00 67.54 540 GLU G O 1
ATOM 4978 N N . ALA G 1 80 ? -33.251 -67.323 -32.544 1.00 59.03 541 ALA G N 1
ATOM 4979 C CA . ALA G 1 80 ? -33.053 -68.632 -31.931 1.00 58.51 541 ALA G CA 1
ATOM 4980 C C . ALA G 1 80 ? -32.576 -68.526 -30.487 1.00 63.33 541 ALA G C 1
ATOM 4981 O O . ALA G 1 80 ? -32.986 -69.325 -29.637 1.00 62.38 541 ALA G O 1
ATOM 4983 N N . CYS G 1 81 ? -31.712 -67.558 -30.189 1.00 59.00 542 CYS G N 1
ATOM 4984 C CA . CYS G 1 81 ? -31.150 -67.441 -28.850 1.00 65.67 542 CYS G CA 1
ATOM 4985 C C . CYS G 1 81 ? -31.979 -66.557 -27.931 1.00 65.89 542 CYS G C 1
ATOM 4986 O O . CYS G 1 81 ? -31.991 -66.787 -26.715 1.00 72.43 542 CYS G O 1
ATOM 4989 N N . LYS G 1 82 ? -32.677 -65.566 -28.485 1.00 62.63 543 LYS G N 1
ATOM 4990 C CA . LYS G 1 82 ? -33.390 -64.552 -27.710 1.00 68.20 543 LYS G CA 1
ATOM 4991 C C . LYS G 1 82 ? -32.475 -63.980 -26.622 1.00 69.68 543 LYS G C 1
ATOM 4992 O O . LYS G 1 82 ? -32.614 -64.243 -25.427 1.00 74.06 543 LYS G O 1
ATOM 4998 N N . VAL G 1 83 ? -31.501 -63.216 -27.086 1.00 68.98 544 VAL G N 1
ATOM 4999 C CA . VAL G 1 83 ? -30.571 -62.536 -26.196 1.00 68.25 544 VAL G CA 1
ATOM 5000 C C . VAL G 1 83 ? -31.161 -61.181 -25.847 1.00 65.82 544 VAL G C 1
ATOM 5001 O O . VAL G 1 83 ? -31.911 -60.588 -26.629 1.00 67.11 544 VAL G O 1
ATOM 5005 N N . ASN G 1 84 ? -30.838 -60.695 -24.655 1.00 63.02 545 ASN G N 1
ATOM 5006 C CA . ASN G 1 84 ? -31.348 -59.407 -24.210 1.00 68.50 545 ASN G CA 1
ATOM 5007 C C . ASN G 1 84 ? -30.765 -58.298 -25.076 1.00 70.05 545 ASN G C 1
ATOM 5008 O O . ASN G 1 84 ? -29.555 -58.044 -25.026 1.00 69.34 545 ASN G O 1
ATOM 5013 N N . PRO G 1 85 ? -31.583 -57.619 -25.883 1.00 70.20 546 PRO G N 1
ATOM 5014 C CA . PRO G 1 85 ? -31.076 -56.497 -26.678 1.00 68.20 546 PRO G CA 1
ATOM 5015 C C . PRO G 1 85 ? -30.895 -55.219 -25.879 1.00 69.50 546 PRO G C 1
ATOM 5016 O O . PRO G 1 85 ? -30.491 -54.202 -26.454 1.00 63.57 546 PRO G O 1
ATOM 5020 N N . PHE G 1 86 ? -31.179 -55.247 -24.576 1.00 71.09 547 PHE G N 1
ATOM 5021 C CA . PHE G 1 86 ? -31.097 -54.077 -23.713 1.00 71.86 547 PHE G CA 1
ATOM 5022 C C . PHE G 1 86 ? -29.909 -54.152 -22.756 1.00 74.96 547 PHE G C 1
ATOM 5023 O O . PHE G 1 86 ? -29.936 -53.561 -21.673 1.00 78.89 547 PHE G O 1
ATOM 5031 N N . ALA G 1 87 ? -28.860 -54.871 -23.146 1.00 73.74 548 ALA G N 1
ATOM 5032 C CA . ALA G 1 87 ? -27.629 -54.934 -22.370 1.00 70.31 548 ALA G CA 1
ATOM 5033 C C . ALA G 1 87 ? -26.700 -53.807 -22.804 1.00 65.65 548 ALA G C 1
ATOM 5034 O O . ALA G 1 87 ? -26.545 -53.548 -24.002 1.00 67.07 548 ALA G O 1
ATOM 5036 N N . LYS G 1 88 ? -26.092 -53.136 -21.831 1.00 65.62 549 LYS G N 1
ATOM 5037 C CA . LYS G 1 88 ? -25.217 -52.004 -22.090 1.00 62.62 549 LYS G CA 1
ATOM 5038 C C . LYS G 1 88 ? -23.764 -52.396 -21.855 1.00 61.75 549 LYS G C 1
ATOM 5039 O O . LYS G 1 88 ? -23.466 -53.290 -21.058 1.00 57.50 549 LYS G O 1
ATOM 5045 N N . ASP G 1 89 ? -22.863 -51.723 -22.562 1.00 62.52 550 ASP G N 1
ATOM 5046 C CA . ASP G 1 89 ? -21.438 -51.984 -22.448 1.00 62.47 550 ASP G CA 1
ATOM 5047 C C . ASP G 1 89 ? -20.800 -50.949 -21.516 1.00 63.99 550 ASP G C 1
ATOM 5048 O O . ASP G 1 89 ? -21.489 -50.302 -20.719 1.00 70.21 550 ASP G O 1
ATOM 5053 N N . ARG G 1 90 ? -19.478 -50.785 -21.615 1.00 65.04 551 ARG G N 1
ATOM 5054 C CA . ARG G 1 90 ? -18.766 -49.885 -20.712 1.00 66.57 551 ARG G CA 1
ATOM 5055 C C . ARG G 1 90 ? -19.219 -48.441 -20.893 1.00 67.46 551 ARG G C 1
ATOM 5056 O O . ARG G 1 90 ? -19.320 -47.686 -19.919 1.00 66.13 551 ARG G O 1
ATOM 5064 N N . TRP G 1 91 ? -19.502 -48.042 -22.130 1.00 67.23 552 TRP G N 1
ATOM 5065 C CA . TRP G 1 91 ? -19.954 -46.693 -22.435 1.00 70.37 552 TRP G CA 1
ATOM 5066 C C . TRP G 1 91 ? -21.468 -46.544 -22.338 1.00 68.82 552 TRP G C 1
ATOM 5067 O O . TRP G 1 91 ? -22.015 -45.554 -22.834 1.00 59.70 552 TRP G O 1
ATOM 5078 N N . GLY G 1 92 ? -22.150 -47.500 -21.711 1.00 69.65 553 GLY G N 1
ATOM 5079 C CA . GLY G 1 92 ? -23.596 -47.431 -21.587 1.00 68.62 553 GLY G CA 1
ATOM 5080 C C . GLY G 1 92 ? -24.330 -47.509 -22.904 1.00 69.55 553 GLY G C 1
ATOM 5081 O O . GLY G 1 92 ? -25.463 -47.027 -23.006 1.00 66.12 553 GLY G O 1
ATOM 5082 N N . ASN G 1 93 ? -23.716 -48.108 -23.919 1.00 72.04 554 ASN G N 1
ATOM 5083 C CA . ASN G 1 93 ? -24.295 -48.164 -25.251 1.00 61.98 554 ASN G CA 1
ATOM 5084 C C . ASN G 1 93 ? -24.955 -49.512 -25.503 1.00 66.31 554 ASN G C 1
ATOM 5085 O O . ASN G 1 93 ? -24.529 -50.550 -24.989 1.00 65.24 554 ASN G O 1
ATOM 5090 N N . ILE G 1 94 ? -26.008 -49.475 -26.311 1.00 66.33 555 ILE G N 1
ATOM 5091 C CA . ILE G 1 94 ? -26.806 -50.649 -26.640 1.00 64.15 555 ILE G CA 1
ATOM 5092 C C . ILE G 1 94 ? -26.324 -51.161 -27.993 1.00 59.17 555 ILE G C 1
ATOM 5093 O O . ILE G 1 94 ? -25.763 -50.379 -28.775 1.00 62.70 555 ILE G O 1
ATOM 5098 N N . PRO G 1 95 ? -26.472 -52.453 -28.302 1.00 53.61 556 PRO G N 1
ATOM 5099 C CA . PRO G 1 95 ? -26.037 -52.942 -29.621 1.00 57.97 556 PRO G CA 1
ATOM 5100 C C . PRO G 1 95 ? -26.646 -52.181 -30.785 1.00 64.90 556 PRO G C 1
ATOM 5101 O O . PRO G 1 95 ? -26.007 -52.052 -31.838 1.00 67.15 556 PRO G O 1
ATOM 5105 N N . LEU G 1 96 ? -27.866 -51.664 -30.618 1.00 66.28 557 LEU G N 1
ATOM 5106 C CA . LEU G 1 96 ? -28.470 -50.814 -31.637 1.00 62.68 557 LEU G CA 1
ATOM 5107 C C . LEU G 1 96 ? -27.682 -49.525 -31.832 1.00 63.43 557 LEU G C 1
ATOM 5108 O O . LEU G 1 96 ? -27.642 -48.989 -32.945 1.00 69.08 557 LEU G O 1
ATOM 5113 N N . ASP G 1 97 ? -27.053 -49.012 -30.769 1.00 63.52 558 ASP G N 1
ATOM 5114 C CA . ASP G 1 97 ? -26.303 -47.763 -30.883 1.00 62.06 558 ASP G CA 1
ATOM 5115 C C . ASP G 1 97 ? -25.134 -47.906 -31.849 1.00 67.65 558 ASP G C 1
ATOM 5116 O O . ASP G 1 97 ? -24.879 -47.010 -32.663 1.00 64.69 558 ASP G O 1
ATOM 5121 N N . ASP G 1 98 ? -24.409 -49.024 -31.773 1.00 66.97 559 ASP G N 1
ATOM 5122 C CA . ASP G 1 98 ? -23.305 -49.246 -32.701 1.00 67.43 559 ASP G CA 1
ATOM 5123 C C . ASP G 1 98 ? -23.812 -49.396 -34.129 1.00 67.05 559 ASP G C 1
ATOM 5124 O O . ASP G 1 98 ? -23.163 -48.941 -35.079 1.00 66.75 559 ASP G O 1
ATOM 5129 N N . ALA G 1 99 ? -24.980 -50.022 -34.299 1.00 62.99 560 ALA G N 1
ATOM 5130 C CA . ALA G 1 99 ? -25.508 -50.262 -35.638 1.00 61.82 560 ALA G CA 1
ATOM 5131 C C . ALA G 1 99 ? -25.841 -48.956 -36.351 1.00 67.51 560 ALA G C 1
ATOM 5132 O O . ALA G 1 99 ? -25.621 -48.833 -37.562 1.00 69.84 560 ALA G O 1
ATOM 5134 N N . VAL G 1 100 ? -26.368 -47.969 -35.624 1.00 63.03 561 VAL G N 1
ATOM 5135 C CA . VAL G 1 100 ? -26.670 -46.686 -36.250 1.00 68.71 561 VAL G CA 1
ATOM 5136 C C . VAL G 1 100 ? -25.417 -45.842 -36.448 1.00 66.76 561 VAL G C 1
ATOM 5137 O O . VAL G 1 100 ? -25.411 -44.948 -37.304 1.00 74.41 561 VAL G O 1
ATOM 5141 N N . GLN G 1 101 ? -24.352 -46.107 -35.691 1.00 66.60 562 GLN G N 1
ATOM 5142 C CA . GLN G 1 101 ? -23.118 -45.346 -35.832 1.00 65.76 562 GLN G CA 1
ATOM 5143 C C . GLN G 1 101 ? -22.292 -45.791 -37.031 1.00 71.32 562 GLN G C 1
ATOM 5144 O O . GLN G 1 101 ? -21.514 -44.992 -37.564 1.00 74.18 562 GLN G O 1
ATOM 5150 N N . PHE G 1 102 ? -22.455 -47.036 -37.480 1.00 69.90 563 PHE G N 1
ATOM 5151 C CA . PHE G 1 102 ? -21.665 -47.580 -38.577 1.00 71.04 563 PHE G CA 1
ATOM 5152 C C . PHE G 1 102 ? -22.512 -47.900 -39.806 1.00 73.14 563 PHE G C 1
ATOM 5153 O O . PHE G 1 102 ? -22.074 -48.663 -40.674 1.00 76.98 563 PHE G O 1
ATOM 5161 N N . ASN G 1 103 ? -23.719 -47.334 -39.889 1.00 77.86 564 ASN G N 1
ATOM 5162 C CA . ASN G 1 103 ? -24.556 -47.391 -41.093 1.00 75.85 564 ASN G CA 1
ATOM 5163 C C . ASN G 1 103 ? -24.931 -48.824 -41.469 1.00 72.17 564 ASN G C 1
ATOM 5164 O O . ASN G 1 103 ? -24.974 -49.185 -42.647 1.00 77.27 564 ASN G O 1
ATOM 5169 N N . HIS G 1 104 ? -25.213 -49.647 -40.463 1.00 71.27 565 HIS G N 1
ATOM 5170 C CA . HIS G 1 104 ? -25.695 -51.009 -40.691 1.00 72.61 565 HIS G CA 1
ATOM 5171 C C . HIS G 1 104 ? -27.219 -51.019 -40.590 1.00 71.45 565 HIS G C 1
ATOM 5172 O O . HIS G 1 104 ? -27.819 -51.609 -39.690 1.00 74.12 565 HIS G O 1
ATOM 5179 N N . LEU G 1 105 ? -27.840 -50.346 -41.563 1.00 73.92 566 LEU G N 1
ATOM 5180 C CA . LEU G 1 105 ? -29.266 -50.048 -41.473 1.00 72.95 566 LEU G CA 1
ATOM 5181 C C . LEU G 1 105 ? -30.122 -51.308 -41.456 1.00 71.08 566 LEU G C 1
ATOM 5182 O O . LEU G 1 105 ? -31.184 -51.322 -40.826 1.00 71.18 566 LEU G O 1
ATOM 5187 N N . GLU G 1 106 ? -29.687 -52.376 -42.129 1.00 67.54 567 GLU G N 1
ATOM 5188 C CA . GLU G 1 106 ? -30.430 -53.630 -42.055 1.00 68.02 567 GLU G CA 1
ATOM 5189 C C . GLU G 1 106 ? -30.420 -54.185 -40.637 1.00 70.50 567 GLU G C 1
ATOM 5190 O O . GLU G 1 106 ? -31.416 -54.756 -40.177 1.00 73.34 567 GLU G O 1
ATOM 5196 N N . VAL G 1 107 ? -29.302 -54.020 -39.927 1.00 73.94 568 VAL G N 1
ATOM 5197 C CA . VAL G 1 107 ? -29.230 -54.445 -38.534 1.00 71.95 568 VAL G CA 1
ATOM 5198 C C . VAL G 1 107 ? -30.025 -53.496 -37.645 1.00 70.52 568 VAL G C 1
ATOM 5199 O O . VAL G 1 107 ? -30.627 -53.915 -36.649 1.00 69.25 568 VAL G O 1
ATOM 5203 N N . VAL G 1 108 ? -30.045 -52.206 -37.990 1.00 70.01 569 VAL G N 1
ATOM 5204 C CA . VAL G 1 108 ? -30.824 -51.242 -37.214 1.00 69.10 569 VAL G CA 1
ATOM 5205 C C . VAL G 1 108 ? -32.304 -51.611 -37.248 1.00 70.06 569 VAL G C 1
ATOM 5206 O O . VAL G 1 108 ? -32.984 -51.620 -36.217 1.00 68.93 569 VAL G O 1
ATOM 5210 N N . LYS G 1 109 ? -32.814 -51.939 -38.436 1.00 70.35 570 LYS G N 1
ATOM 5211 C CA . LYS G 1 109 ? -34.209 -52.354 -38.577 1.00 72.79 570 LYS G CA 1
ATOM 5212 C C . LYS G 1 109 ? -34.487 -53.627 -37.780 1.00 74.40 570 LYS G C 1
ATOM 5213 O O . LYS G 1 109 ? -35.510 -53.723 -37.090 1.00 77.40 570 LYS G O 1
ATOM 5219 N N . LEU G 1 110 ? -33.572 -54.598 -37.832 1.00 70.14 571 LEU G N 1
ATOM 5220 C CA . LEU G 1 110 ? -33.802 -55.872 -37.158 1.00 67.09 571 LEU G CA 1
ATOM 5221 C C . LEU G 1 110 ? -33.901 -55.704 -35.645 1.00 70.53 571 LEU G C 1
ATOM 5222 O O . LEU G 1 110 ? -34.735 -56.348 -34.996 1.00 73.99 571 LEU G O 1
ATOM 5227 N N . LEU G 1 111 ? -33.064 -54.843 -35.064 1.00 64.07 572 LEU G N 1
ATOM 5228 C CA . LEU G 1 111 ? -33.037 -54.708 -33.612 1.00 70.97 572 LEU G CA 1
ATOM 5229 C C . LEU G 1 111 ? -34.223 -53.913 -33.080 1.00 72.53 572 LEU G C 1
ATOM 5230 O O . LEU G 1 111 ? -34.689 -54.183 -31.968 1.00 66.86 572 LEU G O 1
ATOM 5235 N N . GLN G 1 112 ? -34.724 -52.939 -33.846 1.00 75.80 573 GLN G N 1
ATOM 5236 C CA . GLN G 1 112 ? -35.883 -52.174 -33.393 1.00 74.19 573 GLN G CA 1
ATOM 5237 C C . GLN G 1 112 ? -37.126 -53.052 -33.301 1.00 75.31 573 GLN G C 1
ATOM 5238 O O . GLN G 1 112 ? -37.872 -52.974 -32.318 1.00 77.16 573 GLN G O 1
ATOM 5244 N N . ASP G 1 113 ? -37.368 -53.890 -34.316 1.00 71.91 574 ASP G N 1
ATOM 5245 C CA . ASP G 1 113 ? -38.492 -54.822 -34.258 1.00 74.70 574 ASP G CA 1
ATOM 5246 C C . ASP G 1 113 ? -38.368 -55.754 -33.064 1.00 73.50 574 ASP G C 1
ATOM 5247 O O . ASP G 1 113 ? -39.366 -56.083 -32.413 1.00 76.31 574 ASP G O 1
ATOM 5252 N N . TYR G 1 114 ? -37.148 -56.197 -32.769 1.00 71.59 575 TYR G N 1
ATOM 5253 C CA . TYR G 1 114 ? -36.929 -57.061 -31.621 1.00 69.47 575 TYR G CA 1
ATOM 5254 C C . TYR G 1 114 ? -36.991 -56.286 -30.311 1.00 72.89 575 TYR G C 1
ATOM 5255 O O . TYR G 1 114 ? -37.466 -56.821 -29.303 1.00 71.38 575 TYR G O 1
ATOM 5264 N N . GLN G 1 115 ? -36.530 -55.031 -30.306 1.00 67.63 576 GLN G N 1
ATOM 5265 C CA . GLN G 1 115 ? -36.637 -54.211 -29.103 1.00 75.64 576 GLN G CA 1
ATOM 5266 C C . GLN G 1 115 ? -38.089 -53.883 -28.784 1.00 76.86 576 GLN G C 1
ATOM 5267 O O . GLN G 1 115 ? -38.498 -53.917 -27.617 1.00 75.94 576 GLN G O 1
ATOM 5273 N N . ASP G 1 116 ? -38.885 -53.568 -29.809 1.00 77.98 577 ASP G N 1
ATOM 5274 C CA . ASP G 1 116 ? -40.279 -53.193 -29.605 1.00 79.16 577 ASP G CA 1
ATOM 5275 C C . ASP G 1 116 ? -41.139 -54.346 -29.105 1.00 73.00 577 ASP G C 1
ATOM 5276 O O . ASP G 1 116 ? -42.290 -54.110 -28.722 1.00 71.67 577 ASP G O 1
ATOM 5281 N N . SER G 1 117 ? -40.619 -55.573 -29.094 1.00 73.74 578 SER G N 1
ATOM 5282 C CA . SER G 1 117 ? -41.376 -56.734 -28.648 1.00 77.86 578 SER G CA 1
ATOM 5283 C C . SER G 1 117 ? -40.696 -57.508 -27.527 1.00 69.02 578 SER G C 1
ATOM 5284 O O . SER G 1 117 ? -41.260 -58.502 -27.054 1.00 64.71 578 SER G O 1
ATOM 5287 N N . TYR G 1 118 ? -39.514 -57.087 -27.086 1.00 67.91 579 TYR G N 1
ATOM 5288 C CA . TYR G 1 118 ? -38.762 -57.842 -26.096 1.00 75.36 579 TYR G CA 1
ATOM 5289 C C . TYR G 1 118 ? -39.297 -57.595 -24.690 1.00 73.17 579 TYR G C 1
ATOM 5290 O O . TYR G 1 118 ? -39.761 -56.498 -24.365 1.00 69.01 579 TYR G O 1
ATOM 5299 N N . THR G 1 119 ? -39.213 -58.635 -23.859 1.00 75.85 580 THR G N 1
ATOM 5300 C CA . THR G 1 119 ? -39.652 -58.629 -22.457 1.00 76.46 580 THR G CA 1
ATOM 5301 C C . THR G 1 119 ? -41.004 -57.949 -22.264 1.00 75.95 580 THR G C 1
ATOM 5302 O O . THR G 1 119 ? -42.037 -58.484 -22.666 1.00 76.33 580 THR G O 1
ATOM 5306 N N . THR H 1 25 ? 19.005 -50.661 33.275 1.00 61.05 486 THR H N 1
ATOM 5307 C CA . THR H 1 25 ? 19.882 -51.824 33.194 1.00 69.29 486 THR H CA 1
ATOM 5308 C C . THR H 1 25 ? 19.070 -53.095 32.983 1.00 65.02 486 THR H C 1
ATOM 5309 O O . THR H 1 25 ? 19.277 -53.819 32.010 1.00 59.59 486 THR H O 1
ATOM 5313 N N . VAL H 1 26 ? 18.144 -53.367 33.907 1.00 63.30 487 VAL H N 1
ATOM 5314 C CA . VAL H 1 26 ? 17.206 -54.461 33.702 1.00 60.13 487 VAL H CA 1
ATOM 5315 C C . VAL H 1 26 ? 16.308 -54.189 32.500 1.00 61.24 487 VAL H C 1
ATOM 5316 O O . VAL H 1 26 ? 15.798 -55.131 31.883 1.00 56.50 487 VAL H O 1
ATOM 5320 N N . VAL H 1 27 ? 16.118 -52.918 32.136 1.00 65.64 488 VAL H N 1
ATOM 5321 C CA . VAL H 1 27 ? 15.351 -52.598 30.937 1.00 58.07 488 VAL H CA 1
ATOM 5322 C C . VAL H 1 27 ? 16.155 -52.925 29.681 1.00 51.93 488 VAL H C 1
ATOM 5323 O O . VAL H 1 27 ? 15.626 -53.511 28.730 1.00 51.32 488 VAL H O 1
ATOM 5327 N N . ASN H 1 28 ? 17.445 -52.573 29.663 1.00 54.28 489 ASN H N 1
ATOM 5328 C CA . ASN H 1 28 ? 18.283 -52.878 28.507 1.00 53.27 489 ASN H CA 1
ATOM 5329 C C . ASN H 1 28 ? 18.432 -54.381 28.320 1.00 51.72 489 ASN H C 1
ATOM 5330 O O . ASN H 1 28 ? 18.479 -54.874 27.187 1.00 50.29 489 ASN H O 1
ATOM 5335 N N . LEU H 1 29 ? 18.504 -55.124 29.426 1.00 43.43 490 LEU H N 1
ATOM 5336 C CA . LEU H 1 29 ? 18.717 -56.564 29.352 1.00 41.20 490 LEU H CA 1
ATOM 5337 C C . LEU H 1 29 ? 17.529 -57.269 28.705 1.00 38.65 490 LEU H C 1
ATOM 5338 O O . LEU H 1 29 ? 17.692 -58.015 27.734 1.00 40.95 490 LEU H O 1
ATOM 5343 N N . LEU H 1 30 ? 16.323 -57.042 29.226 1.00 40.27 491 LEU H N 1
ATOM 5344 C CA . LEU H 1 30 ? 15.153 -57.752 28.722 1.00 38.47 491 LEU H CA 1
ATOM 5345 C C . LEU H 1 30 ? 14.662 -57.195 27.393 1.00 41.13 491 LEU H C 1
ATOM 5346 O O . LEU H 1 30 ? 13.867 -57.854 26.712 1.00 41.02 491 LEU H O 1
ATOM 5351 N N . PHE H 1 31 ? 15.120 -56.003 27.012 1.00 43.74 492 PHE H N 1
ATOM 5352 C CA . PHE H 1 31 ? 14.789 -55.465 25.701 1.00 43.35 492 PHE H CA 1
ATOM 5353 C C . PHE H 1 31 ? 15.675 -56.086 24.624 1.00 40.81 492 PHE H C 1
ATOM 5354 O O . PHE H 1 31 ? 15.172 -56.505 23.575 1.00 39.62 492 PHE H O 1
ATOM 5362 N N . ALA H 1 32 ? 16.982 -56.204 24.890 1.00 41.93 493 ALA H N 1
ATOM 5363 C CA . ALA H 1 32 ? 17.875 -56.913 23.973 1.00 39.73 493 ALA H CA 1
ATOM 5364 C C . ALA H 1 32 ? 17.425 -58.356 23.762 1.00 40.43 493 ALA H C 1
ATOM 5365 O O . ALA H 1 32 ? 17.477 -58.875 22.640 1.00 41.86 493 ALA H O 1
ATOM 5367 N N . ALA H 1 33 ? 16.983 -59.020 24.833 1.00 38.28 494 ALA H N 1
ATOM 5368 C CA . ALA H 1 33 ? 16.456 -60.375 24.701 1.00 40.83 494 ALA H CA 1
ATOM 5369 C C . ALA H 1 33 ? 15.191 -60.399 23.850 1.00 42.77 494 ALA H C 1
ATOM 5370 O O . ALA H 1 33 ? 14.994 -61.319 23.047 1.00 42.17 494 ALA H O 1
ATOM 5372 N N . TYR H 1 34 ? 14.326 -59.391 24.003 1.00 38.26 495 TYR H N 1
ATOM 5373 C CA . TYR H 1 34 ? 13.086 -59.366 23.233 1.00 36.04 495 TYR H CA 1
ATOM 5374 C C . TYR H 1 34 ? 13.356 -59.197 21.743 1.00 36.13 495 TYR H C 1
ATOM 5375 O O . TYR H 1 34 ? 12.668 -59.800 20.911 1.00 35.51 495 TYR H O 1
ATOM 5384 N N . SER H 1 35 ? 14.338 -58.371 21.388 1.00 36.13 496 SER H N 1
ATOM 5385 C CA . SER H 1 35 ? 14.624 -58.042 19.998 1.00 37.21 496 SER H CA 1
ATOM 5386 C C . SER H 1 35 ? 15.712 -58.911 19.383 1.00 37.62 496 SER H C 1
ATOM 5387 O O . SER H 1 35 ? 16.114 -58.655 18.244 1.00 39.23 496 SER H O 1
ATOM 5390 N N . GLY H 1 36 ? 16.198 -59.921 20.100 1.00 42.30 497 GLY H N 1
ATOM 5391 C CA . GLY H 1 36 ? 17.222 -60.790 19.558 1.00 37.47 497 GLY H CA 1
ATOM 5392 C C . GLY H 1 36 ? 18.589 -60.162 19.428 1.00 35.68 497 GLY H C 1
ATOM 5393 O O . GLY H 1 36 ? 19.394 -60.621 18.614 1.00 37.89 497 GLY H O 1
ATOM 5394 N N . ASP H 1 37 ? 18.882 -59.126 20.217 1.00 34.11 498 ASP H N 1
ATOM 5395 C CA . ASP H 1 37 ? 20.145 -58.393 20.121 1.00 33.06 498 ASP H CA 1
ATOM 5396 C C . ASP H 1 37 ? 21.229 -59.160 20.875 1.00 38.30 498 ASP H C 1
ATOM 5397 O O . ASP H 1 37 ? 21.584 -58.849 22.015 1.00 36.51 498 ASP H O 1
ATOM 5402 N N . VAL H 1 38 ? 21.772 -60.182 20.207 1.00 34.49 499 VAL H N 1
ATOM 5403 C CA . VAL H 1 38 ? 22.829 -60.989 20.811 1.00 33.58 499 VAL H CA 1
ATOM 5404 C C . VAL H 1 38 ? 24.077 -60.148 21.036 1.00 33.33 499 VAL H C 1
ATOM 5405 O O . VAL H 1 38 ? 24.798 -60.332 22.024 1.00 35.97 499 VAL H O 1
ATOM 5409 N N . SER H 1 39 ? 24.359 -59.220 20.119 1.00 37.60 500 SER H N 1
ATOM 5410 C CA . SER H 1 39 ? 25.523 -58.355 20.280 1.00 39.11 500 SER H CA 1
ATOM 5411 C C . SER H 1 39 ? 25.434 -57.541 21.564 1.00 37.84 500 SER H C 1
ATOM 5412 O O . SER H 1 39 ? 26.434 -57.375 22.272 1.00 36.91 500 SER H O 1
ATOM 5415 N N . ALA H 1 40 ? 24.242 -57.029 21.882 1.00 36.71 501 ALA H N 1
ATOM 5416 C CA . ALA H 1 40 ? 24.079 -56.244 23.101 1.00 36.88 501 ALA H CA 1
ATOM 5417 C C . ALA H 1 40 ? 24.258 -57.110 24.342 1.00 42.71 501 ALA H C 1
ATOM 5418 O O . ALA H 1 40 ? 24.826 -56.660 25.344 1.00 39.07 501 ALA H O 1
ATOM 5420 N N . LEU H 1 41 ? 23.785 -58.358 24.291 1.00 37.15 502 LEU H N 1
ATOM 5421 C CA . LEU H 1 41 ? 23.946 -59.254 25.430 1.00 38.39 502 LEU H CA 1
ATOM 5422 C C . LEU H 1 41 ? 25.403 -59.649 25.637 1.00 40.14 502 LEU H C 1
ATOM 5423 O O . LEU H 1 41 ? 25.833 -59.835 26.781 1.00 41.75 502 LEU H O 1
ATOM 5428 N N . ARG H 1 42 ? 26.174 -59.782 24.554 1.00 33.69 503 ARG H N 1
ATOM 5429 C CA . ARG H 1 42 ? 27.597 -60.070 24.700 1.00 30.51 503 ARG H CA 1
ATOM 5430 C C . ARG H 1 42 ? 28.316 -58.926 25.399 1.00 37.25 503 ARG H C 1
ATOM 5431 O O . ARG H 1 42 ? 29.233 -59.152 26.197 1.00 39.64 503 ARG H O 1
ATOM 5439 N N . ARG H 1 43 ? 27.913 -57.686 25.111 1.00 34.84 504 ARG H N 1
ATOM 5440 C CA . ARG H 1 43 ? 28.536 -56.541 25.763 1.00 35.92 504 ARG H CA 1
ATOM 5441 C C . ARG H 1 43 ? 28.143 -56.447 27.230 1.00 36.91 504 ARG H C 1
ATOM 5442 O O . ARG H 1 43 ? 28.959 -56.038 28.063 1.00 41.63 504 ARG H O 1
ATOM 5450 N N . PHE H 1 44 ? 26.909 -56.826 27.568 1.00 36.65 505 PHE H N 1
ATOM 5451 C CA . PHE H 1 44 ? 26.464 -56.739 28.954 1.00 41.54 505 PHE H CA 1
ATOM 5452 C C . PHE H 1 44 ? 27.173 -57.769 29.826 1.00 51.63 505 PHE H C 1
ATOM 5453 O O . PHE H 1 44 ? 27.504 -57.486 30.984 1.00 53.02 505 PHE H O 1
ATOM 5461 N N . ALA H 1 45 ? 27.420 -58.964 29.284 1.00 48.81 506 ALA H N 1
ATOM 5462 C CA . ALA H 1 45 ? 27.981 -60.047 30.087 1.00 45.16 506 ALA H CA 1
ATOM 5463 C C . ALA H 1 45 ? 29.409 -59.739 30.521 1.00 50.90 506 ALA H C 1
ATOM 5464 O O . ALA H 1 45 ? 29.766 -59.924 31.691 1.00 57.61 506 ALA H O 1
ATOM 5466 N N . LEU H 1 46 ? 30.243 -59.266 29.590 1.00 49.83 507 LEU H N 1
ATOM 5467 C CA . LEU H 1 46 ? 31.640 -59.010 29.921 1.00 54.38 507 LEU H CA 1
ATOM 5468 C C . LEU H 1 46 ? 31.787 -57.803 30.842 1.00 54.78 507 LEU H C 1
ATOM 5469 O O . LEU H 1 46 ? 32.697 -57.768 31.679 1.00 61.43 507 LEU H O 1
ATOM 5474 N N . SER H 1 47 ? 30.894 -56.819 30.727 1.00 48.79 508 SER H N 1
ATOM 5475 C CA . SER H 1 47 ? 30.889 -55.658 31.607 1.00 48.65 508 SER H CA 1
ATOM 5476 C C . SER H 1 47 ? 30.300 -55.956 32.983 1.00 60.55 508 SER H C 1
ATOM 5477 O O . SER H 1 47 ? 29.915 -55.018 33.692 1.00 64.64 508 SER H O 1
ATOM 5480 N N . ALA H 1 48 ? 30.209 -57.234 33.358 1.00 56.61 509 ALA H N 1
ATOM 5481 C CA . ALA H 1 48 ? 29.803 -57.661 34.698 1.00 60.64 509 ALA H CA 1
ATOM 5482 C C . ALA H 1 48 ? 28.397 -57.163 35.043 1.00 64.14 509 ALA H C 1
ATOM 5483 O O . ALA H 1 48 ? 28.195 -56.354 35.951 1.00 66.25 509 ALA H O 1
ATOM 5485 N N . MET H 1 49 ? 27.422 -57.664 34.293 1.00 64.00 510 MET H N 1
ATOM 5486 C CA . MET H 1 49 ? 26.015 -57.384 34.540 1.00 58.77 510 MET H CA 1
ATOM 5487 C C . MET H 1 49 ? 25.320 -58.668 34.966 1.00 56.84 510 MET H C 1
ATOM 5488 O O . MET H 1 49 ? 25.527 -59.723 34.357 1.00 64.78 510 MET H O 1
ATOM 5493 N N . ASP H 1 50 ? 24.507 -58.577 36.016 1.00 55.81 511 ASP H N 1
ATOM 5494 C CA . ASP H 1 50 ? 23.718 -59.718 36.459 1.00 58.24 511 ASP H CA 1
ATOM 5495 C C . ASP H 1 50 ? 22.738 -60.120 35.363 1.00 55.19 511 ASP H C 1
ATOM 5496 O O . ASP H 1 50 ? 21.659 -59.533 35.240 1.00 48.36 511 ASP H O 1
ATOM 5501 N N . MET H 1 51 ? 23.113 -61.118 34.558 1.00 50.27 512 MET H N 1
ATOM 5502 C CA . MET H 1 51 ? 22.260 -61.555 33.459 1.00 48.15 512 MET H CA 1
ATOM 5503 C C . MET H 1 51 ? 20.976 -62.210 33.944 1.00 48.05 512 MET H C 1
ATOM 5504 O O . MET H 1 51 ? 20.036 -62.360 33.157 1.00 47.14 512 MET H O 1
ATOM 5509 N N . GLU H 1 52 ? 20.914 -62.606 35.214 1.00 58.93 513 GLU H N 1
ATOM 5510 C CA . GLU H 1 52 ? 19.712 -63.186 35.794 1.00 59.42 513 GLU H CA 1
ATOM 5511 C C . GLU H 1 52 ? 18.819 -62.144 36.461 1.00 59.93 513 GLU H C 1
ATOM 5512 O O . GLU H 1 52 ? 17.948 -62.508 37.259 1.00 66.06 513 GLU H O 1
ATOM 5518 N N . GLN H 1 53 ? 19.016 -60.864 36.152 1.00 55.08 514 GLN H N 1
ATOM 5519 C CA . GLN H 1 53 ? 18.173 -59.813 36.709 1.00 53.73 514 GLN H CA 1
ATOM 5520 C C . GLN H 1 53 ? 16.716 -60.018 36.308 1.00 51.27 514 GLN H C 1
ATOM 5521 O O . GLN H 1 53 ? 16.410 -60.305 35.147 1.00 55.03 514 GLN H O 1
ATOM 5527 N N . LYS H 1 54 ? 15.817 -59.877 37.277 1.00 49.74 515 LYS H N 1
ATOM 5528 C CA . LYS H 1 54 ? 14.384 -60.026 37.066 1.00 53.56 515 LYS H CA 1
ATOM 5529 C C . LYS H 1 54 ? 13.706 -58.664 37.132 1.00 51.98 515 LYS H C 1
ATOM 5530 O O . LYS H 1 54 ? 14.202 -57.736 37.777 1.00 52.79 515 LYS H O 1
ATOM 5536 N N . ASP H 1 55 ? 12.572 -58.552 36.452 1.00 46.44 516 ASP H N 1
ATOM 5537 C CA . ASP H 1 55 ? 11.846 -57.299 36.376 1.00 53.47 516 ASP H CA 1
ATOM 5538 C C . ASP H 1 55 ? 10.673 -57.320 37.355 1.00 53.35 516 ASP H C 1
ATOM 5539 O O . ASP H 1 55 ? 10.588 -58.175 38.241 1.00 56.80 516 ASP H O 1
ATOM 5544 N N . TYR H 1 56 ? 9.756 -56.365 37.189 1.00 54.94 517 TYR H N 1
ATOM 5545 C CA . TYR H 1 56 ? 8.586 -56.268 38.058 1.00 52.42 517 TYR H CA 1
ATOM 5546 C C . TYR H 1 56 ? 7.703 -57.505 37.946 1.00 53.10 517 TYR H C 1
ATOM 5547 O O . TYR H 1 56 ? 7.188 -58.002 38.954 1.00 57.56 517 TYR H O 1
ATOM 5556 N N . ASP H 1 57 ? 7.509 -58.008 36.728 1.00 54.93 518 ASP H N 1
ATOM 5557 C CA . ASP H 1 57 ? 6.734 -59.214 36.476 1.00 51.95 518 ASP H CA 1
ATOM 5558 C C . ASP H 1 57 ? 7.526 -60.495 36.755 1.00 51.04 518 ASP H C 1
ATOM 5559 O O . ASP H 1 57 ? 7.068 -61.579 36.374 1.00 54.78 518 ASP H O 1
ATOM 5564 N N . SER H 1 58 ? 8.689 -60.382 37.407 1.00 47.62 519 SER H N 1
ATOM 5565 C CA . SER H 1 58 ? 9.550 -61.498 37.809 1.00 51.77 519 SER H CA 1
ATOM 5566 C C . SER H 1 58 ? 10.193 -62.219 36.629 1.00 57.95 519 SER H C 1
ATOM 5567 O O . SER H 1 58 ? 10.570 -63.390 36.756 1.00 57.42 519 SER H O 1
ATOM 5570 N N . ARG H 1 59 ? 10.350 -61.546 35.495 1.00 53.99 520 ARG H N 1
ATOM 5571 C CA . ARG H 1 59 ? 10.861 -62.169 34.285 1.00 46.90 520 ARG H CA 1
ATOM 5572 C C . ARG H 1 59 ? 12.326 -61.812 34.098 1.00 49.66 520 ARG H C 1
ATOM 5573 O O . ARG H 1 59 ? 12.739 -60.689 34.399 1.00 53.92 520 ARG H O 1
ATOM 5581 N N . THR H 1 60 ? 13.105 -62.774 33.612 1.00 48.16 521 THR H N 1
ATOM 5582 C CA . THR H 1 60 ? 14.507 -62.571 33.287 1.00 51.44 521 THR H CA 1
ATOM 5583 C C . THR H 1 60 ? 14.677 -62.461 31.772 1.00 45.46 521 THR H C 1
ATOM 5584 O O . THR H 1 60 ? 13.728 -62.616 30.999 1.00 43.65 521 THR H O 1
ATOM 5588 N N . ALA H 1 61 ? 15.914 -62.193 31.343 1.00 47.23 522 ALA H N 1
ATOM 5589 C CA . ALA H 1 61 ? 16.203 -62.147 29.912 1.00 41.70 522 ALA H CA 1
ATOM 5590 C C . ALA H 1 61 ? 15.899 -63.483 29.249 1.00 43.48 522 ALA H C 1
ATOM 5591 O O . ALA H 1 61 ? 15.357 -63.526 28.138 1.00 45.04 522 ALA H O 1
ATOM 5593 N N . LEU H 1 62 ? 16.235 -64.587 29.921 1.00 48.91 523 LEU H N 1
ATOM 5594 C CA . LEU H 1 62 ? 15.948 -65.908 29.373 1.00 45.60 523 LEU H CA 1
ATOM 5595 C C . LEU H 1 62 ? 14.449 -66.145 29.239 1.00 43.64 523 LEU H C 1
ATOM 5596 O O . LEU H 1 62 ? 14.015 -66.854 28.323 1.00 43.31 523 LEU H O 1
ATOM 5601 N N . HIS H 1 63 ? 13.648 -65.558 30.132 1.00 43.58 524 HIS H N 1
ATOM 5602 C CA . HIS H 1 63 ? 12.197 -65.669 30.021 1.00 43.92 524 HIS H CA 1
ATOM 5603 C C . HIS H 1 63 ? 11.699 -65.032 28.729 1.00 45.19 524 HIS H C 1
ATOM 5604 O O . HIS H 1 63 ? 10.977 -65.661 27.947 1.00 46.28 524 HIS H O 1
ATOM 5611 N N . VAL H 1 64 ? 12.082 -63.775 28.488 1.00 42.48 525 VAL H N 1
ATOM 5612 C CA . VAL H 1 64 ? 11.584 -63.052 27.324 1.00 44.59 525 VAL H CA 1
ATOM 5613 C C . VAL H 1 64 ? 12.144 -63.644 26.037 1.00 44.21 525 VAL H C 1
ATOM 5614 O O . VAL H 1 64 ? 11.457 -63.673 25.007 1.00 39.68 525 VAL H O 1
ATOM 5618 N N . ALA H 1 65 ? 13.385 -64.134 26.071 1.00 45.31 526 ALA H N 1
ATOM 5619 C CA . ALA H 1 65 ? 13.990 -64.718 24.878 1.00 41.69 526 ALA H CA 1
ATOM 5620 C C . ALA H 1 65 ? 13.246 -65.974 24.440 1.00 44.63 526 ALA H C 1
ATOM 5621 O O . ALA H 1 65 ? 12.932 -66.145 23.256 1.00 41.50 526 ALA H O 1
ATOM 5623 N N . ALA H 1 66 ? 12.953 -66.868 25.387 1.00 43.31 527 ALA H N 1
ATOM 5624 C CA . ALA H 1 66 ? 12.253 -68.101 25.047 1.00 41.58 527 ALA H CA 1
ATOM 5625 C C . ALA H 1 66 ? 10.824 -67.833 24.594 1.00 46.94 527 ALA H C 1
ATOM 5626 O O . ALA H 1 66 ? 10.292 -68.573 23.758 1.00 50.62 527 ALA H O 1
ATOM 5628 N N . ALA H 1 67 ? 10.190 -66.786 25.127 1.00 43.72 528 ALA H N 1
ATOM 5629 C CA . ALA H 1 67 ? 8.830 -66.464 24.710 1.00 45.36 528 ALA H CA 1
ATOM 5630 C C . ALA H 1 67 ? 8.792 -65.995 23.261 1.00 43.14 528 ALA H C 1
ATOM 5631 O O . ALA H 1 67 ? 7.879 -66.357 22.510 1.00 49.92 528 ALA H O 1
ATOM 5633 N N . GLU H 1 68 ? 9.775 -65.194 22.847 1.00 43.12 529 GLU H N 1
ATOM 5634 C CA . GLU H 1 68 ? 9.837 -64.732 21.466 1.00 48.95 529 GLU H CA 1
ATOM 5635 C C . GLU H 1 68 ? 10.402 -65.782 20.518 1.00 46.91 529 GLU H C 1
ATOM 5636 O O . GLU H 1 68 ? 10.155 -65.701 19.310 1.00 48.16 529 GLU H O 1
ATOM 5642 N N . GLY H 1 69 ? 11.154 -66.753 21.030 1.00 45.66 530 GLY H N 1
ATOM 5643 C CA . GLY H 1 69 ? 11.733 -67.779 20.189 1.00 47.17 530 GLY H CA 1
ATOM 5644 C C . GLY H 1 69 ? 13.046 -67.415 19.538 1.00 49.70 530 GLY H C 1
ATOM 5645 O O . GLY H 1 69 ? 13.351 -67.928 18.455 1.00 52.00 530 GLY H O 1
ATOM 5646 N N . HIS H 1 70 ? 13.838 -66.545 20.158 1.00 44.52 531 HIS H N 1
ATOM 5647 C CA . HIS H 1 70 ? 15.136 -66.165 19.610 1.00 50.31 531 HIS H CA 1
ATOM 5648 C C . HIS H 1 70 ? 16.168 -67.201 20.036 1.00 50.24 531 HIS H C 1
ATOM 5649 O O . HIS H 1 70 ? 16.597 -67.224 21.194 1.00 44.67 531 HIS H O 1
ATOM 5656 N N . ILE H 1 71 ? 16.569 -68.056 19.093 1.00 54.20 532 ILE H N 1
ATOM 5657 C CA . ILE H 1 71 ? 17.418 -69.198 19.423 1.00 48.72 532 ILE H CA 1
ATOM 5658 C C . ILE H 1 71 ? 18.825 -68.738 19.786 1.00 46.92 532 ILE H C 1
ATOM 5659 O O . ILE H 1 71 ? 19.400 -69.184 20.787 1.00 45.88 532 ILE H O 1
ATOM 5664 N N . GLU H 1 72 ? 19.403 -67.842 18.980 1.00 45.32 533 GLU H N 1
ATOM 5665 C CA . GLU H 1 72 ? 20.768 -67.394 19.241 1.00 45.93 533 GLU H CA 1
ATOM 5666 C C . GLU H 1 72 ? 20.881 -66.674 20.578 1.00 45.30 533 GLU H C 1
ATOM 5667 O O . GLU H 1 72 ? 21.946 -66.698 21.206 1.00 44.73 533 GLU H O 1
ATOM 5673 N N . VAL H 1 73 ? 19.801 -66.031 21.027 1.00 42.49 534 VAL H N 1
ATOM 5674 C CA . VAL H 1 73 ? 19.812 -65.380 22.334 1.00 43.71 534 VAL H CA 1
ATOM 5675 C C . VAL H 1 73 ? 19.747 -66.419 23.446 1.00 44.53 534 VAL H C 1
ATOM 5676 O O . VAL H 1 73 ? 20.479 -66.332 24.441 1.00 38.26 534 VAL H O 1
ATOM 5680 N N . VAL H 1 74 ? 18.865 -67.412 23.301 1.00 42.63 535 VAL H N 1
ATOM 5681 C CA . VAL H 1 74 ? 18.771 -68.475 24.296 1.00 42.29 535 VAL H CA 1
ATOM 5682 C C . VAL H 1 74 ? 20.088 -69.232 24.393 1.00 43.32 535 VAL H C 1
ATOM 5683 O O . VAL H 1 74 ? 20.566 -69.531 25.495 1.00 43.48 535 VAL H O 1
ATOM 5687 N N . LYS H 1 75 ? 20.697 -69.552 23.246 1.00 43.06 536 LYS H N 1
ATOM 5688 C CA . LYS H 1 75 ? 22.001 -70.205 23.264 1.00 43.68 536 LYS H CA 1
ATOM 5689 C C . LYS H 1 75 ? 23.005 -69.399 24.076 1.00 46.38 536 LYS H C 1
ATOM 5690 O O . LYS H 1 75 ? 23.652 -69.938 24.980 1.00 54.93 536 LYS H O 1
ATOM 5696 N N . PHE H 1 76 ? 23.114 -68.096 23.803 1.00 47.55 537 PHE H N 1
ATOM 5697 C CA . PHE H 1 76 ? 24.146 -67.291 24.449 1.00 40.97 537 PHE H CA 1
ATOM 5698 C C . PHE H 1 76 ? 23.941 -67.202 25.959 1.00 41.10 537 PHE H C 1
ATOM 5699 O O . PHE H 1 76 ? 24.907 -67.308 26.723 1.00 44.28 537 PHE H O 1
ATOM 5707 N N . LEU H 1 77 ? 22.701 -66.986 26.410 1.00 41.20 538 LEU H N 1
ATOM 5708 C CA . LEU H 1 77 ? 22.453 -66.901 27.848 1.00 48.95 538 LEU H CA 1
ATOM 5709 C C . LEU H 1 77 ? 22.720 -68.233 28.534 1.00 51.41 538 LEU H C 1
ATOM 5710 O O . LEU H 1 77 ? 23.081 -68.265 29.716 1.00 48.47 538 LEU H O 1
ATOM 5715 N N . ILE H 1 78 ? 22.561 -69.332 27.802 1.00 53.59 539 ILE H N 1
ATOM 5716 C CA . ILE H 1 78 ? 22.815 -70.669 28.325 1.00 53.50 539 ILE H CA 1
ATOM 5717 C C . ILE H 1 78 ? 24.285 -71.051 28.192 1.00 57.09 539 ILE H C 1
ATOM 5718 O O . ILE H 1 78 ? 24.899 -71.515 29.153 1.00 54.86 539 ILE H O 1
ATOM 5723 N N . GLU H 1 79 ? 24.888 -70.880 27.011 1.00 57.20 540 GLU H N 1
ATOM 5724 C CA . GLU H 1 79 ? 26.261 -71.352 26.824 1.00 57.52 540 GLU H CA 1
ATOM 5725 C C . GLU H 1 79 ? 27.265 -70.465 27.563 1.00 55.59 540 GLU H C 1
ATOM 5726 O O . GLU H 1 79 ? 28.091 -70.969 28.331 1.00 56.31 540 GLU H O 1
ATOM 5732 N N . ALA H 1 80 ? 27.202 -69.142 27.364 1.00 53.38 541 ALA H N 1
ATOM 5733 C CA . ALA H 1 80 ? 28.253 -68.261 27.872 1.00 52.01 541 ALA H CA 1
ATOM 5734 C C . ALA H 1 80 ? 27.956 -67.644 29.236 1.00 50.29 541 ALA H C 1
ATOM 5735 O O . ALA H 1 80 ? 28.890 -67.230 29.932 1.00 57.41 541 ALA H O 1
ATOM 5737 N N . CYS H 1 81 ? 26.688 -67.548 29.630 1.00 50.61 542 CYS H N 1
ATOM 5738 C CA . CYS H 1 81 ? 26.314 -66.885 30.871 1.00 53.07 542 CYS H CA 1
ATOM 5739 C C . CYS H 1 81 ? 25.958 -67.860 31.982 1.00 56.92 542 CYS H C 1
ATOM 5740 O O . CYS H 1 81 ? 26.013 -67.477 33.155 1.00 61.80 542 CYS H O 1
ATOM 5743 N N . LYS H 1 82 ? 25.620 -69.106 31.638 1.00 60.03 543 LYS H N 1
ATOM 5744 C CA . LYS H 1 82 ? 25.320 -70.150 32.621 1.00 60.33 543 LYS H CA 1
ATOM 5745 C C . LYS H 1 82 ? 24.223 -69.702 33.582 1.00 58.76 543 LYS H C 1
ATOM 5746 O O . LYS H 1 82 ? 24.310 -69.917 34.793 1.00 63.70 543 LYS H O 1
ATOM 5752 N N . VAL H 1 83 ? 23.185 -69.067 33.041 1.00 58.60 544 VAL H N 1
ATOM 5753 C CA . VAL H 1 83 ? 22.093 -68.555 33.862 1.00 62.97 544 VAL H CA 1
ATOM 5754 C C . VAL H 1 83 ? 21.233 -69.710 34.359 1.00 64.40 544 VAL H C 1
ATOM 5755 O O . VAL H 1 83 ? 21.325 -70.834 33.851 1.00 60.31 544 VAL H O 1
ATOM 5759 N N . ASN H 1 84 ? 20.398 -69.437 35.355 1.00 67.81 545 ASN H N 1
ATOM 5760 C CA . ASN H 1 84 ? 19.533 -70.460 35.927 1.00 60.78 545 ASN H CA 1
ATOM 5761 C C . ASN H 1 84 ? 18.287 -70.623 35.064 1.00 60.48 545 ASN H C 1
ATOM 5762 O O . ASN H 1 84 ? 17.508 -69.672 34.937 1.00 62.70 545 ASN H O 1
ATOM 5767 N N . PRO H 1 85 ? 18.062 -71.792 34.457 1.00 60.34 546 PRO H N 1
ATOM 5768 C CA . PRO H 1 85 ? 16.849 -71.984 33.653 1.00 55.08 546 PRO H CA 1
ATOM 5769 C C . PRO H 1 85 ? 15.614 -72.304 34.476 1.00 58.36 546 PRO H C 1
ATOM 5770 O O . PRO H 1 85 ? 14.503 -72.279 33.929 1.00 55.70 546 PRO H O 1
ATOM 5774 N N . PHE H 1 86 ? 15.771 -72.613 35.761 1.00 60.75 547 PHE H N 1
ATOM 5775 C CA . PHE H 1 86 ? 14.647 -72.872 36.649 1.00 63.32 547 PHE H CA 1
ATOM 5776 C C . PHE H 1 86 ? 14.155 -71.614 37.350 1.00 62.16 547 PHE H C 1
ATOM 5777 O O . PHE H 1 86 ? 13.304 -71.709 38.241 1.00 62.75 547 PHE H O 1
ATOM 5785 N N . ALA H 1 87 ? 14.679 -70.446 36.978 1.00 64.01 548 ALA H N 1
ATOM 5786 C CA . ALA H 1 87 ? 14.178 -69.192 37.522 1.00 60.07 548 ALA H CA 1
ATOM 5787 C C . ALA H 1 87 ? 12.696 -69.044 37.206 1.00 56.35 548 ALA H C 1
ATOM 5788 O O . ALA H 1 87 ? 12.268 -69.236 36.064 1.00 57.75 548 ALA H O 1
ATOM 5790 N N . LYS H 1 88 ? 11.913 -68.720 38.226 1.00 59.53 549 LYS H N 1
ATOM 5791 C CA . LYS H 1 88 ? 10.462 -68.702 38.132 1.00 57.11 549 LYS H CA 1
ATOM 5792 C C . LYS H 1 88 ? 9.968 -67.262 38.112 1.00 57.89 549 LYS H C 1
ATOM 5793 O O . LYS H 1 88 ? 10.502 -66.403 38.823 1.00 62.49 549 LYS H O 1
ATOM 5799 N N . ASP H 1 89 ? 8.950 -66.999 37.292 1.00 56.44 550 ASP H N 1
ATOM 5800 C CA . ASP H 1 89 ? 8.401 -65.650 37.209 1.00 58.46 550 ASP H CA 1
ATOM 5801 C C . ASP H 1 89 ? 7.226 -65.473 38.164 1.00 62.57 550 ASP H C 1
ATOM 5802 O O . ASP H 1 89 ? 7.165 -66.128 39.211 1.00 69.78 550 ASP H O 1
ATOM 5807 N N . ARG H 1 90 ? 6.293 -64.587 37.814 1.00 62.97 551 ARG H N 1
ATOM 5808 C CA . ARG H 1 90 ? 5.179 -64.284 38.705 1.00 65.05 551 ARG H CA 1
ATOM 5809 C C . ARG H 1 90 ? 4.085 -65.347 38.648 1.00 62.56 551 ARG H C 1
ATOM 5810 O O . ARG H 1 90 ? 3.469 -65.649 39.677 1.00 70.58 551 ARG H O 1
ATOM 5818 N N . TRP H 1 91 ? 3.845 -65.941 37.479 1.00 59.09 552 TRP H N 1
ATOM 5819 C CA . TRP H 1 91 ? 2.714 -66.841 37.278 1.00 68.45 552 TRP H CA 1
ATOM 5820 C C . TRP H 1 91 ? 3.027 -68.297 37.592 1.00 69.09 552 TRP H C 1
ATOM 5821 O O . TRP H 1 91 ? 2.163 -69.157 37.386 1.00 63.63 552 TRP H O 1
ATOM 5832 N N . GLY H 1 92 ? 4.224 -68.595 38.082 1.00 59.09 553 GLY H N 1
ATOM 5833 C CA . GLY H 1 92 ? 4.612 -69.978 38.277 1.00 70.39 553 GLY H CA 1
ATOM 5834 C C . GLY H 1 92 ? 5.072 -70.667 37.011 1.00 74.84 553 GLY H C 1
ATOM 5835 O O . GLY H 1 92 ? 4.736 -71.838 36.786 1.00 85.49 553 GLY H O 1
ATOM 5836 N N . ASN H 1 93 ? 5.835 -69.969 36.172 1.00 67.13 554 ASN H N 1
ATOM 5837 C CA . ASN H 1 93 ? 6.361 -70.514 34.931 1.00 62.07 554 ASN H CA 1
ATOM 5838 C C . ASN H 1 93 ? 7.859 -70.254 34.866 1.00 57.17 554 ASN H C 1
ATOM 5839 O O . ASN H 1 93 ? 8.356 -69.259 35.399 1.00 54.02 554 ASN H O 1
ATOM 5844 N N . ILE H 1 94 ? 8.571 -71.164 34.211 1.00 55.48 555 ILE H N 1
ATOM 5845 C CA . ILE H 1 94 ? 9.999 -71.004 33.946 1.00 57.13 555 ILE H CA 1
ATOM 5846 C C . ILE H 1 94 ? 10.146 -70.659 32.467 1.00 54.01 555 ILE H C 1
ATOM 5847 O O . ILE H 1 94 ? 9.169 -70.792 31.714 1.00 49.12 555 ILE H O 1
ATOM 5852 N N . PRO H 1 95 ? 11.318 -70.200 32.004 1.00 50.61 556 PRO H N 1
ATOM 5853 C CA . PRO H 1 95 ? 11.456 -69.870 30.574 1.00 47.99 556 PRO H CA 1
ATOM 5854 C C . PRO H 1 95 ? 11.059 -70.999 29.639 1.00 55.82 556 PRO H C 1
ATOM 5855 O O . PRO H 1 95 ? 10.632 -70.736 28.507 1.00 52.56 556 PRO H O 1
ATOM 5859 N N . LEU H 1 96 ? 11.181 -72.252 30.084 1.00 60.24 557 LEU H N 1
ATOM 5860 C CA . LEU H 1 96 ? 10.765 -73.379 29.257 1.00 58.36 557 LEU H CA 1
ATOM 5861 C C . LEU H 1 96 ? 9.260 -73.357 29.011 1.00 58.67 557 LEU H C 1
ATOM 5862 O O . LEU H 1 96 ? 8.799 -73.698 27.915 1.00 54.42 557 LEU H O 1
ATOM 5867 N N . ASP H 1 97 ? 8.480 -72.946 30.017 1.00 54.45 558 ASP H N 1
ATOM 5868 C CA . ASP H 1 97 ? 7.024 -72.976 29.895 1.00 54.57 558 ASP H CA 1
ATOM 5869 C C . ASP H 1 97 ? 6.533 -72.045 28.793 1.00 59.71 558 ASP H C 1
ATOM 5870 O O . ASP H 1 97 ? 5.619 -72.397 28.036 1.00 55.30 558 ASP H O 1
ATOM 5875 N N . ASP H 1 98 ? 7.119 -70.850 28.691 1.00 57.76 559 ASP H N 1
ATOM 5876 C CA . ASP H 1 98 ? 6.733 -69.932 27.624 1.00 53.05 559 ASP H CA 1
ATOM 5877 C C . ASP H 1 98 ? 7.114 -70.488 26.258 1.00 54.44 559 ASP H C 1
ATOM 5878 O O . ASP H 1 98 ? 6.341 -70.377 25.299 1.00 54.37 559 ASP H O 1
ATOM 5883 N N . ALA H 1 99 ? 8.300 -71.092 26.152 1.00 54.46 560 ALA H N 1
ATOM 5884 C CA . ALA H 1 99 ? 8.698 -71.715 24.896 1.00 54.37 560 ALA H CA 1
ATOM 5885 C C . ALA H 1 99 ? 7.769 -72.861 24.525 1.00 55.03 560 ALA H C 1
ATOM 5886 O O . ALA H 1 99 ? 7.564 -73.134 23.337 1.00 56.39 560 ALA H O 1
ATOM 5888 N N . VAL H 1 100 ? 7.191 -73.533 25.523 1.00 55.27 561 VAL H N 1
ATOM 5889 C CA . VAL H 1 100 ? 6.274 -74.635 25.249 1.00 59.84 561 VAL H CA 1
ATOM 5890 C C . VAL H 1 100 ? 4.938 -74.105 24.744 1.00 58.48 561 VAL H C 1
ATOM 5891 O O . VAL H 1 100 ? 4.388 -74.604 23.756 1.00 63.68 561 VAL H O 1
ATOM 5895 N N . GLN H 1 101 ? 4.397 -73.082 25.413 1.00 58.96 562 GLN H N 1
ATOM 5896 C CA . GLN H 1 101 ? 3.085 -72.563 25.038 1.00 57.30 562 GLN H CA 1
ATOM 5897 C C . GLN H 1 101 ? 3.096 -71.977 23.631 1.00 54.04 562 GLN H C 1
ATOM 5898 O O . GLN H 1 101 ? 2.176 -72.222 22.842 1.00 64.28 562 GLN H O 1
ATOM 5904 N N . PHE H 1 102 ? 4.126 -71.208 23.296 1.00 54.54 563 PHE H N 1
ATOM 5905 C CA . PHE H 1 102 ? 4.191 -70.529 22.010 1.00 59.86 563 PHE H CA 1
ATOM 5906 C C . PHE H 1 102 ? 4.901 -71.351 20.939 1.00 58.11 563 PHE H C 1
ATOM 5907 O O . PHE H 1 102 ? 5.175 -70.827 19.855 1.00 50.33 563 PHE H O 1
ATOM 5915 N N . ASN H 1 103 ? 5.200 -72.620 21.226 1.00 58.64 564 ASN H N 1
ATOM 5916 C CA . ASN H 1 103 ? 5.643 -73.592 20.224 1.00 58.11 564 ASN H CA 1
ATOM 5917 C C . ASN H 1 103 ? 6.935 -73.157 19.529 1.00 60.82 564 ASN H C 1
ATOM 5918 O O . ASN H 1 103 ? 7.020 -73.092 18.301 1.00 62.88 564 ASN H O 1
ATOM 5923 N N . HIS H 1 104 ? 7.956 -72.862 20.335 1.00 57.95 565 HIS H N 1
ATOM 5924 C CA . HIS H 1 104 ? 9.315 -72.658 19.836 1.00 53.19 565 HIS H CA 1
ATOM 5925 C C . HIS H 1 104 ? 10.100 -73.924 20.171 1.00 57.70 565 HIS H C 1
ATOM 5926 O O . HIS H 1 104 ? 10.849 -73.994 21.146 1.00 54.46 565 HIS H O 1
ATOM 5933 N N . LEU H 1 105 ? 9.909 -74.946 19.331 1.00 56.38 566 LEU H N 1
ATOM 5934 C CA . LEU H 1 105 ? 10.363 -76.293 19.665 1.00 54.41 566 LEU H CA 1
ATOM 5935 C C . LEU H 1 105 ? 11.882 -76.417 19.644 1.00 50.29 566 LEU H C 1
ATOM 5936 O O . LEU H 1 105 ? 12.440 -77.254 20.362 1.00 52.63 566 LEU H O 1
ATOM 5941 N N . GLU H 1 106 ? 12.568 -75.611 18.833 1.00 49.65 567 GLU H N 1
ATOM 5942 C CA . GLU H 1 106 ? 14.026 -75.606 18.883 1.00 55.54 567 GLU H CA 1
ATOM 5943 C C . GLU H 1 106 ? 14.524 -75.036 20.205 1.00 55.74 567 GLU H C 1
ATOM 5944 O O . GLU H 1 106 ? 15.535 -75.499 20.747 1.00 55.95 567 GLU H O 1
ATOM 5950 N N . VAL H 1 107 ? 13.824 -74.033 20.740 1.00 56.04 568 VAL H N 1
ATOM 5951 C CA . VAL H 1 107 ? 14.199 -73.462 22.030 1.00 52.20 568 VAL H CA 1
ATOM 5952 C C . VAL H 1 107 ? 13.829 -74.415 23.159 1.00 51.10 568 VAL H C 1
ATOM 5953 O O . VAL H 1 107 ? 14.552 -74.528 24.158 1.00 49.67 568 VAL H O 1
ATOM 5957 N N . VAL H 1 108 ? 12.706 -75.122 23.014 1.00 47.91 569 VAL H N 1
ATOM 5958 C CA . VAL H 1 108 ? 12.284 -76.081 24.032 1.00 53.29 569 VAL H CA 1
ATOM 5959 C C . VAL H 1 108 ? 13.334 -77.174 24.200 1.00 52.96 569 VAL H C 1
ATOM 5960 O O . VAL H 1 108 ? 13.716 -77.527 25.321 1.00 54.69 569 VAL H O 1
ATOM 5964 N N . LYS H 1 109 ? 13.822 -77.719 23.083 1.00 54.49 570 LYS H N 1
ATOM 5965 C CA . LYS H 1 109 ? 14.833 -78.769 23.159 1.00 57.04 570 LYS H CA 1
ATOM 5966 C C . LYS H 1 109 ? 16.137 -78.239 23.742 1.00 58.62 570 LYS H C 1
ATOM 5967 O O . LYS H 1 109 ? 16.828 -78.952 24.479 1.00 63.27 570 LYS H O 1
ATOM 5973 N N . LEU H 1 110 ? 16.486 -76.989 23.430 1.00 51.03 571 LEU H N 1
ATOM 5974 C CA . LEU H 1 110 ? 17.698 -76.398 23.988 1.00 57.04 571 LEU H CA 1
ATOM 5975 C C . LEU H 1 110 ? 17.590 -76.255 25.501 1.00 57.00 571 LEU H C 1
ATOM 5976 O O . LEU H 1 110 ? 18.494 -76.658 26.242 1.00 52.74 571 LEU H O 1
ATOM 5981 N N . LEU H 1 111 ? 16.484 -75.679 25.978 1.00 58.41 572 LEU H N 1
ATOM 5982 C CA . LEU H 1 111 ? 16.308 -75.492 27.414 1.00 56.99 572 LEU H CA 1
ATOM 5983 C C . LEU H 1 111 ? 16.118 -76.819 28.135 1.00 57.40 572 LEU H C 1
ATOM 5984 O O . LEU H 1 111 ? 16.522 -76.953 29.295 1.00 60.27 572 LEU H O 1
ATOM 5989 N N . GLN H 1 112 ? 15.514 -77.806 27.470 1.00 60.81 573 GLN H N 1
ATOM 5990 C CA . GLN H 1 112 ? 15.319 -79.111 28.095 1.00 59.53 573 GLN H CA 1
ATOM 5991 C C . GLN H 1 112 ? 16.655 -79.781 28.392 1.00 59.50 573 GLN H C 1
ATOM 5992 O O . GLN H 1 112 ? 16.889 -80.262 29.507 1.00 56.27 573 GLN H O 1
ATOM 5998 N N . ASP H 1 113 ? 17.550 -79.816 27.399 1.00 57.97 574 ASP H N 1
ATOM 5999 C CA . ASP H 1 113 ? 18.849 -80.451 27.588 1.00 52.81 574 ASP H CA 1
ATOM 6000 C C . ASP H 1 113 ? 19.718 -79.678 28.573 1.00 56.80 574 ASP H C 1
ATOM 6001 O O . ASP H 1 113 ? 20.520 -80.282 29.296 1.00 55.74 574 ASP H O 1
ATOM 6006 N N . TYR H 1 114 ? 19.574 -78.352 28.619 1.00 54.27 575 TYR H N 1
ATOM 6007 C CA . TYR H 1 114 ? 20.349 -77.561 29.569 1.00 56.08 575 TYR H CA 1
ATOM 6008 C C . TYR H 1 114 ? 19.829 -77.740 30.991 1.00 57.39 575 TYR H C 1
ATOM 6009 O O . TYR H 1 114 ? 20.618 -77.801 31.941 1.00 54.79 575 TYR H O 1
ATOM 6018 N N . GLN H 1 115 ? 18.505 -77.817 31.158 1.00 53.88 576 GLN H N 1
ATOM 6019 C CA . GLN H 1 115 ? 17.939 -78.049 32.484 1.00 56.62 576 GLN H CA 1
ATOM 6020 C C . GLN H 1 115 ? 18.370 -79.401 33.037 1.00 57.85 576 GLN H C 1
ATOM 6021 O O . GLN H 1 115 ? 18.722 -79.514 34.217 1.00 58.25 576 GLN H O 1
ATOM 6027 N N . ASP H 1 116 ? 18.352 -80.438 32.195 1.00 55.63 577 ASP H N 1
ATOM 6028 C CA . ASP H 1 116 ? 18.743 -81.772 32.631 1.00 55.13 577 ASP H CA 1
ATOM 6029 C C . ASP H 1 116 ? 20.215 -81.856 33.014 1.00 56.01 577 ASP H C 1
ATOM 6030 O O . ASP H 1 116 ? 20.590 -82.745 33.785 1.00 54.22 577 ASP H O 1
ATOM 6035 N N . SER H 1 117 ? 21.054 -80.956 32.502 1.00 54.24 578 SER H N 1
ATOM 6036 C CA . SER H 1 117 ? 22.486 -80.982 32.767 1.00 56.29 578 SER H CA 1
ATOM 6037 C C . SER H 1 117 ? 22.948 -79.820 33.638 1.00 58.67 578 SER H C 1
ATOM 6038 O O . SER H 1 117 ? 24.156 -79.648 33.834 1.00 60.35 578 SER H O 1
ATOM 6041 N N . TYR H 1 118 ? 22.022 -79.027 34.171 1.00 58.53 579 TYR H N 1
ATOM 6042 C CA . TYR H 1 118 ? 22.385 -77.836 34.928 1.00 65.45 579 TYR H CA 1
ATOM 6043 C C . TYR H 1 118 ? 22.878 -78.208 36.320 1.00 71.63 579 TYR H C 1
ATOM 6044 O O . TYR H 1 118 ? 22.184 -78.904 37.068 1.00 70.96 579 TYR H O 1
ATOM 6053 N N . THR H 1 119 ? 24.075 -77.732 36.661 1.00 78.68 580 THR H N 1
ATOM 6054 C CA . THR H 1 119 ? 24.657 -77.880 37.998 1.00 80.20 580 THR H CA 1
ATOM 6055 C C . THR H 1 119 ? 24.647 -79.327 38.487 1.00 75.26 580 THR H C 1
ATOM 6056 O O . THR H 1 119 ? 25.686 -79.875 38.856 1.00 70.55 580 THR H O 1
ATOM 6060 N N . MET I 1 23 ? -5.455 -64.749 -30.282 1.00 66.83 484 MET I N 1
ATOM 6061 C CA . MET I 1 23 ? -6.866 -65.094 -30.183 1.00 74.87 484 MET I CA 1
ATOM 6062 C C . MET I 1 23 ? -7.236 -65.290 -28.698 1.00 77.53 484 MET I C 1
ATOM 6063 O O . MET I 1 23 ? -7.746 -64.364 -28.074 1.00 72.21 484 MET I O 1
ATOM 6068 N N . LYS I 1 24 ? -6.954 -66.466 -28.130 1.00 70.59 485 LYS I N 1
ATOM 6069 C CA . LYS I 1 24 ? -7.052 -66.656 -26.688 1.00 70.12 485 LYS I CA 1
ATOM 6070 C C . LYS I 1 24 ? -6.004 -65.832 -25.950 1.00 72.82 485 LYS I C 1
ATOM 6071 O O . LYS I 1 24 ? -6.256 -65.359 -24.836 1.00 68.51 485 LYS I O 1
ATOM 6077 N N . THR I 1 25 ? -4.822 -65.664 -26.549 1.00 68.51 486 THR I N 1
ATOM 6078 C CA . THR I 1 25 ? -3.761 -64.882 -25.925 1.00 67.02 486 THR I CA 1
ATOM 6079 C C . THR I 1 25 ? -4.165 -63.424 -25.738 1.00 66.94 486 THR I C 1
ATOM 6080 O O . THR I 1 25 ? -3.684 -62.766 -24.808 1.00 63.49 486 THR I O 1
ATOM 6084 N N . VAL I 1 26 ? -5.053 -62.910 -26.590 1.00 67.99 487 VAL I N 1
ATOM 6085 C CA . VAL I 1 26 ? -5.403 -61.495 -26.527 1.00 63.72 487 VAL I CA 1
ATOM 6086 C C . VAL I 1 26 ? -6.449 -61.242 -25.450 1.00 56.74 487 VAL I C 1
ATOM 6087 O O . VAL I 1 26 ? -6.347 -60.281 -24.679 1.00 54.62 487 VAL I O 1
ATOM 6091 N N . VAL I 1 27 ? -7.472 -62.095 -25.382 1.00 58.44 488 VAL I N 1
ATOM 6092 C CA . VAL I 1 27 ? -8.488 -61.950 -24.344 1.00 62.09 488 VAL I CA 1
ATOM 6093 C C . VAL I 1 27 ? -7.882 -62.210 -22.970 1.00 65.38 488 VAL I C 1
ATOM 6094 O O . VAL I 1 27 ? -8.243 -61.557 -21.983 1.00 68.88 488 VAL I O 1
ATOM 6098 N N . ASN I 1 28 ? -6.942 -63.156 -22.887 1.00 56.25 489 ASN I N 1
ATOM 6099 C CA . ASN I 1 28 ? -6.201 -63.359 -21.646 1.00 62.37 489 ASN I CA 1
ATOM 6100 C C . ASN I 1 28 ? -5.444 -62.099 -21.249 1.00 63.69 489 ASN I C 1
ATOM 6101 O O . ASN I 1 28 ? -5.421 -61.719 -20.072 1.00 67.49 489 ASN I O 1
ATOM 6106 N N . LEU I 1 29 ? -4.822 -61.435 -22.223 1.00 61.53 490 LEU I N 1
ATOM 6107 C CA . LEU I 1 29 ? -4.038 -60.240 -21.934 1.00 57.39 490 LEU I CA 1
ATOM 6108 C C . LEU I 1 29 ? -4.926 -59.098 -21.457 1.00 57.40 490 LEU I C 1
ATOM 6109 O O . LEU I 1 29 ? -4.617 -58.433 -20.461 1.00 62.44 490 LEU I O 1
ATOM 6114 N N . LEU I 1 30 ? -6.040 -58.860 -22.152 1.00 58.80 491 LEU I N 1
ATOM 6115 C CA . LEU I 1 30 ? -6.888 -57.723 -21.808 1.00 58.29 491 LEU I CA 1
ATOM 6116 C C . LEU I 1 30 ? -7.604 -57.935 -20.481 1.00 57.94 491 LEU I C 1
ATOM 6117 O O . LEU I 1 30 ? -7.832 -56.970 -19.744 1.00 62.70 491 LEU I O 1
ATOM 6122 N N . PHE I 1 31 ? -7.966 -59.179 -20.158 1.00 57.77 492 PHE I N 1
ATOM 6123 C CA . PHE I 1 31 ? -8.620 -59.442 -18.880 1.00 60.77 492 PHE I CA 1
ATOM 6124 C C . PHE I 1 31 ? -7.654 -59.244 -17.720 1.00 63.71 492 PHE I C 1
ATOM 6125 O O . PHE I 1 31 ? -8.053 -58.775 -16.647 1.00 64.02 492 PHE I O 1
ATOM 6133 N N . ALA I 1 32 ? -6.381 -59.596 -17.913 1.00 54.50 493 ALA I N 1
ATOM 6134 C CA . ALA I 1 32 ? -5.383 -59.316 -16.887 1.00 60.12 493 ALA I CA 1
ATOM 6135 C C . ALA I 1 32 ? -5.178 -57.816 -16.723 1.00 62.37 493 ALA I C 1
ATOM 6136 O O . ALA I 1 32 ? -4.987 -57.327 -15.604 1.00 60.89 493 ALA I O 1
ATOM 6138 N N . ALA I 1 33 ? -5.220 -57.069 -17.829 1.00 59.24 494 ALA I N 1
ATOM 6139 C CA . ALA I 1 33 ? -5.212 -55.614 -17.730 1.00 59.63 494 ALA I CA 1
ATOM 6140 C C . ALA I 1 33 ? -6.506 -55.093 -17.121 1.00 67.45 494 ALA I C 1
ATOM 6141 O O . ALA I 1 33 ? -6.499 -54.060 -16.441 1.00 70.15 494 ALA I O 1
ATOM 6143 N N . TYR I 1 34 ? -7.622 -55.791 -17.353 1.00 63.28 495 TYR I N 1
ATOM 6144 C CA . TYR I 1 34 ? -8.886 -55.405 -16.735 1.00 66.75 495 TYR I CA 1
ATOM 6145 C C . TYR I 1 34 ? -8.881 -55.682 -15.237 1.00 66.62 495 TYR I C 1
ATOM 6146 O O . TYR I 1 34 ? -9.472 -54.919 -14.463 1.00 65.47 495 TYR I O 1
ATOM 6155 N N . SER I 1 35 ? -8.219 -56.759 -14.811 1.00 60.69 496 SER I N 1
ATOM 6156 C CA . SER I 1 35 ? -8.171 -57.116 -13.400 1.00 62.65 496 SER I CA 1
ATOM 6157 C C . SER I 1 35 ? -7.212 -56.246 -12.601 1.00 66.27 496 SER I C 1
ATOM 6158 O O . SER I 1 35 ? -7.347 -56.165 -11.375 1.00 68.52 496 SER I O 1
ATOM 6161 N N . GLY I 1 36 ? -6.258 -55.591 -13.259 1.00 68.83 497 GLY I N 1
ATOM 6162 C CA . GLY I 1 36 ? -5.204 -54.897 -12.553 1.00 66.76 497 GLY I CA 1
ATOM 6163 C C . GLY I 1 36 ? -4.045 -55.772 -12.136 1.00 66.45 497 GLY I C 1
ATOM 6164 O O . GLY I 1 36 ? -3.137 -55.286 -11.452 1.00 68.16 497 GLY I O 1
ATOM 6165 N N . ASP I 1 37 ? -4.049 -57.045 -12.524 1.00 64.90 498 ASP I N 1
ATOM 6166 C CA . ASP I 1 37 ? -2.986 -57.988 -12.183 1.00 66.99 498 ASP I CA 1
ATOM 6167 C C . ASP I 1 37 ? -1.739 -57.629 -12.981 1.00 69.31 498 ASP I C 1
ATOM 6168 O O . ASP I 1 37 ? -1.590 -58.027 -14.139 1.00 69.73 498 ASP I O 1
ATOM 6173 N N . VAL I 1 38 ? -0.830 -56.875 -12.355 1.00 64.57 499 VAL I N 1
ATOM 6174 C CA . VAL I 1 38 ? 0.413 -56.513 -13.026 1.00 61.73 499 VAL I CA 1
ATOM 6175 C C . VAL I 1 38 ? 1.342 -57.718 -13.132 1.00 62.12 499 VAL I C 1
ATOM 6176 O O . VAL I 1 38 ? 2.110 -57.834 -14.095 1.00 65.19 499 VAL I O 1
ATOM 6180 N N . SER I 1 39 ? 1.279 -58.638 -12.166 1.00 64.02 500 SER I N 1
ATOM 6181 C CA . SER I 1 39 ? 2.175 -59.792 -12.178 1.00 66.68 500 SER I CA 1
ATOM 6182 C C . SER I 1 39 ? 1.870 -60.720 -13.347 1.00 64.66 500 SER I C 1
ATOM 6183 O O . SER I 1 39 ? 2.779 -61.338 -13.914 1.00 61.72 500 SER I O 1
ATOM 6186 N N . ALA I 1 40 ? 0.594 -60.837 -13.717 1.00 68.39 501 ALA I N 1
ATOM 6187 C CA . ALA I 1 40 ? 0.231 -61.664 -14.864 1.00 73.75 501 ALA I CA 1
ATOM 6188 C C . ALA I 1 40 ? 0.731 -61.051 -16.165 1.00 67.61 501 ALA I C 1
ATOM 6189 O O . ALA I 1 40 ? 1.177 -61.770 -17.066 1.00 66.76 501 ALA I O 1
ATOM 6191 N N . LEU I 1 41 ? 0.672 -59.721 -16.274 1.00 68.13 502 LEU I N 1
ATOM 6192 C CA . LEU I 1 41 ? 1.128 -59.051 -17.487 1.00 63.82 502 LEU I CA 1
ATOM 6193 C C . LEU I 1 41 ? 2.637 -59.161 -17.664 1.00 65.18 502 LEU I C 1
ATOM 6194 O O . LEU I 1 41 ? 3.129 -59.150 -18.799 1.00 64.80 502 LEU I O 1
ATOM 6199 N N . ARG I 1 42 ? 3.386 -59.260 -16.562 1.00 66.72 503 ARG I N 1
ATOM 6200 C CA . ARG I 1 42 ? 4.836 -59.388 -16.666 1.00 60.17 503 ARG I CA 1
ATOM 6201 C C . ARG I 1 42 ? 5.228 -60.699 -17.334 1.00 60.16 503 ARG I C 1
ATOM 6202 O O . ARG I 1 42 ? 6.114 -60.721 -18.197 1.00 61.97 503 ARG I O 1
ATOM 6210 N N . ARG I 1 43 ? 4.580 -61.801 -16.948 1.00 64.53 504 ARG I N 1
ATOM 6211 C CA . ARG I 1 43 ? 4.862 -63.090 -17.573 1.00 70.40 504 ARG I CA 1
ATOM 6212 C C . ARG I 1 43 ? 4.550 -63.057 -19.063 1.00 68.56 504 ARG I C 1
ATOM 6213 O O . ARG I 1 43 ? 5.253 -63.680 -19.868 1.00 68.18 504 ARG I O 1
ATOM 6221 N N . PHE I 1 44 ? 3.502 -62.324 -19.451 1.00 69.71 505 PHE I N 1
ATOM 6222 C CA . PHE I 1 44 ? 3.165 -62.203 -20.866 1.00 67.96 505 PHE I CA 1
ATOM 6223 C C . PHE I 1 44 ? 4.252 -61.462 -21.633 1.00 71.04 505 PHE I C 1
ATOM 6224 O O . PHE I 1 44 ? 4.643 -61.880 -22.730 1.00 69.99 505 PHE I O 1
ATOM 6232 N N . ALA I 1 45 ? 4.754 -60.358 -21.070 1.00 69.48 506 ALA I N 1
ATOM 6233 C CA . ALA I 1 45 ? 5.771 -59.571 -21.760 1.00 69.10 506 ALA I CA 1
ATOM 6234 C C . ALA I 1 45 ? 7.110 -60.296 -21.813 1.00 70.23 506 ALA I C 1
ATOM 6235 O O . ALA I 1 45 ? 7.924 -60.026 -22.703 1.00 68.10 506 ALA I O 1
ATOM 6237 N N . LEU I 1 46 ? 7.358 -61.213 -20.875 1.00 70.64 507 LEU I N 1
ATOM 6238 C CA . LEU I 1 46 ? 8.612 -61.957 -20.878 1.00 76.23 507 LEU I CA 1
ATOM 6239 C C . LEU I 1 46 ? 8.665 -62.998 -21.988 1.00 76.62 507 LEU I C 1
ATOM 6240 O O . LEU I 1 46 ? 9.762 -63.406 -22.386 1.00 76.35 507 LEU I O 1
ATOM 6245 N N . SER I 1 47 ? 7.513 -63.435 -22.495 1.00 76.76 508 SER I N 1
ATOM 6246 C CA . SER I 1 47 ? 7.449 -64.422 -23.562 1.00 74.90 508 SER I CA 1
ATOM 6247 C C . SER I 1 47 ? 7.422 -63.787 -24.946 1.00 77.84 508 SER I C 1
ATOM 6248 O O . SER I 1 47 ? 6.967 -64.428 -25.902 1.00 77.71 508 SER I O 1
ATOM 6251 N N . ALA I 1 48 ? 7.888 -62.542 -25.070 1.00 77.21 509 ALA I N 1
ATOM 6252 C CA . ALA I 1 48 ? 7.971 -61.843 -26.353 1.00 75.72 509 ALA I CA 1
ATOM 6253 C C . ALA I 1 48 ? 6.609 -61.738 -27.032 1.00 75.37 509 ALA I C 1
ATOM 6254 O O . ALA I 1 48 ? 6.520 -61.620 -28.257 1.00 79.03 509 ALA I O 1
ATOM 6256 N N . MET I 1 49 ? 5.540 -61.784 -26.243 1.00 75.88 510 MET I N 1
ATOM 6257 C CA . MET I 1 49 ? 4.200 -61.617 -26.787 1.00 69.86 510 MET I CA 1
ATOM 6258 C C . MET I 1 49 ? 3.974 -60.164 -27.183 1.00 67.47 510 MET I C 1
ATOM 6259 O O . MET I 1 49 ? 4.440 -59.240 -26.509 1.00 70.24 510 MET I O 1
ATOM 6264 N N . ASP I 1 50 ? 3.265 -59.962 -28.291 1.00 68.95 511 ASP I N 1
ATOM 6265 C CA . ASP I 1 50 ? 2.922 -58.615 -28.734 1.00 63.46 511 ASP I CA 1
ATOM 6266 C C . ASP I 1 50 ? 1.922 -58.011 -27.757 1.00 67.35 511 ASP I C 1
ATOM 6267 O O . ASP I 1 50 ? 0.744 -58.383 -27.751 1.00 71.97 511 ASP I O 1
ATOM 6272 N N . MET I 1 51 ? 2.389 -57.079 -26.929 1.00 68.05 512 MET I N 1
ATOM 6273 C CA . MET I 1 51 ? 1.534 -56.423 -25.949 1.00 62.27 512 MET I CA 1
ATOM 6274 C C . MET I 1 51 ? 0.615 -55.378 -26.567 1.00 58.41 512 MET I C 1
ATOM 6275 O O . MET I 1 51 ? -0.198 -54.790 -25.846 1.00 55.33 512 MET I O 1
ATOM 6280 N N . GLU I 1 52 ? 0.718 -55.136 -27.873 1.00 61.00 513 GLU I N 1
ATOM 6281 C CA . GLU I 1 52 ? -0.139 -54.185 -28.566 1.00 56.94 513 GLU I CA 1
ATOM 6282 C C . GLU I 1 52 ? -1.238 -54.858 -29.377 1.00 53.60 513 GLU I C 1
ATOM 6283 O O . GLU I 1 52 ? -1.981 -54.167 -30.078 1.00 53.65 513 GLU I O 1
ATOM 6289 N N . GLN I 1 53 ? -1.357 -56.182 -29.300 1.00 52.44 514 GLN I N 1
ATOM 6290 C CA . GLN I 1 53 ? -2.378 -56.889 -30.062 1.00 55.44 514 GLN I CA 1
ATOM 6291 C C . GLN I 1 53 ? -3.771 -56.489 -29.588 1.00 50.07 514 GLN I C 1
ATOM 6292 O O . GLN I 1 53 ? -4.021 -56.346 -28.389 1.00 52.54 514 GLN I O 1
ATOM 6298 N N . LYS I 1 54 ? -4.679 -56.308 -30.540 1.00 45.97 515 LYS I N 1
ATOM 6299 C CA . LYS I 1 54 ? -6.028 -55.839 -30.263 1.00 50.51 515 LYS I CA 1
ATOM 6300 C C . LYS I 1 54 ? -7.029 -56.982 -30.392 1.00 47.03 515 LYS I C 1
ATOM 6301 O O . LYS I 1 54 ? -6.708 -58.076 -30.864 1.00 50.10 515 LYS I O 1
ATOM 6307 N N . ASP I 1 55 ? -8.258 -56.711 -29.960 1.00 45.89 516 ASP I N 1
ATOM 6308 C CA . ASP I 1 55 ? -9.335 -57.688 -29.973 1.00 47.17 516 ASP I CA 1
ATOM 6309 C C . ASP I 1 55 ? -10.351 -57.347 -31.066 1.00 45.24 516 ASP I C 1
ATOM 6310 O O . ASP I 1 55 ? -10.101 -56.513 -31.945 1.00 44.32 516 ASP I O 1
ATOM 6315 N N . TYR I 1 56 ? -11.515 -57.998 -30.995 1.00 46.73 517 TYR I N 1
ATOM 6316 C CA . TYR I 1 56 ? -12.570 -57.803 -31.984 1.00 40.89 517 TYR I CA 1
ATOM 6317 C C . TYR I 1 56 ? -13.084 -56.370 -32.018 1.00 41.49 517 TYR I C 1
ATOM 6318 O O . TYR I 1 56 ? -13.660 -55.955 -33.028 1.00 45.36 517 TYR I O 1
ATOM 6327 N N . ASP I 1 57 ? -12.905 -55.611 -30.938 1.00 46.80 518 ASP I N 1
ATOM 6328 C CA . ASP I 1 57 ? -13.249 -54.197 -30.898 1.00 49.70 518 ASP I CA 1
ATOM 6329 C C . ASP I 1 57 ? -12.038 -53.300 -31.115 1.00 49.52 518 ASP I C 1
ATOM 6330 O O . ASP I 1 57 ? -12.114 -52.096 -30.845 1.00 50.40 518 ASP I O 1
ATOM 6335 N N . SER I 1 58 ? -10.924 -53.863 -31.590 1.00 47.76 519 SER I N 1
ATOM 6336 C CA . SER I 1 58 ? -9.675 -53.130 -31.804 1.00 50.33 519 SER I CA 1
ATOM 6337 C C . SER I 1 58 ? -9.158 -52.498 -30.515 1.00 45.46 519 SER I C 1
ATOM 6338 O O . SER I 1 58 ? -8.493 -51.461 -30.541 1.00 48.85 519 SER I O 1
ATOM 6341 N N . ARG I 1 59 ? -9.449 -53.122 -29.378 1.00 41.13 520 ARG I N 1
ATOM 6342 C CA . ARG I 1 59 ? -9.026 -52.618 -28.080 1.00 49.78 520 ARG I CA 1
ATOM 6343 C C . ARG I 1 59 ? -7.725 -53.292 -27.670 1.00 50.95 520 ARG I C 1
ATOM 6344 O O . ARG I 1 59 ? -7.596 -54.517 -27.766 1.00 48.73 520 ARG I O 1
ATOM 6352 N N . THR I 1 60 ? -6.764 -52.490 -27.222 1.00 51.16 521 THR I N 1
ATOM 6353 C CA . THR I 1 60 ? -5.497 -52.991 -26.718 1.00 48.73 521 THR I CA 1
ATOM 6354 C C . THR I 1 60 ? -5.556 -53.094 -25.197 1.00 50.06 521 THR I C 1
ATOM 6355 O O . THR I 1 60 ? -6.562 -52.765 -24.565 1.00 52.61 521 THR I O 1
ATOM 6359 N N . ALA I 1 61 ? -4.456 -53.564 -24.601 1.00 52.20 522 ALA I N 1
ATOM 6360 C CA . ALA I 1 61 ? -4.398 -53.665 -23.146 1.00 47.93 522 ALA I CA 1
ATOM 6361 C C . ALA I 1 61 ? -4.374 -52.286 -22.501 1.00 50.67 522 ALA I C 1
ATOM 6362 O O . ALA I 1 61 ? -4.971 -52.081 -21.438 1.00 57.03 522 ALA I O 1
ATOM 6364 N N . LEU I 1 62 ? -3.693 -51.326 -23.133 1.00 49.52 523 LEU I N 1
ATOM 6365 C CA . LEU I 1 62 ? -3.705 -49.956 -22.634 1.00 55.23 523 LEU I CA 1
ATOM 6366 C C . LEU I 1 62 ? -5.089 -49.329 -22.745 1.00 60.44 523 LEU I C 1
ATOM 6367 O O . LEU I 1 62 ? -5.431 -48.445 -21.951 1.00 63.87 523 LEU I O 1
ATOM 6372 N N . HIS I 1 63 ? -5.894 -49.762 -23.720 1.00 59.27 524 HIS I N 1
ATOM 6373 C CA . HIS I 1 63 ? -7.269 -49.281 -23.819 1.00 57.91 524 HIS I CA 1
ATOM 6374 C C . HIS I 1 63 ? -8.085 -49.714 -22.607 1.00 60.21 524 HIS I C 1
ATOM 6375 O O . HIS I 1 63 ? -8.755 -48.896 -21.968 1.00 63.92 524 HIS I O 1
ATOM 6382 N N . VAL I 1 64 ? -8.039 -51.008 -22.279 1.00 56.58 525 VAL I N 1
ATOM 6383 C CA . VAL I 1 64 ? -8.819 -51.525 -21.159 1.00 58.04 525 VAL I CA 1
ATOM 6384 C C . VAL I 1 64 ? -8.270 -51.005 -19.836 1.00 63.85 525 VAL I C 1
ATOM 6385 O O . VAL I 1 64 ? -9.031 -50.697 -18.910 1.00 69.86 525 VAL I O 1
ATOM 6389 N N . ALA I 1 65 ? -6.945 -50.890 -19.726 1.00 63.08 526 ALA I N 1
ATOM 6390 C CA . ALA I 1 65 ? -6.343 -50.413 -18.485 1.00 61.83 526 ALA I CA 1
ATOM 6391 C C . ALA I 1 65 ? -6.700 -48.955 -18.222 1.00 63.76 526 ALA I C 1
ATOM 6392 O O . ALA I 1 65 ? -7.103 -48.596 -17.109 1.00 65.56 526 ALA I O 1
ATOM 6394 N N . ALA I 1 66 ? -6.559 -48.099 -19.237 1.00 59.17 527 ALA I N 1
ATOM 6395 C CA . ALA I 1 66 ? -6.862 -46.683 -19.057 1.00 70.65 527 ALA I CA 1
ATOM 6396 C C . ALA I 1 66 ? -8.343 -46.450 -18.791 1.00 70.48 527 ALA I C 1
ATOM 6397 O O . ALA I 1 66 ? -8.699 -45.523 -18.054 1.00 73.31 527 ALA I O 1
ATOM 6399 N N . ALA I 1 67 ? -9.219 -47.270 -19.378 1.00 67.41 528 ALA I N 1
ATOM 6400 C CA . ALA I 1 67 ? -10.647 -47.126 -19.114 1.00 73.90 528 ALA I CA 1
ATOM 6401 C C . ALA I 1 67 ? -10.998 -47.545 -17.692 1.00 72.25 528 ALA I C 1
ATOM 6402 O O . ALA I 1 67 ? -11.919 -46.979 -17.091 1.00 71.07 528 ALA I O 1
ATOM 6404 N N . GLU I 1 68 ? -10.280 -48.524 -17.139 1.00 65.42 529 GLU I N 1
ATOM 6405 C CA . GLU I 1 68 ? -10.515 -48.940 -15.761 1.00 70.52 529 GLU I CA 1
ATOM 6406 C C . GLU I 1 68 ? -9.883 -47.982 -14.759 1.00 73.85 529 GLU I C 1
ATOM 6407 O O . GLU I 1 68 ? -10.422 -47.794 -13.663 1.00 77.95 529 GLU I O 1
ATOM 6413 N N . GLY I 1 69 ? -8.754 -47.374 -15.110 1.00 71.18 530 GLY I N 1
ATOM 6414 C CA . GLY I 1 69 ? -8.069 -46.455 -14.228 1.00 76.57 530 GLY I CA 1
ATOM 6415 C C . GLY I 1 69 ? -6.895 -47.031 -13.468 1.00 71.89 530 GLY I C 1
ATOM 6416 O O . GLY I 1 69 ? -6.323 -46.327 -12.627 1.00 70.74 530 GLY I O 1
ATOM 6417 N N . HIS I 1 70 ? -6.517 -48.279 -13.734 1.00 68.18 531 HIS I N 1
ATOM 6418 C CA . HIS I 1 70 ? -5.404 -48.912 -13.033 1.00 74.93 531 HIS I CA 1
ATOM 6419 C C . HIS I 1 70 ? -4.108 -48.196 -13.392 1.00 72.33 531 HIS I C 1
ATOM 6420 O O . HIS I 1 70 ? -3.597 -48.340 -14.507 1.00 72.06 531 HIS I O 1
ATOM 6427 N N . ILE I 1 71 ? -3.571 -47.428 -12.441 1.00 70.24 532 ILE I N 1
ATOM 6428 C CA . ILE I 1 71 ? -2.406 -46.593 -12.718 1.00 67.86 532 ILE I CA 1
ATOM 6429 C C . ILE I 1 71 ? -1.157 -47.446 -12.911 1.00 68.79 532 ILE I C 1
ATOM 6430 O O . ILE I 1 71 ? -0.357 -47.200 -13.822 1.00 68.20 532 ILE I O 1
ATOM 6435 N N . GLU I 1 72 ? -0.967 -48.461 -12.064 1.00 67.10 533 GLU I N 1
ATOM 6436 C CA . GLU I 1 72 ? 0.249 -49.266 -12.142 1.00 71.94 533 GLU I CA 1
ATOM 6437 C C . GLU I 1 72 ? 0.269 -50.150 -13.383 1.00 70.71 533 GLU I C 1
ATOM 6438 O O . GLU I 1 72 ? 1.347 -50.459 -13.904 1.00 64.89 533 GLU I O 1
ATOM 6444 N N . VAL I 1 73 ? -0.902 -50.568 -13.866 1.00 65.63 534 VAL I N 1
ATOM 6445 C CA . VAL I 1 73 ? -0.960 -51.321 -15.114 1.00 68.32 534 VAL I CA 1
ATOM 6446 C C . VAL I 1 73 ? -0.581 -50.425 -16.287 1.00 62.05 534 VAL I C 1
ATOM 6447 O O . VAL I 1 73 ? 0.219 -50.808 -17.149 1.00 64.43 534 VAL I O 1
ATOM 6451 N N . VAL I 1 74 ? -1.148 -49.217 -16.334 1.00 60.98 535 VAL I N 1
ATOM 6452 C CA . VAL I 1 74 ? -0.783 -48.261 -17.376 1.00 60.70 535 VAL I CA 1
ATOM 6453 C C . VAL I 1 74 ? 0.709 -47.965 -17.322 1.00 62.84 535 VAL I C 1
ATOM 6454 O O . VAL I 1 74 ? 1.383 -47.900 -18.357 1.00 59.59 535 VAL I O 1
ATOM 6458 N N . LYS I 1 75 ? 1.255 -47.812 -16.114 1.00 66.96 536 LYS I N 1
ATOM 6459 C CA . LYS I 1 75 ? 2.674 -47.503 -15.988 1.00 62.25 536 LYS I CA 1
ATOM 6460 C C . LYS I 1 75 ? 3.549 -48.659 -16.461 1.00 58.90 536 LYS I C 1
ATOM 6461 O O . LYS I 1 75 ? 4.620 -48.426 -17.031 1.00 65.05 536 LYS I O 1
ATOM 6467 N N . PHE I 1 76 ? 3.113 -49.904 -16.251 1.00 52.40 537 PHE I N 1
ATOM 6468 C CA . PHE I 1 76 ? 3.888 -51.034 -16.756 1.00 57.88 537 PHE I CA 1
ATOM 6469 C C . PHE I 1 76 ? 3.817 -51.116 -18.275 1.00 59.85 537 PHE I C 1
ATOM 6470 O O . PHE I 1 76 ? 4.798 -51.486 -18.930 1.00 59.11 537 PHE I O 1
ATOM 6478 N N . LEU I 1 77 ? 2.662 -50.783 -18.856 1.00 58.57 538 LEU I N 1
ATOM 6479 C CA . LEU I 1 77 ? 2.544 -50.765 -20.308 1.00 54.40 538 LEU I CA 1
ATOM 6480 C C . LEU I 1 77 ? 3.230 -49.554 -20.923 1.00 59.24 538 LEU I C 1
ATOM 6481 O O . LEU I 1 77 ? 3.579 -49.590 -22.107 1.00 61.72 538 LEU I O 1
ATOM 6486 N N . ILE I 1 78 ? 3.438 -48.490 -20.146 1.00 67.21 539 ILE I N 1
ATOM 6487 C CA . ILE I 1 78 ? 4.036 -47.270 -20.682 1.00 69.14 539 ILE I CA 1
ATOM 6488 C C . ILE I 1 78 ? 5.555 -47.370 -20.692 1.00 64.76 539 ILE I C 1
ATOM 6489 O O . ILE I 1 78 ? 6.202 -47.137 -21.720 1.00 61.49 539 ILE I O 1
ATOM 6494 N N . GLU I 1 79 ? 6.148 -47.715 -19.550 1.00 66.03 540 GLU I N 1
ATOM 6495 C CA . GLU I 1 79 ? 7.596 -47.679 -19.385 1.00 67.97 540 GLU I CA 1
ATOM 6496 C C . GLU I 1 79 ? 8.272 -49.012 -19.669 1.00 62.08 540 GLU I C 1
ATOM 6497 O O . GLU I 1 79 ? 9.351 -49.035 -20.269 1.00 64.70 540 GLU I O 1
ATOM 6503 N N . ALA I 1 80 ? 7.669 -50.129 -19.257 1.00 55.87 541 ALA I N 1
ATOM 6504 C CA . ALA I 1 80 ? 8.314 -51.421 -19.462 1.00 59.65 541 ALA I CA 1
ATOM 6505 C C . ALA I 1 80 ? 8.098 -51.946 -20.877 1.00 60.51 541 ALA I C 1
ATOM 6506 O O . ALA I 1 80 ? 9.026 -52.491 -21.486 1.00 54.85 541 ALA I O 1
ATOM 6508 N N . CYS I 1 81 ? 6.889 -51.792 -21.416 1.00 57.88 542 CYS I N 1
ATOM 6509 C CA . CYS I 1 81 ? 6.550 -52.340 -22.724 1.00 58.22 542 CYS I CA 1
ATOM 6510 C C . CYS I 1 81 ? 6.652 -51.327 -23.854 1.00 61.21 542 CYS I C 1
ATOM 6511 O O . CYS I 1 81 ? 6.870 -51.726 -25.004 1.00 55.46 542 CYS I O 1
ATOM 6514 N N . LYS I 1 82 ? 6.496 -50.036 -23.557 1.00 63.82 543 LYS I N 1
ATOM 6515 C CA . LYS I 1 82 ? 6.603 -48.967 -24.553 1.00 68.71 543 LYS I CA 1
ATOM 6516 C C . LYS I 1 82 ? 5.643 -49.200 -25.721 1.00 62.95 543 LYS I C 1
ATOM 6517 O O . LYS I 1 82 ? 6.031 -49.187 -26.890 1.00 63.42 543 LYS I O 1
ATOM 6523 N N . VAL I 1 83 ? 4.370 -49.414 -25.388 1.00 64.52 544 VAL I N 1
ATOM 6524 C CA . VAL I 1 83 ? 3.349 -49.648 -26.402 1.00 67.28 544 VAL I CA 1
ATOM 6525 C C . VAL I 1 83 ? 2.979 -48.333 -27.084 1.00 67.80 544 VAL I C 1
ATOM 6526 O O . VAL I 1 83 ? 3.183 -47.241 -26.545 1.00 72.10 544 VAL I O 1
ATOM 6530 N N . ASN I 1 84 ? 2.429 -48.440 -28.287 1.00 61.38 545 ASN I N 1
ATOM 6531 C CA . ASN I 1 84 ? 2.002 -47.259 -29.033 1.00 69.10 545 ASN I CA 1
ATOM 6532 C C . ASN I 1 84 ? 0.750 -46.674 -28.389 1.00 68.30 545 ASN I C 1
ATOM 6533 O O . ASN I 1 84 ? -0.290 -47.342 -28.376 1.00 68.83 545 ASN I O 1
ATOM 6538 N N . PRO I 1 85 ? 0.792 -45.450 -27.858 1.00 67.48 546 PRO I N 1
ATOM 6539 C CA . PRO I 1 85 ? -0.403 -44.881 -27.224 1.00 66.89 546 PRO I CA 1
ATOM 6540 C C . PRO I 1 85 ? -1.400 -44.300 -28.209 1.00 68.52 546 PRO I C 1
ATOM 6541 O O . PRO I 1 85 ? -2.498 -43.917 -27.787 1.00 63.68 546 PRO I O 1
ATOM 6545 N N . PHE I 1 86 ? -1.060 -44.226 -29.497 1.00 64.24 547 PHE I N 1
ATOM 6546 C CA . PHE I 1 86 ? -1.921 -43.626 -30.507 1.00 69.12 547 PHE I CA 1
ATOM 6547 C C . PHE I 1 86 ? -2.774 -44.655 -31.241 1.00 67.87 547 PHE I C 1
ATOM 6548 O O . PHE I 1 86 ? -3.314 -44.353 -32.310 1.00 66.70 547 PHE I O 1
ATOM 6556 N N . ALA I 1 87 ? -2.904 -45.861 -30.694 1.00 68.55 548 ALA I N 1
ATOM 6557 C CA . ALA I 1 87 ? -3.726 -46.885 -31.325 1.00 64.19 548 ALA I CA 1
ATOM 6558 C C . ALA I 1 87 ? -5.202 -46.538 -31.181 1.00 60.31 548 ALA I C 1
ATOM 6559 O O . ALA I 1 87 ? -5.677 -46.238 -30.081 1.00 62.03 548 ALA I O 1
ATOM 6561 N N . LYS I 1 88 ? -5.927 -46.577 -32.294 1.00 56.27 549 LYS I N 1
ATOM 6562 C CA . LYS I 1 88 ? -7.349 -46.262 -32.316 1.00 65.21 549 LYS I CA 1
ATOM 6563 C C . LYS I 1 88 ? -8.160 -47.550 -32.277 1.00 58.86 549 LYS I C 1
ATOM 6564 O O . LYS I 1 88 ? -7.888 -48.485 -33.037 1.00 53.02 549 LYS I O 1
ATOM 6570 N N . ASP I 1 89 ? -9.156 -47.597 -31.392 1.00 55.63 550 ASP I N 1
ATOM 6571 C CA . ASP I 1 89 ? -10.032 -48.760 -31.320 1.00 56.74 550 ASP I CA 1
ATOM 6572 C C . ASP I 1 89 ? -11.107 -48.681 -32.399 1.00 58.90 550 ASP I C 1
ATOM 6573 O O . ASP I 1 89 ? -10.926 -47.994 -33.410 1.00 63.47 550 ASP I O 1
ATOM 6578 N N . ARG I 1 90 ? -12.226 -49.380 -32.196 1.00 57.23 551 ARG I N 1
ATOM 6579 C CA . ARG I 1 90 ? -13.277 -49.402 -33.211 1.00 54.20 551 ARG I CA 1
ATOM 6580 C C . ARG I 1 90 ? -13.881 -48.018 -33.418 1.00 59.18 551 ARG I C 1
ATOM 6581 O O . ARG I 1 90 ? -14.158 -47.615 -34.554 1.00 51.22 551 ARG I O 1
ATOM 6589 N N . TRP I 1 91 ? -14.089 -47.274 -32.332 1.00 62.59 552 TRP I N 1
ATOM 6590 C CA . TRP I 1 91 ? -14.699 -45.954 -32.388 1.00 60.54 552 TRP I CA 1
ATOM 6591 C C . TRP I 1 91 ? -13.681 -44.846 -32.634 1.00 63.30 552 TRP I C 1
ATOM 6592 O O . TRP I 1 91 ? -13.966 -43.677 -32.345 1.00 68.10 552 TRP I O 1
ATOM 6603 N N . GLY I 1 92 ? -12.511 -45.186 -33.168 1.00 63.19 553 GLY I N 1
ATOM 6604 C CA . GLY I 1 92 ? -11.476 -44.198 -33.405 1.00 61.32 553 GLY I CA 1
ATOM 6605 C C . GLY I 1 92 ? -10.938 -43.554 -32.149 1.00 63.05 553 GLY I C 1
ATOM 6606 O O . GLY I 1 92 ? -10.496 -42.402 -32.192 1.00 67.74 553 GLY I O 1
ATOM 6607 N N . ASN I 1 93 ? -10.957 -44.267 -31.027 1.00 63.51 554 ASN I N 1
ATOM 6608 C CA . ASN I 1 93 ? -10.578 -43.696 -29.744 1.00 64.39 554 ASN I CA 1
ATOM 6609 C C . ASN I 1 93 ? -9.195 -44.161 -29.309 1.00 62.18 554 ASN I C 1
ATOM 6610 O O . ASN I 1 93 ? -8.819 -45.321 -29.498 1.00 60.75 554 ASN I O 1
ATOM 6615 N N . ILE I 1 94 ? -8.450 -43.232 -28.722 1.00 66.02 555 ILE I N 1
ATOM 6616 C CA . ILE I 1 94 ? -7.124 -43.429 -28.147 1.00 64.73 555 ILE I CA 1
ATOM 6617 C C . ILE I 1 94 ? -7.327 -43.928 -26.717 1.00 64.05 555 ILE I C 1
ATOM 6618 O O . ILE I 1 94 ? -8.384 -43.653 -26.130 1.00 65.77 555 ILE I O 1
ATOM 6623 N N . PRO I 1 95 ? -6.398 -44.700 -26.133 1.00 60.73 556 PRO I N 1
ATOM 6624 C CA . PRO I 1 95 ? -6.575 -45.096 -24.723 1.00 64.11 556 PRO I CA 1
ATOM 6625 C C . PRO I 1 95 ? -6.789 -43.920 -23.786 1.00 71.25 556 PRO I C 1
ATOM 6626 O O . PRO I 1 95 ? -7.509 -44.054 -22.788 1.00 76.12 556 PRO I O 1
ATOM 6630 N N . LEU I 1 96 ? -6.196 -42.764 -24.089 1.00 69.57 557 LEU I N 1
ATOM 6631 C CA . LEU I 1 96 ? -6.412 -41.580 -23.267 1.00 72.48 557 LEU I CA 1
ATOM 6632 C C . LEU I 1 96 ? -7.843 -41.062 -23.383 1.00 74.22 557 LEU I C 1
ATOM 6633 O O . LEU I 1 96 ? -8.352 -40.448 -22.438 1.00 75.49 557 LEU I O 1
ATOM 6638 N N . ASP I 1 97 ? -8.509 -41.309 -24.518 1.00 67.39 558 ASP I N 1
ATOM 6639 C CA . ASP I 1 97 ? -9.871 -40.811 -24.704 1.00 70.24 558 ASP I CA 1
ATOM 6640 C C . ASP I 1 97 ? -10.836 -41.431 -23.703 1.00 75.31 558 ASP I C 1
ATOM 6641 O O . ASP I 1 97 ? -11.743 -40.753 -23.206 1.00 75.90 558 ASP I O 1
ATOM 6646 N N . ASP I 1 98 ? -10.666 -42.718 -23.399 1.00 74.88 559 ASP I N 1
ATOM 6647 C CA . ASP I 1 98 ? -11.529 -43.352 -22.410 1.00 75.26 559 ASP I CA 1
ATOM 6648 C C . ASP I 1 98 ? -11.137 -42.965 -20.991 1.00 76.14 559 ASP I C 1
ATOM 6649 O O . ASP I 1 98 ? -11.993 -42.944 -20.101 1.00 79.49 559 ASP I O 1
ATOM 6654 N N . ALA I 1 99 ? -9.860 -42.649 -20.764 1.00 72.32 560 ALA I N 1
ATOM 6655 C CA . ALA I 1 99 ? -9.441 -42.174 -19.450 1.00 77.26 560 ALA I CA 1
ATOM 6656 C C . ALA I 1 99 ? -10.022 -40.797 -19.154 1.00 79.35 560 ALA I C 1
ATOM 6657 O O . ALA I 1 99 ? -10.465 -40.532 -18.030 1.00 79.07 560 ALA I O 1
ATOM 6659 N N . VAL I 1 100 ? -10.025 -39.907 -20.149 1.00 81.15 561 VAL I N 1
ATOM 6660 C CA . VAL I 1 100 ? -10.641 -38.593 -19.978 1.00 78.76 561 VAL I CA 1
ATOM 6661 C C . VAL I 1 100 ? -12.142 -38.736 -19.765 1.00 78.66 561 VAL I C 1
ATOM 6662 O O . VAL I 1 100 ? -12.720 -38.120 -18.860 1.00 79.22 561 VAL I O 1
ATOM 6666 N N . GLN I 1 101 ? -12.793 -39.565 -20.584 1.00 80.15 562 GLN I N 1
ATOM 6667 C CA . GLN I 1 101 ? -14.237 -39.746 -20.494 1.00 79.14 562 GLN I CA 1
ATOM 6668 C C . GLN I 1 101 ? -14.670 -40.369 -19.172 1.00 84.52 562 GLN I C 1
ATOM 6669 O O . GLN I 1 101 ? -15.819 -40.178 -18.761 1.00 86.51 562 GLN I O 1
ATOM 6675 N N . PHE I 1 102 ? -13.783 -41.098 -18.493 1.00 83.12 563 PHE I N 1
ATOM 6676 C CA . PHE I 1 102 ? -14.127 -41.782 -17.251 1.00 80.89 563 PHE I CA 1
ATOM 6677 C C . PHE I 1 102 ? -13.464 -41.159 -16.028 1.00 85.03 563 PHE I C 1
ATOM 6678 O O . PHE I 1 102 ? -13.512 -41.746 -14.941 1.00 83.54 563 PHE I O 1
ATOM 6686 N N . ASN I 1 103 ? -12.838 -39.991 -16.186 1.00 90.79 564 ASN I N 1
ATOM 6687 C CA . ASN I 1 103 ? -12.344 -39.185 -15.064 1.00 92.06 564 ASN I CA 1
ATOM 6688 C C . ASN I 1 103 ? -11.255 -39.909 -14.272 1.00 93.58 564 ASN I C 1
ATOM 6689 O O . ASN I 1 103 ? -11.263 -39.921 -13.040 1.00 96.96 564 ASN I O 1
ATOM 6694 N N . HIS I 1 104 ? -10.306 -40.513 -14.983 1.00 89.17 565 HIS I N 1
ATOM 6695 C CA . HIS I 1 104 ? -9.118 -41.117 -14.375 1.00 87.68 565 HIS I CA 1
ATOM 6696 C C . HIS I 1 104 ? -7.964 -40.146 -14.605 1.00 88.02 565 HIS I C 1
ATOM 6697 O O . HIS I 1 104 ? -7.201 -40.271 -15.564 1.00 82.47 565 HIS I O 1
ATOM 6704 N N . LEU I 1 105 ? -7.833 -39.176 -13.696 1.00 93.47 566 LEU I N 1
ATOM 6705 C CA . LEU I 1 105 ? -6.990 -38.008 -13.935 1.00 85.53 566 LEU I CA 1
ATOM 6706 C C . LEU I 1 105 ? -5.505 -38.345 -13.864 1.00 85.22 566 LEU I C 1
ATOM 6707 O O . LEU I 1 105 ? -4.731 -37.943 -14.739 1.00 86.97 566 LEU I O 1
ATOM 6712 N N . GLU I 1 106 ? -5.085 -39.056 -12.813 1.00 89.31 567 GLU I N 1
ATOM 6713 C CA . GLU I 1 106 ? -3.697 -39.501 -12.714 1.00 88.81 567 GLU I CA 1
ATOM 6714 C C . GLU I 1 106 ? -3.296 -40.302 -13.943 1.00 85.23 567 GLU I C 1
ATOM 6715 O O . GLU I 1 106 ? -2.181 -40.156 -14.459 1.00 79.67 567 GLU I O 1
ATOM 6721 N N . VAL I 1 107 ? -4.200 -41.158 -14.422 1.00 88.35 568 VAL I N 1
ATOM 6722 C CA . VAL I 1 107 ? -3.977 -41.865 -15.679 1.00 83.74 568 VAL I CA 1
ATOM 6723 C C . VAL I 1 107 ? -3.839 -40.870 -16.826 1.00 82.75 568 VAL I C 1
ATOM 6724 O O . VAL I 1 107 ? -2.893 -40.939 -17.619 1.00 81.85 568 VAL I O 1
ATOM 6728 N N . VAL I 1 108 ? -4.771 -39.914 -16.913 1.00 80.42 569 VAL I N 1
ATOM 6729 C CA . VAL I 1 108 ? -4.775 -38.949 -18.013 1.00 82.68 569 VAL I CA 1
ATOM 6730 C C . VAL I 1 108 ? -3.444 -38.214 -18.097 1.00 81.94 569 VAL I C 1
ATOM 6731 O O . VAL I 1 108 ? -2.885 -38.030 -19.186 1.00 81.22 569 VAL I O 1
ATOM 6735 N N . LYS I 1 109 ? -2.905 -37.797 -16.949 1.00 84.74 570 LYS I N 1
ATOM 6736 C CA . LYS I 1 109 ? -1.619 -37.109 -16.945 1.00 83.64 570 LYS I CA 1
ATOM 6737 C C . LYS I 1 109 ? -0.486 -38.030 -17.383 1.00 82.23 570 LYS I C 1
ATOM 6738 O O . LYS I 1 109 ? 0.498 -37.564 -17.969 1.00 76.55 570 LYS I O 1
ATOM 6744 N N . LEU I 1 110 ? -0.608 -39.334 -17.119 1.00 81.34 571 LEU I N 1
ATOM 6745 C CA . LEU I 1 110 ? 0.433 -40.276 -17.520 1.00 79.76 571 LEU I CA 1
ATOM 6746 C C . LEU I 1 110 ? 0.494 -40.429 -19.036 1.00 79.52 571 LEU I C 1
ATOM 6747 O O . LEU I 1 110 ? 1.585 -40.478 -19.616 1.00 75.52 571 LEU I O 1
ATOM 6752 N N . LEU I 1 111 ? -0.667 -40.509 -19.693 1.00 78.08 572 LEU I N 1
ATOM 6753 C CA . LEU I 1 111 ? -0.695 -40.753 -21.132 1.00 84.51 572 LEU I CA 1
ATOM 6754 C C . LEU I 1 111 ? -0.141 -39.576 -21.925 1.00 82.45 572 LEU I C 1
ATOM 6755 O O . LEU I 1 111 ? 0.492 -39.780 -22.968 1.00 79.91 572 LEU I O 1
ATOM 6760 N N . GLN I 1 112 ? -0.367 -38.347 -21.456 1.00 83.19 573 GLN I N 1
ATOM 6761 C CA . GLN I 1 112 ? 0.055 -37.172 -22.210 1.00 78.87 573 GLN I CA 1
ATOM 6762 C C . GLN I 1 112 ? 1.540 -36.877 -22.043 1.00 79.23 573 GLN I C 1
ATOM 6763 O O . GLN I 1 112 ? 2.180 -36.407 -22.989 1.00 85.78 573 GLN I O 1
ATOM 6769 N N . ASP I 1 113 ? 2.106 -37.135 -20.861 1.00 81.61 574 ASP I N 1
ATOM 6770 C CA . ASP I 1 113 ? 3.556 -37.056 -20.722 1.00 85.37 574 ASP I CA 1
ATOM 6771 C C . ASP I 1 113 ? 4.243 -38.119 -21.567 1.00 84.75 574 ASP I C 1
ATOM 6772 O O . ASP I 1 113 ? 5.397 -37.942 -21.975 1.00 86.09 574 ASP I O 1
ATOM 6777 N N . TYR I 1 114 ? 3.548 -39.224 -21.841 1.00 79.83 575 TYR I N 1
ATOM 6778 C CA . TYR I 1 114 ? 4.089 -40.267 -22.701 1.00 79.33 575 TYR I CA 1
ATOM 6779 C C . TYR I 1 114 ? 3.906 -39.923 -24.174 1.00 80.72 575 TYR I C 1
ATOM 6780 O O . TYR I 1 114 ? 4.808 -40.161 -24.985 1.00 79.12 575 TYR I O 1
ATOM 6789 N N . GLN I 1 115 ? 2.751 -39.357 -24.537 1.00 76.91 576 GLN I N 1
ATOM 6790 C CA . GLN I 1 115 ? 2.508 -38.996 -25.930 1.00 82.75 576 GLN I CA 1
ATOM 6791 C C . GLN I 1 115 ? 3.420 -37.865 -26.391 1.00 90.97 576 GLN I C 1
ATOM 6792 O O . GLN I 1 115 ? 3.741 -37.779 -27.582 1.00 90.07 576 GLN I O 1
ATOM 6798 N N . ASP I 1 116 ? 3.839 -36.992 -25.471 1.00 92.70 577 ASP I N 1
ATOM 6799 C CA . ASP I 1 116 ? 4.735 -35.899 -25.834 1.00 93.92 577 ASP I CA 1
ATOM 6800 C C . ASP I 1 116 ? 6.077 -36.430 -26.324 1.00 93.55 577 ASP I C 1
ATOM 6801 O O . ASP I 1 116 ? 6.564 -36.037 -27.391 1.00 94.33 577 ASP I O 1
ATOM 6806 N N . SER I 1 117 ? 6.684 -37.335 -25.560 1.00 89.97 578 SER I N 1
ATOM 6807 C CA . SER I 1 117 ? 8.018 -37.843 -25.847 1.00 92.02 578 SER I CA 1
ATOM 6808 C C . SER I 1 117 ? 8.003 -39.196 -26.548 1.00 95.35 578 SER I C 1
ATOM 6809 O O . SER I 1 117 ? 9.062 -39.815 -26.694 1.00 91.95 578 SER I O 1
ATOM 6812 N N . TYR I 1 118 ? 6.838 -39.671 -26.983 1.00 96.50 579 TYR I N 1
ATOM 6813 C CA . TYR I 1 118 ? 6.770 -40.971 -27.636 1.00 94.63 579 TYR I CA 1
ATOM 6814 C C . TYR I 1 118 ? 7.437 -40.912 -29.004 1.00 95.74 579 TYR I C 1
ATOM 6815 O O . TYR I 1 118 ? 7.100 -40.061 -29.833 1.00 93.68 579 TYR I O 1
ATOM 6824 N N . THR I 1 119 ? 8.384 -41.820 -29.230 1.00 97.83 580 THR I N 1
ATOM 6825 C CA . THR I 1 119 ? 9.080 -41.953 -30.509 1.00 103.43 580 THR I CA 1
ATOM 6826 C C . THR I 1 119 ? 9.703 -40.636 -30.967 1.00 103.64 580 THR I C 1
ATOM 6827 O O . THR I 1 119 ? 10.899 -40.406 -30.782 1.00 98.94 580 THR I O 1
ATOM 6831 N N . SER J 1 22 ? 12.375 -44.569 25.310 1.00 71.12 483 SER J N 1
ATOM 6832 C CA . SER J 1 22 ? 10.922 -44.643 25.401 1.00 63.95 483 SER J CA 1
ATOM 6833 C C . SER J 1 22 ? 10.491 -45.871 26.188 1.00 67.19 483 SER J C 1
ATOM 6834 O O . SER J 1 22 ? 9.475 -45.842 26.878 1.00 74.76 483 SER J O 1
ATOM 6837 N N . MET J 1 23 ? 11.246 -46.961 26.081 1.00 62.75 484 MET J N 1
ATOM 6838 C CA . MET J 1 23 ? 10.952 -48.108 26.925 1.00 65.40 484 MET J CA 1
ATOM 6839 C C . MET J 1 23 ? 11.676 -48.037 28.262 1.00 64.59 484 MET J C 1
ATOM 6840 O O . MET J 1 23 ? 11.356 -48.818 29.166 1.00 63.34 484 MET J O 1
ATOM 6845 N N . LYS J 1 24 ? 12.646 -47.131 28.407 1.00 65.06 485 LYS J N 1
ATOM 6846 C CA . LYS J 1 24 ? 13.179 -46.855 29.734 1.00 63.67 485 LYS J CA 1
ATOM 6847 C C . LYS J 1 24 ? 12.126 -46.196 30.612 1.00 67.07 485 LYS J C 1
ATOM 6848 O O . LYS J 1 24 ? 12.133 -46.383 31.833 1.00 69.18 485 LYS J O 1
ATOM 6854 N N . THR J 1 25 ? 11.198 -45.448 30.008 1.00 63.00 486 THR J N 1
ATOM 6855 C CA . THR J 1 25 ? 10.158 -44.785 30.783 1.00 61.80 486 THR J CA 1
ATOM 6856 C C . THR J 1 25 ? 8.987 -45.711 31.082 1.00 59.66 486 THR J C 1
ATOM 6857 O O . THR J 1 25 ? 8.345 -45.561 32.127 1.00 61.08 486 THR J O 1
ATOM 6861 N N . VAL J 1 26 ? 8.690 -46.667 30.198 1.00 56.44 487 VAL J N 1
ATOM 6862 C CA . VAL J 1 26 ? 7.600 -47.594 30.487 1.00 59.45 487 VAL J CA 1
ATOM 6863 C C . VAL J 1 26 ? 8.019 -48.616 31.539 1.00 58.37 487 VAL J C 1
ATOM 6864 O O . VAL J 1 26 ? 7.173 -49.124 32.285 1.00 58.86 487 VAL J O 1
ATOM 6868 N N . VAL J 1 27 ? 9.311 -48.938 31.625 1.00 52.41 488 VAL J N 1
ATOM 6869 C CA . VAL J 1 27 ? 9.775 -49.801 32.706 1.00 57.58 488 VAL J CA 1
ATOM 6870 C C . VAL J 1 27 ? 9.808 -49.021 34.016 1.00 56.28 488 VAL J C 1
ATOM 6871 O O . VAL J 1 27 ? 9.485 -49.558 35.082 1.00 56.11 488 VAL J O 1
ATOM 6875 N N . ASN J 1 28 ? 10.164 -47.735 33.953 1.00 56.26 489 ASN J N 1
ATOM 6876 C CA . ASN J 1 28 ? 9.958 -46.856 35.099 1.00 50.19 489 ASN J CA 1
ATOM 6877 C C . ASN J 1 28 ? 8.478 -46.759 35.451 1.00 57.00 489 ASN J C 1
ATOM 6878 O O . ASN J 1 28 ? 8.107 -46.777 36.631 1.00 52.32 489 ASN J O 1
ATOM 6883 N N . LEU J 1 29 ? 7.617 -46.663 34.435 1.00 50.09 490 LEU J N 1
ATOM 6884 C CA . LEU J 1 29 ? 6.182 -46.570 34.684 1.00 45.88 490 LEU J CA 1
ATOM 6885 C C . LEU J 1 29 ? 5.648 -47.848 35.318 1.00 49.17 490 LEU J C 1
ATOM 6886 O O . LEU J 1 29 ? 4.837 -47.794 36.250 1.00 54.58 490 LEU J O 1
ATOM 6891 N N . LEU J 1 30 ? 6.091 -49.008 34.832 1.00 49.85 491 LEU J N 1
ATOM 6892 C CA . LEU J 1 30 ? 5.589 -50.267 35.368 1.00 46.42 491 LEU J CA 1
ATOM 6893 C C . LEU J 1 30 ? 6.244 -50.622 36.697 1.00 45.76 491 LEU J C 1
ATOM 6894 O O . LEU J 1 30 ? 5.641 -51.332 37.508 1.00 43.35 491 LEU J O 1
ATOM 6899 N N . PHE J 1 31 ? 7.465 -50.140 36.943 1.00 47.47 492 PHE J N 1
ATOM 6900 C CA . PHE J 1 31 ? 8.055 -50.300 38.268 1.00 56.89 492 PHE J CA 1
ATOM 6901 C C . PHE J 1 31 ? 7.337 -49.439 39.301 1.00 54.80 492 PHE J C 1
ATOM 6902 O O . PHE J 1 31 ? 7.281 -49.805 40.481 1.00 53.28 492 PHE J O 1
ATOM 6910 N N . ALA J 1 32 ? 6.784 -48.299 38.879 1.00 47.28 493 ALA J N 1
ATOM 6911 C CA . ALA J 1 32 ? 5.996 -47.476 39.790 1.00 48.43 493 ALA J CA 1
ATOM 6912 C C . ALA J 1 32 ? 4.672 -48.148 40.130 1.00 49.06 493 ALA J C 1
ATOM 6913 O O . ALA J 1 32 ? 4.252 -48.151 41.292 1.00 50.66 493 ALA J O 1
ATOM 6915 N N . ALA J 1 33 ? 4.000 -48.721 39.128 1.00 48.93 494 ALA J N 1
ATOM 6916 C CA . ALA J 1 33 ? 2.786 -49.483 39.396 1.00 49.65 494 ALA J CA 1
ATOM 6917 C C . ALA J 1 33 ? 3.083 -50.739 40.203 1.00 54.57 494 ALA J C 1
ATOM 6918 O O . ALA J 1 33 ? 2.215 -51.226 40.936 1.00 56.78 494 ALA J O 1
ATOM 6920 N N . TYR J 1 34 ? 4.298 -51.275 40.081 1.00 53.84 495 TYR J N 1
ATOM 6921 C CA . TYR J 1 34 ? 4.695 -52.428 40.879 1.00 55.66 495 TYR J CA 1
ATOM 6922 C C . TYR J 1 34 ? 5.006 -52.024 42.316 1.00 56.60 495 TYR J C 1
ATOM 6923 O O . TYR J 1 34 ? 4.679 -52.756 43.256 1.00 46.47 495 TYR J O 1
ATOM 6932 N N . SER J 1 35 ? 5.624 -50.856 42.503 1.00 59.77 496 SER J N 1
ATOM 6933 C CA . SER J 1 35 ? 5.958 -50.372 43.836 1.00 57.26 496 SER J CA 1
ATOM 6934 C C . SER J 1 35 ? 4.759 -49.798 44.576 1.00 60.00 496 SER J C 1
ATOM 6935 O O . SER J 1 35 ? 4.778 -49.743 45.810 1.00 62.30 496 SER J O 1
ATOM 6938 N N . GLY J 1 36 ? 3.721 -49.373 43.860 1.00 55.97 497 GLY J N 1
ATOM 6939 C CA . GLY J 1 36 ? 2.640 -48.635 44.477 1.00 57.08 497 GLY J CA 1
ATOM 6940 C C . GLY J 1 36 ? 2.903 -47.156 44.630 1.00 56.80 497 GLY J C 1
ATOM 6941 O O . GLY J 1 36 ? 2.142 -46.475 45.326 1.00 66.81 497 GLY J O 1
ATOM 6942 N N . ASP J 1 37 ? 3.963 -46.641 44.008 1.00 54.00 498 ASP J N 1
ATOM 6943 C CA . ASP J 1 37 ? 4.310 -45.222 44.065 1.00 56.19 498 ASP J CA 1
ATOM 6944 C C . ASP J 1 37 ? 3.316 -44.444 43.207 1.00 61.33 498 ASP J C 1
ATOM 6945 O O . ASP J 1 37 ? 3.556 -44.135 42.037 1.00 58.34 498 ASP J O 1
ATOM 6950 N N . VAL J 1 38 ? 2.169 -44.123 43.812 1.00 59.49 499 VAL J N 1
ATOM 6951 C CA . VAL J 1 38 ? 1.145 -43.361 43.104 1.00 55.93 499 VAL J CA 1
ATOM 6952 C C . VAL J 1 38 ? 1.631 -41.949 42.804 1.00 56.46 499 VAL J C 1
ATOM 6953 O O . VAL J 1 38 ? 1.196 -41.333 41.824 1.00 58.94 499 VAL J O 1
ATOM 6957 N N . SER J 1 39 ? 2.539 -41.416 43.625 1.00 55.65 500 SER J N 1
ATOM 6958 C CA . SER J 1 39 ? 3.060 -40.075 43.378 1.00 55.21 500 SER J CA 1
ATOM 6959 C C . SER J 1 39 ? 3.805 -40.009 42.051 1.00 58.73 500 SER J C 1
ATOM 6960 O O . SER J 1 39 ? 3.612 -39.070 41.269 1.00 63.95 500 SER J O 1
ATOM 6963 N N . ALA J 1 40 ? 4.662 -40.996 41.777 1.00 60.78 501 ALA J N 1
ATOM 6964 C CA . ALA J 1 40 ? 5.349 -41.032 40.491 1.00 62.22 501 ALA J CA 1
ATOM 6965 C C . ALA J 1 40 ? 4.371 -41.229 39.341 1.00 55.15 501 ALA J C 1
ATOM 6966 O O . ALA J 1 40 ? 4.602 -40.718 38.239 1.00 56.96 501 ALA J O 1
ATOM 6968 N N . LEU J 1 41 ? 3.277 -41.956 39.578 1.00 51.10 502 LEU J N 1
ATOM 6969 C CA . LEU J 1 41 ? 2.253 -42.109 38.550 1.00 54.75 502 LEU J CA 1
ATOM 6970 C C . LEU J 1 41 ? 1.577 -40.783 38.227 1.00 57.43 502 LEU J C 1
ATOM 6971 O O . LEU J 1 41 ? 1.178 -40.558 37.078 1.00 58.06 502 LEU J O 1
ATOM 6976 N N . ARG J 1 42 ? 1.434 -39.901 39.218 1.00 57.79 503 ARG J N 1
ATOM 6977 C CA . ARG J 1 42 ? 0.789 -38.615 38.973 1.00 58.05 503 ARG J CA 1
ATOM 6978 C C . ARG J 1 42 ? 1.671 -37.707 38.125 1.00 56.82 503 ARG J C 1
ATOM 6979 O O . ARG J 1 42 ? 1.198 -37.089 37.164 1.00 59.03 503 ARG J O 1
ATOM 6987 N N . ARG J 1 43 ? 2.962 -37.615 38.459 1.00 54.45 504 ARG J N 1
ATOM 6988 C CA . ARG J 1 43 ? 3.851 -36.763 37.676 1.00 56.14 504 ARG J CA 1
ATOM 6989 C C . ARG J 1 43 ? 4.122 -37.352 36.297 1.00 60.88 504 ARG J C 1
ATOM 6990 O O . ARG J 1 43 ? 4.414 -36.608 35.354 1.00 69.20 504 ARG J O 1
ATOM 6998 N N . PHE J 1 44 ? 4.029 -38.677 36.155 1.00 60.00 505 PHE J N 1
ATOM 6999 C CA . PHE J 1 44 ? 4.105 -39.273 34.826 1.00 60.23 505 PHE J CA 1
ATOM 7000 C C . PHE J 1 44 ? 2.874 -38.917 34.003 1.00 56.41 505 PHE J C 1
ATOM 7001 O O . PHE J 1 44 ? 2.987 -38.582 32.818 1.00 59.60 505 PHE J O 1
ATOM 7009 N N . ALA J 1 45 ? 1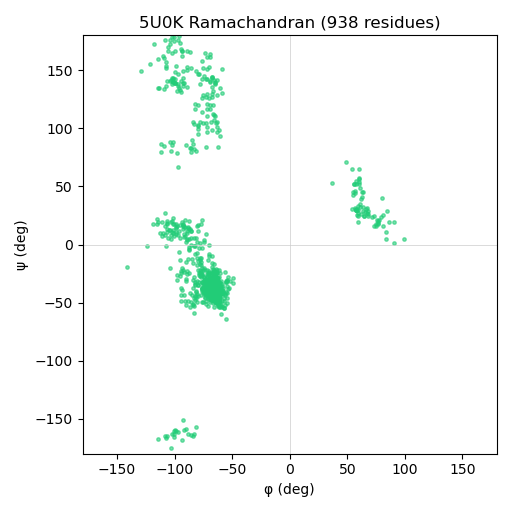.690 -38.980 34.617 1.00 55.25 506 ALA J N 1
ATOM 7010 C CA . ALA J 1 45 ? 0.471 -38.609 33.909 1.00 54.67 506 ALA J CA 1
ATOM 7011 C C . ALA J 1 45 ? 0.418 -37.112 33.633 1.00 60.37 506 ALA J C 1
ATOM 7012 O O . ALA J 1 45 ? -0.163 -36.689 32.627 1.00 68.58 506 ALA J O 1
ATOM 7014 N N . LEU J 1 46 ? 1.018 -36.300 34.507 1.00 67.06 507 LEU J N 1
ATOM 7015 C CA . LEU J 1 46 ? 1.052 -34.859 34.281 1.00 64.90 507 LEU J CA 1
ATOM 7016 C C . LEU J 1 46 ? 1.913 -34.500 33.076 1.00 64.17 507 LEU J C 1
ATOM 7017 O O . LEU J 1 46 ? 1.565 -33.589 32.316 1.00 57.40 507 LEU J O 1
ATOM 7022 N N . SER J 1 47 ? 3.028 -35.205 32.880 1.00 60.92 508 SER J N 1
ATOM 7023 C CA . SER J 1 47 ? 3.927 -34.958 31.762 1.00 65.65 508 SER J CA 1
ATOM 7024 C C . SER J 1 47 ? 3.403 -35.509 30.432 1.00 67.16 508 SER J C 1
ATOM 7025 O O . SER J 1 47 ? 4.206 -35.728 29.514 1.00 74.72 508 SER J O 1
ATOM 7028 N N . ALA J 1 48 ? 2.092 -35.740 30.310 1.00 60.58 509 ALA J N 1
ATOM 7029 C CA . ALA J 1 48 ? 1.450 -36.179 29.069 1.00 65.68 509 ALA J CA 1
ATOM 7030 C C . ALA J 1 48 ? 2.002 -37.508 28.557 1.00 63.58 509 ALA J C 1
ATOM 7031 O O . ALA J 1 48 ? 1.845 -37.832 27.377 1.00 76.32 509 ALA J O 1
ATOM 7033 N N . MET J 1 49 ? 2.646 -38.287 29.422 1.00 63.75 510 MET J N 1
ATOM 7034 C CA . MET J 1 49 ? 3.189 -39.577 29.017 1.00 54.64 510 MET J CA 1
ATOM 7035 C C . MET J 1 49 ? 2.066 -40.584 28.794 1.00 55.94 510 MET J C 1
ATOM 7036 O O . MET J 1 49 ? 1.069 -40.598 29.520 1.00 58.66 510 MET J O 1
ATOM 7041 N N . ASP J 1 50 ? 2.230 -41.426 27.773 1.00 55.35 511 ASP J N 1
ATOM 7042 C CA . ASP J 1 50 ? 1.256 -42.473 27.488 1.00 55.16 511 ASP J CA 1
ATOM 7043 C C . ASP J 1 50 ? 1.212 -43.481 28.628 1.00 57.56 511 ASP J C 1
ATOM 7044 O O . ASP J 1 50 ? 2.161 -44.246 28.829 1.00 60.75 511 ASP J O 1
ATOM 7049 N N . MET J 1 51 ? 0.113 -43.488 29.378 1.00 57.14 512 MET J N 1
ATOM 7050 C CA . MET J 1 51 ? -0.075 -44.430 30.473 1.00 54.44 512 MET J CA 1
ATOM 7051 C C . MET J 1 51 ? -0.561 -45.794 29.999 1.00 54.12 512 MET J C 1
ATOM 7052 O O . MET J 1 51 ? -0.868 -46.650 30.835 1.00 53.36 512 MET J O 1
ATOM 7057 N N . GLU J 1 52 ? -0.639 -46.016 28.687 1.00 54.82 513 GLU J N 1
ATOM 7058 C CA . GLU J 1 52 ? -1.050 -47.299 28.134 1.00 51.19 513 GLU J CA 1
ATOM 7059 C C . GLU J 1 52 ? 0.082 -48.012 27.405 1.00 49.02 513 GLU J C 1
ATOM 7060 O O . GLU J 1 52 ? -0.166 -49.015 26.729 1.00 50.44 513 GLU J O 1
ATOM 7066 N N . GLN J 1 53 ? 1.314 -47.523 27.527 1.00 49.03 514 GLN J N 1
ATOM 7067 C CA . GLN J 1 53 ? 2.445 -48.180 26.887 1.00 48.57 514 GLN J CA 1
ATOM 7068 C C . GLN J 1 53 ? 2.642 -49.579 27.456 1.00 51.77 514 GLN J C 1
ATOM 7069 O O . GLN J 1 53 ? 2.483 -49.808 28.658 1.00 53.77 514 GLN J O 1
ATOM 7075 N N . LYS J 1 54 ? 2.997 -50.516 26.584 1.00 49.13 515 LYS J N 1
ATOM 7076 C CA . LYS J 1 54 ? 3.270 -51.890 26.972 1.00 44.81 515 LYS J CA 1
ATOM 7077 C C . LYS J 1 54 ? 4.760 -52.182 26.845 1.00 42.64 515 LYS J C 1
ATOM 7078 O O . LYS J 1 54 ? 5.501 -51.469 26.163 1.00 41.10 515 LYS J O 1
ATOM 7084 N N . ASP J 1 55 ? 5.197 -53.235 27.523 1.00 36.33 516 ASP J N 1
ATOM 7085 C CA . ASP J 1 55 ? 6.599 -53.615 27.518 1.00 42.71 516 ASP J CA 1
ATOM 7086 C C . ASP J 1 55 ? 6.820 -54.783 26.551 1.00 34.97 516 ASP J C 1
ATOM 7087 O O . ASP J 1 55 ? 6.001 -55.036 25.661 1.00 40.05 516 ASP J O 1
ATOM 7092 N N . TYR J 1 56 ? 7.929 -55.503 26.729 1.00 41.63 517 TYR J N 1
ATOM 7093 C CA . TYR J 1 56 ? 8.252 -56.630 25.861 1.00 37.69 517 TYR J CA 1
ATOM 7094 C C . TYR J 1 56 ? 7.225 -57.749 25.977 1.00 40.06 517 TYR J C 1
ATOM 7095 O O . TYR J 1 56 ? 6.996 -58.483 25.009 1.00 45.24 517 TYR J O 1
ATOM 7104 N N . ASP J 1 57 ? 6.601 -57.901 27.145 1.00 40.45 518 ASP J N 1
ATOM 7105 C CA . ASP J 1 57 ? 5.543 -58.881 27.349 1.00 41.36 518 ASP J CA 1
ATOM 7106 C C . ASP J 1 57 ? 4.157 -58.309 27.079 1.00 42.29 518 ASP J C 1
ATOM 7107 O O . ASP J 1 57 ? 3.158 -58.918 27.480 1.00 41.38 518 ASP J O 1
ATOM 7112 N N . SER J 1 58 ? 4.080 -57.151 26.418 1.00 40.08 519 SER J N 1
ATOM 7113 C CA . SER J 1 58 ? 2.815 -56.465 26.143 1.00 42.06 519 SER J CA 1
ATOM 7114 C C . SER J 1 58 ? 2.047 -56.152 27.426 1.00 37.70 519 SER J C 1
ATOM 7115 O O . SER J 1 58 ? 0.816 -56.093 27.426 1.00 39.41 519 SER J O 1
ATOM 7118 N N . ARG J 1 59 ? 2.765 -55.945 28.526 1.00 35.22 520 ARG J N 1
ATOM 7119 C CA . ARG J 1 59 ? 2.148 -55.666 29.816 1.00 45.79 520 ARG J CA 1
ATOM 7120 C C . ARG J 1 59 ? 2.064 -54.162 30.034 1.00 46.02 520 ARG J C 1
ATOM 7121 O O . ARG J 1 59 ? 3.052 -53.446 29.847 1.00 44.53 520 ARG J O 1
ATOM 7129 N N . THR J 1 60 ? 0.887 -53.688 30.426 1.00 45.87 521 THR J N 1
ATOM 7130 C CA . THR J 1 60 ? 0.684 -52.283 30.743 1.00 46.89 521 THR J CA 1
ATOM 7131 C C . THR J 1 60 ? 0.829 -52.057 32.244 1.00 48.42 521 THR J C 1
ATOM 7132 O O . THR J 1 60 ? 0.976 -52.995 33.031 1.00 45.72 521 THR J O 1
ATOM 7136 N N . ALA J 1 61 ? 0.791 -50.782 32.636 1.00 49.09 522 ALA J N 1
ATOM 7137 C CA . ALA J 1 61 ? 0.871 -50.451 34.054 1.00 48.74 522 ALA J CA 1
ATOM 7138 C C . ALA J 1 61 ? -0.336 -50.979 34.818 1.00 47.79 522 ALA J C 1
ATOM 7139 O O . ALA J 1 61 ? -0.224 -51.298 36.007 1.00 49.41 522 ALA J O 1
ATOM 7141 N N . LEU J 1 62 ? -1.493 -51.080 34.157 1.00 45.01 523 LEU J N 1
ATOM 7142 C CA . LEU J 1 62 ? -2.667 -51.648 34.810 1.00 48.92 523 LEU J CA 1
ATOM 7143 C C . LEU J 1 62 ? -2.536 -53.157 34.982 1.00 55.27 523 LEU J C 1
ATOM 7144 O O . LEU J 1 62 ? -3.097 -53.723 35.928 1.00 58.78 523 LEU J O 1
ATOM 7149 N N . HIS J 1 63 ? -1.805 -53.823 34.083 1.00 54.19 524 HIS J N 1
ATOM 7150 C CA . HIS J 1 63 ? -1.529 -55.247 34.255 1.00 50.56 524 HIS J CA 1
ATOM 7151 C C . HIS J 1 63 ? -0.730 -55.494 35.528 1.00 47.89 524 HIS J C 1
ATOM 7152 O O . HIS J 1 63 ? -1.106 -56.325 36.362 1.00 54.21 524 HIS J O 1
ATOM 7159 N N . VAL J 1 64 ? 0.383 -54.775 35.689 1.00 46.37 525 VAL J N 1
ATOM 7160 C CA . VAL J 1 64 ? 1.248 -54.975 36.847 1.00 49.01 525 VAL J CA 1
ATOM 7161 C C . VAL J 1 64 ? 0.562 -54.517 38.125 1.00 57.18 525 VAL J C 1
ATOM 7162 O O . VAL J 1 64 ? 0.773 -55.101 39.196 1.00 60.17 525 VAL J O 1
ATOM 7166 N N . ALA J 1 65 ? -0.269 -53.476 38.042 1.00 57.57 526 ALA J N 1
ATOM 7167 C CA . ALA J 1 65 ? -0.972 -52.998 39.228 1.00 56.33 526 ALA J CA 1
ATOM 7168 C C . ALA J 1 65 ? -2.002 -54.012 39.708 1.00 58.42 526 ALA J C 1
ATOM 7169 O O . ALA J 1 65 ? -2.099 -54.283 40.911 1.00 59.67 526 ALA J O 1
ATOM 7171 N N . ALA J 1 66 ? -2.781 -54.581 38.786 1.00 52.50 527 ALA J N 1
ATOM 7172 C CA . ALA J 1 66 ? -3.803 -55.542 39.183 1.00 56.58 527 ALA J CA 1
ATOM 7173 C C . ALA J 1 66 ? -3.190 -56.851 39.665 1.00 65.31 527 ALA J C 1
ATOM 7174 O O . ALA J 1 66 ? -3.736 -57.492 40.570 1.00 73.27 527 ALA J O 1
ATOM 7176 N N . ALA J 1 67 ? -2.062 -57.262 39.080 1.00 62.87 528 ALA J N 1
ATOM 7177 C CA . ALA J 1 67 ? -1.403 -58.485 39.528 1.00 67.01 528 ALA J CA 1
ATOM 7178 C C . ALA J 1 67 ? -0.887 -58.342 40.953 1.00 66.63 528 ALA J C 1
ATOM 7179 O O . ALA J 1 67 ? -1.016 -59.268 41.762 1.00 71.34 528 ALA J O 1
ATOM 7181 N N . GLU J 1 68 ? -0.303 -57.188 41.279 1.00 66.17 529 GLU J N 1
ATOM 7182 C CA . GLU J 1 68 ? 0.185 -56.925 42.626 1.00 64.03 529 GLU J CA 1
ATOM 7183 C C . GLU J 1 68 ? -0.927 -56.558 43.600 1.00 67.07 529 GLU J C 1
ATOM 7184 O O . GLU J 1 68 ? -0.685 -56.544 44.811 1.00 69.43 529 GLU J O 1
ATOM 7190 N N . GLY J 1 69 ? -2.126 -56.259 43.108 1.00 67.16 530 GLY J N 1
ATOM 7191 C CA . GLY J 1 69 ? -3.217 -55.880 43.985 1.00 69.95 530 GLY J CA 1
ATOM 7192 C C . GLY J 1 69 ? -3.094 -54.500 44.589 1.00 70.74 530 GLY J C 1
ATOM 7193 O O . GLY J 1 69 ? -3.663 -54.246 45.655 1.00 75.66 530 GLY J O 1
ATOM 7194 N N . HIS J 1 70 ? -2.360 -53.599 43.942 1.00 65.91 531 HIS J N 1
ATOM 7195 C CA . HIS J 1 70 ? -2.233 -52.223 44.416 1.00 64.15 531 HIS J CA 1
ATOM 7196 C C . HIS J 1 70 ? -3.532 -51.497 44.091 1.00 68.60 531 HIS J C 1
ATOM 7197 O O . HIS J 1 70 ? -3.783 -51.128 42.942 1.00 66.96 531 HIS J O 1
ATOM 7204 N N . ILE J 1 71 ? -4.359 -51.286 45.117 1.00 68.16 532 ILE J N 1
ATOM 7205 C CA . ILE J 1 71 ? -5.726 -50.817 44.903 1.00 66.24 532 ILE J CA 1
ATOM 7206 C C . ILE J 1 71 ? -5.733 -49.372 44.415 1.00 62.38 532 ILE J C 1
ATOM 7207 O O . ILE J 1 71 ? -6.391 -49.038 43.423 1.00 54.52 532 ILE J O 1
ATOM 7212 N N . GLU J 1 72 ? -5.002 -48.491 45.106 1.00 62.24 533 GLU J N 1
ATOM 7213 C CA . GLU J 1 72 ? -5.028 -47.076 44.748 1.00 56.81 533 GLU J CA 1
ATOM 7214 C C . GLU J 1 72 ? -4.359 -46.817 43.402 1.00 58.14 533 GLU J C 1
ATOM 7215 O O . GLU J 1 72 ? -4.742 -45.879 42.693 1.00 53.36 533 GLU J O 1
ATOM 7221 N N . VAL J 1 73 ? -3.367 -47.630 43.033 1.00 60.78 534 VAL J N 1
ATOM 7222 C CA . VAL J 1 73 ? -2.761 -47.501 41.710 1.00 56.91 534 VAL J CA 1
ATOM 7223 C C . VAL J 1 73 ? -3.780 -47.830 40.626 1.00 47.46 534 VAL J C 1
ATOM 7224 O O . VAL J 1 73 ? -3.858 -47.150 39.596 1.00 48.50 534 VAL J O 1
ATOM 7228 N N . VAL J 1 74 ? -4.585 -48.870 40.848 1.00 51.08 535 VAL J N 1
ATOM 7229 C CA . VAL J 1 74 ? -5.605 -49.246 39.874 1.00 51.96 535 VAL J CA 1
ATOM 7230 C C . VAL J 1 74 ? -6.656 -48.151 39.747 1.00 55.69 535 VAL J C 1
ATOM 7231 O O . VAL J 1 74 ? -7.095 -47.820 38.639 1.00 52.54 535 VAL J O 1
ATOM 7235 N N . LYS J 1 75 ? -7.068 -47.564 40.874 1.00 58.47 536 LYS J N 1
ATOM 7236 C CA . LYS J 1 75 ? -8.053 -46.488 40.835 1.00 57.61 536 LYS J CA 1
ATOM 7237 C C . LYS J 1 75 ? -7.521 -45.281 40.070 1.00 55.29 536 LYS J C 1
ATOM 7238 O O . LYS J 1 75 ? -8.233 -44.687 39.252 1.00 61.96 536 LYS J O 1
ATOM 7244 N N . PHE J 1 76 ? -6.262 -44.907 40.317 1.00 51.48 537 PHE J N 1
ATOM 7245 C CA . PHE J 1 76 ? -5.688 -43.758 39.622 1.00 46.82 537 PHE J CA 1
ATOM 7246 C C . PHE J 1 76 ? -5.592 -44.010 38.123 1.00 49.40 537 PHE J C 1
ATOM 7247 O O . PHE J 1 76 ? -5.854 -43.110 37.317 1.00 47.51 537 PHE J O 1
ATOM 7255 N N . LEU J 1 77 ? -5.209 -45.226 37.730 1.00 52.93 538 LEU J N 1
ATOM 7256 C CA . LEU J 1 77 ? -5.151 -45.564 36.314 1.00 53.42 538 LEU J CA 1
ATOM 7257 C C . LEU J 1 77 ? -6.536 -45.655 35.690 1.00 49.70 538 LEU J C 1
ATOM 7258 O O . LEU J 1 77 ? -6.670 -45.464 34.477 1.00 53.57 538 LEU J O 1
ATOM 7263 N N . ILE J 1 78 ? -7.561 -45.930 36.489 1.00 53.84 539 ILE J N 1
ATOM 7264 C CA . ILE J 1 78 ? -8.925 -46.049 35.985 1.00 59.66 539 ILE J CA 1
ATOM 7265 C C . ILE J 1 78 ? -9.652 -44.711 36.027 1.00 60.17 539 ILE J C 1
ATOM 7266 O O . ILE J 1 78 ? -10.261 -44.291 35.040 1.00 61.91 539 ILE J O 1
ATOM 7271 N N . GLU J 1 79 ? -9.595 -44.020 37.168 1.00 61.64 540 GLU J N 1
ATOM 7272 C CA . GLU J 1 79 ? -10.352 -42.782 37.332 1.00 61.70 540 GLU J CA 1
ATOM 7273 C C . GLU J 1 79 ? -9.642 -41.598 36.685 1.00 55.02 540 GLU J C 1
ATOM 7274 O O . GLU J 1 79 ? -10.255 -40.836 35.929 1.00 61.59 540 GLU J O 1
ATOM 7280 N N . ALA J 1 80 ? -8.352 -41.425 36.970 1.00 50.14 541 ALA J N 1
ATOM 7281 C CA . ALA J 1 80 ? -7.643 -40.245 36.485 1.00 48.74 541 ALA J CA 1
ATOM 7282 C C . ALA J 1 80 ? -7.162 -40.424 35.049 1.00 50.58 541 ALA J C 1
ATOM 7283 O O . ALA J 1 80 ? -7.324 -39.525 34.217 1.00 55.88 541 ALA J O 1
ATOM 7285 N N . CYS J 1 81 ? -6.565 -41.574 34.740 1.00 52.06 542 CYS J N 1
ATOM 7286 C CA . CYS J 1 81 ? -5.977 -41.791 33.424 1.00 55.62 542 CYS J CA 1
ATOM 7287 C C . CYS J 1 81 ? -6.962 -42.367 32.419 1.00 53.78 542 CYS J C 1
ATOM 7288 O O . CYS J 1 81 ? -6.786 -42.167 31.211 1.00 51.61 542 CYS J O 1
ATOM 7291 N N . LYS J 1 82 ? -7.988 -43.075 32.892 1.00 58.08 543 LYS J N 1
ATOM 7292 C CA . LYS J 1 82 ? -9.008 -43.677 32.033 1.00 62.07 543 LYS J CA 1
ATOM 7293 C C . LYS J 1 82 ? -8.380 -44.572 30.967 1.00 61.39 543 LYS J C 1
ATOM 7294 O O . LYS J 1 82 ? -8.735 -44.524 29.788 1.00 58.84 543 LYS J O 1
ATOM 7300 N N . VAL J 1 83 ? -7.427 -45.403 31.399 1.00 63.54 544 VAL J N 1
ATOM 7301 C CA . VAL J 1 83 ? -6.786 -46.331 30.475 1.00 59.59 544 VAL J CA 1
ATOM 7302 C C . VAL J 1 83 ? -7.774 -47.413 30.049 1.00 62.40 544 VAL J C 1
ATOM 7303 O O . VAL J 1 83 ? -8.800 -47.661 30.696 1.00 66.32 544 VAL J O 1
ATOM 7307 N N . ASN J 1 84 ? -7.449 -48.074 28.941 1.00 62.40 545 ASN J N 1
ATOM 7308 C CA . ASN J 1 84 ? -8.308 -49.127 28.406 1.00 64.39 545 ASN J CA 1
ATOM 7309 C C . ASN J 1 84 ? -8.065 -50.415 29.193 1.00 62.17 545 ASN J C 1
ATOM 7310 O O . ASN J 1 84 ? -6.931 -50.905 29.213 1.00 59.63 545 ASN J O 1
ATOM 7315 N N . PRO J 1 85 ? -9.081 -50.981 29.842 1.00 61.52 546 PRO J N 1
ATOM 7316 C CA . PRO J 1 85 ? -8.879 -52.193 30.645 1.00 64.59 546 PRO J CA 1
ATOM 7317 C C . PRO J 1 85 ? -8.903 -53.485 29.848 1.00 66.10 546 PRO J C 1
ATOM 7318 O O . PRO J 1 85 ? -8.724 -54.553 30.442 1.00 62.82 546 PRO J O 1
ATOM 7322 N N . PHE J 1 86 ? -9.121 -53.426 28.534 1.00 64.55 547 PHE J N 1
ATOM 7323 C CA . PHE J 1 86 ? -9.222 -54.617 27.703 1.00 62.83 547 PHE J CA 1
ATOM 7324 C C . PHE J 1 86 ? -7.949 -54.887 26.909 1.00 64.35 547 PHE J C 1
ATOM 7325 O O . PHE J 1 86 ? -7.995 -55.603 25.903 1.00 64.89 547 PHE J O 1
ATOM 7333 N N . ALA J 1 87 ? -6.818 -54.331 27.337 1.00 65.29 548 ALA J N 1
ATOM 7334 C CA . ALA J 1 87 ? -5.549 -54.579 26.669 1.00 60.61 548 ALA J CA 1
ATOM 7335 C C . ALA J 1 87 ? -5.042 -55.973 27.018 1.00 62.34 548 ALA J C 1
ATOM 7336 O O . ALA J 1 87 ? -4.963 -56.338 28.196 1.00 52.57 548 ALA J O 1
ATOM 7338 N N . LYS J 1 88 ? -4.704 -56.752 25.993 1.00 54.66 549 LYS J N 1
ATOM 7339 C CA . LYS J 1 88 ? -4.220 -58.113 26.169 1.00 53.55 549 LYS J CA 1
ATOM 7340 C C . LYS J 1 88 ? -2.699 -58.134 26.124 1.00 49.25 549 LYS J C 1
ATOM 7341 O O . LYS J 1 88 ? -2.083 -57.463 25.290 1.00 50.65 549 LYS J O 1
ATOM 7347 N N . ASP J 1 89 ? -2.097 -58.906 27.023 1.00 47.60 550 ASP J N 1
ATOM 7348 C CA . ASP J 1 89 ? -0.647 -58.996 27.102 1.00 50.75 550 ASP J CA 1
ATOM 7349 C C . ASP J 1 89 ? -0.163 -60.135 26.201 1.00 51.20 550 ASP J C 1
ATOM 7350 O O . ASP J 1 89 ? -0.863 -60.546 25.272 1.00 54.05 550 ASP J O 1
ATOM 7355 N N . ARG J 1 90 ? 1.039 -60.654 26.464 1.00 53.18 551 ARG J N 1
ATOM 7356 C CA . ARG J 1 90 ? 1.597 -61.705 25.618 1.00 55.46 551 ARG J CA 1
ATOM 7357 C C . ARG J 1 90 ? 0.760 -62.976 25.689 1.00 58.03 551 ARG J C 1
ATOM 7358 O O . ARG J 1 90 ? 0.558 -63.653 24.674 1.00 52.88 551 ARG J O 1
ATOM 7366 N N . TRP J 1 91 ? 0.262 -63.311 26.876 1.00 56.12 552 TRP J N 1
ATOM 7367 C CA . TRP J 1 91 ? -0.531 -64.513 27.086 1.00 58.81 552 TRP J CA 1
ATOM 7368 C C . TRP J 1 91 ? -2.022 -64.288 26.856 1.00 61.06 552 TRP J C 1
ATOM 7369 O O . TRP J 1 91 ? -2.832 -65.133 27.254 1.00 63.69 552 TRP J O 1
ATOM 7380 N N . GLY J 1 92 ? -2.401 -63.177 26.226 1.00 59.88 553 GLY J N 1
ATOM 7381 C CA . GLY J 1 92 ? -3.795 -62.902 25.941 1.00 58.60 553 GLY J CA 1
ATOM 7382 C C . GLY J 1 92 ? -4.641 -62.513 27.131 1.00 59.28 553 GLY J C 1
ATOM 7383 O O . GLY J 1 92 ? -5.871 -62.543 27.032 1.00 64.20 553 GLY J O 1
ATOM 7384 N N . ASN J 1 93 ? -4.028 -62.140 28.250 1.00 53.15 554 ASN J N 1
ATOM 7385 C CA . ASN J 1 93 ? -4.755 -61.806 29.466 1.00 56.85 554 ASN J CA 1
ATOM 7386 C C . ASN J 1 93 ? -4.878 -60.295 29.623 1.00 59.97 554 ASN J C 1
ATOM 7387 O O . ASN J 1 93 ? -3.931 -59.550 29.353 1.00 58.67 554 ASN J O 1
ATOM 7392 N N . ILE J 1 94 ? -6.052 -59.851 30.061 1.00 61.26 555 ILE J N 1
ATOM 7393 C CA . ILE J 1 94 ? -6.290 -58.443 30.370 1.00 59.64 555 ILE J CA 1
ATOM 7394 C C . ILE J 1 94 ? -5.922 -58.230 31.835 1.00 59.53 555 ILE J C 1
ATOM 7395 O O . ILE J 1 94 ? -5.727 -59.216 32.561 1.00 56.11 555 ILE J O 1
ATOM 7400 N N . PRO J 1 95 ? -5.788 -56.986 32.314 1.00 60.02 556 PRO J N 1
ATOM 7401 C CA . PRO J 1 95 ? -5.396 -56.785 33.721 1.00 60.66 556 PRO J CA 1
ATOM 7402 C C . PRO J 1 95 ? -6.316 -57.456 34.727 1.00 62.12 556 PRO J C 1
ATOM 7403 O O . PRO J 1 95 ? -5.875 -57.746 35.845 1.00 58.29 556 PRO J O 1
ATOM 7407 N N . LEU J 1 96 ? -7.574 -57.719 34.368 1.00 64.71 557 LEU J N 1
ATOM 7408 C CA . LEU J 1 96 ? -8.492 -58.362 35.303 1.00 67.82 557 LEU J CA 1
ATOM 7409 C C . LEU J 1 96 ? -8.055 -59.782 35.644 1.00 70.28 557 LEU J C 1
ATOM 7410 O O . LEU J 1 96 ? -8.240 -60.228 36.783 1.00 64.89 557 LEU J O 1
ATOM 7415 N N . ASP J 1 97 ? -7.460 -60.495 34.683 1.00 67.70 558 ASP J N 1
ATOM 7416 C CA . ASP J 1 97 ? -7.167 -61.912 34.877 1.00 61.74 558 ASP J CA 1
ATOM 7417 C C . ASP J 1 97 ? -6.104 -62.128 35.947 1.00 65.73 558 ASP J C 1
ATOM 7418 O O . ASP J 1 97 ? -6.181 -63.092 36.717 1.00 75.97 558 ASP J O 1
ATOM 7423 N N . ASP J 1 98 ? -5.104 -61.249 36.011 1.00 63.20 559 ASP J N 1
ATOM 7424 C CA . ASP J 1 98 ? -4.066 -61.403 37.024 1.00 69.12 559 ASP J CA 1
ATOM 7425 C C . ASP J 1 98 ? -4.597 -61.115 38.423 1.00 78.52 559 ASP J C 1
ATOM 7426 O O . ASP J 1 98 ? -4.153 -61.741 39.392 1.00 76.80 559 ASP J O 1
ATOM 7431 N N . ALA J 1 99 ? -5.541 -60.178 38.547 1.00 76.14 560 ALA J N 1
ATOM 7432 C CA . ALA J 1 99 ? -6.112 -59.870 39.854 1.00 79.49 560 ALA J CA 1
ATOM 7433 C C . ALA J 1 99 ? -6.871 -61.058 40.427 1.00 79.88 560 ALA J C 1
ATOM 7434 O O . ALA J 1 99 ? -6.881 -61.259 41.647 1.00 81.20 560 ALA J O 1
ATOM 7436 N N . VAL J 1 100 ? -7.510 -61.854 39.567 1.00 77.74 561 VAL J N 1
ATOM 7437 C CA . VAL J 1 100 ? -8.233 -63.032 40.032 1.00 81.32 561 VAL J CA 1
ATOM 7438 C C . VAL J 1 100 ? -7.258 -64.119 40.471 1.00 82.83 561 VAL J C 1
ATOM 7439 O O . VAL J 1 100 ? -7.496 -64.823 41.460 1.00 84.37 561 VAL J O 1
ATOM 7443 N N . GLN J 1 101 ? -6.143 -64.263 39.752 1.00 82.74 562 GLN J N 1
ATOM 7444 C CA . GLN J 1 101 ? -5.217 -65.360 40.017 1.00 79.74 562 GLN J CA 1
ATOM 7445 C C . GLN J 1 101 ? -4.582 -65.255 41.399 1.00 81.89 562 GLN J C 1
ATOM 7446 O O . GLN J 1 101 ? -4.333 -66.280 42.042 1.00 84.92 562 GLN J O 1
ATOM 7452 N N . PHE J 1 102 ? -4.326 -64.040 41.879 1.00 79.23 563 PHE J N 1
ATOM 7453 C CA . PHE J 1 102 ? -3.651 -63.845 43.155 1.00 84.23 563 PHE J CA 1
ATOM 7454 C C . PHE J 1 102 ? -4.593 -63.363 44.253 1.00 82.53 563 PHE J C 1
ATOM 7455 O O . PHE J 1 102 ? -4.128 -62.968 45.328 1.00 84.15 563 PHE J O 1
ATOM 7463 N N . ASN J 1 103 ? -5.903 -63.385 44.001 1.00 79.65 564 ASN J N 1
ATOM 7464 C CA . ASN J 1 103 ? -6.927 -63.191 45.031 1.00 91.66 564 ASN J CA 1
ATOM 7465 C C . ASN J 1 103 ? -6.828 -61.820 45.700 1.00 94.42 564 ASN J C 1
ATOM 7466 O O . ASN J 1 103 ? -7.088 -61.674 46.896 1.00 94.81 564 ASN J O 1
ATOM 7471 N N . HIS J 1 104 ? -6.446 -60.807 44.928 1.00 94.42 565 HIS J N 1
ATOM 7472 C CA . HIS J 1 104 ? -6.682 -59.425 45.330 1.00 92.75 565 HIS J CA 1
ATOM 7473 C C . HIS J 1 104 ? -8.114 -59.086 44.937 1.00 93.58 565 HIS J C 1
ATOM 7474 O O . HIS J 1 104 ? -8.402 -58.863 43.759 1.00 91.35 565 HIS J O 1
ATOM 7481 N N . LEU J 1 105 ? -9.017 -59.060 45.915 1.00 93.90 566 LEU J N 1
ATOM 7482 C CA . LEU J 1 105 ? -10.442 -59.119 45.617 1.00 97.85 566 LEU J CA 1
ATOM 7483 C C . LEU J 1 105 ? -11.088 -57.758 45.398 1.00 89.94 566 LEU J C 1
ATOM 7484 O O . LEU J 1 105 ? -12.135 -57.688 44.742 1.00 83.66 566 LEU J O 1
ATOM 7489 N N . GLU J 1 106 ? -10.505 -56.678 45.921 1.00 97.72 567 GLU J N 1
ATOM 7490 C CA . GLU J 1 106 ? -11.092 -55.362 45.694 1.00 97.55 567 GLU J CA 1
ATOM 7491 C C . GLU J 1 106 ? -10.811 -54.860 44.282 1.00 85.84 567 GLU J C 1
ATOM 7492 O O . GLU J 1 106 ? -11.684 -54.250 43.653 1.00 80.26 567 GLU J O 1
ATOM 7498 N N . VAL J 1 107 ? -9.607 -55.119 43.764 1.00 84.87 568 VAL J N 1
ATOM 7499 C CA . VAL J 1 107 ? -9.264 -54.665 42.418 1.00 77.14 568 VAL J CA 1
ATOM 7500 C C . VAL J 1 107 ? -10.087 -55.401 41.369 1.00 70.23 568 VAL J C 1
ATOM 7501 O O . VAL J 1 107 ? -10.384 -54.845 40.304 1.00 72.52 568 VAL J O 1
ATOM 7505 N N . VAL J 1 108 ? -10.473 -56.650 41.641 1.00 72.42 569 VAL J N 1
ATOM 7506 C CA . VAL J 1 108 ? -11.363 -57.362 40.728 1.00 77.59 569 VAL J CA 1
ATOM 7507 C C . VAL J 1 108 ? -12.629 -56.546 40.495 1.00 80.30 569 VAL J C 1
ATOM 7508 O O . VAL J 1 108 ? -12.878 -56.061 39.385 1.00 74.05 569 VAL J O 1
ATOM 7512 N N . LYS J 1 109 ? -13.417 -56.342 41.558 1.00 82.07 570 LYS J N 1
ATOM 7513 C CA . LYS J 1 109 ? -14.662 -55.584 41.437 1.00 76.40 570 LYS J CA 1
ATOM 7514 C C . LYS J 1 109 ? -14.429 -54.218 40.803 1.00 74.16 570 LYS J C 1
ATOM 7515 O O . LYS J 1 109 ? -15.253 -53.748 40.009 1.00 82.16 570 LYS J O 1
ATOM 7521 N N . LEU J 1 110 ? -13.312 -53.565 41.137 1.00 73.58 571 LEU J N 1
ATOM 7522 C CA . LEU J 1 110 ? -12.995 -52.280 40.519 1.00 71.59 571 LEU J CA 1
ATOM 7523 C C . LEU J 1 110 ? -12.860 -52.414 39.008 1.00 73.58 571 LEU J C 1
ATOM 7524 O O . LEU J 1 110 ? -13.363 -51.572 38.254 1.00 74.98 571 LEU J O 1
ATOM 7529 N N . LEU J 1 111 ? -12.193 -53.472 38.545 1.00 69.84 572 LEU J N 1
ATOM 7530 C CA . LEU J 1 111 ? -12.032 -53.666 37.109 1.00 72.26 572 LEU J CA 1
ATOM 7531 C C . LEU J 1 111 ? -13.331 -54.142 36.467 1.00 73.20 572 LEU J C 1
ATOM 7532 O O . LEU J 1 111 ? -13.684 -53.697 35.370 1.00 70.20 572 LEU J O 1
ATOM 7537 N N . GLN J 1 112 ? -14.064 -55.035 37.138 1.00 76.87 573 GLN J N 1
ATOM 7538 C CA . GLN J 1 112 ? -15.335 -55.495 36.586 1.00 79.03 573 GLN J CA 1
ATOM 7539 C C . GLN J 1 112 ? -16.353 -54.361 36.519 1.00 75.11 573 GLN J C 1
ATOM 7540 O O . GLN J 1 112 ? -17.134 -54.280 35.564 1.00 76.62 573 GLN J O 1
ATOM 7546 N N . ASP J 1 113 ? -16.351 -53.466 37.512 1.00 76.06 574 ASP J N 1
ATOM 7547 C CA . ASP J 1 113 ? -17.214 -52.289 37.438 1.00 82.39 574 ASP J CA 1
ATOM 7548 C C . ASP J 1 113 ? -16.785 -51.364 36.306 1.00 81.07 574 ASP J C 1
ATOM 7549 O O . ASP J 1 113 ? -17.627 -50.854 35.556 1.00 76.63 574 ASP J O 1
ATOM 7554 N N . TYR J 1 114 ? -15.476 -51.144 36.164 1.00 76.61 575 TYR J N 1
ATOM 7555 C CA . TYR J 1 114 ? -14.977 -50.252 35.124 1.00 72.57 575 TYR J CA 1
ATOM 7556 C C . TYR J 1 114 ? -15.183 -50.848 33.737 1.00 78.12 575 TYR J C 1
ATOM 7557 O O . TYR J 1 114 ? -15.628 -50.151 32.817 1.00 71.61 575 TYR J O 1
ATOM 7566 N N . GLN J 1 115 ? -14.868 -52.136 33.567 1.00 80.09 576 GLN J N 1
ATOM 7567 C CA . GLN J 1 115 ? -15.090 -52.798 32.286 1.00 78.87 576 GLN J CA 1
ATOM 7568 C C . GLN J 1 115 ? -16.568 -52.910 31.941 1.00 83.04 576 GLN J C 1
ATOM 7569 O O . GLN J 1 115 ? -16.906 -53.054 30.761 1.00 79.84 576 GLN J O 1
ATOM 7575 N N . ASP J 1 116 ? -17.452 -52.846 32.941 1.00 80.31 577 ASP J N 1
ATOM 7576 C CA . ASP J 1 116 ? -18.883 -52.944 32.678 1.00 80.38 577 ASP J CA 1
ATOM 7577 C C . ASP J 1 116 ? -19.415 -51.702 31.974 1.00 78.02 577 ASP J C 1
ATOM 7578 O O . ASP J 1 116 ? -20.334 -51.803 31.153 1.00 81.53 577 ASP J O 1
ATOM 7583 N N . SER J 1 117 ? -18.853 -50.528 32.273 1.00 80.20 578 SER J N 1
ATOM 7584 C CA . SER J 1 117 ? -19.316 -49.268 31.702 1.00 78.54 578 SER J CA 1
ATOM 7585 C C . SER J 1 117 ? -18.236 -48.574 30.880 1.00 78.62 578 SER J C 1
ATOM 7586 O O . SER J 1 117 ? -18.350 -47.375 30.603 1.00 72.94 578 SER J O 1
ATOM 7589 N N . TYR J 1 118 ? -17.193 -49.297 30.482 1.00 79.72 579 TYR J N 1
ATOM 7590 C CA . TYR J 1 118 ? -16.094 -48.677 29.756 1.00 79.16 579 TYR J CA 1
ATOM 7591 C C . TYR J 1 118 ? -16.544 -48.222 28.373 1.00 82.09 579 TYR J C 1
ATOM 7592 O O . TYR J 1 118 ? -17.363 -48.878 27.723 1.00 82.86 579 TYR J O 1
ATOM 7601 N N . THR J 1 119 ? -15.994 -47.087 27.936 1.00 83.43 580 THR J N 1
ATOM 7602 C CA . THR J 1 119 ? -16.250 -46.481 26.624 1.00 82.43 580 THR J CA 1
ATOM 7603 C C . THR J 1 119 ? -17.721 -46.523 26.215 1.00 84.80 580 THR J C 1
ATOM 7604 O O . THR J 1 119 ? -18.456 -45.555 26.413 1.00 97.12 580 THR J O 1
#

Secondary structure (DSSP, 8-state):
-HHHHHHHHHHHHHT-HHHHHHHHTTT--TT---TTS--HHHHHHHHT-HHHHHIIIIIS---TT---TTS--HHHHHHHTT-HHHHHHHHHHHHH--/-HHHHHHHHHHTT-HHHHHHHHHTT--TT---TT---HHHHHHHHT-HHHHHIIIIIS---TT---TTS--HHHHHHHTT-HHHHHHHHHHHH--/-HHHHHHHHHTT-HHHHHHHHHTT--TT---TTS--HHHHHHHHT-HHHHHIIIIIS---TT---TTS--HHHHHHHTT-HHHHHHHHHHHHT-/-HHHHHHHHHTT-HHHHHHHHHTT--TT---TTS--HHHHHHHHT-HHHHHIIIIIS---TT---TTS--HHHHHHHTT-HHHHHHHHHHHHT-/-HHHHHHHHHHHHT-HHHHHHHHHTT--TT---TTS--HHHHHHHHT-HHHHHHHHHTS---TT---TTS--HHHHHHHTT-HHHHHHHHHHHHH-/-TTHHHHHHHTT-HHHHHHHHHTT--TT---TT---HHHHHHHHT-HHHHHHHHHTS---TT---TTS--HHHHHHHTT-HHHHHHHHHHHHH--/-HHHHHHHHHHTT-HHHHHHHHHTT--TT---TT---HHHHHHHHT-HHHHHHHHHTS---TT---TTS--HHHHHHHTT-HHHHHHHHHHHTT--/-HHHHHHHHHTT-HHHHHHHHHTT--TT---TTS--HHHHHHHHT-HHHHHHHHHTT---TT---SSS--HHHHHHHTT-HHHHHHHHHHHHT--/-HHHHHHHHHHHHT-HHHHHHHHHTT--TT---TT---HHHHHHHHT-HHHHHIIIIIS---TT---TTS--HHHHHHHTT-HHHHHHHHHHHHH--/-HHHHHHHHHHHHHT-HHHHHHHHHTT--TT---TT---HHHHHHHHT-HHHHHIIIIIS---TT---TTS--HHHHHHHTT-HHHHHHHHHHHHS--

Organism: Homo sapiens (NCBI:txid9606)

Foldseek 3Di:
DLVVQVVLQVCLLVLPQVSNVVCVVVVHDQCDAHPQQAGSLLNNLLNLNLVNNVCCCPVVNYDQCRQTNVGDGSLVNNVVNVNVSSNVVSVVSNVVRD/DVQVQLLVCLLVLVVVVVVVCVVVPHDQQAADPQQDGSLQNNLLNLNVVSNCCCCVPVVHDQCRATNVGDTSLVSNVVNVNVSSNVVVVVSVVVD/DQVQLQVCLLVLVVVSVVVCVVVVHPQCDADPQQDGNLQNNLLNLNQVSNCCCCPVVVYDQCRQTNVGDGSLNNNVVNVSVVSVVVSVVSVVVD/DQVQLLVCLLVLPVVSVVVCVVVVHDQCDADPQQDGSLLNNLLNLNLVNNCCCVPVVVHDQCRQGNVGDGSLNNNVVNVNVNSNVVSVVSVVVD/DVVQVVLQVCLLVLPLVSNVVCVVVVHDQCDADPQQDGSLLNNLLNLSQVNNCCCCPVVVYDQCRATNVGDGSLNNNVVNVSPVNNVVSVVSNVVD/DLCLLQVCLLVLPQVSNVVVVVVVDDQCRADPQQDGSLLNNLLNLNQVNNCCCCPVVNDDQCRATNVGDGSLRNNVVNVNVNSNVVSVVSNVPSD/DVQCVLLVCLLVLNQVSVVVCVVVVHDQCDADPFGAGSLLNNLLNLNLVNNVCCCPVVNYDQCGATNVRDGSLRSNVVNVSVSSNVVVVVSVVPHD/DQVQLLVCLLVLVQVSVVVCVVVPHDQQDADPQQDGSLLNNLLNLNQSNNCCCVPPVLDDQCRAGNPGDGSLRSNVVNVSVSSNVVSVVSNVVRD/DVLQVQLQVCLLVLPQVSNVVCVVVVHDQCDADPQQAGNLLNNLLNLNQVSNVCCCPVVVYDQCRQTNVGDGSLRNNVVNVSVSSNVVSVVSVVPRD/DQVVQVVLLVCLLVLVVVVVVVCVVVVHPQCDAHPQRAGSLLNNLLNLSQVSNCCCCPVVVDDQCRQTNVGDGSLVNNVVVVSPPVNVVSVVSVVPRD